Protein 7EDB (pdb70)

Organism: NCBI:txid10679

Solvent-accessible surface area: 31003 Å² total; per-residue (Å²): 167,108,7,151,17,73,67,133,98,0,50,80,32,0,31,86,0,0,73,51,3,132,156,47,124,74,51,120,82,11,135,32,51,72,20,0,48,70,1,0,69,14,64,23,47,7,5,4,0,2,0,0,0,3,0,0,0,21,8,14,15,75,138,3,41,14,31,1,4,72,20,116,8,109,42,107,1,1,3,62,1,106,43,1,0,34,54,2,0,37,55,92,0,5,47,106,62,0,121,21,40,0,8,36,11,98,96,0,6,51,53,68,34,3,82,38,95,48,3,26,55,129,16,95,44,178,213,49,120,31,91,85,17,3,70,41,0,16,59,0,1,128,26,1,90,64,70,104,60,0,62,51,3,0,10,2,0,0,42,2,0,33,93,26,115,93,26,71,2,80,57,99,32,172,115,46,82,12,56,99,2,0,133,34,0,8,47,90,62,20,78,28,2,0,0,7,0,0,0,0,0,0,0,35,2,0,1,68,80,77,48,30,89,16,92,9,19,32,49,118,46,57,28,113,33,115,149,25,24,1,44,0,1,0,48,80,118,117,117,18,45,0,0,0,13,17,35,20,126,80,9,65,85,27,27,2,31,52,2,1,40,53,0,18,96,63,64,11,32,6,0,0,0,0,41,5,56,72,12,78,153,51,91,30,81,54,46,92,2,13,96,40,0,11,81,61,15,0,21,4,7,10,3,73,1,47,27,0,1,16,2,0,41,5,1,1,60,98,47,71,59,111,83,13,16,58,2,0,27,80,3,0,96,73,2,90,1,64,33,48,0,17,103,42,0,49,68,18,3,104,171,113,24,130,14,76,66,144,104,0,68,89,31,0,35,84,0,1,82,43,3,120,150,51,134,75,59,112,83,10,139,32,53,70,21,0,51,63,0,0,78,13,132,24,53,7,3,10,0,2,0,0,0,3,0,0,0,21,8,14,16,77,135,5,40,16,30,0,5,73,24,134,2,101,38,120,6,0,2,65,1,112,38,0,0,38,51,5,0,10,16,129,0,6,40,98,69,0,116,8,35,0,32,45,21,23,87,0,6,51,46,62,31,3,82,39,91,53,4,31,56,133,16,76,48,190,233,48,129,27,87,86,15,3,69,36,0,18,58,0,1,127,29,1,86,67,69,109,61,0,61,49,3,0,10,3,0,0,41,4,0,38,98,50,100,53,219,106,162,117,50,127,70,33,155,37,27,2,25,118,23,0,128,53,0,6,48,100,56,26,79,14,12,0,0,1,0,0,0,0,0,0,0,35,0,1,2,66,60,29,53,27,97,16,91,7,25,16,12,73,97,100,55,127,94,32,18,11,9,1,0,0,27,71,101,139,114,21,39,0,0,0,24,4,27,12,105,82,15,64,120,113,59,3,69,134,7,1,39,64,0,40,94,57,64,9,51,6,1,0,0,0,39,7,71,70,9,72,148,67,100,24,84,55,76,92,12,34,110,74,2,64,117,87,50,3,52,8,9,15,4,75,1,47,26,1,0,8,2,0,6,4,2,3,44,99,127,3,19,116,101,10,71,70,2,2,75,79,3,10,69,72,1,159,14,93,121,77,0,55,110,39,4,103,89,58,98

Radius of gyration: 29.72 Å; Cα contacts (8 Å, |Δi|>4): 1250; chains: 2; bounding box: 76×66×74 Å

Sequence (697 aa):
MKVLVNHEQAYNVIINAINDAKKLTDYKTNNQWVSIQNVILGTHLTYRYILITGLLAKATDPRVNPLALQANAPVDGAYDARSLCHSVIVGKVEGPFLEGKLGASNEPFLNKPARYMLHSSDNPVRRGNDKVLQQLSIDILHAATTQTLAYEMLVIALYFTLQRTNRVITPNSINFDFHKIIYNIISHPCDGETCAIAAAISLHLLGEQRGWIIKAHPVNQAGSSSKEILDIDVYHDDIVFLSIEVKDKPFNYQDVNHAVSKASASGISKVIFLKGPRATNLDIDESLAIENAATKGVSLSFSDVMTFTTTCYALSPLLSNDRIIDFINNTLKDIRRAKDSTIEYIQSIFKMKVLVNHEQAYNVIINAINDAKKLTDYKTNNQWVSIQNVILGTHLTYRYILITGLLAKATDPRVVNPLALQANAPVDGAYDARSLCHSVIVGKVEGPFLEGKLGASNEPFLNKPARYMLHSSDNPVRRGNNDKVLQQLSIDILHAATTQTLAYEMLVIALYFTLQRTNRVITPNNSINFDFHKIIYNIISHPCDGETCAIAAAISLHLLGEQRGWIIKAHPVNQAGSKEILDIDVYHDDIVFLSIEVKDKPFNYQDVNHAVSKASASGISKVIFLKGPRATNLDIDESLAIENAATKGVSLSFSDVMTFTTTCYALSPLLSNDRIIDFINNTLKDIRAKDSTIEYIQSIF

InterPro domains:
  IPR019066 Restriction endonuclease, type II, SacI [PF09566] (12-277)

Nearest PDB structures (foldseek):
  7edb-assembly1_A  TM=1.003E+00  e=4.871E-61  Peduovirus P2
  7edb-assembly1_B  TM=4.861E-01  e=1.191E-52  Peduovirus P2
  7e8r-assembly1_A-2  TM=5.598E-01  e=2.008E-48  Peduovirus P2
  8fvi-assembly1_A  TM=3.641E-01  e=9.420E-01  Homo sapiens
  8e40-assembly1_A  TM=3.755E-01  e=4.036E+00  Macaca mulatta

Foldseek 3Di:
DFDEFDLVQLLVLLVVLLVCLVVDDDLPPDVLLVLLLCLLQDQDLLLLLLLLLLLSRCLRDVQAQSFFCPRPQPDGRHYPSQCSSQVRVLVPDCVPRLVCLSLNDNRSCVPQCNPDGGLDLVRDFDDDVGSVNSVSSVVQSVVSNHSVSSSSSSSSNSSSSSVGDDLAADQPDPDDDDLVLLVLQQVDCQVVQSLLLLLQLLVCLVCVVQVKDKFAAQPPDDCPDPPDQERIFIDDPRDTQEEEHEDAAADALVVLVVSLVSCLVVVHAEYEYEYGPRNPPDPYDVVVSQVVSVVSNHRYDYDYSSVSSVVSVVPGPDDDPVVSSVSSSVSCVSNSRTPVSSVSSSVVSD/DFDEQDLVLLLVLLVVLLVCLVVPDDLPPDVLLVLLLCLQPDPDLLLLLLLLLLLSRCLRPVQAQSFFCPRPQPDGRHYPSQCSCQCRVLVPDCVPRLVCLSPSDNRSCVPQCNPDGGLDLPGDFDPDSGSVNSVSSVVQSVVSNHSVSSSSSSSSNSSSSSVGDDDDDDDDDDPDDLLVVLCLQPVPCLVVQSLLLLLQLLCCQQCVPVQKDKQAAQQPDPDAPDQERIFIDDPNDGAEEERRDAAEDALVVVVVSLVSCLVVVHAEYEYEYEPHHDDYPDPVVVSQVVSVVSNHRYDYYYSSVNSVVSVVNGDPVSVVCSVVSSVVSCVSNVRDPVSVVSSVVVD

B-factor: mean 47.82, std 18.03, range [22.14, 157.66]

Secondary structure (DSSP, 8-state):
------HHHHHHHHHHHHHHHHH-----SSTTHHHHHHHHTSS-HHHHHHHHHHHHHHHH-TT--TTB-STT-SSTT---HHHHIIIIIIIIIHHHHHTTTT---S-GGGSGGG-SSB--TTS---TTHHHHHHHHHHHHHHH--SHHHHHHHHHHHHHHHHT---S-----SS---HHHHHHHHTTS-GGGHHHHHHHHHHHHHHHHHHT-EEEE--TTS-TTSTT-SSSEEEEETTEEEEEEEEESS---HHHHHHHHHHHHHTT--EEEEEE-TT--S----HHHHHHHHHHTT-EEEEEEHHHHHHHHHHHSPP--HHHHHHHHHHHHHHTT--HHHHHHHHHHT-/-B-PPPHHHHHHHHHHHHHHHHT-S-S-SSTTHHHHHHHHTSS-HHHHHHHHHHHHHHHH-TT--TTB-STT-SSTTB--HHHHIIIIIIIIIHHHHHTTTT---SSGGGSGGG-SSB--TTS---TTHHHHHHHHHHHHHHH--SHHHHHHHHHHHHHHHHHS------PPPPS--HHHHHHHHHTS-GGGHHHHHHHHHHHHHHHTTTT-EEEE--TT-------SSEEEEETTEEEEEEEEE-S---HHHHHHHHHHHHHTT--EEEEEE-TT--S----HHHHHHHHHHTT-EEEEEEHHHHHHHHHHHS-GGGGGGHHHHHHHHHHHTT--HHHHHHHHTT-

Structure (mmCIF, N/CA/C/O backbone):
data_7EDB
#
_entry.id   7EDB
#
_cell.length_a   156.291
_cell.length_b   156.291
_cell.length_c   173.049
_cell.angle_alpha   90.000
_cell.angle_beta   90.000
_cell.angle_gamma   120.000
#
_symmetry.space_group_name_H-M   'P 64 2 2'
#
loop_
_entity.id
_entity.type
_entity.pdbx_description
1 polymer 'EcoT38I restriction endonuclease'
2 polymer "DNA (5'-D(*GP*GP*CP*AP*GP*AP*GP*CP*TP*CP*AP*CP*G)-3')"
3 polymer "DNA (5'-D(P*CP*GP*TP*GP*AP*GP*CP*TP*CP*TP*GP*C)-3')"
4 non-polymer 'CALCIUM ION'
5 non-polymer 2-AMINO-2-HYDROXYMETHYL-PROPANE-1,3-DIOL
6 non-polymer GLYCEROL
7 non-polymer 'CHLORIDE ION'
8 non-polymer 'SODIUM ION'
9 non-polymer 'TRIETHYLENE GLYCOL'
10 water water
#
loop_
_atom_site.group_PDB
_atom_site.id
_atom_site.type_symbol
_atom_site.label_atom_id
_atom_site.label_alt_id
_atom_site.label_comp_id
_atom_site.label_asym_id
_atom_site.label_entity_id
_atom_site.label_seq_id
_atom_site.pdbx_PDB_ins_code
_atom_site.Cartn_x
_atom_site.Cartn_y
_atom_site.Cartn_z
_atom_site.occupancy
_atom_site.B_iso_or_equiv
_atom_site.auth_seq_id
_atom_site.auth_comp_id
_atom_site.auth_asym_id
_atom_site.auth_atom_id
_atom_site.pdbx_PDB_model_num
ATOM 1 N N . MET A 1 1 ? -31.47004 8.20699 -18.56283 1.000 82.09005 1 MET A N 1
ATOM 2 C CA . MET A 1 1 ? -32.29658 9.39532 -18.35967 1.000 86.36196 1 MET A CA 1
ATOM 3 C C . MET A 1 1 ? -33.61798 9.28890 -19.11574 1.000 84.51630 1 MET A C 1
ATOM 4 O O . MET A 1 1 ? -33.61883 9.20215 -20.34772 1.000 78.11985 1 MET A O 1
ATOM 9 N N . LYS A 1 2 ? -34.73552 9.30038 -18.38357 1.000 75.63488 2 LYS A N 1
ATOM 10 C CA . LYS A 1 2 ? -36.03663 9.22607 -19.03269 1.000 65.04079 2 LYS A CA 1
ATOM 11 C C . LYS A 1 2 ? -36.33555 10.53092 -19.77544 1.000 62.13914 2 LYS A C 1
ATOM 12 O O . LYS A 1 2 ? -35.76830 11.59351 -19.49983 1.000 64.42904 2 LYS A O 1
ATOM 18 N N . VAL A 1 3 ? -37.25258 10.42951 -20.72463 1.000 56.04728 3 VAL A N 1
ATOM 19 C CA . VAL A 1 3 ? -37.52018 11.46489 -21.70839 1.000 56.33943 3 VAL A CA 1
ATOM 20 C C . VAL A 1 3 ? -39.02791 11.68828 -21.75837 1.000 55.60546 3 VAL A C 1
ATOM 21 O O . VAL A 1 3 ? -39.80839 10.74926 -21.56386 1.000 51.09623 3 VAL A O 1
ATOM 25 N N . LEU A 1 4 ? -39.43841 12.93625 -21.99219 1.000 53.56920 4 LEU A N 1
ATOM 26 C CA . LEU A 1 4 ? -40.83723 13.29348 -22.22359 1.000 50.44769 4 LEU A CA 1
ATOM 27 C C . LEU A 1 4 ? -41.00725 13.67471 -23.69031 1.000 50.52840 4 LEU A C 1
ATOM 28 O O . LEU A 1 4 ? -40.46566 14.69056 -24.13934 1.000 49.52257 4 LEU A O 1
ATOM 33 N N . VAL A 1 5 ? -41.75073 12.86533 -24.43839 1.000 50.24116 5 VAL A N 1
ATOM 34 C CA . VAL A 1 5 ? -42.00359 13.17197 -25.84249 1.000 48.37993 5 VAL A CA 1
ATOM 35 C C . VAL A 1 5 ? -43.18243 14.13235 -25.93701 1.000 49.58930 5 VAL A C 1
ATOM 36 O O . VAL A 1 5 ? -44.23438 13.90483 -25.32838 1.000 53.07831 5 VAL A O 1
ATOM 40 N N . ASN A 1 6 ? -42.99998 15.22030 -26.68601 1.000 49.43492 6 ASN A N 1
ATOM 41 C CA . ASN A 1 6 ? -44.00880 16.26981 -26.81950 1.000 49.45647 6 ASN A CA 1
ATOM 42 C C . ASN A 1 6 ? -45.10134 15.78220 -27.76704 1.000 50.48063 6 ASN A C 1
ATOM 43 O O . ASN A 1 6 ? -44.85142 15.58255 -28.96103 1.000 47.92831 6 ASN A O 1
ATOM 48 N N . HIS A 1 7 ? -46.31817 15.59713 -27.23819 1.000 47.78339 7 HIS A N 1
ATOM 49 C CA . HIS A 1 7 ? -47.37353 14.95412 -28.01545 1.000 45.83738 7 HIS A CA 1
ATOM 50 C C . HIS A 1 7 ? -47.89571 15.84911 -29.13196 1.000 48.99859 7 HIS A C 1
ATOM 51 O O . HIS A 1 7 ? -4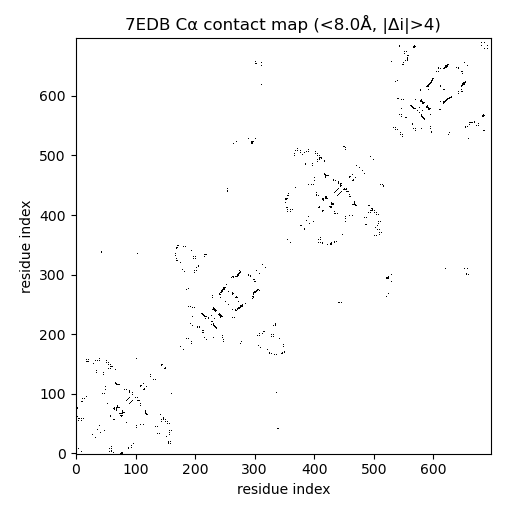8.37410 15.33932 -30.15163 1.000 48.18535 7 HIS A O 1
ATOM 58 N N . GLU A 1 8 ? -47.81977 17.17328 -28.96397 1.000 49.35794 8 GLU A N 1
ATOM 59 C CA . GLU A 1 8 ? -48.25001 18.07148 -30.03151 1.000 52.86321 8 GLU A CA 1
ATOM 60 C C . GLU A 1 8 ? -47.29585 17.99979 -31.22285 1.000 52.08651 8 GLU A C 1
ATOM 61 O O . GLU A 1 8 ? -47.73892 17.98326 -32.37977 1.000 50.54511 8 GLU A O 1
ATOM 67 N N . GLN A 1 9 ? -45.98386 17.91967 -30.95702 1.000 50.08740 9 GLN A N 1
ATOM 68 C CA . GLN A 1 9 ? -45.00379 17.78032 -32.03265 1.000 49.05653 9 GLN A CA 1
ATOM 69 C C . GLN A 1 9 ? -45.13929 16.43942 -32.74386 1.000 47.03609 9 GLN A C 1
ATOM 70 O O . GLN A 1 9 ? -45.10416 16.38498 -33.97994 1.000 49.19349 9 GLN A O 1
ATOM 76 N N . ALA A 1 10 ? -45.28824 15.34685 -31.98416 1.000 45.12498 10 ALA A N 1
ATOM 77 C CA . ALA A 1 10 ? -45.43333 14.02971 -32.60080 1.000 44.42939 10 ALA A CA 1
ATOM 78 C C . ALA A 1 10 ? -46.66868 13.95934 -33.48109 1.000 44.48999 10 ALA A C 1
ATOM 79 O O . ALA A 1 10 ? -46.66837 13.26059 -34.50215 1.000 44.08234 10 ALA A O 1
ATOM 81 N N . TYR A 1 11 ? -47.72798 14.67022 -33.10269 1.000 43.46466 11 TYR A N 1
ATOM 82 C CA . TYR A 1 11 ? -48.90708 14.74713 -33.95327 1.000 47.04799 11 TYR A CA 1
ATOM 83 C C . TYR A 1 11 ? -48.58072 15.42243 -35.28423 1.000 46.23436 11 TYR A C 1
ATOM 84 O O . TYR A 1 11 ? -48.94473 14.91663 -36.35003 1.000 42.93730 11 TYR A O 1
ATOM 93 N N . ASN A 1 12 ? -47.87708 16.56195 -35.24181 1.000 45.80710 12 ASN A N 1
ATOM 94 C CA . ASN A 1 12 ? -47.48981 17.24133 -36.47900 1.000 46.20506 12 ASN A CA 1
ATOM 95 C C . ASN A 1 12 ? -46.55721 16.38092 -37.32022 1.000 47.92667 12 ASN A C 1
ATOM 96 O O . ASN A 1 12 ? -46.65052 16.37015 -38.55389 1.000 48.90977 12 ASN A O 1
ATOM 101 N N . VAL A 1 13 ? -45.63826 15.66704 -36.67215 1.000 48.21438 13 VAL A N 1
ATOM 102 C CA . VAL A 1 13 ? -44.70159 14.82766 -37.40988 1.000 45.92734 13 VAL A CA 1
ATOM 103 C C . VAL A 1 13 ? -45.43942 13.70830 -38.13562 1.000 46.55553 13 VAL A C 1
ATOM 104 O O . VAL A 1 13 ? -45.15918 13.42051 -39.30603 1.000 50.12026 13 VAL A O 1
ATOM 108 N N . ILE A 1 14 ? -46.40654 13.07151 -37.47525 1.000 42.83838 14 ILE A N 1
ATOM 109 C CA . ILE A 1 14 ? -47.05231 11.95301 -38.14888 1.000 44.19881 14 ILE A CA 1
ATOM 110 C C . ILE A 1 14 ? -48.04634 12.43876 -39.20731 1.000 45.64693 14 ILE A C 1
ATOM 111 O O . ILE A 1 14 ? -48.29020 11.73543 -40.19303 1.000 45.69045 14 ILE A O 1
ATOM 116 N N . ILE A 1 15 ? -48.60159 13.64348 -39.05871 1.000 44.98662 15 ILE A N 1
ATOM 117 C CA . ILE A 1 15 ? -49.41113 14.21401 -40.13668 1.000 48.43988 15 ILE A CA 1
ATOM 118 C C . ILE A 1 15 ? -48.56442 14.43785 -41.38506 1.000 49.37628 15 ILE A C 1
ATOM 119 O O . ILE A 1 15 ? -48.98123 14.10866 -42.50226 1.000 51.00506 15 ILE A O 1
ATOM 124 N N . ASN A 1 16 ? -47.37033 15.00878 -41.22023 1.000 47.72334 16 ASN A N 1
ATOM 125 C CA . ASN A 1 16 ? -46.48704 15.19978 -42.36545 1.000 48.32444 16 ASN A CA 1
ATOM 126 C C . ASN A 1 16 ? -46.07350 13.86760 -42.96620 1.000 50.14548 16 ASN A C 1
ATOM 127 O O . ASN A 1 16 ? -45.96359 13.73760 -44.19158 1.000 57.92164 16 ASN A O 1
ATOM 132 N N . ALA A 1 17 ? -45.83389 12.86678 -42.12181 1.000 47.12178 17 ALA A N 1
ATOM 133 C CA . ALA A 1 17 ? -45.43892 11.56219 -42.63318 1.000 48.45115 17 ALA A CA 1
ATOM 134 C C . ALA A 1 17 ? -46.56522 10.91905 -43.42581 1.000 49.58816 17 ALA A C 1
ATOM 135 O O . ALA A 1 17 ? -46.31053 10.22746 -44.41767 1.000 52.00282 17 ALA A O 1
ATOM 137 N N . ILE A 1 18 ? -47.81334 11.15504 -43.02239 1.000 48.80266 18 ILE A N 1
ATOM 138 C CA . ILE A 1 18 ? -48.93607 10.56970 -43.74012 1.000 50.47814 18 ILE A CA 1
ATOM 139 C C . ILE A 1 18 ? -49.11709 11.24161 -45.09286 1.000 51.73824 18 ILE A C 1
ATOM 140 O O . ILE A 1 18 ? -49.37662 10.57467 -46.09961 1.000 54.49129 18 ILE A O 1
ATOM 145 N N . ASN A 1 19 ? -48.99877 12.57109 -45.13853 1.000 52.53562 19 ASN A N 1
ATOM 146 C CA . ASN A 1 19 ? -49.10993 13.27322 -46.41180 1.000 55.96845 19 ASN A CA 1
ATOM 147 C C . ASN A 1 19 ? -47.99326 12.85731 -47.35833 1.000 54.35523 19 ASN A C 1
ATOM 148 O O . ASN A 1 19 ? -48.21167 12.72831 -48.56962 1.000 56.09131 19 ASN A O 1
ATOM 153 N N . ASP A 1 20 ? -46.79361 12.62200 -46.82099 1.000 53.28828 20 ASP A N 1
ATOM 154 C CA . ASP A 1 20 ? -45.70837 12.10784 -47.65028 1.000 53.73863 20 ASP A CA 1
ATOM 155 C C . ASP A 1 20 ? -46.00217 10.68862 -48.12087 1.000 56.27449 20 ASP A C 1
ATOM 156 O O . ASP A 1 20 ? -45.75054 10.35063 -49.28238 1.000 55.43962 20 ASP A O 1
ATOM 161 N N . ALA A 1 21 ? -46.54139 9.84425 -47.23535 1.000 53.66394 21 ALA A N 1
ATOM 162 C CA . ALA A 1 21 ? -46.86669 8.47778 -47.63023 1.000 53.83447 21 ALA A CA 1
ATOM 163 C C . ALA A 1 21 ? -47.94329 8.44027 -48.70936 1.000 53.82083 21 ALA A C 1
ATOM 164 O O . ALA A 1 21 ? -47.94988 7.52546 -49.54319 1.000 52.32387 21 ALA A O 1
ATOM 166 N N . LYS A 1 22 ? -48.86671 9.40887 -48.70050 1.000 53.30331 22 LYS A N 1
ATOM 167 C CA . LYS A 1 22 ? -49.93199 9.45412 -49.69686 1.000 51.64641 22 LYS A CA 1
ATOM 168 C C . LYS A 1 22 ? -49.41658 9.82063 -51.08401 1.000 58.16214 22 LYS A C 1
ATOM 169 O O . LYS A 1 22 ? -50.08546 9.52268 -52.08069 1.000 60.08482 22 LYS A O 1
ATOM 175 N N . LYS A 1 23 ? -48.25618 10.47020 -51.16744 1.000 56.59664 23 LYS A N 1
ATOM 176 C CA . LYS A 1 23 ? -47.61466 10.79642 -52.43262 1.000 58.89762 23 LYS A CA 1
ATOM 177 C C . LYS A 1 23 ? -46.35585 9.97810 -52.67779 1.000 58.28998 23 LYS A C 1
ATOM 178 O O . LYS A 1 23 ? -45.67075 10.21224 -53.68098 1.000 62.84319 23 LYS A O 1
ATOM 184 N N . LEU A 1 24 ? -46.02460 9.03802 -51.79331 1.000 56.11659 24 LEU A N 1
ATOM 185 C CA . LEU A 1 24 ? -44.76565 8.31892 -51.91819 1.000 58.20007 24 LEU A CA 1
ATOM 186 C C . LEU A 1 24 ? -44.76503 7.48264 -53.18796 1.000 66.06626 24 LEU A C 1
ATOM 187 O O . LEU A 1 24 ? -45.71370 6.74098 -53.46086 1.000 67.37582 24 LEU A O 1
ATOM 192 N N . THR A 1 25 ? -43.70390 7.61616 -53.97428 1.000 65.33599 25 THR A N 1
ATOM 193 C CA . THR A 1 25 ? -43.52981 6.79938 -55.16325 1.000 72.58428 25 THR A CA 1
ATOM 194 C C . THR A 1 25 ? -42.47217 5.72070 -54.97810 1.000 72.65083 25 THR A C 1
ATOM 195 O O . THR A 1 25 ? -42.71563 4.54948 -55.28942 1.000 71.55304 25 THR A O 1
ATOM 199 N N . ASP A 1 26 ? -41.30909 6.07908 -54.44563 1.000 70.53188 26 ASP A N 1
ATOM 200 C CA . ASP A 1 26 ? -40.22358 5.13222 -54.21043 1.000 69.78919 26 ASP A CA 1
ATOM 201 C C . ASP A 1 26 ? -40.21710 4.78288 -52.72089 1.000 65.36388 26 ASP A C 1
ATOM 202 O O . ASP A 1 26 ? -39.68307 5.52798 -51.89739 1.000 64.23009 26 ASP A O 1
ATOM 207 N N . TYR A 1 27 ? -40.81716 3.64724 -52.37677 1.000 63.45009 27 TYR A N 1
ATOM 208 C CA . TYR A 1 27 ? -40.77893 3.13997 -51.01321 1.000 61.85790 27 TYR A CA 1
ATOM 209 C C . TYR A 1 27 ? -39.58282 2.23568 -50.75041 1.000 62.47893 27 TYR A C 1
ATOM 210 O O . TYR A 1 27 ? -39.46491 1.69937 -49.64475 1.000 60.16376 27 TYR A O 1
ATOM 219 N N . LYS A 1 28 ? -38.70505 2.03774 -51.73358 1.000 61.89662 28 LYS A N 1
ATOM 220 C CA . LYS A 1 28 ? -37.54725 1.17009 -51.57439 1.000 61.53900 28 LYS A CA 1
ATOM 221 C C . LYS A 1 28 ? -36.28674 1.94556 -51.22809 1.000 64.11011 28 LYS A C 1
ATOM 222 O O . LYS A 1 28 ? -35.17911 1.42173 -51.38605 1.000 66.69283 28 LYS A O 1
ATOM 228 N N . THR A 1 29 ? -36.43379 3.18116 -50.75243 1.000 64.48255 29 THR A N 1
ATOM 229 C CA . THR A 1 29 ? -35.26644 4.00414 -50.46261 1.000 64.86536 29 THR A CA 1
ATOM 230 C C . THR A 1 29 ? -34.47497 3.45302 -49.27666 1.000 67.54924 29 THR A C 1
ATOM 231 O O . THR A 1 29 ? -33.24371 3.3818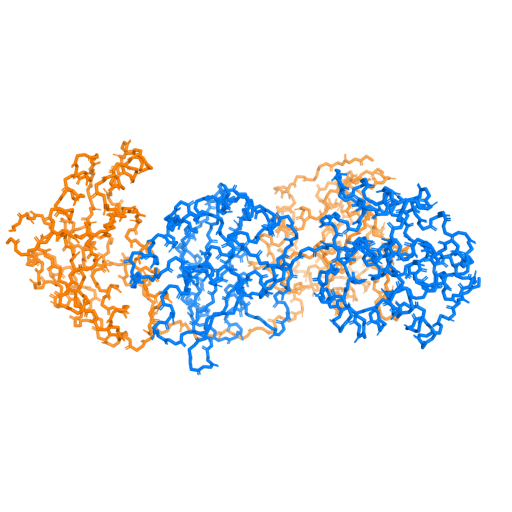0 -49.32913 1.000 75.90686 29 THR A O 1
ATOM 235 N N . ASN A 1 30 ? -35.15537 3.02483 -48.21865 1.000 63.42765 30 ASN A N 1
ATOM 236 C CA . ASN A 1 30 ? -34.50415 2.49347 -47.02726 1.000 62.14374 30 ASN A CA 1
ATOM 237 C C . ASN A 1 30 ? -34.50008 0.96588 -47.06413 1.000 60.62568 30 ASN A C 1
ATOM 238 O O . ASN A 1 30 ? -35.47128 0.34053 -47.49958 1.000 59.69538 30 ASN A O 1
ATOM 243 N N . ASN A 1 31 ? -33.41332 0.36058 -46.58696 1.000 58.85266 31 ASN A N 1
ATOM 244 C CA . ASN A 1 31 ? -33.26346 -1.08506 -46.72997 1.000 58.22223 31 ASN A CA 1
ATOM 245 C C . ASN A 1 31 ? -33.97174 -1.89175 -45.64472 1.000 57.87342 31 ASN A C 1
ATOM 246 O O . ASN A 1 31 ? -33.82834 -3.11827 -45.62108 1.000 58.30842 31 ASN A O 1
ATOM 251 N N . GLN A 1 32 ? -34.71346 -1.24804 -44.74889 1.000 54.03754 32 GLN A N 1
ATOM 252 C CA . GLN A 1 32 ? -35.64649 -1.93861 -43.87182 1.000 46.97098 32 GLN A CA 1
ATOM 253 C C . GLN A 1 32 ? -37.01314 -2.13139 -44.51087 1.000 49.91867 32 GLN A C 1
ATOM 254 O O . GLN A 1 32 ? -37.91884 -2.63933 -43.84173 1.000 49.18048 32 GLN A O 1
ATOM 260 N N . TRP A 1 33 ? -37.18652 -1.75087 -45.78433 1.000 48.44503 33 TRP A N 1
ATOM 261 C CA . TRP A 1 33 ? -38.53528 -1.65196 -46.33328 1.000 48.74720 33 TRP A CA 1
ATOM 262 C C . TRP A 1 33 ? -39.21682 -3.00930 -46.43991 1.000 47.00550 33 TRP A C 1
ATOM 263 O O . TRP A 1 33 ? -40.43680 -3.08678 -46.28052 1.000 43.60370 33 TRP A O 1
ATOM 274 N N . VAL A 1 34 ? -38.46743 -4.08466 -46.70402 1.000 49.63513 34 VAL A N 1
ATOM 275 C CA . VAL A 1 34 ? -39.09140 -5.40431 -46.75411 1.000 44.94698 34 VAL A CA 1
ATOM 276 C C . VAL A 1 34 ? -39.56466 -5.81681 -45.36751 1.000 45.81270 34 VAL A C 1
ATOM 277 O O . VAL A 1 34 ? -40.68435 -6.31175 -45.20286 1.000 43.78424 34 VAL A O 1
ATOM 281 N N . SER A 1 35 ? -38.72106 -5.61412 -44.35125 1.000 43.62261 35 SER A N 1
ATOM 282 C CA . SER A 1 35 ? -39.13587 -5.87376 -42.97744 1.000 43.59604 35 SER A CA 1
ATOM 283 C C . SER A 1 35 ? -40.34527 -5.02601 -42.60850 1.000 40.59891 35 SER A C 1
ATOM 284 O O . SER A 1 35 ? -41.31953 -5.52626 -42.03255 1.000 38.32469 35 SER A O 1
ATOM 287 N N . ILE A 1 36 ? -40.30690 -3.73943 -42.95777 1.000 39.67586 36 ILE A N 1
ATOM 288 C CA . ILE A 1 36 ? -41.43109 -2.85546 -42.67096 1.000 38.60539 36 ILE A CA 1
ATOM 289 C C . ILE A 1 36 ? -42.68545 -3.34374 -43.38363 1.000 40.36593 36 ILE A C 1
ATOM 290 O O . ILE A 1 36 ? -43.77250 -3.38417 -42.79829 1.000 40.84596 36 ILE A O 1
ATOM 295 N N . GLN A 1 37 ? -42.55315 -3.74731 -44.64913 1.000 42.41678 37 GLN A N 1
ATOM 296 C CA . GLN A 1 37 ? -43.70127 -4.28370 -45.37443 1.000 42.22123 37 GLN A CA 1
ATOM 297 C C . GLN A 1 37 ? -44.28885 -5.50592 -44.67218 1.000 41.81810 37 GLN A C 1
ATOM 298 O O . GLN A 1 37 ? -45.51647 -5.62866 -44.54080 1.000 38.06064 37 GLN A O 1
ATOM 304 N N . ASN A 1 38 ? -43.42465 -6.42314 -44.22046 1.000 38.39646 38 ASN A N 1
ATOM 305 C CA . ASN A 1 38 ? -43.90057 -7.66203 -43.61834 1.000 40.09872 38 ASN A CA 1
ATOM 306 C C . ASN A 1 38 ? -44.55564 -7.42702 -42.25896 1.000 38.41236 38 ASN A C 1
ATOM 307 O O . ASN A 1 38 ? -45.52773 -8.10891 -41.92328 1.000 43.42843 38 ASN A O 1
ATOM 312 N N . VAL A 1 39 ? -44.07003 -6.46624 -41.47253 1.000 38.02416 39 VAL A N 1
ATOM 313 C CA . VAL A 1 39 ? -44.72338 -6.17332 -40.19614 1.000 37.42715 39 VAL A CA 1
ATOM 314 C C . VAL A 1 39 ? -46.05820 -5.47956 -40.43291 1.000 37.99589 39 VAL A C 1
ATOM 315 O O . VAL A 1 39 ? -47.09191 -5.87560 -39.87911 1.000 34.04945 39 VAL A O 1
ATOM 319 N N . ILE A 1 40 ? -46.05617 -4.43899 -41.27234 1.000 37.97543 40 ILE A N 1
ATOM 320 C CA . ILE A 1 40 ? -47.25337 -3.62527 -41.46239 1.000 36.15980 40 ILE A CA 1
ATOM 321 C C . ILE A 1 40 ? -48.35367 -4.42051 -42.16001 1.000 37.65860 40 ILE A C 1
ATOM 322 O O . ILE A 1 40 ? -49.52802 -4.34392 -41.77389 1.000 38.04070 40 ILE A O 1
ATOM 327 N N . LEU A 1 41 ? -48.00316 -5.20493 -43.18156 1.000 35.19731 41 LEU A N 1
ATOM 328 C CA . LEU A 1 41 ? -49.01000 -6.00359 -43.87318 1.000 37.92336 41 LEU A CA 1
ATOM 329 C C . LEU A 1 41 ? -49.29111 -7.33615 -43.17832 1.000 38.09489 41 LEU A C 1
ATOM 330 O O . LEU A 1 41 ? -50.11833 -8.11013 -43.66813 1.000 38.45939 41 LEU A O 1
ATOM 335 N N . GLY A 1 42 ? -48.62576 -7.62515 -42.06313 1.000 39.17228 42 GLY A N 1
ATOM 336 C CA . GLY A 1 42 ? -48.84874 -8.85937 -41.34042 1.000 36.54415 42 GLY A CA 1
ATOM 337 C C . GLY A 1 42 ? -50.15638 -8.83801 -40.56783 1.000 37.90712 42 GLY A C 1
ATOM 338 O O . GLY A 1 42 ? -50.88924 -7.84904 -40.52273 1.000 42.08085 42 GLY A O 1
ATOM 339 N N . THR A 1 43 ? -50.43159 -9.96308 -39.91569 1.000 37.09053 43 THR A N 1
ATOM 340 C CA . THR A 1 43 ? -51.66443 -10.16815 -39.17531 1.000 33.84150 43 THR A CA 1
ATOM 341 C C . THR A 1 43 ? -51.50204 -9.93064 -37.67029 1.000 38.79097 43 THR A C 1
ATOM 342 O O . THR A 1 43 ? -52.44799 -10.15873 -36.91064 1.000 39.14145 43 THR A O 1
ATOM 346 N N . HIS A 1 44 ? -50.33454 -9.47175 -37.22692 1.000 35.00828 44 HIS A N 1
ATOM 347 C CA . HIS A 1 44 ? -50.07129 -9.21528 -35.81538 1.000 34.51997 44 HIS A CA 1
ATOM 348 C C . HIS A 1 44 ? -50.39250 -7.75344 -35.50957 1.000 31.80041 44 HIS A C 1
ATOM 349 O O . HIS A 1 44 ? -49.67567 -6.84522 -35.94034 1.000 30.12583 44 HIS A O 1
ATOM 356 N N . LEU A 1 45 ? -51.45815 -7.52657 -34.73934 1.000 31.98013 45 LEU A N 1
ATOM 357 C CA . LEU A 1 45 ? -51.92552 -6.16349 -34.51497 1.000 30.79960 45 LEU A CA 1
ATOM 358 C C . LEU A 1 45 ? -50.93621 -5.35676 -33.68243 1.000 29.59635 45 LEU A C 1
ATOM 359 O O . LEU A 1 45 ? -50.60825 -4.21794 -34.02706 1.000 31.41924 45 LEU A O 1
ATOM 364 N N . THR A 1 46 ? -50.43655 -5.92583 -32.58593 1.000 30.99688 46 THR A N 1
ATOM 365 C CA . THR A 1 46 ? -49.70695 -5.09564 -31.62753 1.000 31.89945 46 THR A CA 1
ATOM 366 C C . THR A 1 46 ? -48.35731 -4.64309 -32.16341 1.000 29.99434 46 THR A C 1
ATOM 367 O O . THR A 1 46 ? -47.92322 -3.52070 -31.85817 1.000 31.34648 46 THR A O 1
ATOM 371 N N . TYR A 1 47 ? -47.68069 -5.47952 -32.96548 1.000 29.45862 47 TYR A N 1
ATOM 372 C CA . TYR A 1 47 ? -46.39791 -5.05294 -33.52441 1.000 27.88277 47 TYR A CA 1
ATOM 373 C C . TYR A 1 47 ? -46.56695 -3.90412 -34.51855 1.000 31.05675 47 TYR A C 1
ATOM 374 O O . TYR A 1 47 ? -45.63898 -3.10640 -34.68987 1.000 33.10138 47 TYR A O 1
ATOM 383 N N . ARG A 1 48 ? -47.72938 -3.78584 -35.17902 1.000 30.67885 48 ARG A N 1
ATOM 384 C CA . ARG A 1 48 ? -47.96308 -2.60708 -36.01512 1.000 30.88839 48 ARG A CA 1
ATOM 385 C C . ARG A 1 48 ? -47.96436 -1.33513 -35.16812 1.000 36.16939 48 ARG A C 1
ATOM 386 O O . ARG A 1 48 ? -47.30844 -0.34502 -35.51037 1.000 35.41965 48 ARG A O 1
ATOM 394 N N . TYR A 1 49 ? -48.69229 -1.34264 -34.04935 1.000 28.58098 49 TYR A N 1
ATOM 395 C CA . TYR A 1 49 ? -48.72828 -0.15209 -33.21279 1.000 30.49513 49 TYR A CA 1
ATOM 396 C C . TYR A 1 49 ? -47.37165 0.10959 -32.57928 1.000 31.22462 49 TYR A C 1
ATOM 397 O O . TYR A 1 49 ? -46.94560 1.26332 -32.47391 1.000 33.83582 49 TYR A O 1
ATOM 406 N N . ILE A 1 50 ? -46.66994 -0.94636 -32.16152 1.000 31.75970 50 ILE A N 1
ATOM 407 C CA . ILE A 1 50 ? -45.35913 -0.75341 -31.54409 1.000 33.49807 50 ILE A CA 1
ATOM 408 C C . ILE A 1 50 ? -44.38005 -0.16670 -32.55247 1.000 34.72935 50 ILE A C 1
ATOM 409 O O . ILE A 1 50 ? -43.60969 0.75331 -32.23578 1.000 33.57537 50 ILE A O 1
ATOM 414 N N . LEU A 1 51 ? -44.40987 -0.67280 -33.78882 1.000 33.15567 51 LEU A N 1
ATOM 415 C CA . LEU A 1 51 ? -43.50716 -0.16855 -34.82071 1.000 36.22954 51 LEU A CA 1
ATOM 416 C C . LEU A 1 51 ? -43.79421 1.29712 -35.14566 1.000 35.22259 51 LEU A C 1
ATOM 417 O O . LEU A 1 51 ? -42.87751 2.12603 -35.20053 1.000 35.97852 51 LEU A O 1
ATOM 422 N N . ILE A 1 52 ? -45.06629 1.64365 -35.34656 1.000 35.71918 52 ILE A N 1
ATOM 423 C CA . ILE A 1 52 ? -45.40240 3.02896 -35.68075 1.000 37.79893 52 ILE A CA 1
ATOM 424 C C . ILE A 1 52 ? -45.04516 3.96022 -34.52905 1.000 37.70650 52 ILE A C 1
ATOM 425 O O . ILE A 1 52 ? -44.50140 5.04934 -34.74289 1.000 36.47142 52 ILE A O 1
ATOM 430 N N . THR A 1 53 ? -45.35147 3.54832 -33.28844 1.000 34.62370 53 THR A N 1
ATOM 431 C CA . THR A 1 53 ? -45.10278 4.40822 -32.13422 1.000 34.76507 53 THR A CA 1
ATOM 432 C C . THR A 1 53 ? -43.60946 4.64795 -31.93784 1.000 35.95196 53 THR A C 1
ATOM 433 O O . THR A 1 53 ? -43.18505 5.78906 -31.71543 1.000 33.51483 53 THR A O 1
ATOM 437 N N . GLY A 1 54 ? -42.79753 3.58940 -32.04349 1.000 37.62000 54 GLY A N 1
ATOM 438 C CA . GLY A 1 54 ? -41.35739 3.74747 -31.88504 1.000 35.80559 54 GLY A CA 1
ATOM 439 C C . GLY A 1 54 ? -40.74849 4.67428 -32.92278 1.000 39.21843 54 GLY A C 1
ATOM 440 O O . GLY A 1 54 ? -39.94917 5.56209 -32.59430 1.000 42.12783 54 GLY A O 1
ATOM 441 N N . LEU A 1 55 ? -41.12751 4.48886 -34.19134 1.000 34.70038 55 LEU A N 1
ATOM 442 C CA . LEU A 1 55 ? -40.61647 5.35549 -35.25147 1.000 38.84017 55 LEU A CA 1
ATOM 443 C C . LEU A 1 55 ? -41.09851 6.78733 -35.07116 1.000 40.84697 55 LEU A C 1
ATOM 444 O O . LEU A 1 55 ? -40.32317 7.73571 -35.25241 1.000 40.18254 55 LEU A O 1
ATOM 449 N N . LEU A 1 56 ? -42.37388 6.96474 -34.70972 1.000 36.77344 56 LEU A N 1
ATOM 450 C CA . LEU A 1 56 ? -42.88844 8.30840 -34.48180 1.000 35.29442 56 LEU A CA 1
ATOM 451 C C . LEU A 1 56 ? -42.10400 9.00578 -33.38512 1.000 39.63159 56 LEU A C 1
ATOM 452 O O . LEU A 1 56 ? -41.69356 10.15942 -33.53965 1.000 43.14805 56 LEU A O 1
ATOM 457 N N . ALA A 1 57 ? -41.86450 8.30180 -32.27609 1.000 39.23769 57 ALA A N 1
ATOM 458 C CA . ALA A 1 57 ? -41.15807 8.88682 -31.14284 1.000 41.28900 57 ALA A CA 1
ATOM 459 C C . ALA A 1 57 ? -39.75935 9.32855 -31.53779 1.000 40.59227 57 ALA A C 1
ATOM 460 O O . ALA A 1 57 ? -39.34248 10.44805 -31.22534 1.000 43.50462 57 ALA A O 1
ATOM 462 N N . LYS A 1 58 ? -39.01515 8.45483 -32.22481 1.000 40.90751 58 LYS A N 1
ATOM 463 C CA . LYS A 1 58 ? -37.65385 8.79913 -32.62846 1.000 43.57777 58 LYS A CA 1
ATOM 464 C C . LYS A 1 58 ? -37.64044 9.87779 -33.71021 1.000 44.98281 58 LYS A C 1
ATOM 465 O O . LYS A 1 58 ? -36.72964 10.71228 -33.74121 1.000 46.91104 58 LYS A O 1
ATOM 471 N N . ALA A 1 59 ? -38.63201 9.88605 -34.60850 1.000 40.86228 59 ALA A N 1
ATOM 472 C CA . ALA A 1 59 ? -38.69390 10.97837 -35.57772 1.000 46.30215 59 ALA A CA 1
ATOM 473 C C . ALA A 1 59 ? -38.99363 12.30910 -34.89321 1.000 47.35022 59 ALA A C 1
ATOM 474 O O . ALA A 1 59 ? -38.50871 13.35749 -35.33276 1.000 51.03384 59 ALA A O 1
ATOM 476 N N . THR A 1 60 ? -39.76620 12.28355 -33.80645 1.000 43.77667 60 THR A N 1
ATOM 477 C CA . THR A 1 60 ? -40.11679 13.50490 -33.09164 1.000 44.27327 60 THR A CA 1
ATOM 478 C C . THR A 1 60 ? -38.99317 13.97522 -32.17116 1.000 47.53721 60 THR A C 1
ATOM 479 O O . THR A 1 60 ? -38.67989 15.16798 -32.13439 1.000 45.81254 60 THR A O 1
ATOM 483 N N . ASP A 1 61 ? -38.38571 13.06441 -31.41821 1.000 45.39686 61 ASP A N 1
ATOM 484 C CA . ASP A 1 61 ? -37.43422 13.42061 -30.36548 1.000 48.98189 61 ASP A CA 1
ATOM 485 C C . ASP A 1 61 ? -36.19030 12.55656 -30.49135 1.000 47.54895 61 ASP A C 1
ATOM 486 O O . ASP A 1 61 ? -36.25497 11.34486 -30.19915 1.000 50.93025 61 ASP A O 1
ATOM 491 N N . PRO A 1 62 ? -35.04537 13.12055 -30.88421 1.000 50.39164 62 PRO A N 1
ATOM 492 C CA . PRO A 1 62 ? -33.84480 12.28807 -31.08651 1.000 52.51798 62 PRO A CA 1
ATOM 493 C C . PRO A 1 62 ? -33.27016 11.69844 -29.79890 1.000 50.36704 62 PRO A C 1
ATOM 494 O O . PRO A 1 62 ? -32.40117 10.81937 -29.87837 1.000 48.91100 62 PRO A O 1
ATOM 498 N N . ARG A 1 63 ? -33.73547 12.13504 -28.62543 1.000 51.56350 63 ARG A N 1
ATOM 499 C CA . ARG A 1 63 ? -33.26161 11.56145 -27.37140 1.000 52.95222 63 ARG A CA 1
ATOM 500 C C . ARG A 1 63 ? -33.83657 10.17224 -27.09980 1.000 49.52637 63 ARG A C 1
ATOM 501 O O . ARG A 1 63 ? -33.25345 9.42998 -26.30493 1.000 52.37936 63 ARG A O 1
ATOM 509 N N . VAL A 1 64 ? -34.94681 9.78515 -27.73513 1.000 48.78036 64 VAL A N 1
ATOM 510 C CA . VAL A 1 64 ? -35.59955 8.54193 -27.32596 1.000 48.90127 64 VAL A CA 1
ATOM 511 C C . VAL A 1 64 ? -34.82152 7.32201 -27.81383 1.000 47.38886 64 VAL A C 1
ATOM 512 O O . VAL A 1 64 ? -34.07586 7.36061 -28.80538 1.000 45.98636 64 VAL A O 1
ATOM 516 N N . ASN A 1 65 ? -34.98394 6.23034 -27.07097 1.000 47.40163 65 ASN A N 1
ATOM 517 C CA . ASN A 1 65 ? -34.59954 4.90485 -27.51828 1.000 46.52471 65 ASN A CA 1
ATOM 518 C C . ASN A 1 65 ? -35.83978 4.25515 -28.11578 1.000 46.14895 65 ASN A C 1
ATOM 519 O O . ASN A 1 65 ? -36.77190 3.93224 -27.36731 1.000 41.81338 65 ASN A O 1
ATOM 524 N N . PRO A 1 66 ? -35.89864 4.04022 -29.43342 1.000 42.83210 66 PRO A N 1
ATOM 525 C CA . PRO A 1 66 ? -37.12725 3.50091 -30.04464 1.000 40.97111 66 PRO A CA 1
ATOM 526 C C . PRO A 1 66 ? -37.49688 2.11200 -29.55961 1.000 41.88519 66 PRO A C 1
ATOM 527 O O . PRO A 1 66 ? -38.63192 1.67812 -29.79803 1.000 38.91288 66 PRO A O 1
ATOM 531 N N . LEU A 1 67 ? -36.57525 1.38154 -28.93066 1.000 38.50937 67 LEU A N 1
ATOM 532 C CA . LEU A 1 67 ? -36.89540 0.07072 -28.38988 1.000 36.62032 67 LEU A CA 1
ATOM 533 C C . LEU A 1 67 ? -37.46234 0.14235 -26.97332 1.000 39.67312 67 LEU A C 1
ATOM 534 O O . LEU A 1 67 ? -37.86331 -0.89083 -26.42790 1.000 38.82416 67 LEU A O 1
ATOM 539 N N . ALA A 1 68 ? -37.51355 1.32037 -26.36049 1.000 36.36921 68 ALA A N 1
ATOM 540 C CA . ALA A 1 68 ? -38.13958 1.43490 -25.05182 1.000 39.63607 68 ALA A CA 1
ATOM 541 C C . ALA A 1 68 ? -39.65380 1.47790 -25.20046 1.000 38.79964 68 ALA A C 1
ATOM 542 O O . ALA A 1 68 ? -40.18618 2.15121 -26.08607 1.000 41.94284 68 ALA A O 1
ATOM 544 N N . LEU A 1 69 ? -40.34820 0.73433 -24.34157 1.000 33.95035 69 LEU A N 1
ATOM 545 C CA . LEU A 1 69 ? -41.79980 0.78628 -24.28778 1.000 33.87064 69 LEU A CA 1
ATOM 546 C C . LEU A 1 69 ? -42.33273 1.52879 -23.06964 1.000 38.41602 69 LEU A C 1
ATOM 547 O O . LEU A 1 69 ? -43.46640 2.02255 -23.11659 1.000 34.81394 69 LEU A O 1
ATOM 552 N N . GLN A 1 70 ? -41.55327 1.62304 -21.98955 1.000 35.92915 70 GLN A N 1
ATOM 553 C CA . GLN A 1 70 ? -42.02124 2.21114 -20.73996 1.000 37.57587 70 GLN A CA 1
ATOM 554 C C . GLN A 1 70 ? -40.99654 3.20955 -20.21788 1.000 39.82263 70 GLN A C 1
ATOM 555 O O . GLN A 1 70 ? -39.79049 3.06719 -20.44292 1.000 43.48733 70 GLN A O 1
ATOM 561 N N . ALA A 1 71 ? -41.49507 4.22821 -19.51732 1.000 37.26677 71 ALA A N 1
ATOM 562 C CA . ALA A 1 71 ? -40.64221 5.33530 -19.09536 1.000 40.08723 71 ALA A CA 1
ATOM 563 C C . ALA A 1 71 ? -39.54398 4.88561 -18.13852 1.000 43.14432 71 ALA A C 1
ATOM 564 O O . ALA A 1 71 ? -38.45997 5.48478 -18.11547 1.000 45.34679 71 ALA A O 1
ATOM 566 N N . ASN A 1 72 ? -39.79222 3.84917 -17.33690 1.000 38.23745 72 ASN A N 1
ATOM 567 C CA . ASN A 1 72 ? -38.81040 3.41034 -16.35024 1.000 43.05564 72 ASN A CA 1
ATOM 568 C C . ASN A 1 72 ? -37.96190 2.24555 -16.84398 1.000 43.41598 72 ASN A C 1
ATOM 569 O O . ASN A 1 72 ? -37.31754 1.57100 -16.03304 1.000 40.62781 72 ASN A O 1
ATOM 574 N N . ALA A 1 73 ? -37.94633 2.00698 -18.15273 1.000 39.09330 73 ALA A N 1
ATOM 575 C CA . ALA A 1 73 ? -37.03874 1.02560 -18.71817 1.000 42.75970 73 ALA A CA 1
ATOM 576 C C . ALA A 1 73 ? -35.60307 1.40468 -18.37513 1.000 44.62326 73 ALA A C 1
ATOM 577 O O . ALA A 1 73 ? -35.26222 2.59401 -18.36604 1.000 44.34832 73 ALA A O 1
ATOM 579 N N . PRO A 1 74 ? -34.72321 0.43194 -18.09155 1.000 46.61298 74 PRO A N 1
ATOM 580 C CA . PRO A 1 74 ? -33.35508 0.71806 -17.66697 1.000 44.81517 74 PRO A CA 1
ATOM 581 C C . PRO A 1 74 ? -32.41253 1.00349 -18.83969 1.000 49.65198 74 PRO A C 1
ATOM 582 O O . PRO A 1 74 ? -31.34712 0.39998 -18.96409 1.000 50.33922 74 PRO A O 1
ATOM 586 N N . VAL A 1 75 ? -32.83198 1.90122 -19.72740 1.000 48.59307 75 VAL A N 1
ATOM 587 C CA . VAL A 1 75 ? -31.99938 2.34308 -20.83502 1.000 50.90974 75 VAL A CA 1
ATOM 588 C C . VAL A 1 75 ? -32.07290 3.85885 -20.91458 1.000 53.92032 75 VAL A C 1
ATOM 589 O O . VAL A 1 75 ? -32.99848 4.49654 -20.40343 1.000 50.85545 75 VAL A O 1
ATOM 593 N N . ASP A 1 76 ? -31.07110 4.43125 -21.56453 1.000 50.26314 76 ASP A N 1
ATOM 594 C CA . ASP A 1 76 ? -31.08442 5.85869 -21.82141 1.000 51.25005 76 ASP A CA 1
ATOM 595 C C . ASP A 1 76 ? -32.11906 6.17685 -22.89388 1.000 54.00094 76 ASP A C 1
ATOM 596 O O . ASP A 1 76 ? -32.24262 5.46375 -23.89599 1.000 53.10039 76 ASP A O 1
ATOM 601 N N . GLY A 1 77 ? -32.88599 7.23793 -22.66467 1.000 55.98914 77 GLY A N 1
ATOM 602 C CA . GLY A 1 77 ? -33.92627 7.61749 -23.59448 1.000 50.22406 77 GLY A CA 1
ATOM 603 C C . GLY A 1 77 ? -35.20864 6.82479 -23.49178 1.000 50.80183 77 GLY A C 1
ATOM 604 O O . GLY A 1 77 ? -36.00305 6.83869 -24.43836 1.000 43.94437 77 GLY A O 1
ATOM 605 N N . ALA A 1 78 ? -35.43829 6.12266 -22.38291 1.000 45.72588 78 ALA A N 1
ATOM 606 C CA . ALA A 1 78 ? -36.73897 5.50560 -22.17177 1.000 45.47766 78 ALA A CA 1
ATOM 607 C C . ALA A 1 78 ? -37.83438 6.57272 -22.14070 1.000 44.45975 78 ALA A C 1
ATOM 608 O O . ALA A 1 78 ? -37.58556 7.74366 -21.85123 1.000 46.57167 78 ALA A O 1
ATOM 610 N N . TYR A 1 79 ? -39.05266 6.16256 -22.47597 1.000 40.05198 79 TYR A N 1
ATOM 611 C CA . TYR A 1 79 ? -40.18463 7.07377 -22.54090 1.000 41.35260 79 TYR A CA 1
ATOM 612 C C . TYR A 1 79 ? -41.44894 6.23143 -22.46118 1.000 38.93658 79 TYR A C 1
ATOM 613 O O . TYR A 1 79 ? -41.40830 5.01217 -22.63648 1.000 38.86622 79 TYR A O 1
ATOM 622 N N . ASP A 1 80 ? -42.57550 6.89170 -22.19651 1.000 36.62508 80 ASP A N 1
ATOM 623 C CA . ASP A 1 80 ? -43.86541 6.21124 -22.04169 1.000 36.94671 80 ASP A CA 1
ATOM 624 C C . ASP A 1 80 ? -44.48382 6.01850 -23.42645 1.000 36.99807 80 ASP A C 1
ATOM 625 O O . ASP A 1 80 ? -45.27557 6.83342 -23.89956 1.000 35.75921 80 ASP A O 1
ATOM 630 N N . ALA A 1 81 ? -44.13035 4.90706 -24.08350 1.000 38.89040 81 ALA A N 1
ATOM 631 C CA . ALA A 1 81 ? -44.62874 4.66534 -25.43477 1.000 33.63801 81 ALA A CA 1
ATOM 632 C C . ALA A 1 81 ? -46.13835 4.46435 -25.45098 1.000 35.76438 81 ALA A C 1
ATOM 633 O O . ALA A 1 81 ? -46.80672 4.87869 -26.40638 1.000 35.40693 81 ALA A O 1
ATOM 635 N N . ARG A 1 82 ? -46.68637 3.84711 -24.40271 1.000 33.36461 82 ARG A N 1
ATOM 636 C CA . ARG A 1 82 ? -48.12450 3.63581 -24.31451 1.000 31.76390 82 ARG A CA 1
ATOM 637 C C . ARG A 1 82 ? -48.88945 4.94767 -24.42045 1.000 34.23594 82 ARG A C 1
ATOM 638 O O . ARG A 1 82 ? -49.88563 5.04329 -25.14936 1.000 35.10961 82 ARG A O 1
ATOM 646 N N . SER A 1 83 ? -48.44626 5.97325 -23.70684 1.000 34.05666 83 SER A N 1
ATOM 647 C CA . SER A 1 83 ? -49.20484 7.21302 -23.74392 1.000 37.12414 83 SER A CA 1
ATOM 648 C C . SER A 1 83 ? -49.08305 7.90471 -25.09443 1.000 37.70815 83 SER A C 1
ATOM 649 O O . SER A 1 83 ? -50.04723 8.52926 -25.55239 1.000 40.02446 83 SER A O 1
ATOM 652 N N . LEU A 1 84 ? -47.92310 7.81076 -25.74704 1.000 31.64712 84 LEU A N 1
ATOM 653 C CA . LEU A 1 84 ? -47.81017 8.39526 -27.07881 1.000 36.85462 84 LEU A CA 1
ATOM 654 C C . LEU A 1 84 ? -48.74608 7.68564 -28.05302 1.000 37.99389 84 LEU A C 1
ATOM 655 O O . LEU A 1 84 ? -49.45189 8.33399 -28.83087 1.000 39.30579 84 LEU A O 1
ATOM 660 N N . CYS A 1 85 ? -48.78520 6.35049 -28.00179 1.000 35.26668 85 CYS A N 1
ATOM 661 C CA . CYS A 1 85 ? -49.62424 5.60300 -28.92653 1.000 35.17803 85 CYS A CA 1
ATOM 662 C C . CYS A 1 85 ? -51.09857 5.90928 -28.70153 1.000 36.68166 85 CYS A C 1
ATOM 663 O O . CYS A 1 85 ? -51.83062 6.21569 -29.65044 1.000 37.95847 85 CYS A O 1
ATOM 666 N N . HIS A 1 86 ? -51.54622 5.86438 -27.44514 1.000 34.63499 86 HIS A N 1
ATOM 667 C CA . HIS A 1 86 ? -52.97038 6.02176 -27.17374 1.000 35.78871 86 HIS A CA 1
ATOM 668 C C . HIS A 1 86 ? -53.43429 7.45928 -27.37874 1.000 38.91372 86 HIS A C 1
ATOM 669 O O . HIS A 1 86 ? -54.52872 7.68587 -27.90307 1.000 43.33860 86 HIS A O 1
ATOM 676 N N . SER A 1 87 ? -52.62019 8.44549 -27.00012 1.000 38.18019 87 SER A N 1
ATOM 677 C CA . SER A 1 87 ? -53.05688 9.83278 -27.14120 1.000 39.42787 87 SER A CA 1
ATOM 678 C C . SER A 1 87 ? -52.97142 10.31679 -28.58243 1.000 39.03676 87 SER A C 1
ATOM 679 O O . SER A 1 87 ? -53.88290 10.99261 -29.06600 1.000 42.02554 87 SER A O 1
ATOM 682 N N . VAL A 1 88 ? -51.88561 10.01255 -29.28296 1.000 39.94069 88 VAL A N 1
ATOM 683 C CA . VAL A 1 88 ? -51.70568 10.59495 -30.60669 1.000 40.28417 88 VAL A CA 1
ATOM 684 C C . VAL A 1 88 ? -52.24133 9.64445 -31.66625 1.000 42.03979 88 VAL A C 1
ATOM 685 O O . VAL A 1 88 ? -53.17186 9.98918 -32.39996 1.000 43.72415 88 VAL A O 1
ATOM 689 N N . ILE A 1 89 ? -51.69017 8.43272 -31.73798 1.000 39.76124 89 ILE A N 1
ATOM 690 C CA . ILE A 1 89 ? -52.02854 7.55035 -32.85054 1.000 37.29987 89 ILE A CA 1
ATOM 691 C C . ILE A 1 89 ? -53.47408 7.07064 -32.73836 1.000 41.10826 89 ILE A C 1
ATOM 692 O O . ILE A 1 89 ? -54.26387 7.20936 -33.67994 1.000 40.93764 89 ILE A O 1
ATOM 697 N N . VAL A 1 90 ? -53.85292 6.53294 -31.57781 1.000 39.54153 90 VAL A N 1
ATOM 698 C CA . VAL A 1 90 ? -55.22283 6.05927 -31.38307 1.000 36.19579 90 VAL A CA 1
ATOM 699 C C . VAL A 1 90 ? -56.18542 7.23185 -31.24144 1.000 39.40984 90 VAL A C 1
ATOM 700 O O . VAL A 1 90 ? -57.23069 7.28302 -31.89967 1.000 39.85449 90 VAL A O 1
ATOM 704 N N . GLY A 1 91 ? -55.85447 8.18858 -30.37017 1.000 39.56497 91 GLY A N 1
ATOM 705 C CA . GLY A 1 91 ? -56.80346 9.23915 -30.04448 1.000 36.88861 91 GLY A CA 1
ATOM 706 C C . GLY A 1 91 ? -57.07290 10.22700 -31.16819 1.000 44.73164 91 GLY A C 1
ATOM 707 O O . GLY A 1 91 ? -58.18382 10.75618 -31.27403 1.000 42.20557 91 GLY A O 1
ATOM 708 N N . LYS A 1 92 ? -56.07860 10.49777 -32.01863 1.000 40.75952 92 LYS A N 1
ATOM 709 C CA . LYS A 1 92 ? -56.19961 11.59364 -32.97735 1.000 45.78446 92 LYS A CA 1
ATOM 710 C C . LYS A 1 92 ? -55.92572 11.23872 -34.43827 1.000 42.67139 92 LYS A C 1
ATOM 711 O O . LYS A 1 92 ? -56.40418 11.96475 -35.31497 1.000 42.52862 92 LYS A O 1
ATOM 717 N N . VAL A 1 93 ? -55.20559 10.16436 -34.74039 1.000 43.57399 93 VAL A N 1
ATOM 718 C CA . VAL A 1 93 ? -54.63734 9.95319 -36.06578 1.000 41.12430 93 VAL A CA 1
ATOM 719 C C . VAL A 1 93 ? -55.32981 8.81750 -36.82027 1.000 42.90597 93 VAL A C 1
ATOM 720 O O . VAL A 1 93 ? -55.79824 9.01266 -37.94139 1.000 40.68261 93 VAL A O 1
ATOM 724 N N . GLU A 1 94 ? -55.41880 7.62645 -36.21311 1.000 43.87026 94 GLU A N 1
ATOM 725 C CA . GLU A 1 94 ? -55.80273 6.43629 -36.97148 1.000 41.06914 94 GLU A CA 1
ATOM 726 C C . GLU A 1 94 ? -57.20834 6.55307 -37.54584 1.000 44.11917 94 GLU A C 1
ATOM 727 O O . GLU A 1 94 ? -57.44980 6.15604 -38.69374 1.000 42.18243 94 GLU A O 1
ATOM 733 N N . GLY A 1 95 ? -58.15323 7.06931 -36.76428 1.000 41.48197 95 GLY A N 1
ATOM 734 C CA . GLY A 1 95 ? -59.49351 7.28045 -37.25604 1.000 38.49828 95 GLY A CA 1
ATOM 735 C C . GLY A 1 95 ? -59.55103 8.24429 -38.43587 1.000 47.75821 95 GLY A C 1
ATOM 736 O O . GLY A 1 95 ? -59.89286 7.87022 -39.56299 1.000 44.03376 95 GLY A O 1
ATOM 737 N N . PRO A 1 96 ? -59.21980 9.51354 -38.19375 1.000 45.26659 96 PRO A N 1
ATOM 738 C CA . PRO A 1 96 ? -59.41331 10.52635 -39.24825 1.000 44.45824 96 PRO A CA 1
ATOM 739 C C . PRO A 1 96 ? -58.46791 10.39101 -40.43094 1.000 44.20596 96 PRO A C 1
ATOM 740 O O . PRO A 1 96 ? -58.86078 10.72901 -41.55374 1.000 46.51373 96 PRO A O 1
ATOM 744 N N . PHE A 1 97 ? -57.24137 9.91695 -40.22527 1.000 44.81307 97 PHE A N 1
ATOM 745 C CA . PHE A 1 97 ? -56.23047 9.90920 -41.27632 1.000 42.83413 97 PHE A CA 1
ATOM 746 C C . PHE A 1 97 ? -55.94146 8.53600 -41.86858 1.000 44.93933 97 PHE A C 1
ATOM 747 O O . PHE A 1 97 ? -55.48398 8.45675 -43.01082 1.000 47.77686 97 PHE A O 1
ATOM 755 N N . LEU A 1 98 ? -56.17262 7.45192 -41.13796 1.000 44.30862 98 LEU A N 1
ATOM 756 C CA . LEU A 1 98 ? -55.78991 6.13978 -41.63334 1.000 47.03062 98 LEU A CA 1
ATOM 757 C C . LEU A 1 98 ? -56.96404 5.18559 -41.78309 1.000 47.15150 98 LEU A C 1
ATOM 758 O O . LEU A 1 98 ? -56.74763 4.02431 -42.14228 1.000 48.46019 98 LEU A O 1
ATOM 763 N N . GLU A 1 99 ? -58.19255 5.63809 -41.50553 1.000 49.59349 99 GLU A N 1
ATOM 764 C CA . GLU A 1 99 ? -59.41246 4.83403 -41.66050 1.000 50.11421 99 GLU A CA 1
ATOM 765 C C . GLU A 1 99 ? -59.35278 3.52815 -40.86702 1.000 47.15783 99 GLU A C 1
ATOM 766 O O . GLU A 1 99 ? -59.81762 2.48267 -41.32899 1.000 46.65076 99 GLU A O 1
ATOM 772 N N . GLY A 1 100 ? -58.77689 3.58083 -39.66763 1.000 42.36830 100 GLY A N 1
ATOM 773 C CA . GLY A 1 100 ? -58.66308 2.38346 -38.84768 1.000 43.23734 100 GLY A CA 1
ATOM 774 C C . GLY A 1 100 ? -57.83595 1.26983 -39.45502 1.000 41.47618 100 GLY A C 1
ATOM 775 O O . GLY A 1 100 ? -58.02045 0.10252 -39.09469 1.000 41.96154 100 GLY A O 1
ATOM 776 N N . LYS A 1 101 ? -56.90897 1.59817 -40.35365 1.000 42.52262 101 LYS A N 1
ATOM 777 C CA . LYS A 1 101 ? -56.16962 0.57925 -41.08279 1.000 40.49347 101 LYS A CA 1
ATOM 778 C C . LYS A 1 101 ? -55.03913 -0.04805 -40.27910 1.000 43.55549 101 LYS A C 1
ATOM 779 O O . LYS A 1 101 ? -54.40899 -0.98401 -40.77470 1.000 46.93145 101 LYS A O 1
ATOM 785 N N . LEU A 1 102 ? -54.75812 0.42523 -39.06653 1.000 40.35990 102 LEU A N 1
ATOM 786 C CA . LEU A 1 102 ? -53.87389 -0.32978 -38.18826 1.000 38.38903 102 LEU A CA 1
ATOM 787 C C . LEU A 1 102 ? -54.61198 -1.41766 -37.41196 1.000 39.29726 102 LEU A C 1
ATOM 788 O O . LEU A 1 102 ? -53.96081 -2.26180 -36.78491 1.000 37.13349 102 LEU A O 1
ATOM 793 N N . GLY A 1 103 ? -55.94253 -1.44501 -37.47045 1.000 34.29997 103 GLY A N 1
ATOM 794 C CA . GLY A 1 103 ? -56.70653 -2.43498 -36.73716 1.000 34.26272 103 GLY A CA 1
ATOM 795 C C . GLY A 1 103 ? -57.78161 -1.80258 -35.87875 1.000 36.24878 103 GLY A C 1
ATOM 796 O O . GLY A 1 103 ? -58.69556 -2.48930 -35.41735 1.000 39.58505 103 GLY A O 1
ATOM 797 N N . ALA A 1 104 ? -57.67485 -0.48957 -35.65828 1.000 31.12371 104 ALA A N 1
ATOM 798 C CA . ALA A 1 104 ? -58.63273 0.25476 -34.85558 1.000 38.60335 104 ALA A CA 1
ATOM 799 C C . ALA A 1 104 ? -58.69999 -0.30312 -33.42835 1.000 34.63253 104 ALA A C 1
ATOM 800 O O . ALA A 1 104 ? -59.77538 -0.45222 -32.84676 1.000 33.61773 104 ALA A O 1
ATOM 802 N N . SER A 1 105 ? -57.53893 -0.64328 -32.87118 1.000 30.79203 105 SER A N 1
ATOM 803 C CA . SER A 1 105 ? -57.47738 -1.02921 -31.46966 1.000 36.75505 105 SER A CA 1
ATOM 804 C C . SER A 1 105 ? -57.62222 0.20474 -30.57749 1.000 33.45383 105 SER A C 1
ATOM 805 O O . SER A 1 105 ? -57.06964 1.26899 -30.86962 1.000 37.31799 105 SER A O 1
ATOM 808 N N . ASN A 1 106 ? -58.40838 0.07119 -29.50901 1.000 34.33841 106 ASN A N 1
ATOM 809 C CA . ASN A 1 106 ? -58.62176 1.18138 -28.57683 1.000 35.12262 106 ASN A CA 1
ATOM 810 C C . ASN A 1 106 ? -57.44027 1.38005 -27.63683 1.000 34.65199 106 ASN A C 1
ATOM 811 O O . ASN A 1 106 ? -57.09381 2.52190 -27.31907 1.000 35.38271 106 ASN A O 1
ATOM 816 N N . GLU A 1 107 ? -56.82425 0.28894 -27.16823 1.000 33.32583 107 GLU A N 1
ATOM 817 C CA . GLU A 1 107 ? -55.70684 0.34945 -26.22132 1.000 33.65893 107 GLU A CA 1
ATOM 818 C C . GLU A 1 107 ? -54.68146 -0.71137 -26.59439 1.000 31.26256 107 GLU A C 1
ATOM 819 O O . GLU A 1 107 ? -54.44646 -1.66367 -25.84098 1.000 32.82774 107 GLU A O 1
ATOM 825 N N . PRO A 1 108 ? -54.04278 -0.57875 -27.75949 1.000 29.84948 108 PRO A N 1
ATOM 826 C CA . PRO A 1 108 ? -53.11857 -1.64251 -28.19235 1.000 29.56979 108 PRO A CA 1
ATOM 827 C C . PRO A 1 108 ? -51.98438 -1.89114 -27.20787 1.000 31.86708 108 PRO A C 1
ATOM 828 O O . PRO A 1 108 ? -51.47515 -3.01856 -27.14275 1.000 30.65106 108 PRO A O 1
ATOM 832 N N . PHE A 1 109 ? -51.58987 -0.89067 -26.41564 1.000 30.40550 109 PHE A N 1
ATOM 833 C CA . PHE A 1 109 ? -50.47588 -1.09160 -25.50097 1.000 29.84552 109 PHE A CA 1
ATOM 834 C C . PHE A 1 109 ? -50.87462 -1.80447 -24.21665 1.000 30.74551 109 PHE A C 1
ATOM 835 O O . PHE A 1 109 ? -50.02667 -1.96090 -23.33464 1.000 33.58240 109 PHE A O 1
ATOM 843 N N . LEU A 1 110 ? -52.11903 -2.26596 -24.09574 1.000 30.39853 110 LEU A N 1
ATOM 844 C CA . LEU A 1 110 ? -52.46765 -3.22628 -23.05700 1.000 30.71983 110 LEU A CA 1
ATOM 845 C C . LEU A 1 110 ? -52.41016 -4.65968 -23.55697 1.000 33.06156 110 LEU A C 1
ATOM 846 O O . LEU A 1 110 ? -52.52684 -5.58937 -22.74844 1.000 32.37864 110 LEU A O 1
ATOM 851 N N . ASN A 1 111 ? -52.25976 -4.85882 -24.86339 1.000 31.31488 111 ASN A N 1
ATOM 852 C CA . ASN A 1 111 ? -52.04910 -6.19969 -25.38713 1.000 31.14787 111 ASN A CA 1
ATOM 853 C C . ASN A 1 111 ? -50.71745 -6.73405 -24.87907 1.000 32.37080 111 ASN A C 1
ATOM 854 O O . ASN A 1 111 ? -49.73436 -5.99500 -24.77224 1.000 34.40352 111 ASN A O 1
ATOM 859 N N . LYS A 1 112 ? -50.69708 -8.01680 -24.54632 1.000 32.30400 112 LYS A N 1
ATOM 860 C CA . LYS A 1 112 ? -49.55875 -8.67183 -23.91739 1.000 32.91109 112 LYS A CA 1
ATOM 861 C C . LYS A 1 112 ? -48.20676 -8.28757 -24.52967 1.000 34.71833 112 LYS A C 1
ATOM 862 O O . LYS A 1 112 ? -47.26269 -8.01278 -23.77317 1.000 34.97678 112 LYS A O 1
ATOM 868 N N . PRO A 1 113 ? -48.04898 -8.23815 -25.86191 1.000 33.89755 113 PRO A N 1
ATOM 869 C CA . PRO A 1 113 ? -46.70795 -7.93978 -26.41112 1.000 32.84476 113 PRO A CA 1
ATOM 870 C C . PRO A 1 113 ? -46.17820 -6.55730 -26.06438 1.000 33.10471 113 PRO A C 1
ATOM 871 O O . PRO A 1 113 ? -44.96018 -6.34301 -26.15814 1.000 31.67076 113 PRO A O 1
ATOM 875 N N . ALA A 1 114 ? -47.03502 -5.61784 -25.66676 1.000 28.33649 114 ALA A N 1
ATOM 876 C CA . ALA A 1 114 ? -46.59280 -4.26963 -25.33817 1.000 30.57623 114 ALA A CA 1
ATOM 877 C C . ALA A 1 114 ? -46.30605 -4.06399 -23.84506 1.000 32.30097 114 ALA A C 1
ATOM 878 O O . ALA A 1 114 ? -45.80006 -3.00276 -23.46630 1.000 29.97374 114 ALA A O 1
ATOM 880 N N . ARG A 1 115 ? -46.59855 -5.04263 -22.99364 1.000 30.07944 115 ARG A N 1
ATOM 881 C CA . ARG A 1 115 ? -46.49597 -4.86182 -21.54647 1.000 31.32508 115 ARG A CA 1
ATOM 882 C C . ARG A 1 115 ? -45.13106 -5.35224 -21.05482 1.000 32.40389 115 ARG A C 1
ATOM 883 O O . ARG A 1 115 ? -44.99364 -6.35722 -20.35573 1.000 32.00204 115 ARG A O 1
ATOM 891 N N . TYR A 1 116 ? -44.10878 -4.59900 -21.46097 1.000 31.48016 116 TYR A N 1
ATOM 892 C CA . TYR A 1 116 ? -42.70325 -4.85916 -21.17497 1.000 31.73403 116 TYR A CA 1
ATOM 893 C C . TYR A 1 116 ? -41.99951 -3.51280 -21.12534 1.000 31.71490 116 TYR A C 1
ATOM 894 O O . TYR A 1 116 ? -42.48420 -2.52931 -21.68767 1.000 32.07448 116 TYR A O 1
ATOM 903 N N . MET A 1 117 ? -40.84441 -3.47324 -20.44905 1.000 32.14498 117 MET A N 1
ATOM 904 C CA . MET A 1 117 ? -40.05493 -2.24420 -20.43021 1.000 33.19325 117 MET A CA 1
ATOM 905 C C . MET A 1 117 ? -39.40688 -1.98523 -21.78253 1.000 34.91702 117 MET A C 1
ATOM 906 O O . MET A 1 117 ? -39.33188 -0.83675 -22.23281 1.000 36.27303 117 MET A O 1
ATOM 911 N N . LEU A 1 118 ? -38.94260 -3.03958 -22.44348 1.000 34.13228 118 LEU A N 1
ATOM 912 C CA . LEU A 1 118 ? -38.24075 -2.94106 -23.70932 1.000 33.41463 118 LEU A CA 1
ATOM 913 C C . LEU A 1 118 ? -38.88204 -3.87457 -24.72263 1.000 35.07397 118 LEU A C 1
ATOM 914 O O . LEU A 1 118 ? -39.34433 -4.96562 -24.38284 1.000 35.29937 118 LEU A O 1
ATOM 919 N N . HIS A 1 119 ? -38.89294 -3.44423 -25.97708 1.000 36.56230 119 HIS A N 1
ATOM 920 C CA . HIS A 1 119 ? -39.22849 -4.33579 -27.07980 1.000 33.53076 119 HIS A CA 1
ATOM 921 C C . HIS A 1 119 ? -37.98973 -5.17120 -27.36998 1.000 33.83799 119 HIS A C 1
ATOM 922 O O . HIS A 1 119 ? -37.00651 -4.67198 -27.92472 1.000 35.17079 119 HIS A O 1
ATOM 929 N N . SER A 1 120 ? -38.02323 -6.43757 -26.97623 1.000 33.35168 120 SER A N 1
ATOM 930 C CA . SER A 1 120 ? -36.79998 -7.21300 -26.88120 1.000 35.07997 120 SER A CA 1
ATOM 931 C C . SER A 1 120 ? -37.10054 -8.66936 -27.19223 1.000 39.70584 120 SER A C 1
ATOM 932 O O . SER A 1 120 ? -38.20773 -9.15754 -26.94157 1.000 37.86063 120 SER A O 1
ATOM 935 N N . SER A 1 121 ? -36.09755 -9.36321 -27.72975 1.000 33.55889 121 SER A N 1
ATOM 936 C CA . SER A 1 121 ? -36.26443 -10.78267 -28.00567 1.000 40.74988 121 SER A CA 1
ATOM 937 C C . SER A 1 121 ? -36.27270 -11.62796 -26.73985 1.000 36.71798 121 SER A C 1
ATOM 938 O O . SER A 1 121 ? -36.66892 -12.79250 -26.80721 1.000 39.07347 121 SER A O 1
ATOM 941 N N . ASP A 1 122 ? -35.84886 -11.08089 -25.59636 1.000 38.50118 122 ASP A N 1
ATOM 942 C CA . ASP A 1 122 ? -36.09106 -11.74765 -24.32073 1.000 38.08401 122 ASP A CA 1
ATOM 943 C C . ASP A 1 122 ? -37.57695 -11.80675 -23.95819 1.000 37.26277 122 ASP A C 1
ATOM 944 O O . ASP A 1 122 ? -37.95553 -12.61726 -23.10773 1.000 40.09497 122 ASP A O 1
ATOM 949 N N . ASN A 1 123 ? -38.41922 -10.94174 -24.53078 1.000 33.20472 123 ASN A N 1
ATOM 950 C CA . ASN A 1 123 ? -39.84245 -10.96768 -24.19362 1.000 32.90189 123 ASN A CA 1
ATOM 951 C C . ASN A 1 123 ? -40.46281 -12.25533 -24.72724 1.000 40.61361 123 ASN A C 1
ATOM 952 O O . ASN A 1 123 ? -40.35206 -12.54598 -25.93370 1.000 33.23903 123 ASN A O 1
ATOM 957 N N . PRO A 1 124 ? -41.11421 -13.05011 -23.88626 1.000 38.38250 124 PRO A N 1
ATOM 958 C CA . PRO A 1 124 ? -41.72430 -14.28611 -24.38744 1.000 32.25130 124 PRO A CA 1
ATOM 959 C C . PRO A 1 124 ? -42.71204 -13.97543 -25.50487 1.000 37.14266 124 PRO A C 1
ATOM 960 O O . PRO A 1 124 ? -43.31220 -12.89820 -25.56024 1.000 34.62116 124 PRO A O 1
ATOM 964 N N . VAL A 1 125 ? -42.84724 -14.92019 -26.43283 1.000 34.75706 125 VAL A N 1
ATOM 965 C CA . VAL A 1 125 ? -43.61479 -14.68098 -27.64482 1.000 34.69609 125 VAL A CA 1
ATOM 966 C C . VAL A 1 125 ? -44.13473 -16.02228 -28.11963 1.000 35.12645 125 VAL A C 1
ATOM 967 O O . VAL A 1 125 ? -43.49550 -17.05749 -27.92521 1.000 32.82091 125 VAL A O 1
ATOM 971 N N . ARG A 1 126 ? -45.33035 -16.00398 -28.69799 1.000 37.19087 126 ARG A N 1
ATOM 972 C CA . ARG A 1 126 ? -45.85972 -17.19365 -29.34384 1.000 36.70605 126 ARG A CA 1
ATOM 973 C C . ARG A 1 126 ? -44.93928 -17.65078 -30.48224 1.000 36.54816 126 ARG A C 1
ATOM 974 O O . ARG A 1 126 ? -44.44813 -16.84170 -31.27559 1.000 37.98735 126 ARG A O 1
ATOM 982 N N . ARG A 1 127 ? -44.70703 -18.95454 -30.56553 1.000 36.33304 127 ARG A N 1
ATOM 983 C CA . ARG A 1 127 ? -43.83403 -19.48691 -31.60759 1.000 41.96237 127 ARG A CA 1
ATOM 984 C C . ARG A 1 127 ? -44.44777 -19.30002 -32.99906 1.000 43.86127 127 ARG A C 1
ATOM 985 O O . ARG A 1 127 ? -45.63825 -19.00868 -33.14859 1.000 42.04164 127 ARG A O 1
ATOM 993 N N . GLY A 1 128 ? -43.60278 -19.44209 -34.03030 1.000 40.84202 128 GLY A N 1
ATOM 994 C CA . GLY A 1 128 ? -44.05066 -19.27962 -35.40571 1.000 37.92628 128 GLY A CA 1
ATOM 995 C C . GLY A 1 128 ? -43.90713 -17.87538 -35.97298 1.000 38.09182 128 GLY A C 1
ATOM 996 O O . GLY A 1 128 ? -42.89422 -17.20276 -35.74231 1.000 35.36555 128 GLY A O 1
ATOM 997 N N . ASN A 1 129 ? -44.91665 -17.41273 -36.71774 1.000 34.26932 129 ASN A N 1
ATOM 998 C CA . ASN A 1 129 ? -44.78789 -16.11284 -37.37055 1.000 36.91933 129 ASN A CA 1
ATOM 999 C C . ASN A 1 129 ? -44.71187 -14.97028 -36.36830 1.000 38.39039 129 ASN A C 1
ATOM 1000 O O . ASN A 1 129 ? -44.07342 -13.95176 -36.65449 1.000 41.02393 129 ASN A O 1
ATOM 1005 N N . ASP A 1 130 ? -45.33186 -15.10827 -35.19336 1.000 37.58073 130 ASP A N 1
ATOM 1006 C CA . ASP A 1 130 ? -45.26894 -14.01842 -34.21845 1.000 37.26150 130 ASP A CA 1
ATOM 1007 C C . ASP A 1 130 ? -43.83586 -13.77461 -33.75823 1.000 34.94992 130 ASP A C 1
ATOM 1008 O O . ASP A 1 130 ? -43.41012 -12.62139 -33.62204 1.000 35.67995 130 ASP A O 1
ATOM 1013 N N . LYS A 1 131 ? -43.06545 -14.84792 -33.55644 1.000 34.90707 131 LYS A N 1
ATOM 1014 C CA . LYS A 1 131 ? -41.65211 -14.70681 -33.20184 1.000 36.60567 131 LYS A CA 1
ATOM 1015 C C . LYS A 1 131 ? -40.84386 -14.08458 -34.34302 1.000 40.14831 131 LYS A C 1
ATOM 1016 O O . LYS A 1 131 ? -39.92607 -13.29029 -34.10367 1.000 37.68797 131 LYS A O 1
ATOM 1022 N N . VAL A 1 132 ? -41.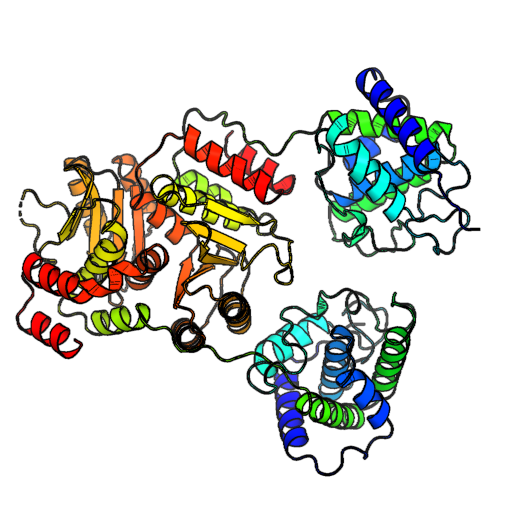17606 -14.41512 -35.59426 1.000 37.54862 132 VAL A N 1
ATOM 1023 C CA . VAL A 1 132 ? -40.47378 -13.79339 -36.71328 1.000 36.08205 132 VAL A CA 1
ATOM 1024 C C . VAL A 1 132 ? -40.77619 -12.29752 -36.76180 1.000 37.41640 132 VAL A C 1
ATOM 1025 O O . VAL A 1 132 ? -39.86750 -11.46627 -36.87514 1.000 39.08676 132 VAL A O 1
ATOM 1029 N N . LEU A 1 133 ? -42.05472 -11.92849 -36.65014 1.000 36.52919 133 LEU A N 1
ATOM 1030 C CA . LEU A 1 133 ? -42.41310 -10.51140 -36.66580 1.000 36.64111 133 LEU A CA 1
ATOM 1031 C C . LEU A 1 133 ? -41.83110 -9.76172 -35.47335 1.000 38.76399 133 LEU A C 1
ATOM 1032 O O . LEU A 1 133 ? -41.53466 -8.56466 -35.58506 1.000 38.68564 133 LEU A O 1
ATOM 1037 N N . GLN A 1 134 ? -41.66661 -10.43368 -34.32537 1.000 35.60941 134 GLN A N 1
ATOM 1038 C CA . GLN A 1 134 ? -41.02217 -9.77524 -33.19823 1.000 36.54989 134 GLN A CA 1
ATOM 1039 C C . GLN A 1 134 ? -39.60409 -9.35766 -33.55953 1.000 38.26271 134 GLN A C 1
ATOM 1040 O O . GLN A 1 134 ? -39.18515 -8.23327 -33.25929 1.000 39.12452 134 GLN A O 1
ATOM 1046 N N . GLN A 1 135 ? -38.85416 -10.23983 -34.22675 1.000 39.65775 135 GLN A N 1
ATOM 1047 C CA . GLN A 1 135 ? -37.47587 -9.89856 -34.55760 1.000 38.54539 135 GLN A CA 1
ATOM 1048 C C . GLN A 1 135 ? -37.41431 -8.85032 -35.66464 1.000 39.09367 135 GLN A C 1
ATOM 1049 O O . GLN A 1 135 ? -36.58123 -7.93858 -35.61708 1.000 43.52484 135 GLN A O 1
ATOM 1055 N N . LEU A 1 136 ? -38.27967 -8.95742 -36.67141 1.000 39.15130 136 LEU A N 1
ATOM 1056 C CA . LEU A 1 136 ? -38.30403 -7.93368 -37.71126 1.000 39.88771 136 LEU A CA 1
ATOM 1057 C C . LEU A 1 136 ? -38.57998 -6.55629 -37.11006 1.000 39.95496 136 LEU A C 1
ATOM 1058 O O . LEU A 1 136 ? -37.88256 -5.58513 -37.41930 1.000 38.82069 136 LEU A O 1
ATOM 1063 N N . SER A 1 137 ? -39.57059 -6.45503 -36.21443 1.000 35.60992 137 SER A N 1
ATOM 1064 C CA . SER A 1 137 ? -39.90854 -5.13187 -35.69853 1.000 36.95520 137 SER A CA 1
ATOM 1065 C C . SER A 1 137 ? -38.81813 -4.60493 -34.77165 1.000 38.33439 137 SER A C 1
ATOM 1066 O O . SER A 1 137 ? -38.54938 -3.39706 -34.76504 1.000 37.81711 137 SER A O 1
ATOM 1069 N N . ILE A 1 138 ? -38.14649 -5.48912 -34.02702 1.000 37.39160 138 ILE A N 1
ATOM 1070 C CA . ILE A 1 138 ? -36.96190 -5.07394 -33.27308 1.000 36.53150 138 ILE A CA 1
ATOM 1071 C C . ILE A 1 138 ? -35.89740 -4.53080 -34.21511 1.000 42.49093 138 ILE A C 1
ATOM 1072 O O . ILE A 1 138 ? -35.30831 -3.46661 -33.97012 1.000 39.23442 138 ILE A O 1
ATOM 1077 N N . ASP A 1 139 ? -35.63878 -5.25185 -35.31390 1.000 35.75703 139 ASP A N 1
ATOM 1078 C CA . ASP A 1 139 ? -34.57271 -4.84671 -36.22200 1.000 41.30866 139 ASP A CA 1
ATOM 1079 C C . ASP A 1 139 ? -34.85341 -3.47763 -36.83511 1.000 40.45232 139 ASP A C 1
ATOM 1080 O O . ASP A 1 139 ? -33.94163 -2.65529 -36.97000 1.000 44.25032 139 ASP A O 1
ATOM 1085 N N . ILE A 1 140 ? -36.10998 -3.20857 -37.20122 1.000 40.08921 140 ILE A N 1
ATOM 1086 C CA . ILE A 1 140 ? -36.45028 -1.91488 -37.79119 1.000 42.33149 140 ILE A CA 1
ATOM 1087 C C . ILE A 1 140 ? -36.18761 -0.79195 -36.79836 1.000 41.33002 140 ILE A C 1
ATOM 1088 O O . ILE A 1 140 ? -35.48784 0.17920 -37.10451 1.000 45.59057 140 ILE A O 1
ATOM 1093 N N . LEU A 1 141 ? -36.73868 -0.91690 -35.58719 1.000 41.19254 141 LEU A N 1
ATOM 1094 C CA . LEU A 1 141 ? -36.52699 0.09533 -34.55952 1.000 40.79191 141 LEU A CA 1
ATOM 1095 C C . LEU A 1 141 ? -35.04774 0.24377 -34.21777 1.000 40.29009 141 LEU A C 1
ATOM 1096 O O . LEU A 1 141 ? -34.56134 1.36106 -34.02518 1.000 41.49743 141 LEU A O 1
ATOM 1101 N N . HIS A 1 142 ? -34.31045 -0.86643 -34.15203 1.000 43.54879 142 HIS A N 1
ATOM 1102 C CA . HIS A 1 142 ? -32.87363 -0.77919 -33.89363 1.000 45.04205 142 HIS A CA 1
ATOM 1103 C C . HIS A 1 142 ? -32.15273 -0.04527 -35.01661 1.000 43.09517 142 HIS A C 1
ATOM 1104 O O . HIS A 1 142 ? -31.15356 0.63751 -34.77105 1.000 50.23851 142 HIS A O 1
ATOM 1111 N N . ALA A 1 143 ? -32.65575 -0.14511 -36.24155 1.000 43.26093 143 ALA A N 1
ATOM 1112 C CA . ALA A 1 143 ? -32.06815 0.56652 -37.37159 1.000 46.91741 143 ALA A CA 1
ATOM 1113 C C . ALA A 1 143 ? -32.38649 2.05386 -37.37329 1.000 46.16868 143 ALA A C 1
ATOM 1114 O O . ALA A 1 143 ? -31.77249 2.79645 -38.13979 1.000 45.73180 143 ALA A O 1
ATOM 1116 N N . ALA A 1 144 ? -33.32859 2.50301 -36.54915 1.000 45.16814 144 ALA A N 1
ATOM 1117 C CA . ALA A 1 144 ? -33.76965 3.89551 -36.56322 1.000 44.77144 144 ALA A CA 1
ATOM 1118 C C . ALA A 1 144 ? -32.90241 4.70363 -35.60013 1.000 49.05605 144 ALA A C 1
ATOM 1119 O O . ALA A 1 144 ? -33.31972 5.09749 -34.50947 1.000 48.48137 144 ALA A O 1
ATOM 1121 N N . THR A 1 145 ? -31.66719 4.95807 -36.03909 1.000 49.42301 145 THR A N 1
ATOM 1122 C CA . THR A 1 145 ? -30.66114 5.55057 -35.16975 1.000 46.79390 145 THR A CA 1
ATOM 1123 C C . THR A 1 145 ? -30.63342 7.07161 -35.21452 1.000 50.25497 145 THR A C 1
ATOM 1124 O O . THR A 1 145 ? -30.02667 7.68490 -34.32909 1.000 53.20355 145 THR A O 1
ATOM 1128 N N . THR A 1 146 ? -31.24846 7.69509 -36.22078 1.000 50.70922 146 THR A N 1
ATOM 1129 C CA . THR A 1 146 ? -31.36215 9.14622 -36.28573 1.000 48.29990 146 THR A CA 1
ATOM 1130 C C . THR A 1 146 ? -32.82436 9.52306 -36.47189 1.000 47.72520 146 THR A C 1
ATOM 1131 O O . THR A 1 146 ? -33.65680 8.69076 -36.84297 1.000 45.72125 146 THR A O 1
ATOM 1135 N N . GLN A 1 147 ? -33.12898 10.79868 -36.20650 1.000 45.05349 147 GLN A N 1
ATOM 1136 C CA . GLN A 1 147 ? -34.44599 11.32675 -36.55124 1.000 47.86934 147 GLN A CA 1
ATOM 1137 C C . GLN A 1 147 ? -34.76322 11.10944 -38.02351 1.000 46.89525 147 GLN A C 1
ATOM 1138 O O . GLN A 1 147 ? -35.88693 10.74333 -38.37582 1.000 47.78027 147 GLN A O 1
ATOM 1144 N N . THR A 1 148 ? -33.78115 11.33808 -38.89640 1.000 49.95399 148 THR A N 1
ATOM 1145 C CA . THR A 1 148 ? -34.01627 11.27426 -40.33242 1.000 46.01842 148 THR A CA 1
ATOM 1146 C C . THR A 1 148 ? -34.35206 9.85847 -40.77229 1.000 47.95576 148 THR A C 1
ATOM 1147 O O . THR A 1 148 ? -35.28918 9.64576 -41.54979 1.000 50.23111 148 THR A O 1
ATOM 1151 N N . LEU A 1 149 ? -33.59126 8.87374 -40.29353 1.000 48.43982 149 LEU A N 1
ATOM 1152 C CA . LEU A 1 149 ? -33.89214 7.49131 -40.64660 1.000 48.38162 149 LEU A CA 1
ATOM 1153 C C . LEU A 1 149 ? -35.24737 7.07570 -40.09575 1.000 47.65044 149 LEU A C 1
ATOM 1154 O O . LEU A 1 149 ? -36.04496 6.43080 -40.79279 1.000 49.19339 149 LEU A O 1
ATOM 1159 N N . ALA A 1 150 ? -35.53306 7.45426 -38.85136 1.000 44.50260 150 ALA A N 1
ATOM 1160 C CA . ALA A 1 150 ? -36.81581 7.10995 -38.25233 1.000 45.57317 150 ALA A CA 1
ATOM 1161 C C . ALA A 1 150 ? -37.95987 7.69157 -39.06753 1.000 44.17453 150 ALA A C 1
ATOM 1162 O O . ALA A 1 150 ? -38.94975 7.00408 -39.35005 1.000 43.75404 150 ALA A O 1
ATOM 1164 N N . TYR A 1 151 ? -37.83635 8.95935 -39.46875 1.000 43.71316 151 TYR A N 1
ATOM 1165 C CA . TYR A 1 151 ? -38.87886 9.56007 -40.29366 1.000 45.20639 151 TYR A CA 1
ATOM 1166 C C . TYR A 1 151 ? -38.99869 8.84927 -41.64347 1.000 45.78657 151 TYR A C 1
ATOM 1167 O O . TYR A 1 151 ? -40.11176 8.54413 -42.08827 1.000 47.54648 151 TYR A O 1
ATOM 1176 N N . GLU A 1 152 ? -37.86710 8.55330 -42.29434 1.000 44.65408 152 GLU A N 1
ATOM 1177 C CA . GLU A 1 152 ? -37.89324 7.81136 -43.55707 1.000 45.78260 152 GLU A CA 1
ATOM 1178 C C . GLU A 1 152 ? -38.64335 6.48997 -43.41022 1.000 48.44827 152 GLU A C 1
ATOM 1179 O O . GLU A 1 152 ? -39.49388 6.14414 -44.24026 1.000 47.37045 152 GLU A O 1
ATOM 1185 N N . MET A 1 153 ? -38.34788 5.73937 -42.34573 1.000 48.06540 153 MET A N 1
ATOM 1186 C CA . MET A 1 153 ? -39.02398 4.46354 -42.13684 1.000 44.56397 153 MET A CA 1
ATOM 1187 C C . MET A 1 153 ? -40.48705 4.65200 -41.75150 1.000 42.90255 153 MET A C 1
ATOM 1188 O O . MET A 1 153 ? -41.32732 3.81102 -42.08983 1.000 43.82291 153 MET A O 1
ATOM 1193 N N . LEU A 1 154 ? -40.80839 5.73151 -41.03602 1.000 42.45261 154 LEU A N 1
ATOM 1194 C CA . LEU A 1 154 ? -42.20230 6.00865 -40.69453 1.000 40.22502 154 LEU A CA 1
ATOM 1195 C C . LEU A 1 154 ? -43.04519 6.21056 -41.95016 1.000 45.36723 154 LEU A C 1
ATOM 1196 O O . LEU A 1 154 ? -44.14949 5.66412 -42.05808 1.000 44.73804 154 LEU A O 1
ATOM 1201 N N . VAL A 1 155 ? -42.53561 6.98492 -42.91683 1.000 45.95146 155 VAL A N 1
ATOM 1202 C CA . VAL A 1 155 ? -43.26322 7.20174 -44.16700 1.000 43.31866 155 VAL A CA 1
ATOM 1203 C C . VAL A 1 155 ? -43.49230 5.87559 -44.88014 1.000 43.17370 155 VAL A C 1
ATOM 1204 O O . VAL A 1 155 ? -44.60381 5.57524 -45.32948 1.000 44.35188 155 VAL A O 1
ATOM 1208 N N . ILE A 1 156 ? -42.45222 5.04781 -44.97283 1.000 43.63020 156 ILE A N 1
ATOM 1209 C CA . ILE A 1 156 ? -42.60844 3.75425 -45.63560 1.000 45.75238 156 ILE A CA 1
ATOM 1210 C C . ILE A 1 156 ? -43.62949 2.90186 -44.89019 1.000 44.26183 156 ILE A C 1
ATOM 1211 O O . ILE A 1 156 ? -44.46400 2.22064 -45.50324 1.000 45.70078 156 ILE A O 1
ATOM 1216 N N . ALA A 1 157 ? -43.61407 2.96708 -43.55548 1.000 44.41248 157 ALA A N 1
ATOM 1217 C CA . ALA A 1 157 ? -44.56388 2.18881 -42.76681 1.000 42.46031 157 ALA A CA 1
ATOM 1218 C C . ALA A 1 157 ? -45.99552 2.64607 -43.01217 1.000 41.25157 157 ALA A C 1
ATOM 1219 O O . ALA A 1 157 ? -46.89913 1.81784 -43.17226 1.000 40.74426 157 ALA A O 1
ATOM 1221 N N . LEU A 1 158 ? -46.21981 3.95901 -43.05552 1.000 40.54887 158 LEU A N 1
ATOM 1222 C CA . LEU A 1 158 ? -47.56586 4.46007 -43.27915 1.000 39.55020 158 LEU A CA 1
ATOM 1223 C C . LEU A 1 158 ? -48.00728 4.24936 -44.72315 1.000 44.13661 158 LEU A C 1
ATOM 1224 O O . LEU A 1 158 ? -49.20548 4.05808 -44.98495 1.000 40.92352 158 LEU A O 1
ATOM 1229 N N . TYR A 1 159 ? -47.05751 4.25476 -45.66448 1.000 43.14336 159 TYR A N 1
ATOM 1230 C CA . TYR A 1 159 ? -47.38403 3.91930 -47.04634 1.000 42.80124 159 TYR A CA 1
ATOM 1231 C C . TYR A 1 159 ? -47.95539 2.51335 -47.14586 1.000 44.15465 159 TYR A C 1
ATOM 1232 O O . TYR A 1 159 ? -48.95456 2.28621 -47.83878 1.000 44.38275 159 TYR A O 1
ATOM 1241 N N . PHE A 1 160 ? -47.32615 1.55062 -46.47009 1.000 44.65720 160 PHE A N 1
ATOM 1242 C CA . PHE A 1 160 ? -47.87650 0.19991 -46.45023 1.000 43.10267 160 PHE A CA 1
ATOM 1243 C C . PHE A 1 160 ? -49.15366 0.12574 -45.62719 1.000 41.08134 160 PHE A C 1
ATOM 1244 O O . PHE A 1 160 ? -50.05054 -0.65400 -45.96145 1.000 42.50268 160 PHE A O 1
ATOM 1252 N N . THR A 1 161 ? -49.26556 0.93270 -44.56691 1.000 39.30112 161 THR A N 1
ATOM 1253 C CA . THR A 1 161 ? -50.50648 0.97496 -43.79529 1.000 41.20399 161 THR A CA 1
ATOM 1254 C C . THR A 1 161 ? -51.68144 1.33752 -44.68535 1.000 45.34181 161 THR A C 1
ATOM 1255 O O . THR A 1 161 ? -52.75039 0.71453 -44.60677 1.000 41.46866 161 THR A O 1
ATOM 1259 N N . LEU A 1 162 ? -51.49832 2.35548 -45.53805 1.000 43.29386 162 LEU A N 1
ATOM 1260 C CA . LEU A 1 162 ? -52.58171 2.83233 -46.38850 1.000 44.71370 162 LEU A CA 1
ATOM 1261 C C . LEU A 1 162 ? -53.00822 1.79937 -47.42357 1.000 42.88459 162 LEU A C 1
ATOM 1262 O O . LEU A 1 162 ? -54.11087 1.91660 -47.97319 1.000 42.10510 162 LEU A O 1
ATOM 1267 N N . GLN A 1 163 ? -52.16868 0.79604 -47.69624 1.000 41.47505 163 GLN A N 1
ATOM 1268 C CA . GLN A 1 163 ? -52.52716 -0.29804 -48.58967 1.000 41.71344 163 GLN A CA 1
ATOM 1269 C C . GLN A 1 163 ? -53.40996 -1.34506 -47.92595 1.000 45.09383 163 GLN A C 1
ATOM 1270 O O . GLN A 1 163 ? -53.95004 -2.19928 -48.63033 1.000 48.39742 163 GLN A O 1
ATOM 1276 N N . ARG A 1 164 ? -53.55443 -1.33023 -46.60370 1.000 43.28497 164 ARG A N 1
ATOM 1277 C CA . ARG A 1 164 ? -54.26703 -2.41675 -45.94682 1.000 49.19614 164 ARG A CA 1
ATOM 1278 C C . ARG A 1 164 ? -55.75825 -2.34900 -46.26244 1.000 52.83250 164 ARG A C 1
ATOM 1279 O O . ARG A 1 164 ? -56.30387 -1.28983 -46.58245 1.000 51.96662 164 ARG A O 1
ATOM 1287 N N . THR A 1 165 ? -56.41193 -3.50314 -46.18787 1.000 53.03301 165 THR A N 1
ATOM 1288 C CA . THR A 1 165 ? -57.83303 -3.59580 -46.47686 1.000 60.82895 165 THR A CA 1
ATOM 1289 C C . THR A 1 165 ? -58.63865 -3.46761 -45.18505 1.000 65.88849 165 THR A C 1
ATOM 1290 O O . THR A 1 165 ? -58.10003 -3.48180 -44.07496 1.000 60.72223 165 THR A O 1
ATOM 1294 N N . ASN A 1 166 ? -59.94701 -3.33421 -45.33964 1.000 71.40120 166 ASN A N 1
ATOM 1295 C CA . ASN A 1 166 ? -60.83697 -3.18652 -44.20384 1.000 72.91302 166 ASN A CA 1
ATOM 1296 C C . ASN A 1 166 ? -61.47006 -4.53878 -43.86406 1.000 71.53397 166 ASN A C 1
ATOM 1297 O O . ASN A 1 166 ? -61.14908 -5.57557 -44.46279 1.000 69.60394 166 ASN A O 1
ATOM 1302 N N . ARG A 1 167 ? -62.37295 -4.53376 -42.88660 1.000 61.56833 167 ARG A N 1
ATOM 1303 C CA . ARG A 1 167 ? -63.05349 -5.74983 -42.44304 1.000 61.69707 167 ARG A CA 1
ATOM 1304 C C . ARG A 1 167 ? -64.29224 -6.03972 -43.28626 1.000 61.33093 167 ARG A C 1
ATOM 1305 O O . ARG A 1 167 ? -65.38845 -6.22247 -42.75583 1.000 62.65941 167 ARG A O 1
ATOM 1313 N N . VAL A 1 168 ? -64.13427 -6.08522 -44.60963 1.000 64.90076 168 VAL A N 1
ATOM 1314 C CA . VAL A 1 168 ? -65.25775 -6.23086 -45.53245 1.000 62.47790 168 VAL A CA 1
ATOM 1315 C C . VAL A 1 168 ? -65.01286 -7.42552 -46.44735 1.000 65.13438 168 VAL A C 1
ATOM 1316 O O . VAL A 1 168 ? -63.94012 -7.54458 -47.05289 1.000 64.72215 168 VAL A O 1
ATOM 1320 N N . ILE A 1 169 ? -66.01274 -8.30262 -46.54245 1.000 64.67641 169 ILE A N 1
ATOM 1321 C CA . ILE A 1 169 ? -65.98868 -9.44800 -47.44303 1.000 61.65522 169 ILE A CA 1
ATOM 1322 C C . ILE A 1 169 ? -66.69539 -9.05321 -48.72636 1.000 61.65308 169 ILE A C 1
ATOM 1323 O O . ILE A 1 169 ? -67.87176 -8.68028 -48.70270 1.000 61.43494 169 ILE A O 1
ATOM 1328 N N . THR A 1 170 ? -65.98527 -9.14058 -49.84817 1.000 67.18082 170 THR A N 1
ATOM 1329 C CA . THR A 1 170 ? -66.60501 -8.92997 -51.14622 1.000 71.27981 170 THR A CA 1
ATOM 1330 C C . THR A 1 170 ? -66.90021 -10.28217 -51.76639 1.000 74.33681 170 THR A C 1
ATOM 1331 O O . THR A 1 170 ? -65.95848 -11.01754 -52.09731 1.000 77.68324 170 THR A O 1
ATOM 1335 N N . PRO A 1 171 ? -68.15671 -10.66450 -51.92430 1.000 76.30369 171 PRO A N 1
ATOM 1336 C CA . PRO A 1 171 ? -68.45072 -11.95440 -52.55927 1.000 85.80482 171 PRO A CA 1
ATOM 1337 C C . PRO A 1 171 ? -68.15859 -11.92520 -54.05209 1.000 93.32802 171 PRO A C 1
ATOM 1338 O O . PRO A 1 171 ? -68.89033 -11.29339 -54.81979 1.000 95.00476 171 PRO A O 1
ATOM 1342 N N . ASN A 1 172 ? -67.07123 -12.57530 -54.47402 1.000 99.11433 172 ASN A N 1
ATOM 1343 C CA . ASN A 1 172 ? -66.83987 -12.76054 -55.90346 1.000 108.32365 172 ASN A CA 1
ATOM 1344 C C . ASN A 1 172 ? -67.73393 -13.85555 -56.46403 1.000 112.03996 172 ASN A C 1
ATOM 1345 O O . ASN A 1 172 ? -68.04137 -13.85252 -57.66168 1.000 113.36655 172 ASN A O 1
ATOM 1350 N N . SER A 1 173 ? -68.14866 -14.79057 -55.61113 1.000 113.38867 173 SER A N 1
ATOM 1351 C CA . SER A 1 173 ? -69.02815 -15.86951 -56.03103 1.000 118.56601 173 SER A CA 1
ATOM 1352 C C . SER A 1 173 ? -70.34784 -15.30811 -56.54239 1.000 118.15888 173 SER A C 1
ATOM 1353 O O . SER A 1 173 ? -70.87814 -14.33032 -56.00662 1.000 114.16214 173 SER A O 1
ATOM 1356 N N . ILE A 1 174 ? -70.87309 -15.92982 -57.59826 1.000 123.38851 174 ILE A N 1
ATOM 1357 C CA . ILE A 1 174 ? -72.18780 -15.54351 -58.10023 1.000 129.24686 174 ILE A CA 1
ATOM 1358 C C . ILE A 1 174 ? -73.25481 -15.80723 -57.04204 1.000 131.06827 174 ILE A C 1
ATOM 1359 O O . ILE A 1 174 ? -74.11483 -14.95645 -56.77901 1.000 130.68116 174 ILE A O 1
ATOM 1364 N N . ASN A 1 175 ? -73.20015 -16.97562 -56.40136 1.000 129.86114 175 ASN A N 1
ATOM 1365 C CA . ASN A 1 175 ? -74.15151 -17.34763 -55.36284 1.000 122.10179 175 ASN A CA 1
ATOM 1366 C C . ASN A 1 175 ? -73.60577 -18.53958 -54.59173 1.000 113.41215 175 ASN A C 1
ATOM 1367 O O . ASN A 1 175 ? -73.07247 -19.47967 -55.18648 1.000 115.23175 175 ASN A O 1
ATOM 1372 N N . PHE A 1 176 ? -73.74224 -18.48852 -53.27233 1.000 106.20227 176 PHE A N 1
ATOM 1373 C CA . PHE A 1 176 ? -73.39575 -19.59119 -52.39041 1.000 96.19767 176 PHE A CA 1
ATOM 1374 C C . PHE A 1 176 ? -74.63086 -19.99024 -51.59559 1.000 87.02805 176 PHE A C 1
ATOM 1375 O O . PHE A 1 176 ? -75.55686 -19.19371 -51.40990 1.000 88.84443 176 PHE A O 1
ATOM 1383 N N . ASP A 1 177 ? -74.65173 -21.23320 -51.12965 1.000 67.61741 177 ASP A N 1
ATOM 1384 C CA . ASP A 1 177 ? -75.72742 -21.64997 -50.24763 1.000 66.81381 177 ASP A CA 1
ATOM 1385 C C . ASP A 1 177 ? -75.26338 -21.60258 -48.79593 1.000 62.67935 177 ASP A C 1
ATOM 1386 O O . ASP A 1 177 ? -74.09510 -21.85212 -48.47816 1.000 57.64190 177 ASP A O 1
ATOM 1391 N N . PHE A 1 178 ? -76.21498 -21.26539 -47.92271 1.000 61.55516 178 PHE A N 1
ATOM 1392 C CA . PHE A 1 178 ? -75.91262 -20.89780 -46.54348 1.000 51.72367 178 PHE A CA 1
ATOM 1393 C C . PHE A 1 178 ? -75.17471 -22.01351 -45.81289 1.000 50.76294 178 PHE A C 1
ATOM 1394 O O . PHE A 1 178 ? -74.14827 -21.77282 -45.16393 1.000 50.68578 178 PHE A O 1
ATOM 1402 N N . HIS A 1 179 ? -75.67765 -23.24540 -45.92146 1.000 49.17335 179 HIS A N 1
ATOM 1403 C CA . HIS A 1 179 ? -75.08152 -24.36118 -45.19717 1.000 47.49811 179 HIS A CA 1
ATOM 1404 C C . HIS A 1 179 ? -73.62157 -24.57381 -45.57993 1.000 48.34906 179 HIS A C 1
ATOM 1405 O O . HIS A 1 179 ? -72.79481 -24.90928 -44.72651 1.000 45.62575 179 HIS A O 1
ATOM 1412 N N . LYS A 1 180 ? -73.28656 -24.41534 -46.86008 1.000 50.80596 180 LYS A N 1
ATOM 1413 C CA . LYS A 1 180 ? -71.89730 -24.60470 -47.25963 1.000 50.46072 180 LYS A CA 1
ATOM 1414 C C . LYS A 1 180 ? -71.02160 -23.47359 -46.74735 1.000 43.72932 180 LYS A C 1
ATOM 1415 O O . LYS A 1 180 ? -69.86121 -23.69951 -46.39082 1.000 45.40656 180 LYS A O 1
ATOM 1421 N N . ILE A 1 181 ? -71.56845 -22.26022 -46.68686 1.000 47.48969 181 ILE A N 1
ATOM 1422 C CA . ILE A 1 181 ? -70.84837 -21.13093 -46.11002 1.000 45.06739 181 ILE A CA 1
ATOM 1423 C C . ILE A 1 181 ? -70.54119 -21.38819 -44.63540 1.000 44.32403 181 ILE A C 1
ATOM 1424 O O . ILE A 1 181 ? -69.39344 -21.24179 -44.19445 1.000 39.82605 181 ILE A O 1
ATOM 1429 N N . ILE A 1 182 ? -71.56249 -21.76835 -43.85068 1.000 43.48563 182 ILE A N 1
ATOM 1430 C CA . ILE A 1 182 ? -71.35212 -22.05380 -42.42983 1.000 39.28086 182 ILE A CA 1
ATOM 1431 C C . ILE A 1 182 ? -70.31051 -23.14758 -42.25934 1.000 41.24567 182 ILE A C 1
ATOM 1432 O O . ILE A 1 182 ? -69.42323 -23.05911 -41.39930 1.000 41.81144 182 ILE A O 1
ATOM 1437 N N . TYR A 1 183 ? -70.40913 -24.20386 -43.06734 1.000 40.92659 183 TYR A N 1
ATOM 1438 C CA . TYR A 1 183 ? -69.51381 -25.33817 -42.89738 1.000 38.27282 183 TYR A CA 1
ATOM 1439 C C . TYR A 1 183 ? -68.06296 -24.92354 -43.10052 1.000 42.81525 183 TYR A C 1
ATOM 1440 O O . TYR A 1 183 ? -67.17044 -25.36135 -42.36256 1.000 42.95963 183 TYR A O 1
ATOM 1449 N N . ASN A 1 184 ? -67.80730 -24.07242 -44.09234 1.000 38.73581 184 ASN A N 1
ATOM 1450 C CA . ASN A 1 184 ? -66.44295 -23.63581 -44.34468 1.000 38.80237 184 ASN A CA 1
ATOM 1451 C C . ASN A 1 184 ? -65.97672 -22.59577 -43.33931 1.000 37.89156 184 ASN A C 1
ATOM 1452 O O . ASN A 1 184 ? -64.78176 -22.54085 -43.02831 1.000 39.85620 184 ASN A O 1
ATOM 1457 N N . ILE A 1 185 ? -66.89444 -21.78425 -42.81345 1.000 33.20266 185 ILE A N 1
ATOM 1458 C CA . ILE A 1 185 ? -66.51059 -20.76783 -41.83923 1.000 37.86671 185 ILE A CA 1
ATOM 1459 C C . ILE A 1 185 ? -66.02154 -21.42213 -40.55202 1.000 38.72465 185 ILE A C 1
ATOM 1460 O O . ILE A 1 185 ? -64.95868 -21.07376 -40.03148 1.000 36.14496 185 ILE A O 1
ATOM 1465 N N . ILE A 1 186 ? -66.75250 -22.42500 -40.05099 1.000 38.27791 186 ILE A N 1
ATOM 1466 C CA . ILE A 1 186 ? -66.42089 -22.99010 -38.74890 1.000 39.69955 186 ILE A CA 1
ATOM 1467 C C . ILE A 1 186 ? -65.41832 -24.13698 -38.82298 1.000 40.40162 186 ILE A C 1
ATOM 1468 O O . ILE A 1 186 ? -65.07171 -24.69801 -37.77459 1.000 43.58333 186 ILE A O 1
ATOM 1473 N N . SER A 1 187 ? -64.92238 -24.49537 -40.01493 1.000 35.35679 187 SER A N 1
ATOM 1474 C CA . SER A 1 187 ? -63.92329 -25.55969 -40.07884 1.000 40.40875 187 SER A CA 1
ATOM 1475 C C . SER A 1 187 ? -62.58309 -25.11437 -39.49735 1.000 42.11469 187 SER A C 1
ATOM 1476 O O . SER A 1 187 ? -61.81119 -25.94758 -39.01010 1.000 42.61597 187 SER A O 1
ATOM 1479 N N . HIS A 1 188 ? -62.28597 -23.82408 -39.53839 1.000 37.90550 188 HIS A N 1
ATOM 1480 C CA . HIS A 1 188 ? -61.07515 -23.30674 -38.94267 1.000 39.05434 188 HIS A CA 1
ATOM 1481 C C . HIS A 1 188 ? -61.43429 -22.50428 -37.70396 1.000 39.72762 188 HIS A C 1
ATOM 1482 O O . HIS A 1 188 ? -62.34729 -21.66971 -37.76547 1.000 35.57134 188 HIS A O 1
ATOM 1489 N N . PRO A 1 189 ? -60.74575 -22.71753 -36.57424 1.000 40.72406 189 PRO A N 1
ATOM 1490 C CA . PRO A 1 189 ? -61.16549 -22.05318 -35.31934 1.000 35.57437 189 PRO A CA 1
ATOM 1491 C C . PRO A 1 189 ? -61.06438 -20.53571 -35.36264 1.000 36.04666 189 PRO A C 1
ATOM 1492 O O . PRO A 1 189 ? -61.92680 -19.84419 -34.79272 1.000 33.79883 189 PRO A O 1
ATOM 1496 N N . CYS A 1 190 ? -60.01880 -20.00256 -36.00053 1.000 31.67892 190 CYS A N 1
ATOM 1497 C CA . CYS A 1 190 ? -59.81468 -18.55539 -36.15141 1.000 32.50242 190 CYS A CA 1
ATOM 1498 C C . CYS A 1 190 ? -59.99842 -17.80379 -34.82684 1.000 34.69945 190 CYS A C 1
ATOM 1499 O O . CYS A 1 190 ? -60.76076 -16.83577 -34.73119 1.000 34.75617 190 CYS A O 1
ATOM 1502 N N . ASP A 1 191 ? -59.28058 -18.25981 -33.79397 1.000 33.36513 191 ASP A N 1
ATOM 1503 C CA . ASP A 1 191 ? -59.19868 -17.55920 -32.50596 1.000 34.71950 191 ASP A CA 1
ATOM 1504 C C . ASP A 1 191 ? -60.55788 -17.46010 -31.81680 1.000 34.22174 191 ASP A C 1
ATOM 1505 O O . ASP A 1 191 ? -60.77978 -16.57537 -30.98449 1.000 33.57141 191 ASP A O 1
ATOM 1510 N N . GLY A 1 192 ? -61.46274 -18.38740 -32.13860 1.000 32.82757 192 GLY A N 1
ATOM 1511 C CA . GLY A 1 192 ? -62.81208 -18.37341 -31.61846 1.000 27.89845 192 GLY A CA 1
ATOM 1512 C C . GLY A 1 192 ? -63.77446 -17.48863 -32.37510 1.000 29.86621 192 GLY A C 1
ATOM 1513 O O . GLY A 1 192 ? -64.96725 -17.47434 -32.03914 1.000 30.58248 192 GLY A O 1
ATOM 1514 N N . GLU A 1 193 ? -63.30772 -16.77135 -33.40328 1.000 29.02460 193 GLU A N 1
ATOM 1515 C CA . GLU A 1 193 ? -64.15561 -15.79084 -34.07473 1.000 31.12745 193 GLU A CA 1
ATOM 1516 C C . GLU A 1 193 ? -65.12385 -16.41739 -35.07671 1.000 33.18984 193 GLU A C 1
ATOM 1517 O O . GLU A 1 193 ? -66.23009 -15.89598 -35.25840 1.000 32.48556 193 GLU A O 1
ATOM 1523 N N . THR A 1 194 ? -64.75699 -17.52439 -35.73392 1.000 30.85044 194 THR A N 1
ATOM 1524 C CA . THR A 1 194 ? -65.64388 -18.04288 -36.77360 1.000 29.35984 194 THR A CA 1
ATOM 1525 C C . THR A 1 194 ? -66.91692 -18.63773 -36.17776 1.000 31.08399 194 THR A C 1
ATOM 1526 O O . THR A 1 194 ? -68.01364 -18.41457 -36.70249 1.000 30.28445 194 THR A O 1
ATOM 1530 N N . CYS A 1 195 ? -66.80794 -19.37229 -35.06833 1.000 30.66740 195 CYS A N 1
ATOM 1531 C CA . CYS A 1 195 ? -68.01962 -19.90790 -34.44836 1.000 32.10600 195 CYS A CA 1
ATOM 1532 C C . CYS A 1 195 ? -68.92725 -18.79551 -33.93972 1.000 33.50808 195 CYS A C 1
ATOM 1533 O O . CYS A 1 195 ? -70.15673 -18.91288 -34.01625 1.000 35.52210 195 CYS A O 1
ATOM 1536 N N . ALA A 1 196 ? -68.34477 -17.70754 -33.42095 1.000 31.43807 196 ALA A N 1
ATOM 1537 C CA . ALA A 1 196 ? -69.15967 -16.56792 -33.00381 1.000 32.30044 196 ALA A CA 1
ATOM 1538 C C . ALA A 1 196 ? -69.84250 -15.91019 -34.20155 1.000 31.03367 196 ALA A C 1
ATOM 1539 O O . ALA A 1 196 ? -70.98975 -15.46391 -34.10046 1.000 34.34179 196 ALA A O 1
ATOM 1541 N N . ILE A 1 197 ? -69.15788 -15.83949 -35.34282 1.000 31.12324 197 ILE A N 1
ATOM 1542 C CA . ILE A 1 197 ? -69.76963 -15.26892 -36.53980 1.000 31.35801 197 ILE A CA 1
ATOM 1543 C C . ILE A 1 197 ? -70.91143 -16.15279 -37.03703 1.000 34.63050 197 ILE A C 1
ATOM 1544 O O . ILE A 1 197 ? -71.99256 -15.66066 -37.38674 1.000 36.31554 197 ILE A O 1
ATOM 1549 N N . ALA A 1 198 ? -70.69271 -17.47147 -37.07121 1.000 32.31580 198 ALA A N 1
ATOM 1550 C CA . ALA A 1 198 ? -71.74642 -18.38112 -37.50999 1.000 32.24305 198 ALA A CA 1
ATOM 1551 C C . ALA A 1 198 ? -72.97403 -18.26601 -36.62393 1.000 33.98423 198 ALA A C 1
ATOM 1552 O O . ALA A 1 198 ? -74.10762 -18.25927 -37.12149 1.000 36.03865 198 ALA A O 1
ATOM 1554 N N . ALA A 1 199 ? -72.76776 -18.18366 -35.30593 1.000 30.71712 199 ALA A N 1
ATOM 1555 C CA . ALA A 1 199 ? -73.89376 -18.04803 -34.39137 1.000 30.21100 199 ALA A CA 1
ATOM 1556 C C . ALA A 1 199 ? -74.59844 -16.72132 -34.59490 1.000 30.98204 199 ALA A C 1
ATOM 1557 O O . ALA A 1 199 ? -75.83023 -16.66175 -34.55960 1.000 34.25692 199 ALA A O 1
ATOM 1559 N N . ALA A 1 200 ? -73.83707 -15.65596 -34.85579 1.000 29.98954 200 ALA A N 1
ATOM 1560 C CA . ALA A 1 200 ? -74.42994 -14.32828 -34.98545 1.000 33.13331 200 ALA A CA 1
ATOM 1561 C C . ALA A 1 200 ? -75.27420 -14.21533 -36.25499 1.000 35.32649 200 ALA A C 1
ATOM 1562 O O . ALA A 1 200 ? -76.42272 -13.75153 -36.21496 1.000 32.44637 200 ALA A O 1
ATOM 1564 N N . ILE A 1 201 ? -74.73638 -14.64598 -37.39772 1.000 35.72731 201 ILE A N 1
ATOM 1565 C CA . ILE A 1 201 ? -75.50948 -14.44796 -38.61326 1.000 37.43145 201 ILE A CA 1
ATOM 1566 C C . ILE A 1 201 ? -76.72520 -15.36402 -38.63728 1.000 35.09243 201 ILE A C 1
ATOM 1567 O O . ILE A 1 201 ? -77.72055 -15.04993 -39.29819 1.000 39.71967 201 ILE A O 1
ATOM 1572 N N . SER A 1 202 ? -76.70150 -16.45739 -37.87848 1.000 33.83308 202 SER A N 1
ATOM 1573 C CA . SER A 1 202 ? -77.87859 -17.31461 -37.78905 1.000 33.22773 202 SER A CA 1
ATOM 1574 C C . SER A 1 202 ? -78.99489 -16.63519 -37.00196 1.000 39.79615 202 SER A C 1
ATOM 1575 O O . SER A 1 202 ? -80.16808 -16.71829 -37.38554 1.000 42.30848 202 SER A O 1
ATOM 1578 N N . LEU A 1 203 ? -78.64951 -15.94794 -35.90525 1.000 31.71999 203 LEU A N 1
ATOM 1579 C CA . LEU A 1 203 ? -79.63946 -15.15769 -35.17907 1.000 36.62922 203 LEU A CA 1
ATOM 1580 C C . LEU A 1 203 ? -80.22695 -14.05670 -36.05403 1.000 41.26178 203 LEU A C 1
ATOM 1581 O O . LEU A 1 203 ? -81.41863 -13.73524 -35.94867 1.000 40.06236 203 LEU A O 1
ATOM 1586 N N . HIS A 1 204 ? -79.40049 -13.45150 -36.91216 1.000 38.55166 204 HIS A N 1
ATOM 1587 C CA . HIS A 1 204 ? -79.90180 -12.40886 -37.80443 1.000 43.45977 204 HIS A CA 1
ATOM 1588 C C . HIS A 1 204 ? -81.01699 -12.91885 -38.70262 1.000 42.95670 204 HIS A C 1
ATOM 1589 O O . HIS A 1 204 ? -81.92541 -12.15583 -39.03421 1.000 47.15796 204 HIS A O 1
ATOM 1596 N N . LEU A 1 205 ? -80.97186 -14.19692 -39.10368 1.000 42.63790 205 LEU A N 1
ATOM 1597 C CA . LEU A 1 205 ? -82.01993 -14.72955 -39.97389 1.000 46.64084 205 LEU A CA 1
ATOM 1598 C C . LEU A 1 205 ? -83.36973 -14.70936 -39.27824 1.000 50.51659 205 LEU A C 1
ATOM 1599 O O . LEU A 1 205 ? -84.40295 -14.46571 -39.91195 1.000 52.43588 205 LEU A O 1
ATOM 1604 N N . LEU A 1 206 ? -83.38112 -14.99000 -37.97831 1.000 46.82940 206 LEU A N 1
ATOM 1605 C CA . LEU A 1 206 ? -84.61988 -15.02554 -37.22197 1.000 49.52262 206 LEU A CA 1
ATOM 1606 C C . LEU A 1 206 ? -84.98191 -13.67828 -36.62354 1.000 52.31286 206 LEU A C 1
ATOM 1607 O O . LEU A 1 206 ? -86.16620 -13.42476 -36.38018 1.000 54.50369 206 LEU A O 1
ATOM 1612 N N . GLY A 1 207 ? -83.99382 -12.80740 -36.38504 1.000 52.06619 207 GLY A N 1
ATOM 1613 C CA . GLY A 1 207 ? -84.27070 -11.52212 -35.76651 1.000 50.66450 207 GLY A CA 1
ATOM 1614 C C . GLY A 1 207 ? -84.66588 -10.43895 -36.73791 1.000 55.68510 207 GLY A C 1
ATOM 1615 O O . GLY A 1 207 ? -85.20960 -9.41639 -36.31336 1.000 54.81191 207 GLY A O 1
ATOM 1616 N N . GLU A 1 208 ? -84.41587 -10.66028 -38.03112 1.000 57.46256 208 GLU A N 1
ATOM 1617 C CA . GLU A 1 208 ? -84.68330 -9.66644 -39.06359 1.000 64.43016 208 GLU A CA 1
ATOM 1618 C C . GLU A 1 208 ? -86.10561 -9.12248 -38.96916 1.000 68.59829 208 GLU A C 1
ATOM 1619 O O . GLU A 1 208 ? -86.32067 -7.90603 -38.99104 1.000 70.85114 208 GLU A O 1
ATOM 1625 N N . GLN A 1 209 ? -87.08936 -10.01127 -38.84797 1.000 74.09973 209 GLN A N 1
ATOM 1626 C CA . GLN A 1 209 ? -88.49345 -9.61992 -38.88955 1.000 75.03081 209 GLN A CA 1
ATOM 1627 C C . GLN A 1 209 ? -89.05437 -9.24906 -37.52612 1.000 74.32499 209 GLN A C 1
ATOM 1628 O O . GLN A 1 209 ? -89.98272 -8.43792 -37.45079 1.000 75.18450 209 GLN A O 1
ATOM 1634 N N . ARG A 1 210 ? -88.52030 -9.81496 -36.44813 1.000 67.57777 210 ARG A N 1
ATOM 1635 C CA . ARG A 1 210 ? -89.00085 -9.51089 -35.10861 1.000 60.95507 210 ARG A CA 1
ATOM 1636 C C . ARG A 1 210 ? -88.32710 -8.28236 -34.49594 1.000 55.93286 210 ARG A C 1
ATOM 1637 O O . ARG A 1 210 ? -88.54696 -7.99444 -33.31637 1.000 57.95871 210 ARG A O 1
ATOM 1645 N N . GLY A 1 211 ? -87.53526 -7.54062 -35.26457 1.000 55.03334 211 GLY A N 1
ATOM 1646 C CA . GLY A 1 211 ? -86.88696 -6.36304 -34.71256 1.000 52.03248 211 GLY A CA 1
ATOM 1647 C C . GLY A 1 211 ? -85.87794 -6.65674 -33.61785 1.000 52.78708 211 GLY A C 1
ATOM 1648 O O . GLY A 1 211 ? -85.73536 -5.86008 -32.68266 1.000 51.42677 211 GLY A O 1
ATOM 1649 N N . TRP A 1 212 ? -85.18274 -7.78971 -33.69486 1.000 47.60812 212 TRP A N 1
ATOM 1650 C CA . TRP A 1 212 ? -84.10051 -8.04648 -32.75947 1.000 45.64034 212 TRP A CA 1
ATOM 1651 C C . TRP A 1 212 ? -82.89361 -7.18434 -33.09828 1.000 44.67987 212 TRP A C 1
ATOM 1652 O O . TRP A 1 212 ? -82.62045 -6.88168 -34.26011 1.000 47.33142 212 TRP A O 1
ATOM 1663 N N . ILE A 1 213 ? -82.16280 -6.78952 -32.06849 1.000 40.08941 213 ILE A N 1
ATOM 1664 C CA . ILE A 1 213 ? -80.86003 -6.16475 -32.23208 1.000 37.96168 213 ILE A CA 1
ATOM 1665 C C . ILE A 1 213 ? -79.84999 -7.13983 -31.65708 1.000 40.04767 213 ILE A C 1
ATOM 1666 O O . ILE A 1 213 ? -79.90872 -7.47359 -30.46781 1.000 39.49575 213 ILE A O 1
ATOM 1671 N N . ILE A 1 214 ? -78.95203 -7.62853 -32.50183 1.000 37.63365 214 ILE A N 1
ATOM 1672 C CA . ILE A 1 214 ? -77.99059 -8.64754 -32.11673 1.000 33.48042 214 ILE A CA 1
ATOM 1673 C C . ILE A 1 214 ? -76.67137 -7.94696 -31.86236 1.000 36.70493 214 ILE A C 1
ATOM 1674 O O . ILE A 1 214 ? -76.15313 -7.25714 -32.74342 1.000 40.37198 214 ILE A O 1
ATOM 1679 N N . LYS A 1 215 ? -76.13162 -8.09372 -30.65591 1.000 37.72992 215 LYS A N 1
ATOM 1680 C CA . LYS A 1 215 ? -74.86735 -7.45439 -30.30236 1.000 35.10665 215 LYS A CA 1
ATOM 1681 C C . LYS A 1 215 ? -73.83191 -8.54487 -30.05967 1.000 31.73413 215 LYS A C 1
ATOM 1682 O O . LYS A 1 215 ? -73.80497 -9.16644 -28.99415 1.000 35.48871 215 LYS A O 1
ATOM 1688 N N . ALA A 1 216 ? -72.99728 -8.79475 -31.06411 1.000 32.19710 216 ALA A N 1
ATOM 1689 C CA . ALA A 1 216 ? -71.84177 -9.65940 -30.89592 1.000 32.52296 216 ALA A CA 1
ATOM 1690 C C . ALA A 1 216 ? -70.66004 -8.80526 -30.46956 1.000 34.50830 216 ALA A C 1
ATOM 1691 O O . ALA A 1 216 ? -70.45646 -7.69889 -30.97748 1.000 37.40280 216 ALA A O 1
ATOM 1693 N N . HIS A 1 217 ? -69.90270 -9.30366 -29.51963 1.000 30.35323 217 HIS A N 1
ATOM 1694 C CA . HIS A 1 217 ? -68.83552 -8.50023 -28.95427 1.000 37.78886 217 HIS A CA 1
ATOM 1695 C C . HIS A 1 217 ? -67.48182 -8.99885 -29.44005 1.000 35.47086 217 HIS A C 1
ATOM 1696 O O . HIS A 1 217 ? -67.34228 -10.16922 -29.80455 1.000 32.40452 217 HIS A O 1
ATOM 1703 N N . PRO A 1 218 ? -66.46763 -8.13139 -29.48295 1.000 37.45400 218 PRO A N 1
ATOM 1704 C CA . PRO A 1 218 ? -65.09338 -8.60847 -29.70949 1.000 35.09098 218 PRO A CA 1
ATOM 1705 C C . PRO A 1 218 ? -64.77375 -9.80246 -28.81262 1.000 38.16062 218 PRO A C 1
ATOM 1706 O O . PRO A 1 218 ? -64.99788 -9.75884 -27.59863 1.000 35.81354 218 PRO A O 1
ATOM 1710 N N . VAL A 1 219 ? -64.25174 -10.88362 -29.41303 1.000 31.61150 219 VAL A N 1
ATOM 1711 C CA . VAL A 1 219 ? -64.13182 -12.12030 -28.64938 1.000 32.53884 219 VAL A CA 1
ATOM 1712 C C . VAL A 1 219 ? -63.14956 -11.99765 -27.48716 1.000 30.25274 219 VAL A C 1
ATOM 1713 O O . VAL A 1 219 ? -63.23164 -12.79313 -26.54854 1.000 31.66926 219 VAL A O 1
ATOM 1717 N N . ASN A 1 220 ? -62.22693 -11.03367 -27.50548 1.000 30.15345 220 ASN A N 1
ATOM 1718 C CA . ASN A 1 220 ? -61.28681 -10.88356 -26.39465 1.000 32.92971 220 ASN A CA 1
ATOM 1719 C C . ASN A 1 220 ? -61.76406 -9.87738 -25.35127 1.000 34.15297 220 ASN A C 1
ATOM 1720 O O . ASN A 1 220 ? -61.03134 -9.59899 -24.38972 1.000 30.59311 220 ASN A O 1
ATOM 1725 N N . GLN A 1 221 ? -62.96832 -9.33069 -25.51967 1.000 30.55403 221 GLN A N 1
ATOM 1726 C CA . GLN A 1 221 ? -63.57364 -8.52105 -24.47690 1.000 35.79680 221 GLN A CA 1
ATOM 1727 C C . GLN A 1 221 ? -63.99508 -9.41938 -23.31217 1.000 36.24599 221 GLN A C 1
ATOM 1728 O O . GLN A 1 221 ? -64.59285 -10.48140 -23.51421 1.000 34.44627 221 GLN A O 1
ATOM 1734 N N . ALA A 1 222 ? -63.66270 -8.99904 -22.09969 1.000 31.53161 222 ALA A N 1
ATOM 1735 C CA . ALA A 1 222 ? -63.78340 -9.84311 -20.92158 1.000 35.89929 222 ALA A CA 1
ATOM 1736 C C . ALA A 1 222 ? -65.19196 -9.79561 -20.33852 1.000 33.12182 222 ALA A C 1
ATOM 1737 O O . ALA A 1 222 ? -65.90792 -8.80003 -20.45719 1.000 32.37853 222 ALA A O 1
ATOM 1739 N N . GLY A 1 223 ? -65.58219 -10.89784 -19.70115 1.000 34.90239 223 GLY A N 1
ATOM 1740 C CA . GLY A 1 223 ? -66.87229 -10.95650 -19.03285 1.000 38.35638 223 GLY A CA 1
ATOM 1741 C C . GLY A 1 223 ? -67.02706 -9.96300 -17.89338 1.000 36.72539 223 GLY A C 1
ATOM 1742 O O . GLY A 1 223 ? -68.15151 -9.70217 -17.46429 1.000 40.72337 223 GLY A O 1
ATOM 1743 N N . SER A 1 224 ? -65.92142 -9.40632 -17.39131 1.000 35.18484 224 SER A N 1
ATOM 1744 C CA . SER A 1 224 ? -65.97537 -8.34310 -16.39087 1.000 37.63297 224 SER A CA 1
ATOM 1745 C C . SER A 1 224 ? -66.40993 -7.00051 -16.96788 1.000 40.27431 224 SER A C 1
ATOM 1746 O O . SER A 1 224 ? -66.70660 -6.08082 -16.19946 1.000 45.94818 224 SER A O 1
ATOM 1749 N N . SER A 1 225 ? -66.43100 -6.85733 -18.28745 1.000 40.52464 225 SER A N 1
ATOM 1750 C CA . SER A 1 225 ? -66.79510 -5.59418 -18.91083 1.000 40.70958 225 SER A CA 1
ATOM 1751 C C . SER A 1 225 ? -68.28796 -5.32513 -18.74516 1.000 41.66362 225 SER A C 1
ATOM 1752 O O . SER A 1 225 ? -69.11490 -6.24604 -18.73047 1.000 43.49896 225 SER A O 1
ATOM 1755 N N . SER A 1 226 ? -68.63126 -4.04569 -18.61651 1.000 40.58451 226 SER A N 1
ATOM 1756 C CA . SER A 1 226 ? -70.03259 -3.63758 -18.57077 1.000 44.70978 226 SER A CA 1
ATOM 1757 C C . SER A 1 226 ? -70.68716 -3.65506 -19.94695 1.000 42.64021 226 SER A C 1
ATOM 1758 O O . SER A 1 226 ? -71.89837 -3.43472 -20.05028 1.000 38.03628 226 SER A O 1
ATOM 1761 N N . LYS A 1 227 ? -69.91659 -3.93132 -20.99213 1.000 40.81948 227 LYS A N 1
ATOM 1762 C CA . LYS A 1 227 ? -70.37434 -3.85558 -22.36859 1.000 43.56101 227 LYS A CA 1
ATOM 1763 C C . LYS A 1 227 ? -70.97239 -5.16211 -22.87275 1.000 42.86044 227 LYS A C 1
ATOM 1764 O O . LYS A 1 227 ? -71.27421 -5.26273 -24.06420 1.000 44.87660 227 LYS A O 1
ATOM 1770 N N . GLU A 1 228 ? -71.14546 -6.16092 -22.01023 1.000 36.91326 228 GLU A N 1
ATOM 1771 C CA . GLU A 1 228 ? -71.63924 -7.44415 -22.47946 1.000 36.34906 228 GLU A CA 1
ATOM 1772 C C . GLU A 1 228 ? -72.22943 -8.22626 -21.31673 1.000 36.80432 228 GLU A C 1
ATOM 1773 O O . GLU A 1 228 ? -71.90699 -7.98196 -20.15117 1.000 37.47370 228 GLU A O 1
ATOM 1779 N N . ILE A 1 229 ? -73.06412 -9.20668 -21.65645 1.000 34.04461 229 ILE A N 1
ATOM 1780 C CA . ILE A 1 229 ? -73.37432 -10.26760 -20.70951 1.000 37.18896 229 ILE A CA 1
ATOM 1781 C C . ILE A 1 229 ? -72.60337 -11.51944 -21.13343 1.000 37.25163 229 ILE A C 1
ATOM 1782 O O . ILE A 1 229 ? -71.69655 -11.96338 -20.42058 1.000 35.34057 229 ILE A O 1
ATOM 1787 N N . LEU A 1 230 ? -72.90733 -12.08064 -22.30292 1.000 34.72151 230 LEU A N 1
ATOM 1788 C CA . LEU A 1 230 ? -72.09439 -13.19850 -22.78377 1.000 34.56885 230 LEU A CA 1
ATOM 1789 C C . LEU A 1 230 ? -71.48323 -12.87674 -24.15155 1.000 34.53046 230 LEU A C 1
ATOM 1790 O O . LEU A 1 230 ? -71.21888 -11.70889 -24.44121 1.000 35.74058 230 LEU A O 1
ATOM 1795 N N . ASP A 1 231 ? -71.23946 -13.89261 -24.99406 1.000 34.15817 231 ASP A N 1
ATOM 1796 C CA . ASP A 1 231 ? -70.58050 -13.65765 -26.28016 1.000 33.35433 231 ASP A CA 1
ATOM 1797 C C . ASP A 1 231 ? -71.45163 -12.83468 -27.20751 1.000 32.30546 231 ASP A C 1
ATOM 1798 O O . ASP A 1 231 ? -70.95842 -11.92997 -27.88686 1.000 31.28746 231 ASP A O 1
ATOM 1803 N N . ILE A 1 232 ? -72.74298 -13.15382 -27.24797 1.000 30.42847 232 ILE A N 1
ATOM 1804 C CA . ILE A 1 232 ? -73.73723 -12.50798 -28.09089 1.000 31.73997 232 ILE A CA 1
ATOM 1805 C C . ILE A 1 232 ? -74.95772 -12.23296 -27.22478 1.000 31.63458 232 ILE A C 1
ATOM 1806 O O . ILE A 1 232 ? -75.46798 -13.14181 -26.56085 1.000 31.88451 232 ILE A O 1
ATOM 1811 N N . ASP A 1 233 ? -75.41867 -10.98911 -27.22260 1.000 31.39906 233 ASP A N 1
ATOM 1812 C CA . ASP A 1 233 ? -76.60446 -10.58771 -26.47708 1.000 31.34000 233 ASP A CA 1
ATOM 1813 C C . ASP A 1 233 ? -77.66353 -10.11436 -27.46150 1.000 32.76525 233 ASP A C 1
ATOM 1814 O O . ASP A 1 233 ? -77.36176 -9.34137 -28.37854 1.000 34.71268 233 ASP A O 1
ATOM 1819 N N . VAL A 1 234 ? -78.89610 -10.58022 -27.28372 1.000 35.39945 234 VAL A N 1
ATOM 1820 C CA . VAL A 1 234 ? -79.98495 -10.28325 -28.20901 1.000 35.33310 234 VAL A CA 1
ATOM 1821 C C . VAL A 1 234 ? -80.99695 -9.39220 -27.50450 1.000 35.78662 234 VAL A C 1
ATOM 1822 O O . VAL A 1 234 ? -81.53793 -9.76082 -26.45501 1.000 37.55323 234 VAL A O 1
ATOM 1826 N N . TYR A 1 235 ? -81.25519 -8.22696 -28.09561 1.000 39.31479 235 TYR A N 1
ATOM 1827 C CA . TYR A 1 235 ? -82.18786 -7.23469 -27.58441 1.000 43.35282 235 TYR A CA 1
ATOM 1828 C C . TYR A 1 235 ? -83.49091 -7.27805 -28.36779 1.000 47.62980 235 TYR A C 1
ATOM 1829 O O . TYR A 1 235 ? -83.48955 -7.35693 -29.60223 1.000 45.45969 235 TYR A O 1
ATOM 1838 N N . HIS A 1 236 ? -84.60307 -7.22587 -27.64223 1.000 49.49659 236 HIS A N 1
ATOM 1839 C CA . HIS A 1 236 ? -85.87472 -6.80637 -28.20577 1.000 52.06679 236 HIS A CA 1
ATOM 1840 C C . HIS A 1 236 ? -86.45071 -5.76506 -27.26536 1.000 58.79032 236 HIS A C 1
ATOM 1841 O O . HIS A 1 236 ? -86.44493 -5.96770 -26.04806 1.000 59.80659 236 HIS A O 1
ATOM 1848 N N . ASP A 1 237 ? -86.91486 -4.64557 -27.82551 1.000 72.66142 237 ASP A N 1
ATOM 1849 C CA . ASP A 1 237 ? -87.50488 -3.55861 -27.04206 1.000 73.86341 237 ASP A CA 1
ATOM 1850 C C . ASP A 1 237 ? -86.51802 -3.05058 -25.98796 1.000 74.11139 237 ASP A C 1
ATOM 1851 O O . ASP A 1 237 ? -86.88577 -2.76688 -24.84536 1.000 73.73691 237 ASP A O 1
ATOM 1856 N N . ASP A 1 238 ? -85.24228 -2.96975 -26.37798 1.000 61.87265 238 ASP A N 1
ATOM 1857 C CA . ASP A 1 238 ? -84.14914 -2.40997 -25.58180 1.000 59.91405 238 ASP A CA 1
ATOM 1858 C C . ASP A 1 238 ? -83.75429 -3.27596 -24.39168 1.000 54.51903 238 ASP A C 1
ATOM 1859 O O . ASP A 1 238 ? -83.05610 -2.80033 -23.49370 1.000 48.25744 238 ASP A O 1
ATOM 1864 N N . ILE A 1 239 ? -84.15094 -4.54706 -24.37976 1.000 52.57435 239 ILE A N 1
ATOM 1865 C CA . ILE A 1 239 ? -83.92153 -5.44501 -23.25440 1.000 51.17846 239 ILE A CA 1
ATOM 1866 C C . ILE A 1 239 ? -83.29471 -6.73912 -23.76954 1.000 47.09003 239 ILE A C 1
ATOM 1867 O O . ILE A 1 239 ? -83.73806 -7.28662 -24.78422 1.000 48.90547 239 ILE A O 1
ATOM 1872 N N . VAL A 1 240 ? -82.24562 -7.20766 -23.09373 1.000 41.01570 240 VAL A N 1
ATOM 1873 C CA . VAL A 1 240 ? -81.64259 -8.48934 -23.43993 1.000 40.25523 240 VAL A CA 1
ATOM 1874 C C . VAL A 1 240 ? -82.55352 -9.60705 -22.95780 1.000 43.91710 240 VAL A C 1
ATOM 1875 O O . VAL A 1 240 ? -82.77862 -9.76616 -21.75188 1.000 49.01943 240 VAL A O 1
ATOM 1879 N N . PHE A 1 241 ? -83.07940 -10.39119 -23.89140 1.000 42.00637 241 PHE A N 1
ATOM 1880 C CA . PHE A 1 241 ? -83.91262 -11.52478 -23.52803 1.000 37.39493 241 PHE A CA 1
ATOM 1881 C C . PHE A 1 241 ? -83.19862 -12.85739 -23.70399 1.000 38.90586 241 PHE A C 1
ATOM 1882 O O . PHE A 1 241 ? -83.66376 -13.86856 -23.16473 1.000 37.63688 241 PHE A O 1
ATOM 1890 N N . LEU A 1 242 ? -82.07173 -12.87664 -24.41499 1.000 34.79552 242 LEU A N 1
ATOM 1891 C CA . LEU A 1 242 ? -81.32663 -14.09620 -24.69064 1.000 35.40743 242 LEU A CA 1
ATOM 1892 C C . LEU A 1 242 ? -79.84934 -13.74552 -24.80846 1.000 34.64915 242 LEU A C 1
ATOM 1893 O O . LEU A 1 242 ? -79.49965 -12.78211 -25.49513 1.000 35.47828 242 LEU A O 1
ATOM 1898 N N . SER A 1 243 ? -78.98754 -14.53276 -24.16857 1.000 29.64757 243 SER A N 1
ATOM 1899 C CA . SER A 1 243 ? -77.54961 -14.43436 -24.36793 1.000 31.26327 243 SER A CA 1
ATOM 1900 C C . SER A 1 243 ? -76.99025 -15.77606 -24.80355 1.000 31.65649 243 SER A C 1
ATOM 1901 O O . SER A 1 243 ? -77.50890 -16.82883 -24.42220 1.000 33.89053 243 SER A O 1
ATOM 1904 N N . ILE A 1 244 ? -75.91403 -15.72599 -25.58960 1.000 28.49715 244 ILE A N 1
ATOM 1905 C CA . ILE A 1 244 ? -75.28789 -16.91388 -26.15417 1.000 31.77343 244 ILE A CA 1
ATOM 1906 C C . ILE A 1 244 ? -73.83627 -16.95908 -25.69625 1.000 30.77183 244 ILE A C 1
ATOM 1907 O O . ILE A 1 244 ? -73.11571 -15.95952 -25.79613 1.000 32.25862 244 ILE A O 1
ATOM 1912 N N . GLU A 1 245 ? -73.41150 -18.11398 -25.20307 1.000 28.14149 245 GLU A N 1
ATOM 1913 C CA . GLU A 1 245 ? -72.00477 -18.42046 -24.98404 1.000 30.48544 245 GLU A CA 1
ATOM 1914 C C . GLU A 1 245 ? -71.56307 -19.42306 -26.04309 1.000 31.35736 245 GLU A C 1
ATOM 1915 O O . GLU A 1 245 ? -72.16046 -20.49472 -26.16540 1.000 32.92302 245 GLU A O 1
ATOM 1921 N N . VAL A 1 246 ? -70.51669 -19.09117 -26.79215 1.000 31.80037 246 VAL A N 1
ATOM 1922 C CA . VAL A 1 246 ? -69.94199 -20.00190 -27.78072 1.000 30.46791 246 VAL A CA 1
ATOM 1923 C C . VAL A 1 246 ? -68.64507 -20.56139 -27.21720 1.000 31.24179 246 VAL A C 1
ATOM 1924 O O . VAL A 1 246 ? -67.83610 -19.82038 -26.66616 1.000 34.50757 246 VAL A O 1
ATOM 1928 N N . LYS A 1 247 ? -68.43729 -21.86319 -27.35182 1.000 31.66893 247 LYS A N 1
ATOM 1929 C CA . LYS A 1 247 ? -67.16553 -22.48752 -27.00502 1.000 33.51052 247 LYS A CA 1
ATOM 1930 C C . LYS A 1 247 ? -66.63891 -23.24344 -28.21905 1.000 33.46938 247 LYS A C 1
ATOM 1931 O O . LYS A 1 247 ? -67.30265 -24.15862 -28.72031 1.000 35.07220 247 LYS A O 1
ATOM 1937 N N . ASP A 1 248 ? -65.45641 -22.86810 -28.69225 1.000 33.69841 248 ASP A N 1
ATOM 1938 C CA . ASP A 1 248 ? -64.77765 -23.61148 -29.74744 1.000 32.30663 248 ASP A CA 1
ATOM 1939 C C . ASP A 1 248 ? -63.48733 -24.18770 -29.19288 1.000 33.67919 248 ASP A C 1
ATOM 1940 O O . ASP A 1 248 ? -62.42611 -24.15113 -29.82099 1.000 31.96212 248 ASP A O 1
ATOM 1945 N N . LYS A 1 249 ? -63.59039 -24.67772 -27.96525 1.000 30.56887 249 LYS A N 1
ATOM 1946 C CA . LYS A 1 249 ? -62.55008 -25.43955 -27.29600 1.000 32.12087 249 LYS A CA 1
ATOM 1947 C C . LYS A 1 249 ? -63.24218 -26.28116 -26.23865 1.000 34.15213 249 LYS A C 1
ATOM 1948 O O . LYS A 1 249 ? -64.42099 -26.06005 -25.94472 1.000 33.30158 249 LYS A O 1
ATOM 1954 N N . PRO A 1 250 ? -62.56282 -27.27873 -25.67551 1.000 32.30475 250 PRO A N 1
ATOM 1955 C CA . PRO A 1 250 ? -63.23286 -28.09610 -24.65867 1.000 37.12191 250 PRO A CA 1
ATOM 1956 C C . PRO A 1 250 ? -63.58224 -27.24543 -23.44284 1.000 36.23722 250 PRO A C 1
ATOM 1957 O O . PRO A 1 250 ? -62.92075 -26.25672 -23.14601 1.000 35.12027 250 PRO A O 1
ATOM 1961 N N . PHE A 1 251 ? -64.65933 -27.62167 -22.76141 1.000 32.59350 251 PHE A N 1
ATOM 1962 C CA . PHE A 1 251 ? -65.16495 -26.89721 -21.60892 1.000 34.81714 251 PHE A CA 1
ATOM 1963 C C . PHE A 1 251 ? -65.66281 -27.90259 -20.58137 1.000 38.52672 251 PHE A C 1
ATOM 1964 O O . PHE A 1 251 ? -65.95459 -29.05777 -20.90034 1.000 36.24397 251 PHE A O 1
ATOM 1972 N N . ASN A 1 252 ? -65.77677 -27.44875 -19.34189 1.000 34.03324 252 ASN A N 1
ATOM 1973 C CA . ASN A 1 252 ? -66.25056 -28.30062 -18.26739 1.000 35.73852 252 ASN A CA 1
ATOM 1974 C C . ASN A 1 252 ? -67.47014 -27.66212 -17.60284 1.000 41.26363 252 ASN A C 1
ATOM 1975 O O . ASN A 1 252 ? -67.97182 -26.61392 -18.03205 1.000 36.47656 252 ASN A O 1
ATOM 1980 N N . TYR A 1 253 ? -67.93998 -28.31386 -16.53809 1.000 38.55563 253 TYR A N 1
ATOM 1981 C CA . TYR A 1 253 ? -69.15290 -27.86926 -15.86083 1.000 38.89203 253 TYR A CA 1
ATOM 1982 C C . TYR A 1 253 ? -68.95707 -26.48771 -15.25132 1.000 37.92916 253 TYR A C 1
ATOM 1983 O O . TYR A 1 253 ? -69.88306 -25.66862 -15.23710 1.000 40.20409 253 TYR A O 1
ATOM 1992 N N . GLN A 1 254 ? -67.74871 -26.20493 -14.75779 1.000 37.93880 254 GLN A N 1
ATOM 1993 C CA . GLN A 1 254 ? -67.46608 -24.89031 -14.19297 1.000 34.79606 254 GLN A CA 1
ATOM 1994 C C . GLN A 1 254 ? -67.49814 -23.79611 -15.25693 1.000 33.17908 254 GLN A C 1
ATOM 1995 O O . GLN A 1 254 ? -67.92985 -22.67972 -14.96111 1.000 31.88457 254 GLN A O 1
ATOM 2001 N N . ASP A 1 255 ? -67.08669 -24.09218 -16.50376 1.000 35.14647 255 ASP A N 1
ATOM 2002 C CA . ASP A 1 255 ? -67.24552 -23.10566 -17.57712 1.000 33.00010 255 ASP A CA 1
ATOM 2003 C C . ASP A 1 255 ? -68.70927 -22.75585 -17.78342 1.000 32.85958 255 ASP A C 1
ATOM 2004 O O . ASP A 1 255 ? -69.05683 -21.58496 -17.96653 1.000 32.85197 255 ASP A O 1
ATOM 2009 N N . VAL A 1 256 ? -69.57522 -23.77128 -17.78901 1.000 34.31098 256 VAL A N 1
ATOM 2010 C CA . VAL A 1 256 ? -71.00892 -23.55241 -17.96340 1.000 34.23206 256 VAL A CA 1
ATOM 2011 C C . VAL A 1 256 ? -71.54788 -22.71114 -16.82469 1.000 33.11466 256 VAL A C 1
ATOM 2012 O O . VAL A 1 256 ? -72.24533 -21.70893 -17.03368 1.000 33.50310 256 VAL A O 1
ATOM 2016 N N . ASN A 1 257 ? -71.23190 -23.12042 -15.59612 1.000 35.74094 257 ASN A N 1
ATOM 2017 C CA . ASN A 1 257 ? -71.68365 -22.39418 -14.41776 1.000 34.90869 257 ASN A CA 1
ATOM 2018 C C . ASN A 1 257 ? -71.18369 -20.95351 -14.42228 1.000 33.92860 257 ASN A C 1
ATOM 2019 O O . ASN A 1 257 ? -71.90420 -20.04025 -14.00774 1.000 36.55217 257 ASN A O 1
ATOM 2024 N N . HIS A 1 258 ? -69.96884 -20.72035 -14.92658 1.000 33.56151 258 HIS A N 1
ATOM 2025 C CA . HIS A 1 258 ? -69.45441 -19.35238 -15.00301 1.000 35.09570 258 HIS A CA 1
ATOM 2026 C C . HIS A 1 258 ? -70.30433 -18.48420 -15.93310 1.000 33.63793 258 HIS A C 1
ATOM 2027 O O . HIS A 1 258 ? -70.60378 -17.33132 -15.61334 1.000 36.59891 258 HIS A O 1
ATOM 2034 N N . ALA A 1 259 ? -70.71488 -19.02576 -17.08112 1.000 33.96873 259 ALA A N 1
ATOM 2035 C CA . ALA A 1 259 ? -71.56909 -18.27419 -17.99838 1.000 34.49359 259 ALA A CA 1
ATOM 2036 C C . ALA A 1 259 ? -72.97115 -18.07932 -17.43209 1.000 32.78040 259 ALA A C 1
ATOM 2037 O O . ALA A 1 259 ? -73.54212 -16.98758 -17.53393 1.000 31.38561 259 ALA A O 1
ATOM 2039 N N . VAL A 1 260 ? -73.55645 -19.14664 -16.87990 1.000 31.42870 260 VAL A N 1
ATOM 2040 C CA . VAL A 1 260 ? -74.85929 -19.06214 -16.24007 1.000 29.78292 260 VAL A CA 1
ATOM 2041 C C . VAL A 1 260 ? -74.85480 -17.99336 -15.15034 1.000 37.34954 260 VAL A C 1
ATOM 2042 O O . VAL A 1 260 ? -75.81860 -17.22788 -14.99586 1.000 32.05813 260 VAL A O 1
ATOM 2046 N N . SER A 1 261 ? -73.77822 -17.93601 -14.36412 1.000 35.62036 261 SER A N 1
ATOM 2047 C CA . SER A 1 261 ? -73.73860 -16.98756 -13.25777 1.000 36.61726 261 SER A CA 1
ATOM 2048 C C . SER A 1 261 ? -73.71597 -15.55581 -13.76798 1.000 37.96682 261 SER A C 1
ATOM 2049 O O . SER A 1 261 ? -74.36698 -14.67775 -13.18991 1.000 37.92294 261 SER A O 1
ATOM 2052 N N . LYS A 1 262 ? -72.99641 -15.30511 -14.86605 1.000 38.60119 262 LYS A N 1
ATOM 2053 C CA . LYS A 1 262 ? -72.98327 -13.96365 -15.43337 1.000 38.94764 262 LYS A CA 1
ATOM 2054 C C . LYS A 1 262 ? -74.37052 -13.57590 -15.93830 1.000 39.27923 262 LYS A C 1
ATOM 2055 O O . LYS A 1 262 ? -74.82520 -12.44765 -15.72041 1.000 42.48025 262 LYS A O 1
ATOM 2061 N N . ALA A 1 263 ? -75.07635 -14.50627 -16.58157 1.000 36.85501 263 ALA A N 1
ATOM 2062 C CA . ALA A 1 263 ? -76.44315 -14.21647 -17.00971 1.000 37.32254 263 ALA A CA 1
ATOM 2063 C C . ALA A 1 263 ? -77.36667 -14.01668 -15.81638 1.000 40.25238 263 ALA A C 1
ATOM 2064 O O . ALA A 1 263 ? -78.24241 -13.14087 -15.83474 1.000 43.39038 263 ALA A O 1
ATOM 2066 N N . SER A 1 264 ? -77.20338 -14.84038 -14.78230 1.000 38.88933 264 SER A N 1
ATOM 2067 C CA . SER A 1 264 ? -78.04300 -14.72064 -13.59835 1.000 40.79373 264 SER A CA 1
ATOM 2068 C C . SER A 1 264 ? -77.84949 -13.37043 -12.90581 1.000 41.23262 264 SER A C 1
ATOM 2069 O O . SER A 1 264 ? -78.82306 -12.73118 -12.49414 1.000 42.46541 264 SER A O 1
ATOM 2072 N N . ALA A 1 265 ? -76.60062 -12.91314 -12.78583 1.000 38.17010 265 ALA A N 1
ATOM 2073 C CA . ALA A 1 265 ? -76.32970 -11.64438 -12.11979 1.000 41.54493 265 ALA A CA 1
ATOM 2074 C C . ALA A 1 265 ? -76.86726 -10.44839 -12.89752 1.000 43.02052 265 ALA A C 1
ATOM 2075 O O . ALA A 1 265 ? -77.08566 -9.39102 -12.30130 1.000 45.77273 265 ALA A O 1
ATOM 2077 N N . SER A 1 266 ? -77.09299 -10.58119 -14.20285 1.000 41.34586 266 SER A N 1
ATOM 2078 C CA . SER A 1 266 ? -77.66736 -9.49431 -14.99286 1.000 42.44727 266 SER A CA 1
ATOM 2079 C C . SER A 1 266 ? -79.16626 -9.65833 -15.24166 1.000 45.08765 266 SER A C 1
ATOM 2080 O O . SER A 1 266 ? -79.75022 -8.84175 -15.96208 1.000 48.87606 266 SER A O 1
ATOM 2083 N N . GLY A 1 267 ? -79.79798 -10.69473 -14.68391 1.000 40.94438 267 GLY A N 1
ATOM 2084 C CA . GLY A 1 267 ? -81.21795 -10.91372 -14.88509 1.000 38.32341 267 GLY A CA 1
ATOM 2085 C C . GLY A 1 267 ? -81.63192 -11.42053 -16.25803 1.000 44.62274 267 GLY A C 1
ATOM 2086 O O . GLY A 1 267 ? -82.78986 -11.23893 -16.64492 1.000 43.74305 267 GLY A O 1
ATOM 2087 N N . ILE A 1 268 ? -80.73058 -12.05774 -17.00059 1.000 38.18430 268 ILE A N 1
ATOM 2088 C CA . ILE A 1 268 ? -81.04608 -12.65192 -18.29650 1.000 36.84180 268 ILE A CA 1
ATOM 2089 C C . ILE A 1 268 ? -81.55104 -14.06512 -18.05295 1.000 39.07072 268 ILE A C 1
ATOM 2090 O O . ILE A 1 268 ? -80.83306 -14.89881 -17.49199 1.000 40.52408 268 ILE A O 1
ATOM 2095 N N . SER A 1 269 ? -82.75739 -14.36020 -18.51723 1.000 36.82169 269 SER A N 1
ATOM 2096 C CA . SER A 1 269 ? -83.39202 -15.61479 -18.15970 1.000 39.91829 269 SER A CA 1
ATOM 2097 C C . SER A 1 269 ? -83.20483 -16.72741 -19.19428 1.000 38.74449 269 SER A C 1
ATOM 2098 O O . SER A 1 269 ? -83.51847 -17.88438 -18.89225 1.000 36.68843 269 SER A O 1
ATOM 2101 N N . LYS A 1 270 ? -82.69016 -16.43390 -20.38876 1.000 36.61120 270 LYS A N 1
ATOM 2102 C CA . LYS A 1 270 ? -82.44435 -17.48774 -21.37055 1.000 37.04509 270 LYS A CA 1
ATOM 2103 C C . LYS A 1 270 ? -81.00242 -17.44439 -21.86346 1.000 36.86984 270 LYS A C 1
ATOM 2104 O O . LYS A 1 270 ? -80.49674 -16.38838 -22.25926 1.000 37.52212 270 LYS A O 1
ATOM 2110 N N . VAL A 1 271 ? -80.34013 -18.59460 -21.81682 1.000 32.57403 271 VAL A N 1
ATOM 2111 C CA . VAL A 1 271 ? -78.97704 -18.73934 -22.29666 1.000 32.44035 271 VAL A CA 1
ATOM 2112 C C . VAL A 1 271 ? -78.90471 -19.94993 -23.21988 1.000 35.62000 271 VAL A C 1
ATOM 2113 O O . VAL A 1 271 ? -79.41558 -21.02581 -22.87950 1.000 37.46273 271 VAL A O 1
ATOM 2117 N N . ILE A 1 272 ? -78.28270 -19.77066 -24.38574 1.000 29.72585 272 ILE A N 1
ATOM 2118 C CA . ILE A 1 272 ? -77.88143 -20.87492 -25.24870 1.000 34.51086 272 ILE A CA 1
ATOM 2119 C C . ILE A 1 272 ? -76.37305 -21.02342 -25.16704 1.000 31.75161 272 ILE A C 1
ATOM 2120 O O . ILE A 1 272 ? -75.63147 -20.05222 -25.36285 1.000 29.97734 272 ILE A O 1
ATOM 2125 N N . PHE A 1 273 ? -75.93075 -22.24267 -24.93068 1.000 31.36549 273 PHE A N 1
ATOM 2126 C CA . PHE A 1 273 ? -74.52771 -22.60230 -24.86229 1.000 32.69879 273 PHE A CA 1
ATOM 2127 C C . PHE A 1 273 ? -74.21388 -23.43205 -26.11417 1.000 36.33777 273 PHE A C 1
ATOM 2128 O O . PHE A 1 273 ? -74.69907 -24.56203 -26.25539 1.000 32.44342 273 PHE A O 1
ATOM 2136 N N . LEU A 1 274 ? -73.42777 -22.86125 -27.02844 1.000 33.00247 274 LEU A N 1
ATOM 2137 C CA . LEU A 1 274 ? -73.12166 -23.47974 -28.31531 1.000 33.26266 274 LEU A CA 1
ATOM 2138 C C . LEU A 1 274 ? -71.73915 -24.12093 -28.29105 1.000 35.02853 274 LEU A C 1
ATOM 2139 O O . LEU A 1 274 ? -70.75965 -23.49302 -27.87389 1.000 36.66031 274 LEU A O 1
ATOM 2144 N N . LYS A 1 275 ? -71.66146 -25.35572 -28.76599 1.000 35.22052 275 LYS A N 1
ATOM 2145 C CA . LYS A 1 275 ? -70.42004 -26.11561 -28.82149 1.000 34.93520 275 LYS A CA 1
ATOM 2146 C C . LYS A 1 275 ? -69.93141 -26.14354 -30.26381 1.000 38.18671 275 LYS A C 1
ATOM 2147 O O . LYS A 1 275 ? -70.57028 -26.75339 -31.12518 1.000 38.76498 275 LYS A O 1
ATOM 2153 N N . GLY A 1 276 ? -68.80414 -25.47577 -30.53056 1.000 37.35651 276 GLY A N 1
ATOM 2154 C CA . GLY A 1 276 ? -68.18103 -25.53383 -31.83173 1.000 32.96583 276 GLY A CA 1
ATOM 2155 C C . GLY A 1 276 ? -67.47696 -26.85441 -32.06169 1.000 37.35461 276 GLY A C 1
ATOM 2156 O O . GLY A 1 276 ? -67.42023 -27.72883 -31.18815 1.000 35.53854 276 GLY A O 1
ATOM 2157 N N . PRO A 1 277 ? -66.91317 -27.01579 -33.26813 1.000 39.85061 277 PRO A N 1
ATOM 2158 C CA . PRO A 1 277 ? -66.28854 -28.31183 -33.60720 1.000 36.04402 277 PRO A CA 1
ATOM 2159 C C . PRO A 1 277 ? -65.14702 -28.70615 -32.68902 1.000 38.98822 277 PRO A C 1
ATOM 2160 O O . PRO A 1 277 ? -64.85965 -29.89710 -32.57328 1.000 42.17992 277 PRO A O 1
ATOM 2164 N N . ARG A 1 278 ? -64.47140 -27.76631 -32.04043 1.000 39.23536 278 ARG A N 1
ATOM 2165 C CA . ARG A 1 278 ? -63.39032 -28.14381 -31.13489 1.000 40.50146 278 ARG A CA 1
ATOM 2166 C C . ARG A 1 278 ? -63.87252 -28.40860 -29.70695 1.000 41.57760 278 ARG A C 1
ATOM 2167 O O . ARG A 1 278 ? -63.07726 -28.85386 -28.86900 1.000 41.21913 278 ARG A O 1
ATOM 2175 N N . ALA A 1 279 ? -65.15335 -28.16952 -29.41204 1.000 39.26440 279 ALA A N 1
ATOM 2176 C CA . ALA A 1 279 ? -65.72445 -28.50108 -28.10496 1.000 48.06701 279 ALA A CA 1
ATOM 2177 C C . ALA A 1 279 ? -66.09594 -29.98432 -28.09957 1.000 60.21871 279 ALA A C 1
ATOM 2178 O O . ALA A 1 279 ? -67.26362 -30.37777 -28.06405 1.000 61.71697 279 ALA A O 1
ATOM 2180 N N . THR A 1 280 ? -65.05567 -30.81352 -28.14894 1.000 73.17018 280 THR A N 1
ATOM 2181 C CA . THR A 1 280 ? -65.15691 -32.26362 -28.25853 1.000 82.44238 280 THR A CA 1
ATOM 2182 C C . THR A 1 280 ? -64.66338 -32.93039 -26.98186 1.000 89.13890 280 THR A C 1
ATOM 2183 O O . THR A 1 280 ? -64.05313 -32.29329 -26.11832 1.000 92.48797 280 THR A O 1
ATOM 2187 N N . ASN A 1 281 ? -64.92399 -34.24280 -26.89127 1.000 90.21244 281 ASN A N 1
ATOM 2188 C CA . ASN A 1 281 ? -64.45401 -35.07562 -25.78004 1.000 94.38910 281 ASN A CA 1
ATOM 2189 C C . ASN A 1 281 ? -65.09286 -34.65568 -24.45675 1.000 91.34982 281 ASN A C 1
ATOM 2190 O O . ASN A 1 281 ? -64.44781 -34.66102 -23.40561 1.000 90.28803 281 ASN A O 1
ATOM 2195 N N . LEU A 1 282 ? -66.36789 -34.28396 -24.49682 1.000 85.89426 282 LEU A N 1
ATOM 2196 C CA . LEU A 1 282 ? -66.99413 -33.63280 -23.35323 1.000 89.09893 282 LEU A CA 1
ATOM 2197 C C . LEU A 1 282 ? -68.05683 -34.54926 -22.75936 1.000 91.35484 282 LEU A C 1
ATOM 2198 O O . LEU A 1 282 ? -69.25000 -34.44935 -23.05599 1.000 94.24802 282 LEU A O 1
ATOM 2203 N N . ASP A 1 283 ? -67.59565 -35.46657 -21.91338 1.000 89.46821 283 ASP A N 1
ATOM 2204 C CA . ASP A 1 283 ? -68.47041 -36.09384 -20.93707 1.000 92.66951 283 ASP A CA 1
ATOM 2205 C C . ASP A 1 283 ? -68.83186 -35.02522 -19.91108 1.000 88.83263 283 ASP A C 1
ATOM 2206 O O . ASP A 1 283 ? -68.07940 -34.77300 -18.95972 1.000 81.79749 283 ASP A O 1
ATOM 2207 N N . ILE A 1 284 ? -69.96065 -34.35927 -20.12983 1.000 78.64322 284 ILE A N 1
ATOM 2208 C CA . ILE A 1 284 ? -70.47208 -33.35242 -19.21097 1.000 72.50723 284 ILE A CA 1
ATOM 2209 C C . ILE A 1 284 ? -71.97216 -33.57570 -19.09645 1.000 68.66926 284 ILE A C 1
ATOM 2210 O O . ILE A 1 284 ? -72.64687 -33.80188 -20.10496 1.000 64.90588 284 ILE A O 1
ATOM 2215 N N . ASP A 1 285 ? -72.48576 -33.56937 -17.86696 1.000 70.24495 285 ASP A N 1
ATOM 2216 C CA . ASP A 1 285 ? -73.88805 -33.90130 -17.61128 1.000 69.20726 285 ASP A CA 1
ATOM 2217 C C . ASP A 1 285 ? -74.74011 -32.66632 -17.87021 1.000 65.65311 285 ASP A C 1
ATOM 2218 O O . ASP A 1 285 ? -74.93506 -31.82277 -16.99417 1.000 64.67845 285 ASP A O 1
ATOM 2223 N N . GLU A 1 286 ? -75.27596 -32.57201 -19.08815 1.000 60.76539 286 GLU A N 1
ATOM 2224 C CA . GLU A 1 286 ? -75.97678 -31.35845 -19.48751 1.000 56.01078 286 GLU A CA 1
ATOM 2225 C C . GLU A 1 286 ? -77.23467 -31.14966 -18.66320 1.000 52.92931 286 GLU A C 1
ATOM 2226 O O . GLU A 1 286 ? -77.56750 -30.01409 -18.30521 1.000 50.64131 286 GLU A O 1
ATOM 2232 N N . SER A 1 287 ? -77.94805 -32.22868 -18.34902 1.000 56.02573 287 SER A N 1
ATOM 2233 C CA . SER A 1 287 ? -79.18365 -32.07546 -17.59029 1.000 58.19112 287 SER A CA 1
ATOM 2234 C C . SER A 1 287 ? -78.90229 -31.53124 -16.19615 1.000 57.64439 287 SER A C 1
ATOM 2235 O O . SER A 1 287 ? -79.66475 -30.70625 -15.68237 1.000 58.46674 287 SER A O 1
ATOM 2238 N N . LEU A 1 288 ? -77.79405 -31.95066 -15.58149 1.000 57.04343 288 LEU A N 1
ATOM 2239 C CA . LEU A 1 288 ? -77.43367 -31.40762 -14.27492 1.000 56.45398 288 LEU A CA 1
ATOM 2240 C C . LEU A 1 288 ? -77.05894 -29.93314 -14.37622 1.000 53.49310 288 LEU A C 1
ATOM 2241 O O . LEU A 1 288 ? -77.46164 -29.12389 -13.52566 1.000 49.83655 288 LEU A O 1
ATOM 2246 N N . ALA A 1 289 ? -76.28857 -29.56601 -15.40957 1.000 51.45719 289 ALA A N 1
ATOM 2247 C CA . ALA A 1 289 ? -75.99479 -28.15555 -15.65556 1.000 50.11422 289 ALA A CA 1
ATOM 2248 C C . ALA A 1 289 ? -77.27351 -27.35372 -15.83616 1.000 47.27303 289 ALA A C 1
ATOM 2249 O O . ALA A 1 289 ? -77.40697 -26.25176 -15.28790 1.000 46.22533 289 ALA A O 1
ATOM 2251 N N . ILE A 1 290 ? -78.23082 -27.90240 -16.59021 1.000 48.62948 290 ILE A N 1
ATOM 2252 C CA . ILE A 1 290 ? -79.48064 -27.19967 -16.87037 1.000 48.15471 290 ILE A CA 1
ATOM 2253 C C . ILE A 1 290 ? -80.31889 -27.07800 -15.60203 1.000 46.93478 290 ILE A C 1
ATOM 2254 O O . ILE A 1 290 ? -80.90252 -26.02049 -15.32349 1.000 44.24334 290 ILE A O 1
ATOM 2259 N N . GLU A 1 291 ? -80.37854 -28.15137 -14.80940 1.000 46.22625 291 GLU A N 1
ATOM 2260 C CA . GLU A 1 291 ? -81.02862 -28.09209 -13.50290 1.000 48.32493 291 GLU A CA 1
ATOM 2261 C C . GLU A 1 291 ? -80.38211 -27.03196 -12.61237 1.000 46.76197 291 GLU A C 1
ATOM 2262 O O . GLU A 1 291 ? -81.08061 -26.21397 -11.99912 1.000 46.43935 291 GLU A O 1
ATOM 2268 N N . ASN A 1 292 ? -79.04393 -27.02633 -12.53131 1.000 48.33233 292 ASN A N 1
ATOM 2269 C CA . ASN A 1 292 ? -78.35139 -26.02360 -11.71950 1.000 46.91799 292 ASN A CA 1
ATOM 2270 C C . ASN A 1 292 ? -78.70794 -24.61448 -12.17858 1.000 47.53005 292 ASN A C 1
ATOM 2271 O O . ASN A 1 292 ? -79.04435 -23.75088 -11.35655 1.000 47.56461 292 ASN A O 1
ATOM 2276 N N . ALA A 1 293 ? -78.67752 -24.37488 -13.49862 1.000 42.51811 293 ALA A N 1
ATOM 2277 C CA . ALA A 1 293 ? -79.03414 -23.05901 -14.02660 1.000 42.58619 293 ALA A CA 1
ATOM 2278 C C . ALA A 1 293 ? -80.45913 -22.67927 -13.64935 1.000 42.69729 293 ALA A C 1
ATOM 2279 O O . ALA A 1 293 ? -80.72901 -21.52143 -13.30495 1.000 38.41896 293 ALA A O 1
ATOM 2281 N N . ALA A 1 294 ? -81.38678 -23.64004 -13.72462 1.000 42.13800 294 ALA A N 1
ATOM 2282 C CA . ALA A 1 294 ? -82.78651 -23.35690 -13.41954 1.000 45.04304 294 ALA A CA 1
ATOM 2283 C C . ALA A 1 294 ? -82.95083 -22.78953 -12.01225 1.000 47.17662 294 ALA A C 1
ATOM 2284 O O . ALA A 1 294 ? -83.71894 -21.83838 -11.80770 1.000 47.37561 294 ALA A O 1
ATOM 2286 N N . THR A 1 295 ? -82.23174 -23.34981 -11.02783 1.000 44.28727 295 THR A N 1
ATOM 2287 C CA . THR A 1 295 ? -82.32837 -22.80654 -9.67410 1.000 47.48265 295 THR A CA 1
ATOM 2288 C C . THR A 1 295 ? -81.74579 -21.39736 -9.59996 1.000 49.51792 295 THR A C 1
ATOM 2289 O O . THR A 1 295 ? -82.18006 -20.58860 -8.77656 1.000 51.05509 295 THR A O 1
ATOM 2293 N N . LYS A 1 296 ? -80.78607 -21.07437 -10.45713 1.000 46.45424 296 LYS A N 1
ATOM 2294 C CA . LYS A 1 296 ? -80.24505 -19.72417 -10.49523 1.000 47.78343 296 LYS A CA 1
ATOM 2295 C C . LYS A 1 296 ? -81.07530 -18.77782 -11.35400 1.000 46.81400 296 LYS A C 1
ATOM 2296 O O . LYS A 1 296 ? -80.61029 -17.67089 -11.64581 1.000 46.77491 296 LYS A O 1
ATOM 2302 N N . GLY A 1 297 ? -82.28250 -19.18118 -11.75701 1.000 46.75108 297 GLY A N 1
ATOM 2303 C CA . GLY A 1 297 ? -83.14329 -18.32787 -12.55374 1.000 43.16191 297 GLY A CA 1
ATOM 2304 C C . GLY A 1 297 ? -82.78878 -18.24232 -14.01655 1.000 42.15990 297 GLY A C 1
ATOM 2305 O O . GLY A 1 297 ? -83.23586 -17.31387 -14.69806 1.000 40.87733 297 GLY A O 1
ATOM 2306 N N . VAL A 1 298 ? -81.99928 -19.18015 -14.53037 1.000 39.15910 298 VAL A N 1
ATOM 2307 C CA . VAL A 1 298 ? -81.60769 -19.17950 -15.93270 1.000 40.45357 298 VAL A CA 1
ATOM 2308 C C . VAL A 1 298 ? -82.13523 -20.43441 -16.61200 1.000 39.93163 298 VAL A C 1
ATOM 2309 O O . VAL A 1 298 ? -81.85324 -21.55900 -16.17660 1.000 37.11662 298 VAL A O 1
ATOM 2313 N N . SER A 1 299 ? -82.87241 -20.23823 -17.69619 1.000 36.99806 299 SER A N 1
ATOM 2314 C CA . SER A 1 299 ? -83.21233 -21.32954 -18.59476 1.000 37.54412 299 SER A CA 1
ATOM 2315 C C . SER A 1 299 ? -82.04233 -21.54954 -19.55840 1.000 38.07236 299 SER A C 1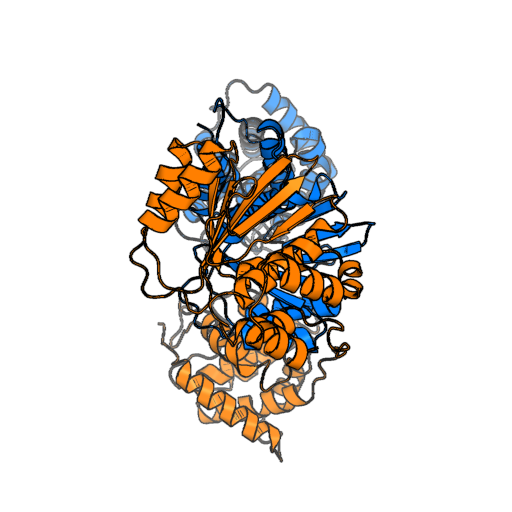
ATOM 2316 O O . SER A 1 299 ? -81.76684 -20.71112 -20.42557 1.000 35.54810 299 SER A O 1
ATOM 2319 N N . LEU A 1 300 ? -81.36042 -22.67968 -19.41177 1.000 36.22172 300 LEU A N 1
ATOM 2320 C CA . LEU A 1 300 ? -80.16176 -23.00337 -20.17071 1.000 38.20686 300 LEU A CA 1
ATOM 2321 C C . LEU A 1 300 ? -80.43551 -24.10946 -21.18699 1.000 36.03974 300 LEU A C 1
ATOM 2322 O O . LEU A 1 300 ? -81.10087 -25.09908 -20.87507 1.000 39.92033 300 LEU A O 1
ATOM 2327 N N . SER A 1 301 ? -79.90057 -23.96331 -22.39585 1.000 35.92529 301 SER A N 1
ATOM 2328 C CA . SER A 1 301 ? -79.97303 -25.03872 -23.37791 1.000 37.32242 301 SER A CA 1
ATOM 2329 C C . SER A 1 301 ? -78.64003 -25.17251 -24.09824 1.000 34.54162 301 SER A C 1
ATOM 2330 O O . SER A 1 301 ? -77.82051 -24.25176 -24.10570 1.000 36.28115 301 SER A O 1
ATOM 2333 N N . PHE A 1 302 ? -78.43764 -26.34014 -24.70994 1.000 36.38908 302 PHE A N 1
ATOM 2334 C CA . PHE A 1 302 ? -77.21059 -26.68389 -25.42034 1.000 38.44264 302 PHE A CA 1
ATOM 2335 C C . PHE A 1 302 ? -77.48395 -26.98599 -26.88791 1.000 37.65976 302 PHE A C 1
ATOM 2336 O O . PHE A 1 302 ? -78.54320 -27.50645 -27.25106 1.000 38.29306 302 PHE A O 1
ATOM 2344 N N . SER A 1 303 ? -76.49622 -26.69588 -27.72802 1.000 36.92368 303 SER A N 1
ATOM 2345 C CA . SER A 1 303 ? -76.54464 -27.12615 -29.11692 1.000 36.90096 303 SER A CA 1
ATOM 2346 C C . SER A 1 303 ? -75.14617 -27.03800 -29.70135 1.000 36.33329 303 SER A C 1
ATOM 2347 O O . SER A 1 303 ? -74.36605 -26.15748 -29.32839 1.000 37.14190 303 SER A O 1
ATOM 2350 N N . ASP A 1 304 ? -74.83833 -27.96703 -30.60736 1.000 34.31336 304 ASP A N 1
ATOM 2351 C CA . ASP A 1 304 ? -73.72851 -27.78306 -31.53685 1.000 37.74256 304 ASP A CA 1
ATOM 2352 C C . ASP A 1 304 ? -73.94417 -26.51473 -32.35175 1.000 36.48183 304 ASP A C 1
ATOM 2353 O O . ASP A 1 304 ? -75.07887 -26.13563 -32.65236 1.000 36.86126 304 ASP A O 1
ATOM 2358 N N . VAL A 1 305 ? -72.84177 -25.85810 -32.72591 1.000 34.85773 305 VAL A N 1
ATOM 2359 C CA . VAL A 1 305 ? -72.95456 -24.67159 -33.57098 1.000 35.60648 305 VAL A CA 1
ATOM 2360 C C . VAL A 1 305 ? -73.60398 -25.02124 -34.91345 1.000 36.13438 305 VAL A C 1
ATOM 2361 O O . VAL A 1 305 ? -74.51422 -24.32173 -35.36982 1.000 35.79180 305 VAL A O 1
ATOM 2365 N N . MET A 1 306 ? -73.18416 -26.12310 -35.54786 1.000 33.25275 306 MET A N 1
ATOM 2366 C CA . MET A 1 306 ? -73.73062 -26.45504 -36.86632 1.000 33.38085 306 MET A CA 1
ATOM 2367 C C . MET A 1 306 ? -75.23883 -26.69693 -36.80089 1.000 37.85835 306 MET A C 1
ATOM 2368 O O . MET A 1 306 ? -76.00419 -26.14343 -37.60203 1.000 36.28086 306 MET A O 1
ATOM 2373 N N . THR A 1 307 ? -75.68567 -27.51934 -35.84143 1.000 41.69660 307 THR A N 1
ATOM 2374 C CA . THR A 1 307 ? -77.11447 -27.78887 -35.68579 1.000 34.09785 307 THR A CA 1
ATOM 2375 C C . THR A 1 307 ? -77.89772 -26.49880 -35.44385 1.000 37.43113 307 THR A C 1
ATOM 2376 O O . THR A 1 307 ? -78.98868 -26.31058 -35.99989 1.000 37.44064 307 THR A O 1
ATOM 2380 N N . PHE A 1 308 ? -77.34639 -25.58825 -34.63712 1.000 31.83082 308 PHE A N 1
ATOM 2381 C CA . PHE A 1 308 ? -78.01818 -24.31546 -34.39601 1.000 32.38140 308 PHE A CA 1
ATOM 2382 C C . PHE A 1 308 ? -78.17966 -23.52423 -35.69215 1.000 34.19398 308 PHE A C 1
ATOM 2383 O O . PHE A 1 308 ? -79.25062 -22.96269 -35.94742 1.000 33.50056 308 PHE A O 1
ATOM 2391 N N . THR A 1 309 ? -77.14127 -23.49207 -36.54006 1.000 32.34800 309 THR A N 1
ATOM 2392 C CA . THR A 1 309 ? -77.24359 -22.72181 -37.78054 1.000 38.52865 309 THR A CA 1
ATOM 2393 C C . THR A 1 309 ? -78.25255 -23.34574 -38.74376 1.000 37.61936 309 THR A C 1
ATOM 2394 O O . THR A 1 309 ? -79.02790 -22.62580 -39.38052 1.000 39.07449 309 THR A O 1
ATOM 2398 N N . THR A 1 310 ? -78.26359 -24.67505 -38.86772 1.000 32.84787 310 THR A N 1
ATOM 2399 C CA . THR A 1 310 ? -79.20862 -25.30265 -39.78916 1.000 39.30758 310 THR A CA 1
ATOM 2400 C C . THR A 1 310 ? -80.64064 -25.21735 -39.27520 1.000 39.35858 310 THR A C 1
ATOM 2401 O O . THR A 1 310 ? -81.58395 -25.16585 -40.07014 1.000 38.02407 310 THR A O 1
ATOM 2405 N N . THR A 1 311 ? -80.83180 -25.20672 -37.96089 1.000 38.70907 311 THR A N 1
ATOM 2406 C CA . THR A 1 311 ? -82.18325 -25.03590 -37.44617 1.000 36.76863 311 THR A CA 1
ATOM 2407 C C . THR A 1 311 ? -82.64364 -23.58837 -37.59602 1.000 35.92230 311 THR A C 1
ATOM 2408 O O . THR A 1 311 ? -83.78672 -23.34673 -37.99422 1.000 37.56368 311 THR A O 1
ATOM 2412 N N . CYS A 1 312 ? -81.77143 -22.60909 -37.32997 1.000 34.26516 312 CYS A N 1
ATOM 2413 C CA . CYS A 1 312 ? -82.16362 -21.22384 -37.58271 1.000 38.57184 312 CYS A CA 1
ATOM 2414 C C . CYS A 1 312 ? -82.49011 -21.00979 -39.05931 1.000 38.87597 312 CYS A C 1
ATOM 2415 O O . CYS A 1 312 ? -83.48497 -20.35843 -39.39802 1.000 36.22993 312 CYS A O 1
ATOM 2418 N N . TYR A 1 313 ? -81.66439 -21.55723 -39.95139 1.000 40.53855 313 TYR A N 1
ATOM 2419 C CA . TYR A 1 313 ? -81.91056 -21.40528 -41.37746 1.000 39.12871 313 TYR A CA 1
ATOM 2420 C C . TYR A 1 313 ? -83.25066 -22.00318 -41.77005 1.000 40.41681 313 TYR A C 1
ATOM 2421 O O . TYR A 1 313 ? -83.99312 -21.40694 -42.55351 1.000 42.24140 313 TYR A O 1
ATOM 2430 N N . ALA A 1 314 ? -83.58860 -23.17314 -41.22367 1.000 37.06110 314 ALA A N 1
ATOM 2431 C CA . ALA A 1 314 ? -84.82388 -23.82913 -41.63758 1.000 40.35843 314 ALA A CA 1
ATOM 2432 C C . ALA A 1 314 ? -86.04493 -23.06712 -41.14807 1.000 44.59167 314 ALA A C 1
ATOM 2433 O O . ALA A 1 314 ? -87.07803 -23.05224 -41.83010 1.000 44.18460 314 ALA A O 1
ATOM 2435 N N . LEU A 1 315 ? -85.93397 -22.41242 -39.98964 1.000 37.66679 315 LEU A N 1
ATOM 2436 C CA . LEU A 1 315 ? -87.04940 -21.70857 -39.37917 1.000 41.52937 315 LEU A CA 1
ATOM 2437 C C . LEU A 1 315 ? -87.24252 -20.30841 -39.93352 1.000 42.58384 315 LEU A C 1
ATOM 2438 O O . LEU A 1 315 ? -88.27787 -19.69537 -39.66640 1.000 46.35832 315 LEU A O 1
ATOM 2443 N N . SER A 1 316 ? -86.31145 -19.80188 -40.69129 1.000 41.88473 316 SER A N 1
ATOM 2444 C CA . SER A 1 316 ? -86.38540 -18.39175 -41.02825 1.000 48.30549 316 SER A CA 1
ATOM 2445 C C . SER A 1 316 ? -87.01962 -18.18294 -42.39597 1.000 52.41914 316 SER A C 1
ATOM 2446 O O . SER A 1 316 ? -87.16894 -19.12697 -43.18063 1.000 51.51205 316 SER A O 1
ATOM 2449 N N . PRO A 1 317 ? -87.44112 -16.95765 -42.70963 1.000 60.11275 317 PRO A N 1
ATOM 2450 C CA . PRO A 1 317 ? -87.76257 -16.64428 -44.10872 1.000 62.87706 317 PRO A CA 1
ATOM 2451 C C . PRO A 1 317 ? -86.47058 -16.48699 -44.88818 1.000 64.24101 317 PRO A C 1
ATOM 2452 O O . PRO A 1 317 ? -85.47561 -15.97082 -44.37295 1.000 68.27819 317 PRO A O 1
ATOM 2456 N N . LEU A 1 318 ? -86.46593 -16.97611 -46.11954 1.000 74.06136 318 LEU A N 1
ATOM 2457 C CA . LEU A 1 318 ? -85.23901 -16.93649 -46.90090 1.000 79.31276 318 LEU A CA 1
ATOM 2458 C C . LEU A 1 318 ? -85.04134 -15.54786 -47.49440 1.000 79.83123 318 LEU A C 1
ATOM 2459 O O . LEU A 1 318 ? -85.94392 -15.00139 -48.13306 1.000 81.89086 318 LEU A O 1
ATOM 2464 N N . LEU A 1 319 ? -83.86563 -14.97359 -47.24576 1.000 75.20897 319 LEU A N 1
ATOM 2465 C CA . LEU A 1 319 ? -83.47982 -13.65026 -47.70437 1.000 73.75634 319 LEU A CA 1
ATOM 2466 C C . LEU A 1 319 ? -82.36872 -13.75943 -48.73855 1.000 73.31265 319 LEU A C 1
ATOM 2467 O O . LEU A 1 319 ? -81.66976 -14.77545 -48.83062 1.000 68.79352 319 LEU A O 1
ATOM 2472 N N . SER A 1 320 ? -82.19691 -12.67642 -49.49670 1.000 75.50656 320 SER A N 1
ATOM 2473 C CA . SER A 1 320 ? -81.19913 -12.64844 -50.55723 1.000 74.56343 320 SER A CA 1
ATOM 2474 C C . SER A 1 320 ? -79.80364 -12.90764 -49.99812 1.000 74.94276 320 SER A C 1
ATOM 2475 O O . SER A 1 320 ? -79.49843 -12.57956 -48.84786 1.000 72.76706 320 SER A O 1
ATOM 2478 N N . ASN A 1 321 ? -78.96001 -13.53171 -50.82599 1.000 74.89115 321 ASN A N 1
ATOM 2479 C CA . ASN A 1 321 ? -77.55948 -13.71756 -50.46332 1.000 79.35697 321 ASN A CA 1
ATOM 2480 C C . ASN A 1 321 ? -76.91560 -12.39091 -50.08265 1.000 74.27068 321 ASN A C 1
ATOM 2481 O O . ASN A 1 321 ? -76.06598 -12.34094 -49.18557 1.000 67.28160 321 ASN A O 1
ATOM 2486 N N . ASP A 1 322 ? -77.31465 -11.30264 -50.75382 1.000 77.38576 322 ASP A N 1
ATOM 2487 C CA . ASP A 1 322 ? -76.79656 -9.98069 -50.41038 1.000 75.04288 322 ASP A CA 1
ATOM 2488 C C . ASP A 1 322 ? -77.04376 -9.66165 -48.94175 1.000 72.75036 322 ASP A C 1
ATOM 2489 O O . ASP A 1 322 ? -76.21069 -9.02367 -48.28660 1.000 69.63283 322 ASP A O 1
ATOM 2494 N N . ARG A 1 323 ? -78.17962 -10.11462 -48.40554 1.000 69.74269 323 ARG A N 1
ATOM 2495 C CA . ARG A 1 323 ? -78.51254 -9.84771 -47.01128 1.000 64.58947 323 ARG A CA 1
ATOM 2496 C C . ARG A 1 323 ? -77.64632 -10.67671 -46.06421 1.000 59.98025 323 ARG A C 1
ATOM 2497 O O . ARG A 1 323 ? -77.26635 -10.20383 -44.98668 1.000 55.53052 323 ARG A O 1
ATOM 2505 N N . ILE A 1 324 ? -77.31660 -11.91114 -46.45402 1.000 61.08875 324 ILE A N 1
ATOM 2506 C CA . ILE A 1 324 ? -76.43460 -12.74733 -45.64335 1.000 57.00285 324 ILE A CA 1
ATOM 2507 C C . ILE A 1 324 ? -75.04468 -12.13362 -45.56316 1.000 56.22637 324 ILE A C 1
ATOM 2508 O O . ILE A 1 324 ? -74.42245 -12.09370 -44.49158 1.000 52.22655 324 ILE A O 1
ATOM 2513 N N . ILE A 1 325 ? -74.52745 -11.67292 -46.70113 1.000 52.02470 325 ILE A N 1
ATOM 2514 C CA . ILE A 1 325 ? -73.21686 -11.03817 -46.73405 1.000 50.91412 325 ILE A CA 1
ATOM 2515 C C . ILE A 1 325 ? -73.19593 -9.80631 -45.83270 1.000 51.91623 325 ILE A C 1
ATOM 2516 O O . ILE A 1 325 ? -72.19296 -9.52844 -45.16150 1.000 46.94550 325 ILE A O 1
ATOM 2521 N N . ASP A 1 326 ? -74.30312 -9.05445 -45.79488 1.000 48.51098 326 ASP A N 1
ATOM 2522 C CA . ASP A 1 326 ? -74.40381 -7.91827 -44.88033 1.000 50.46313 326 ASP A CA 1
ATOM 2523 C C . ASP A 1 326 ? -74.28320 -8.36517 -43.42621 1.000 47.60868 326 ASP A C 1
ATOM 2524 O O . ASP A 1 326 ? -73.56109 -7.74773 -42.63363 1.000 49.37425 326 ASP A O 1
ATOM 2529 N N . PHE A 1 327 ? -75.00011 -9.42763 -43.05142 1.000 44.13700 327 PHE A N 1
ATOM 2530 C CA . PHE A 1 327 ? -74.88822 -9.94614 -41.69345 1.000 45.64403 327 PHE A CA 1
ATOM 2531 C C . PHE A 1 327 ? -73.44150 -10.25497 -41.35696 1.000 44.49951 327 PHE A C 1
ATOM 2532 O O . PHE A 1 327 ? -72.94052 -9.87300 -40.29100 1.000 43.47430 327 PHE A O 1
ATOM 2540 N N . ILE A 1 328 ? -72.74610 -10.93186 -42.27293 1.000 45.11224 328 ILE A N 1
ATOM 2541 C CA . ILE A 1 328 ? -71.35043 -11.28002 -42.03646 1.000 42.74369 328 ILE A CA 1
ATOM 2542 C C . ILE A 1 328 ? -70.51583 -10.02244 -41.85675 1.000 45.90411 328 ILE A C 1
ATOM 2543 O O . ILE A 1 328 ? -69.72481 -9.90886 -40.91122 1.000 42.25869 328 ILE A O 1
ATOM 2548 N N . ASN A 1 329 ? -70.69392 -9.05501 -42.76035 1.000 42.28267 329 ASN A N 1
ATOM 2549 C CA . ASN A 1 329 ? -69.87551 -7.85006 -42.74293 1.000 44.58382 329 ASN A CA 1
ATOM 2550 C C . ASN A 1 329 ? -70.11173 -7.02527 -41.48371 1.000 44.88257 329 ASN A C 1
ATOM 2551 O O . ASN A 1 329 ? -69.15842 -6.51925 -40.87808 1.000 39.62159 329 ASN A O 1
ATOM 2556 N N . ASN A 1 330 ? -71.37672 -6.86406 -41.08527 1.000 41.12687 330 ASN A N 1
ATOM 2557 C CA . ASN A 1 330 ? -71.67274 -6.13390 -39.85887 1.000 41.24968 330 ASN A CA 1
ATOM 2558 C C . ASN A 1 330 ? -71.09319 -6.83949 -38.63953 1.000 42.12765 330 ASN A C 1
ATOM 2559 O O . ASN A 1 330 ? -70.56767 -6.18440 -37.73142 1.000 46.13390 330 ASN A O 1
ATOM 2564 N N . THR A 1 331 ? -71.17617 -8.17347 -38.59708 1.000 37.73201 331 THR A N 1
ATOM 2565 C CA . THR A 1 331 ? -70.61818 -8.90455 -37.46214 1.000 40.13074 331 THR A CA 1
ATOM 2566 C C . THR A 1 331 ? -69.09919 -8.75979 -37.40599 1.000 41.17473 331 THR A C 1
ATOM 2567 O O . THR A 1 331 ? -68.52916 -8.56979 -36.31882 1.000 37.92703 331 THR A O 1
ATOM 2571 N N . LEU A 1 332 ? -68.43215 -8.80217 -38.56874 1.000 36.37946 332 LEU A N 1
ATOM 2572 C CA . LEU A 1 332 ? -66.97697 -8.65107 -38.60154 1.000 38.08088 332 LEU A CA 1
ATOM 2573 C C . LEU A 1 332 ? -66.54043 -7.30351 -38.04343 1.000 41.45289 332 LEU A C 1
ATOM 2574 O O . LEU A 1 332 ? -65.53070 -7.21388 -37.33355 1.000 37.66971 332 LEU A O 1
ATOM 2579 N N . LYS A 1 333 ? -67.28336 -6.24176 -38.35591 1.000 40.16042 333 LYS A N 1
ATOM 2580 C CA . LYS A 1 333 ? -66.97835 -4.94298 -37.76483 1.000 41.46566 333 LYS A CA 1
ATOM 2581 C C . LYS A 1 333 ? -67.27277 -4.91964 -36.26462 1.000 40.92225 333 LYS A C 1
ATOM 2582 O O . LYS A 1 333 ? -66.49397 -4.36026 -35.48531 1.000 38.75855 333 LYS A O 1
ATOM 2588 N N . ASP A 1 334 ? -68.39387 -5.51392 -35.84155 1.000 39.82092 334 ASP A N 1
ATOM 2589 C CA . ASP A 1 334 ? -68.77572 -5.45549 -34.43226 1.000 39.46724 334 ASP A CA 1
ATOM 2590 C C . ASP A 1 334 ? -67.76242 -6.16874 -33.54294 1.000 38.60487 334 ASP A C 1
ATOM 2591 O O . ASP A 1 334 ? -67.46856 -5.70746 -32.43615 1.000 37.97783 334 ASP A O 1
ATOM 2596 N N . ILE A 1 335 ? -67.21074 -7.28678 -34.00450 1.000 33.65894 335 ILE A N 1
ATOM 2597 C CA . ILE A 1 335 ? -66.29614 -8.04465 -33.16403 1.000 35.18366 335 ILE A CA 1
ATOM 2598 C C . ILE A 1 335 ? -64.84693 -7.65545 -33.42987 1.000 35.42633 335 ILE A C 1
ATOM 2599 O O . ILE A 1 335 ? -63.93434 -8.28513 -32.88350 1.000 35.18686 335 ILE A O 1
ATOM 2604 N N A ARG A 1 336 ? -64.63363 -6.60699 -34.23376 0.870 36.31502 336 ARG A N 1
ATOM 2605 N N B ARG A 1 336 ? -64.63191 -6.63114 -34.25697 0.130 36.31473 336 ARG A N 1
ATOM 2606 C CA A ARG A 1 336 ? -63.30744 -6.16924 -34.69936 0.870 37.75028 336 ARG A CA 1
ATOM 2607 C CA B ARG A 1 336 ? -63.29100 -6.19035 -34.64975 0.130 39.46976 336 ARG A CA 1
ATOM 2608 C C A ARG A 1 336 ? -62.41656 -7.37045 -35.01055 0.870 36.63183 336 ARG A C 1
ATOM 2609 C C B ARG A 1 336 ? -62.40898 -7.38558 -35.00086 0.130 38.14998 336 ARG A C 1
ATOM 2610 O O A ARG A 1 336 ? -61.34107 -7.55290 -34.44062 0.870 36.38496 336 ARG A O 1
ATOM 2611 O O B ARG A 1 336 ? -61.32087 -7.57836 -34.45331 0.130 37.18661 336 ARG A O 1
ATOM 2626 N N . ALA A 1 337 ? -62.91304 -8.20631 -35.92018 1.000 37.64513 337 ALA A N 1
ATOM 2627 C CA . ALA A 1 337 ? -62.25885 -9.46178 -36.27661 1.000 36.60774 337 ALA A CA 1
ATOM 2628 C C . ALA A 1 337 ? -60.80455 -9.25545 -36.70195 1.000 36.72275 337 ALA A C 1
ATOM 2629 O O . ALA A 1 337 ? -60.42643 -8.20689 -37.23211 1.000 35.65481 337 ALA A O 1
ATOM 2631 N N . LYS A 1 338 ? -59.99264 -10.28165 -36.45856 1.000 38.01678 338 LYS A N 1
ATOM 2632 C CA . LYS A 1 338 ? -58.57281 -10.26867 -36.78124 1.000 37.92174 338 LYS A CA 1
ATOM 2633 C C . LYS A 1 338 ? -58.34840 -10.42742 -38.28932 1.000 41.13437 338 LYS A C 1
ATOM 2634 O O . LYS A 1 338 ? -59.20079 -10.93483 -39.02702 1.000 37.41373 338 LYS A O 1
ATOM 2640 N N . ASP A 1 339 ? -57.16356 -10.00290 -38.73863 1.000 39.30304 339 ASP A N 1
ATOM 2641 C CA . ASP A 1 339 ? -56.82138 -10.10535 -40.15772 1.000 43.67951 339 ASP A CA 1
ATOM 2642 C C . ASP A 1 339 ? -56.96054 -11.52880 -40.66627 1.000 39.35254 339 ASP A C 1
ATOM 2643 O O . ASP A 1 339 ? -57.52682 -11.76267 -41.73907 1.000 45.06408 339 ASP A O 1
ATOM 2648 N N . SER A 1 340 ? -56.42754 -12.49202 -39.91583 1.000 36.64337 340 SER A N 1
ATOM 2649 C CA . SER A 1 340 ? -56.45207 -13.87720 -40.36673 1.000 40.18728 340 SER A CA 1
ATOM 2650 C C . SER A 1 340 ? -57.88002 -14.38796 -40.48924 1.000 39.37962 340 SER A C 1
ATOM 2651 O O . SER A 1 340 ? -58.16037 -15.23905 -41.33718 1.000 46.60254 340 SER A O 1
ATOM 2654 N N . THR A 1 341 ? -58.79857 -13.85345 -39.68130 1.000 40.06808 341 THR A N 1
ATOM 2655 C CA . THR A 1 341 ? -60.20753 -14.20517 -39.81427 1.000 40.34608 341 THR A CA 1
ATOM 2656 C C . THR A 1 341 ? -60.79620 -13.61300 -41.08860 1.000 38.13395 341 THR A C 1
ATOM 2657 O O . THR A 1 341 ? -61.49560 -14.30605 -41.83545 1.000 38.00751 341 THR A O 1
ATOM 2661 N N . ILE A 1 342 ? -60.52798 -12.32620 -41.34547 1.000 38.45500 342 ILE A N 1
ATOM 2662 C CA . ILE A 1 342 ? -60.98146 -11.69381 -42.58201 1.000 42.26518 342 ILE A CA 1
ATOM 2663 C C . ILE A 1 342 ? -60.43509 -12.44043 -43.79854 1.000 42.65614 342 ILE A C 1
ATOM 2664 O O . ILE A 1 342 ? -61.17498 -12.75409 -44.73615 1.000 40.16202 342 ILE A O 1
ATOM 2669 N N . GLU A 1 343 ? -59.12782 -12.71533 -43.81488 1.000 41.96753 343 GLU A N 1
ATOM 2670 C CA . GLU A 1 343 ? -58.55575 -13.39879 -44.97572 1.000 46.71994 343 GLU A CA 1
ATOM 2671 C C . GLU A 1 343 ? -59.15872 -14.78206 -45.13738 1.000 46.31214 343 GLU A C 1
ATOM 2672 O O . GLU A 1 343 ? -59.47609 -15.19589 -46.25632 1.000 46.03220 343 GLU A O 1
ATOM 2678 N N . TYR A 1 344 ? -59.34349 -15.51062 -44.03057 1.000 40.98027 344 TYR A N 1
ATOM 2679 C CA . TYR A 1 344 ? -59.87750 -16.85730 -44.16183 1.000 42.56402 344 TYR A CA 1
ATOM 2680 C C . TYR A 1 344 ? -61.27732 -16.82525 -44.75070 1.000 43.97876 344 TYR A C 1
ATOM 2681 O O . TYR A 1 344 ? -61.60185 -17.60300 -45.65213 1.000 47.45905 344 TYR A O 1
ATOM 2690 N N . ILE A 1 345 ? -62.12039 -15.92048 -44.26066 1.000 44.55451 345 ILE A N 1
ATOM 2691 C CA . ILE A 1 345 ? -63.49754 -15.88516 -44.73336 1.000 46.11152 345 ILE A CA 1
ATOM 2692 C C . ILE A 1 345 ? -63.55771 -15.36493 -46.16252 1.000 50.16814 345 ILE A C 1
ATOM 2693 O O . ILE A 1 345 ? -64.35071 -15.84881 -46.97711 1.000 51.05547 345 ILE A O 1
ATOM 2698 N N . GLN A 1 346 ? -62.71172 -14.38988 -46.49863 1.000 47.72008 346 GLN A N 1
ATOM 2699 C CA . GLN A 1 346 ? -62.69022 -13.89144 -47.86764 1.000 48.22166 346 GLN A CA 1
ATOM 2700 C C . GLN A 1 346 ? -62.30015 -14.99762 -48.83901 1.000 55.53410 346 GLN A C 1
ATOM 2701 O O . GLN A 1 346 ? -62.86787 -15.09735 -49.93037 1.000 59.46710 346 GLN A O 1
ATOM 2707 N N . SER A 1 347 ? -61.35922 -15.86448 -48.44382 1.000 52.01124 347 SER A N 1
ATOM 2708 C CA . SER A 1 347 ? -60.97352 -16.98135 -49.29975 1.000 53.27636 347 SER A CA 1
ATOM 2709 C C . SER A 1 347 ? -62.13188 -17.94287 -49.55811 1.000 56.05708 347 SER A C 1
ATOM 2710 O O . SER A 1 347 ? -62.13310 -18.63025 -50.58260 1.000 62.26211 347 SER A O 1
ATOM 2713 N N . ILE A 1 348 ? -63.12043 -18.00046 -48.66335 1.000 56.71970 348 ILE A N 1
ATOM 2714 C CA . ILE A 1 348 ? -64.28247 -18.85338 -48.89548 1.000 58.33190 348 ILE A CA 1
ATOM 2715 C C . ILE A 1 348 ? -65.09373 -18.34203 -50.08011 1.000 62.81741 348 ILE A C 1
ATOM 2716 O O . ILE A 1 348 ? -65.66255 -19.12749 -50.84772 1.000 64.86242 348 ILE A O 1
ATOM 2721 N N . PHE A 1 349 ? -65.14969 -17.02374 -50.25666 1.000 66.06935 349 PHE A N 1
ATOM 2722 C CA . PHE A 1 349 ? -65.85514 -16.42066 -51.38650 1.000 69.99174 349 PHE A CA 1
ATOM 2723 C C . PHE A 1 349 ? -64.87836 -16.13165 -52.52960 1.000 76.85892 349 PHE A C 1
ATOM 2724 O O . PHE A 1 349 ? -64.66352 -14.98972 -52.94380 1.000 83.20674 349 PHE A O 1
ATOM 2732 N N . LYS A 1 350 ? -64.26697 -17.20348 -53.03081 1.000 78.90879 350 LYS A N 1
ATOM 2733 C CA . LYS A 1 350 ? -63.35007 -17.11120 -54.17158 1.000 80.13186 350 LYS A CA 1
ATOM 2734 C C . LYS A 1 350 ? -63.31860 -18.43687 -54.92254 1.000 86.41148 350 LYS A C 1
ATOM 2735 O O . LYS A 1 350 ? -63.65661 -19.48196 -54.35920 1.000 88.75677 350 LYS A O 1
ATOM 2737 N N . MET B 1 1 ? -35.47136 -27.24766 -14.73699 1.000 40.53029 1 MET B N 1
ATOM 2738 C CA . MET B 1 1 ? -36.05098 -28.54166 -15.08686 1.000 42.36460 1 MET B CA 1
ATOM 2739 C C . MET B 1 1 ? -37.46820 -28.63685 -14.56538 1.000 42.71468 1 MET B C 1
ATOM 2740 O O . MET B 1 1 ? -37.76190 -28.19912 -13.44389 1.000 40.77729 1 MET B O 1
ATOM 2745 N N . LYS B 1 2 ? -38.32821 -29.24462 -15.37657 1.000 37.72815 2 LYS B N 1
ATOM 2746 C CA . LYS B 1 2 ? -39.75499 -29.33282 -15.11235 1.000 39.46136 2 LYS B CA 1
ATOM 2747 C C . LYS B 1 2 ? -40.06787 -30.65460 -14.42512 1.000 39.85416 2 LYS B C 1
ATOM 2748 O O . LYS B 1 2 ? -39.45754 -31.67932 -14.72743 1.000 38.25724 2 LYS B O 1
ATOM 2754 N N . VAL B 1 3 ? -41.00387 -30.62023 -13.48157 1.000 37.16521 3 VAL B N 1
ATOM 2755 C CA . VAL B 1 3 ? -41.58178 -31.83577 -12.92929 1.000 38.95369 3 VAL B CA 1
ATOM 2756 C C . VAL B 1 3 ? -43.08148 -31.80467 -13.19724 1.000 40.27794 3 VAL B C 1
ATOM 2757 O O . VAL B 1 3 ? -43.67799 -30.75221 -13.44568 1.000 35.53191 3 VAL B O 1
ATOM 2761 N N . LEU B 1 4 ? -43.68747 -32.98120 -13.15400 1.000 38.50036 4 LEU B N 1
ATOM 2762 C CA . LEU B 1 4 ? -45.13053 -33.12569 -13.28920 1.000 39.12785 4 LEU B CA 1
ATOM 2763 C C . LEU B 1 4 ? -45.75376 -33.29908 -11.90526 1.000 40.26379 4 LEU B C 1
ATOM 2764 O O . LEU B 1 4 ? -45.36538 -34.19943 -11.15191 1.000 41.00419 4 LEU B O 1
ATOM 2769 N N . VAL B 1 5 ? -46.71742 -32.44546 -11.57981 1.000 38.55762 5 VAL B N 1
ATOM 2770 C CA . VAL B 1 5 ? -47.53981 -32.61087 -10.38999 1.000 37.32559 5 VAL B CA 1
ATOM 2771 C C . VAL B 1 5 ? -48.75254 -33.44218 -10.77954 1.000 39.15453 5 VAL B C 1
ATOM 2772 O O . VAL B 1 5 ? -49.51200 -33.06353 -11.67606 1.000 40.21799 5 VAL B O 1
ATOM 2776 N N . ASN B 1 6 ? -48.93606 -34.57548 -10.11643 1.000 40.85587 6 ASN B N 1
ATOM 2777 C CA . ASN B 1 6 ? -50.10545 -35.40426 -10.37465 1.000 38.50210 6 ASN B CA 1
ATOM 2778 C C . ASN B 1 6 ? -51.37363 -34.68166 -9.90543 1.000 41.55403 6 ASN B C 1
ATOM 2779 O O . ASN B 1 6 ? -51.53792 -34.40223 -8.71275 1.000 40.53676 6 ASN B O 1
ATOM 2784 N N . HIS B 1 7 ? -52.27190 -34.38599 -10.84635 1.000 43.22932 7 HIS B N 1
ATOM 2785 C CA . HIS B 1 7 ? -53.46155 -33.59543 -10.54290 1.000 41.47511 7 HIS B CA 1
ATOM 2786 C C . HIS B 1 7 ? -54.47269 -34.37847 -9.71002 1.000 40.75747 7 HIS B C 1
ATOM 2787 O O . HIS B 1 7 ? -55.21606 -33.78395 -8.92010 1.000 40.40291 7 HIS B O 1
ATOM 2794 N N . GLU B 1 8 ? -54.54048 -35.69596 -9.88949 1.000 38.40632 8 GLU B N 1
ATOM 2795 C CA . GLU B 1 8 ? -55.47160 -36.48692 -9.09901 1.000 42.32082 8 GLU B CA 1
ATOM 2796 C C . GLU B 1 8 ? -55.03572 -36.55004 -7.64248 1.000 45.72623 8 GLU B C 1
ATOM 2797 O O . GLU B 1 8 ? -55.88138 -36.50389 -6.73899 1.000 43.79405 8 GLU B O 1
ATOM 2803 N N . GLN B 1 9 ? -53.72036 -36.65084 -7.39724 1.000 42.39842 9 GLN B N 1
ATOM 2804 C CA . GLN B 1 9 ? -53.20619 -36.56787 -6.03296 1.000 41.88204 9 GLN B CA 1
ATOM 2805 C C . GLN B 1 9 ? -53.44193 -35.18135 -5.44409 1.000 41.61083 9 GLN B C 1
ATOM 2806 O O . GLN B 1 9 ? -53.84883 -35.05768 -4.28174 1.000 40.04663 9 GLN B O 1
ATOM 2812 N N . ALA B 1 10 ? -53.21543 -34.12783 -6.24217 1.000 36.23226 10 ALA B N 1
ATOM 2813 C CA . ALA B 1 10 ? -53.40717 -32.77199 -5.74542 1.000 36.65403 10 ALA B CA 1
ATOM 2814 C C . ALA B 1 10 ? -54.85141 -32.53886 -5.32211 1.000 37.42323 10 ALA B C 1
ATOM 2815 O O . ALA B 1 10 ? -55.11353 -31.85817 -4.31919 1.000 33.54409 10 ALA B O 1
ATOM 2817 N N . TYR B 1 11 ? -55.80064 -33.09142 -6.07634 1.000 37.33616 11 TYR B N 1
ATOM 2818 C CA . TYR B 1 11 ? -57.20061 -33.01272 -5.67915 1.000 37.58363 11 TYR B CA 1
ATOM 2819 C C . TYR B 1 11 ? -57.41502 -33.64805 -4.30586 1.000 38.69462 11 TYR B C 1
ATOM 2820 O O . TYR B 1 11 ? -58.05058 -33.05479 -3.42766 1.000 36.53407 11 TYR B O 1
ATOM 2829 N N . ASN B 1 12 ? -56.88565 -34.85742 -4.09683 1.000 37.02738 12 ASN B N 1
ATOM 2830 C CA . ASN B 1 12 ? -57.05072 -35.49642 -2.79614 1.000 40.19675 12 ASN B CA 1
ATOM 2831 C C . ASN B 1 12 ? -56.40286 -34.66319 -1.68924 1.000 41.13287 12 ASN B C 1
ATOM 2832 O O . ASN B 1 12 ? -56.94693 -34.55552 -0.58327 1.000 44.62642 12 ASN B O 1
ATOM 2837 N N . VAL B 1 13 ? -55.25876 -34.03589 -1.97293 1.000 37.77844 13 VAL B N 1
ATOM 2838 C CA . VAL B 1 13 ? -54.59934 -33.23345 -0.94721 1.000 36.89242 13 VAL B CA 1
ATOM 2839 C C . VAL B 1 13 ? -55.45948 -32.02912 -0.56675 1.000 39.73093 13 VAL B C 1
ATOM 2840 O O . VAL B 1 13 ? -55.66424 -31.74664 0.61971 1.000 39.84694 13 VAL B O 1
ATOM 2844 N N . ILE B 1 14 ? -55.98459 -31.29858 -1.55477 1.000 34.65725 14 ILE B N 1
ATOM 2845 C CA . ILE B 1 14 ? -56.70531 -30.09061 -1.17474 1.000 33.64586 14 ILE B CA 1
ATOM 2846 C C . ILE B 1 14 ? -58.06745 -30.42750 -0.55333 1.000 36.12317 14 ILE B C 1
ATOM 2847 O O . ILE B 1 14 ? -58.55610 -29.68934 0.30826 1.000 33.51249 14 ILE B O 1
ATOM 2852 N N . ILE B 1 15 ? -58.69118 -31.54264 -0.93651 1.000 36.61254 15 ILE B N 1
ATOM 2853 C CA . ILE B 1 15 ? -59.92717 -31.93226 -0.26342 1.000 36.11504 15 ILE B CA 1
ATOM 2854 C C . ILE B 1 15 ? -59.65145 -32.23515 1.20251 1.000 39.94411 15 ILE B C 1
ATOM 2855 O O . ILE B 1 15 ? -60.39947 -31.80302 2.08833 1.000 39.83184 15 ILE B O 1
ATOM 2860 N N . ASN B 1 16 ? -58.56590 -32.97078 1.48464 1.000 39.79557 16 ASN B N 1
ATOM 2861 C CA . ASN B 1 16 ? -58.16345 -33.17978 2.87086 1.000 38.72574 16 ASN B CA 1
ATOM 2862 C C . ASN B 1 16 ? -57.88490 -31.85631 3.56831 1.000 41.34283 16 ASN B C 1
ATOM 2863 O O . ASN B 1 16 ? -58.29762 -31.65545 4.72080 1.000 42.57163 16 ASN B O 1
ATOM 2868 N N . ALA B 1 17 ? -57.19892 -30.93510 2.88127 1.000 35.59464 17 ALA B N 1
ATOM 2869 C CA . ALA B 1 17 ? -56.84820 -29.66743 3.51153 1.000 36.85119 17 ALA B CA 1
ATOM 2870 C C . ALA B 1 17 ? -58.09236 -28.86129 3.84290 1.000 36.44253 17 ALA B C 1
ATOM 2871 O O . ALA B 1 17 ? -58.14890 -28.18851 4.87971 1.000 38.40071 17 ALA B O 1
ATOM 2873 N N . ILE B 1 18 ? -59.10285 -28.92128 2.97892 1.000 35.69188 18 ILE B N 1
ATOM 2874 C CA . ILE B 1 18 ? -60.31900 -28.16428 3.23170 1.000 37.27090 18 ILE B CA 1
ATOM 2875 C C . ILE B 1 18 ? -61.05406 -28.73253 4.43660 1.000 38.74113 18 ILE B C 1
ATOM 2876 O O . ILE B 1 18 ? -61.52456 -27.98383 5.30276 1.000 40.98322 18 ILE B O 1
ATOM 2881 N N . ASN B 1 19 ? -61.14386 -30.06256 4.52655 1.000 40.19519 19 ASN B N 1
ATOM 2882 C CA . ASN B 1 19 ? -61.77422 -30.68382 5.68869 1.000 39.36295 19 ASN B CA 1
ATOM 2883 C C . ASN B 1 19 ? -61.02319 -30.35799 6.97948 1.000 37.78253 19 ASN B C 1
ATOM 2884 O O . ASN B 1 19 ? -61.64606 -30.12535 8.01845 1.000 39.64997 19 ASN B O 1
ATOM 2889 N N . ASP B 1 20 ? -59.68679 -30.33753 6.93433 1.000 38.36168 20 ASP B N 1
ATOM 2890 C CA . ASP B 1 20 ? -58.91935 -29.89709 8.09571 1.000 38.15477 20 ASP B CA 1
ATOM 2891 C C . ASP B 1 20 ? -59.18369 -28.43152 8.40855 1.000 40.78522 20 ASP B C 1
ATOM 2892 O O . ASP B 1 20 ? -59.30341 -28.05328 9.58138 1.000 41.59958 20 ASP B O 1
ATOM 2897 N N . ALA B 1 21 ? -59.26164 -27.58514 7.37208 1.000 37.88758 21 ALA B N 1
ATOM 2898 C CA . ALA B 1 21 ? -59.52922 -26.16628 7.59523 1.000 38.97972 21 ALA B CA 1
ATOM 2899 C C . ALA B 1 21 ? -60.88542 -25.95592 8.25862 1.000 41.11286 21 ALA B C 1
ATOM 2900 O O . ALA B 1 21 ? -61.02467 -25.11013 9.15090 1.000 43.65865 21 ALA B O 1
ATOM 2902 N N . LYS B 1 22 ? -61.89193 -26.72915 7.84403 1.000 40.13398 22 LYS B N 1
ATOM 2903 C CA . LYS B 1 22 ? -63.24926 -26.55928 8.34602 1.000 40.38111 22 LYS B CA 1
ATOM 2904 C C . LYS B 1 22 ? -63.38582 -26.95130 9.80882 1.000 42.96010 22 LYS B C 1
ATOM 2905 O O . LYS B 1 22 ? -64.36070 -26.54774 10.44819 1.000 47.19718 22 LYS B O 1
ATOM 2911 N N . LYS B 1 23 ? -62.44594 -27.72433 10.35495 1.000 42.04144 23 LYS B N 1
ATOM 2912 C CA . LYS B 1 23 ? -62.46696 -28.06993 11.77256 1.000 44.78853 23 LYS B CA 1
ATOM 2913 C C . LYS B 1 23 ? -61.24881 -27.53001 12.51552 1.000 41.40835 23 LYS B C 1
ATOM 2914 O O . LYS B 1 23 ? -61.00301 -27.93195 13.65600 1.000 46.17413 23 LYS B O 1
ATOM 2920 N N . LEU B 1 24 ? -60.49567 -26.61700 11.90523 1.000 44.15275 24 LEU B N 1
ATOM 2921 C CA . LEU B 1 24 ? -59.24821 -26.14172 12.49354 1.000 46.47217 24 LEU B CA 1
ATOM 2922 C C . LEU B 1 24 ? -59.49289 -25.42347 13.80753 1.000 46.30892 24 LEU B C 1
ATOM 2923 O O . LEU B 1 24 ? -60.29055 -24.48523 13.87183 1.000 47.93136 24 LEU B O 1
ATOM 2928 N N . THR B 1 25 ? -58.77227 -25.84374 14.84767 1.000 49.07369 25 THR B N 1
ATOM 2929 C CA . THR B 1 25 ? -58.90209 -25.22082 16.15919 1.000 53.80908 25 THR B CA 1
ATOM 2930 C C . THR B 1 25 ? -57.86941 -24.12265 16.38351 1.000 53.62990 25 THR B C 1
ATOM 2931 O O . THR B 1 25 ? -58.16616 -23.11063 17.02885 1.000 63.55095 25 THR B O 1
ATOM 2935 N N . ASP B 1 26 ? -56.66522 -24.30147 15.85225 1.000 49.80595 26 ASP B N 1
ATOM 2936 C CA . ASP B 1 26 ? -55.55058 -23.39068 16.07543 1.000 48.89477 26 ASP B CA 1
ATOM 2937 C C . ASP B 1 26 ? -54.94095 -23.05748 14.72092 1.000 45.46502 26 ASP B C 1
ATOM 2938 O O . ASP B 1 26 ? -54.26710 -23.89631 14.12157 1.000 45.25644 26 ASP B O 1
ATOM 2943 N N . TYR B 1 27 ? -55.16021 -21.83880 14.24652 1.000 42.06714 27 TYR B N 1
ATOM 2944 C CA . TYR B 1 27 ? -54.59136 -21.40129 12.98452 1.000 43.59695 27 TYR B CA 1
ATOM 2945 C C . TYR B 1 27 ? -53.26981 -20.66347 13.16010 1.000 44.16906 27 TYR B C 1
ATOM 2946 O O . TYR B 1 27 ? -52.74245 -20.12299 12.18016 1.000 42.45452 27 TYR B O 1
ATOM 2955 N N . LYS B 1 28 ? -52.71586 -20.63778 14.37330 1.000 42.17756 28 LYS B N 1
ATOM 2956 C CA . LYS B 1 28 ? -51.47944 -19.91582 14.64091 1.000 44.65061 28 LYS B CA 1
ATOM 2957 C C . LYS B 1 28 ? -50.28596 -20.84713 14.79958 1.000 44.52128 28 LYS B C 1
ATOM 2958 O O . LYS B 1 28 ? -49.25329 -20.43828 15.33743 1.000 43.53560 28 LYS B O 1
ATOM 2964 N N . THR B 1 29 ? -50.39539 -22.08379 14.32184 1.000 42.61829 29 THR B N 1
ATOM 2965 C CA . THR B 1 29 ? -49.33378 -23.05921 14.53111 1.000 47.94028 29 THR B CA 1
ATOM 2966 C C . THR B 1 29 ? -48.12203 -22.83824 13.63395 1.000 46.06703 29 THR B C 1
ATOM 2967 O O . THR B 1 29 ? -47.07466 -23.43434 13.88688 1.000 46.95134 29 THR B O 1
ATOM 2971 N N . ASN B 1 30 ? -48.22293 -22.00019 12.61177 1.000 40.30924 30 ASN B N 1
ATOM 2972 C CA . ASN B 1 30 ? -47.10888 -21.72768 11.71549 1.000 42.71165 30 ASN B CA 1
ATOM 2973 C C . ASN B 1 30 ? -46.80532 -20.23677 11.72066 1.000 37.88570 30 ASN B C 1
ATOM 2974 O O . ASN B 1 30 ? -47.72170 -19.41318 11.66077 1.000 40.37801 30 ASN B O 1
ATOM 2979 N N . ASN B 1 31 ? -45.52091 -19.88365 11.76252 1.000 36.16643 31 ASN B N 1
ATOM 2980 C CA . ASN B 1 31 ? -45.19119 -18.46994 11.93694 1.000 39.10887 31 ASN B CA 1
ATOM 2981 C C . ASN B 1 31 ? -45.44864 -17.63026 10.68811 1.000 39.06988 31 ASN B C 1
ATOM 2982 O O . ASN B 1 31 ? -45.20776 -16.41948 10.71235 1.000 41.30426 31 ASN B O 1
ATOM 2987 N N . GLN B 1 32 ? -45.94234 -18.22111 9.60957 1.000 38.02111 32 GLN B N 1
ATOM 2988 C CA . GLN B 1 32 ? -46.37886 -17.44978 8.45800 1.000 38.03851 32 GLN B CA 1
ATOM 2989 C C . GLN B 1 32 ? -47.83598 -17.02631 8.54486 1.000 36.35230 32 GLN B C 1
ATOM 2990 O O . GLN B 1 32 ? -48.31885 -16.36939 7.61685 1.000 37.43864 32 GLN B O 1
ATOM 2996 N N . TRP B 1 33 ? -48.54185 -17.37173 9.63228 1.000 33.29412 33 TRP B N 1
ATOM 2997 C CA . TRP B 1 33 ? -50.00138 -17.26841 9.62427 1.000 33.73706 33 TRP B CA 1
ATOM 2998 C C . TRP B 1 33 ? -50.48391 -15.84198 9.41459 1.000 34.24043 33 TRP B C 1
ATOM 2999 O O . TRP B 1 33 ? -51.52739 -15.63755 8.77780 1.000 34.09289 33 TRP B O 1
ATOM 3010 N N . VAL B 1 34 ? -49.75139 -14.84546 9.92842 1.000 33.89492 34 VAL B N 1
ATOM 3011 C CA . VAL B 1 34 ? -50.16709 -13.45850 9.73087 1.000 33.90324 34 VAL B CA 1
ATOM 3012 C C . VAL B 1 34 ? -50.01422 -13.05741 8.26565 1.000 36.22599 34 VAL B C 1
ATOM 3013 O O . VAL B 1 34 ? -50.88749 -12.39046 7.69564 1.000 34.16108 34 VAL B O 1
ATOM 3017 N N . SER B 1 35 ? -48.89848 -13.43582 7.63840 1.000 32.76666 35 SER B N 1
ATOM 3018 C CA . SER B 1 35 ? -48.73734 -13.16477 6.21652 1.000 32.32631 35 SER B CA 1
ATOM 3019 C C . SER B 1 35 ? -49.80458 -13.87955 5.40543 1.000 32.14482 35 SER B C 1
ATOM 3020 O O . SER B 1 35 ? -50.35863 -13.31377 4.45366 1.000 29.76457 35 SER B O 1
ATOM 3023 N N . ILE B 1 36 ? -50.12153 -15.11912 5.77790 1.000 30.74702 36 ILE B N 1
ATOM 3024 C CA . ILE B 1 36 ? -51.15370 -15.85883 5.05419 1.000 34.31692 36 ILE B CA 1
ATOM 3025 C C . ILE B 1 36 ? -52.49195 -15.14644 5.19211 1.000 33.50181 36 ILE B C 1
ATOM 3026 O O . ILE B 1 36 ? -53.22187 -14.95333 4.20953 1.000 32.86588 36 ILE B O 1
ATOM 3031 N N . GLN B 1 37 ? -52.80608 -14.70631 6.41270 1.000 31.73087 37 GLN B N 1
ATOM 3032 C CA . GLN B 1 37 ? -54.02851 -13.94766 6.66057 1.000 33.86914 37 GLN B CA 1
ATOM 3033 C C . GLN B 1 37 ? -54.11073 -12.71953 5.76692 1.000 31.70621 37 GLN B C 1
ATOM 3034 O O . GLN B 1 37 ? -55.15638 -12.43677 5.17081 1.000 34.63509 37 GLN B O 1
ATOM 3040 N N . ASN B 1 38 ? -53.02093 -11.95871 5.68302 1.000 30.49709 38 ASN B N 1
ATOM 3041 C CA . ASN B 1 38 ? -53.07043 -10.70055 4.95419 1.000 30.26408 38 ASN B CA 1
ATOM 3042 C C . ASN B 1 38 ? -53.19380 -10.92922 3.44810 1.000 31.64756 38 ASN B C 1
ATOM 3043 O O . ASN B 1 38 ? -53.83142 -10.13289 2.76200 1.000 31.01428 38 ASN B O 1
ATOM 3048 N N . VAL B 1 39 ? -52.59480 -11.99633 2.91615 1.000 27.52170 39 VAL B N 1
ATOM 3049 C CA . VAL B 1 39 ? -52.74857 -12.28263 1.49256 1.000 34.24936 39 VAL B CA 1
ATOM 3050 C C . VAL B 1 39 ? -54.16571 -12.75154 1.19643 1.000 32.19503 39 VAL B C 1
ATOM 3051 O O . VAL B 1 39 ? -54.82696 -12.23213 0.28704 1.000 31.93831 39 VAL B O 1
ATOM 3055 N N . ILE B 1 40 ? -54.66245 -13.72045 1.97451 1.000 28.63648 40 ILE B N 1
ATOM 3056 C CA . ILE B 1 40 ? -55.94567 -14.34329 1.64993 1.000 31.15484 40 ILE B CA 1
ATOM 3057 C C . ILE B 1 40 ? -57.10198 -13.37453 1.88628 1.000 34.00600 40 ILE B C 1
ATOM 3058 O O . ILE B 1 40 ? -58.07437 -13.35293 1.11489 1.000 34.43603 40 ILE B O 1
ATOM 3063 N N . LEU B 1 41 ? -57.02575 -12.56094 2.94612 1.000 27.36385 41 LEU B N 1
ATOM 3064 C CA . LEU B 1 41 ? -58.03378 -11.52838 3.17665 1.000 32.81677 41 LEU B CA 1
ATOM 3065 C C . LEU B 1 41 ? -57.76526 -10.24077 2.39936 1.000 31.45856 41 LEU B C 1
ATOM 3066 O O . LEU B 1 41 ? -58.56219 -9.30383 2.49333 1.000 33.83848 41 LEU B O 1
ATOM 3071 N N . GLY B 1 42 ? -56.67493 -10.16462 1.63943 1.000 34.22272 42 GLY B N 1
ATOM 3072 C CA . GLY B 1 42 ? -56.36446 -8.97538 0.87092 1.000 31.64155 42 GLY B CA 1
ATOM 3073 C C . GLY B 1 42 ? -57.27834 -8.82771 -0.34488 1.000 35.41597 42 GLY B C 1
ATOM 3074 O O . GLY B 1 42 ? -58.13526 -9.66178 -0.63339 1.000 33.99927 42 GLY B O 1
ATOM 3075 N N . THR B 1 43 ? -57.08684 -7.72247 -1.06599 1.000 34.39859 43 THR B N 1
ATOM 3076 C CA . THR B 1 43 ? -57.90360 -7.37823 -2.22710 1.000 35.28358 43 THR B CA 1
ATOM 3077 C C . THR B 1 43 ? -57.23066 -7.71871 -3.55248 1.000 34.25459 43 THR B C 1
ATOM 3078 O O . THR B 1 43 ? -57.68160 -7.24594 -4.59707 1.000 35.94858 43 THR B O 1
ATOM 3082 N N . HIS B 1 44 ? -56.15005 -8.49562 -3.53394 1.000 32.44909 44 HIS B N 1
ATOM 3083 C CA . HIS B 1 44 ? -55.43354 -8.85736 -4.75323 1.000 32.67289 44 HIS B CA 1
ATOM 3084 C C . HIS B 1 44 ? -55.76396 -10.30967 -5.07229 1.000 28.47534 44 HIS B C 1
ATOM 3085 O O . HIS B 1 44 ? -55.23647 -11.23980 -4.45858 1.000 27.07194 44 HIS B O 1
ATOM 3092 N N . LEU B 1 45 ? -56.63374 -10.49267 -6.05702 1.000 31.26972 45 LEU B N 1
ATOM 3093 C CA . LEU B 1 45 ? -57.17374 -11.81218 -6.33836 1.000 29.50965 45 LEU B CA 1
ATOM 3094 C C . LEU B 1 45 ? -56.09006 -12.77035 -6.82229 1.000 28.44579 45 LEU B C 1
ATOM 3095 O O . LEU B 1 45 ? -56.05207 -13.93311 -6.39552 1.000 30.04284 45 LEU B O 1
ATOM 3100 N N . THR B 1 46 ? -55.18229 -12.31097 -7.68700 1.000 23.38518 46 THR B N 1
ATOM 3101 C CA . THR B 1 46 ? -54.28216 -13.27852 -8.31739 1.000 26.93797 46 THR B CA 1
ATOM 3102 C C . THR B 1 46 ? -53.26920 -13.84680 -7.32912 1.000 27.99272 46 THR B C 1
ATOM 3103 O O . THR B 1 46 ? -52.89102 -15.02640 -7.44554 1.000 28.39398 46 THR B O 1
ATOM 3107 N N . TYR B 1 47 ? -52.83318 -13.04473 -6.34368 1.000 28.95749 47 TYR B N 1
ATOM 3108 C CA . TYR B 1 47 ? -51.94395 -13.57391 -5.30697 1.000 28.79765 47 TYR B CA 1
ATOM 3109 C C . TYR B 1 47 ? -52.63091 -14.63443 -4.46236 1.000 25.92225 47 TYR B C 1
ATOM 3110 O O . TYR B 1 47 ? -51.95895 -15.53700 -3.96629 1.000 32.22738 47 TYR B O 1
ATOM 3119 N N . ARG B 1 48 ? -53.95387 -14.55854 -4.29017 1.000 26.84337 48 ARG B N 1
ATOM 3120 C CA . ARG B 1 48 ? -54.66132 -15.61562 -3.55821 1.000 27.06317 48 ARG B CA 1
ATOM 3121 C C . ARG B 1 48 ? -54.53954 -16.94908 -4.27845 1.000 28.38953 48 ARG B C 1
ATOM 3122 O O . ARG B 1 48 ? -54.17562 -17.96306 -3.67570 1.000 31.43253 48 ARG B O 1
ATOM 3130 N N . TYR B 1 49 ? -54.81558 -16.96181 -5.58257 1.000 26.34025 49 TYR B N 1
ATOM 3131 C CA . TYR B 1 49 ? -54.71949 -18.19927 -6.34386 1.000 27.73772 49 TYR B CA 1
ATOM 3132 C C . TYR B 1 49 ? -53.27617 -18.65605 -6.48691 1.000 26.00180 49 TYR B C 1
ATOM 3133 O O . TYR B 1 49 ? -53.00187 -19.86020 -6.49142 1.000 29.03711 49 TYR B O 1
ATOM 3142 N N . ILE B 1 50 ? -52.33689 -17.71940 -6.62559 1.000 29.30731 50 ILE B N 1
ATOM 3143 C CA . ILE B 1 50 ? -50.92839 -18.11011 -6.68131 1.000 28.69885 50 ILE B CA 1
ATOM 3144 C C . ILE B 1 50 ? -50.50749 -18.76853 -5.37204 1.000 30.11080 50 ILE B C 1
ATOM 3145 O O . ILE B 1 50 ? -49.81787 -19.79921 -5.36444 1.000 29.85288 50 ILE B O 1
ATOM 3150 N N . LEU B 1 51 ? -50.93164 -18.19506 -4.24691 1.000 26.39043 51 LEU B N 1
ATOM 3151 C CA . LEU B 1 51 ? -50.54982 -18.74231 -2.95107 1.000 29.23990 51 LEU B CA 1
ATOM 3152 C C . LEU B 1 51 ? -51.10956 -20.14627 -2.77145 1.000 27.45542 51 LEU B C 1
ATOM 3153 O O . LEU B 1 51 ? -50.37273 -21.08550 -2.44979 1.000 29.15170 51 LEU B O 1
ATOM 3158 N N . ILE B 1 52 ? -52.41482 -20.30932 -3.00652 1.000 29.20472 52 ILE B N 1
ATOM 3159 C CA . ILE B 1 52 ? -53.06548 -21.59789 -2.79692 1.000 27.22464 52 ILE B CA 1
ATOM 3160 C C . ILE B 1 52 ? -52.43996 -22.65450 -3.69589 1.000 30.11128 52 ILE B C 1
ATOM 3161 O O . ILE B 1 52 ? -52.10331 -23.76037 -3.24946 1.000 28.99111 52 ILE B O 1
ATOM 3166 N N . THR B 1 53 ? -52.25128 -22.31165 -4.97515 1.000 29.75852 53 THR B N 1
ATOM 3167 C CA . THR B 1 53 ? -51.74428 -23.27201 -5.95034 1.000 31.30158 53 THR B CA 1
ATOM 3168 C C . THR B 1 53 ? -50.32628 -23.70614 -5.60083 1.000 30.43860 53 THR B C 1
ATOM 3169 O O . THR B 1 53 ? -50.01726 -24.90328 -5.61730 1.000 29.73689 53 THR B O 1
ATOM 3173 N N . GLY B 1 54 ? -49.46114 -22.75011 -5.24367 1.000 28.02762 54 GLY B N 1
ATOM 3174 C CA . GLY B 1 54 ? -48.08700 -23.09758 -4.91982 1.000 27.39043 54 GLY B CA 1
ATOM 3175 C C . GLY B 1 54 ? -47.97751 -23.94173 -3.66226 1.000 31.75356 54 GLY B C 1
ATOM 3176 O O . GLY B 1 54 ? -47.16081 -24.86470 -3.59135 1.000 30.54268 54 GLY B O 1
ATOM 3177 N N . LEU B 1 55 ? -48.79861 -23.64119 -2.65258 1.000 31.49827 55 LEU B N 1
ATOM 3178 C CA . LEU B 1 55 ? -48.81015 -24.47753 -1.45594 1.000 32.04101 55 LEU B CA 1
ATOM 3179 C C . LEU B 1 55 ? -49.38492 -25.84711 -1.77294 1.000 33.53795 55 LEU B C 1
ATOM 3180 O O . LEU B 1 55 ? -48.92277 -26.86615 -1.23615 1.000 34.71204 55 LEU B O 1
ATOM 3185 N N . LEU B 1 56 ? -50.39138 -25.88939 -2.65411 1.000 32.66205 56 LEU B N 1
ATOM 3186 C CA . LEU B 1 56 ? -50.96735 -27.16944 -3.04668 1.000 33.14379 56 LEU B CA 1
ATOM 3187 C C . LEU B 1 56 ? -49.92643 -28.03067 -3.74899 1.000 33.34588 56 LEU B C 1
ATOM 3188 O O . LEU B 1 56 ? -49.77391 -29.21748 -3.43400 1.000 35.95863 56 LEU B O 1
ATOM 3193 N N . ALA B 1 57 ? -49.17564 -27.43592 -4.68344 1.000 28.56025 57 ALA B N 1
ATOM 3194 C CA . ALA B 1 57 ? -48.21210 -28.21483 -5.45262 1.000 34.49172 57 ALA B CA 1
ATOM 3195 C C . ALA B 1 57 ? -47.11478 -28.77046 -4.55490 1.000 34.20515 57 ALA B C 1
ATOM 3196 O O . ALA B 1 57 ? -46.73198 -29.93868 -4.68468 1.000 34.09961 57 ALA B O 1
ATOM 3198 N N . LYS B 1 58 ? -46.60105 -27.95350 -3.62922 1.000 34.34667 58 LYS B N 1
ATOM 3199 C CA . LYS B 1 58 ? -45.53534 -28.43600 -2.75616 1.000 34.10382 58 LYS B CA 1
ATOM 3200 C C . LYS B 1 58 ? -46.05692 -29.46499 -1.76235 1.000 32.73825 58 LYS B C 1
ATOM 3201 O O . LYS B 1 58 ? -45.35955 -30.43417 -1.43769 1.000 33.62710 58 LYS B O 1
ATOM 3207 N N . ALA B 1 59 ? -47.28206 -29.27797 -1.26862 1.000 36.09885 59 ALA B N 1
ATOM 3208 C CA . ALA B 1 59 ? -47.85513 -30.28562 -0.38365 1.000 37.74032 59 ALA B CA 1
ATOM 3209 C C . ALA B 1 59 ? -48.07817 -31.59077 -1.13065 1.000 37.91280 59 ALA B C 1
ATOM 3210 O O . ALA B 1 59 ? -47.94256 -32.67273 -0.55049 1.000 39.99715 59 ALA B O 1
ATOM 3212 N N . THR B 1 60 ? -48.36798 -31.50844 -2.43051 1.000 36.40490 60 THR B N 1
ATOM 3213 C CA . THR B 1 60 ? -48.60476 -32.71001 -3.21933 1.000 35.25047 60 THR B CA 1
ATOM 3214 C C . THR B 1 60 ? -47.30500 -33.40516 -3.60728 1.000 38.46500 60 THR B C 1
ATOM 3215 O O . THR B 1 60 ? -47.23258 -34.63731 -3.59297 1.000 36.62317 60 THR B O 1
ATOM 3219 N N . ASP B 1 61 ? -46.27017 -32.64173 -3.94730 1.000 38.12267 61 ASP B N 1
ATOM 3220 C CA . ASP B 1 61 ? -45.08378 -33.21348 -4.57785 1.000 38.32591 61 ASP B CA 1
ATOM 3221 C C . ASP B 1 61 ? -43.85869 -32.49829 -4.02261 1.000 39.27107 61 ASP B C 1
ATOM 3222 O O . ASP B 1 61 ? -43.69933 -31.28713 -4.22638 1.000 39.45611 61 ASP B O 1
ATOM 3227 N N . PRO B 1 62 ? -42.96847 -33.21199 -3.32878 1.000 37.96188 62 PRO B N 1
ATOM 3228 C CA . PRO B 1 62 ? -41.84014 -32.53587 -2.67363 1.000 43.06772 62 PRO B CA 1
ATOM 3229 C C . PRO B 1 62 ? -40.78773 -32.02038 -3.64319 1.000 42.42837 62 PRO B C 1
ATOM 3230 O O . PRO B 1 62 ? -39.95693 -31.19165 -3.24568 1.000 40.22704 62 PRO B O 1
ATOM 3234 N N . ARG B 1 63 ? -40.78652 -32.49352 -4.89237 1.000 40.34586 63 ARG B N 1
ATOM 3235 C CA . ARG B 1 63 ? -39.84853 -31.99760 -5.89315 1.000 38.64818 63 ARG B CA 1
ATOM 3236 C C . ARG B 1 63 ? -40.15865 -30.57347 -6.36541 1.000 39.89172 63 ARG B C 1
ATOM 3237 O O . ARG B 1 63 ? -39.28986 -29.93032 -6.95685 1.000 44.06896 63 ARG B O 1
ATOM 3245 N N . VAL B 1 64 ? -41.35867 -30.05406 -6.12815 1.000 37.62390 64 VAL B N 1
ATOM 3246 C CA A VAL B 1 64 ? -41.69690 -28.79039 -6.77155 0.301 37.80402 64 VAL B CA 1
ATOM 3247 C CA B VAL B 1 64 ? -41.78494 -28.77807 -6.69446 0.699 37.77076 64 VAL B CA 1
ATOM 3248 C C . VAL B 1 64 ? -41.01484 -27.62064 -6.06808 1.000 38.78401 64 VAL B C 1
ATOM 3249 O O . VAL B 1 64 ? -40.64884 -27.66220 -4.88559 1.000 43.71785 64 VAL B O 1
ATOM 3256 N N . ASN B 1 65 ? -40.77663 -26.57939 -6.85851 1.000 37.75955 65 ASN B N 1
ATOM 3257 C CA . ASN B 1 65 ? -40.34623 -25.28468 -6.36841 1.000 39.92318 65 ASN B CA 1
ATOM 3258 C C . ASN B 1 65 ? -41.59192 -24.41518 -6.28276 1.000 38.92506 65 ASN B C 1
ATOM 3259 O O . ASN B 1 65 ? -42.12409 -24.01805 -7.32679 1.000 35.21360 65 ASN B O 1
ATOM 3264 N N . PRO B 1 66 ? -42.08558 -24.09067 -5.08448 1.000 36.54985 66 PRO B N 1
ATOM 3265 C CA . PRO B 1 66 ? -43.37527 -23.38375 -4.97743 1.000 33.21411 66 PRO B CA 1
ATOM 3266 C C . PRO B 1 66 ? -43.38124 -22.00081 -5.60968 1.000 32.93875 66 PRO B C 1
ATOM 3267 O O . PRO B 1 66 ? -44.46605 -21.43945 -5.78263 1.000 30.94825 66 PRO B O 1
ATOM 3271 N N . LEU B 1 67 ? -42.21988 -21.41969 -5.92698 1.000 35.26583 67 LEU B N 1
ATOM 3272 C CA . LEU B 1 67 ? -42.17859 -20.09516 -6.53262 1.000 31.58209 67 LEU B CA 1
ATOM 3273 C C . LEU B 1 67 ? -42.29770 -20.14298 -8.04973 1.000 35.16640 67 LEU B C 1
ATOM 3274 O O . LEU B 1 67 ? -42.44045 -19.08259 -8.67331 1.000 35.23801 67 LEU B O 1
ATOM 3279 N N . ALA B 1 68 ? -42.25771 -21.33865 -8.65000 1.000 31.75621 68 ALA B N 1
ATOM 3280 C CA . ALA B 1 68 ? -42.36025 -21.47366 -10.10052 1.000 35.47994 68 ALA B CA 1
ATOM 3281 C C . ALA B 1 68 ? -43.80882 -21.35184 -10.54075 1.000 32.79961 68 ALA B C 1
ATOM 3282 O O . ALA B 1 68 ? -44.69799 -21.98009 -9.95914 1.000 35.18378 68 ALA B O 1
ATOM 3284 N N . LEU B 1 69 ?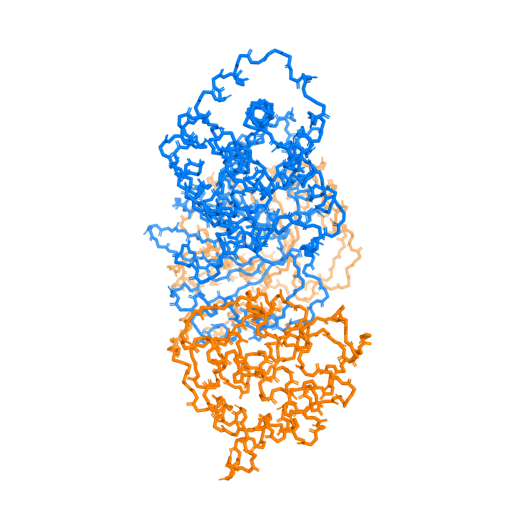 -44.04869 -20.51780 -11.54658 1.000 33.56176 69 LEU B N 1
ATOM 3285 C CA . LEU B 1 69 ? -45.37242 -20.40235 -12.14468 1.000 30.57148 69 LEU B CA 1
ATOM 3286 C C . LEU B 1 69 ? -45.46761 -21.12272 -13.47827 1.000 32.45199 69 LEU B C 1
ATOM 3287 O O . LEU B 1 69 ? -46.56976 -21.47671 -13.89843 1.000 33.77194 69 LEU B O 1
ATOM 3292 N N . GLN B 1 70 ? -44.34500 -21.36801 -14.14324 1.000 31.53074 70 GLN B N 1
ATOM 3293 C CA . GLN B 1 70 ? -44.36449 -21.95621 -15.47035 1.000 31.87307 70 GLN B CA 1
ATOM 3294 C C . GLN B 1 70 ? -43.37649 -23.11008 -15.52705 1.000 33.28199 70 GLN B C 1
ATOM 3295 O O . GLN B 1 70 ? -42.35193 -23.11559 -14.83267 1.000 33.85266 70 GLN B O 1
ATOM 3301 N N . ALA B 1 71 ? -43.72638 -24.11553 -16.32943 1.000 30.46097 71 ALA B N 1
ATOM 3302 C CA . ALA B 1 71 ? -42.91256 -25.32348 -16.40142 1.000 34.38157 71 ALA B CA 1
ATOM 3303 C C . ALA B 1 71 ? -41.50751 -25.03785 -16.91409 1.000 35.29546 71 ALA B C 1
ATOM 3304 O O . ALA B 1 71 ? -40.56096 -25.75283 -16.55767 1.000 36.35586 71 ALA B O 1
ATOM 3306 N N . ASN B 1 72 ? -41.34544 -24.01718 -17.75419 1.000 31.30087 72 ASN B N 1
ATOM 3307 C CA . ASN B 1 72 ? -40.04747 -23.72876 -18.34918 1.000 34.05190 72 ASN B CA 1
ATOM 3308 C C . ASN B 1 72 ? -39.21437 -22.73772 -17.54653 1.000 36.60234 72 ASN B C 1
ATOM 3309 O O . ASN B 1 72 ? -38.21085 -22.23549 -18.06465 1.000 37.22295 72 ASN B O 1
ATOM 3314 N N . ALA B 1 73 ? -39.59839 -22.45352 -16.30594 1.000 37.22212 73 ALA B N 1
ATOM 3315 C CA . ALA B 1 73 ? -38.80018 -21.57591 -15.46647 1.000 35.55361 73 ALA B CA 1
ATOM 3316 C C . ALA B 1 73 ? -37.41519 -22.18553 -15.25600 1.000 39.77108 73 ALA B C 1
ATOM 3317 O O . ALA B 1 73 ? -37.28612 -23.40966 -15.12406 1.000 35.05208 73 ALA B O 1
ATOM 3319 N N . PRO B 1 74 ? -36.35283 -21.37694 -15.25789 1.000 43.62285 74 PRO B N 1
ATOM 3320 C CA . PRO B 1 74 ? -34.98896 -21.93523 -15.16359 1.000 41.14558 74 PRO B CA 1
ATOM 3321 C C . PRO B 1 74 ? -34.56595 -22.21864 -13.72288 1.000 42.61682 74 PRO B C 1
ATOM 3322 O O . PRO B 1 74 ? -33.58092 -21.67880 -13.21271 1.000 46.31538 74 PRO B O 1
ATOM 3326 N N . VAL B 1 75 ? -35.32893 -23.08009 -13.04929 1.000 39.96712 75 VAL B N 1
ATOM 3327 C CA . VAL B 1 75 ? -35.04463 -23.51180 -11.68610 1.000 46.10187 75 VAL B CA 1
ATOM 3328 C C . VAL B 1 75 ? -35.36474 -24.99711 -11.59639 1.000 46.38236 75 VAL B C 1
ATOM 3329 O O . VAL B 1 75 ? -36.14447 -25.53558 -12.38897 1.000 42.39676 75 VAL B O 1
ATOM 3333 N N . ASP B 1 76 ? -34.76525 -25.65586 -10.60364 1.000 40.97430 76 ASP B N 1
ATOM 3334 C CA . ASP B 1 76 ? -35.17497 -27.01204 -10.26381 1.000 41.57870 76 ASP B CA 1
ATOM 3335 C C . ASP B 1 76 ? -36.60799 -27.02255 -9.74212 1.000 43.16045 76 ASP B C 1
ATOM 3336 O O . ASP B 1 76 ? -37.02416 -26.12597 -9.00179 1.000 44.24331 76 ASP B O 1
ATOM 3341 N N . GLY B 1 77 ? -37.36419 -28.04291 -10.14148 1.000 36.63882 77 GLY B N 1
ATOM 3342 C CA . GLY B 1 77 ? -38.72454 -28.20148 -9.67884 1.000 35.34268 77 GLY B CA 1
ATOM 3343 C C . GLY B 1 77 ? -39.72290 -27.24083 -10.27357 1.000 37.78330 77 GLY B C 1
ATOM 3344 O O . GLY B 1 77 ? -40.77059 -27.00081 -9.66530 1.000 34.08939 77 GLY B O 1
ATOM 3345 N N . ALA B 1 78 ? -39.42763 -26.66291 -11.43510 1.000 36.73928 78 ALA B N 1
ATOM 3346 C CA . ALA B 1 78 ? -40.44800 -25.90724 -12.14548 1.000 34.56852 78 ALA B CA 1
ATOM 3347 C C . ALA B 1 78 ? -41.60398 -26.82994 -12.52268 1.000 31.16820 78 ALA B C 1
ATOM 3348 O O . ALA B 1 78 ? -41.45082 -28.04481 -12.64024 1.000 36.57612 78 ALA B O 1
ATOM 3350 N N . TYR B 1 79 ? -42.77670 -26.24168 -12.70038 1.000 31.67718 79 TYR B N 1
ATOM 3351 C CA . TYR B 1 79 ? -43.96590 -27.00741 -13.04581 1.000 34.70354 79 TYR B CA 1
ATOM 3352 C C . TYR B 1 79 ? -45.01026 -26.03604 -13.57951 1.000 31.03290 79 TYR B C 1
ATOM 3353 O O . TYR B 1 79 ? -44.91144 -24.82237 -13.38081 1.000 33.67636 79 TYR B O 1
ATOM 3362 N N . ASP B 1 80 ? -46.03251 -26.58824 -14.23772 1.000 31.68440 80 ASP B N 1
ATOM 3363 C CA . ASP B 1 80 ? -47.10481 -25.79104 -14.84129 1.000 30.65880 80 ASP B CA 1
ATOM 3364 C C . ASP B 1 80 ? -48.17808 -25.50862 -13.79196 1.000 32.10938 80 ASP B C 1
ATOM 3365 O O . ASP B 1 80 ? -49.14649 -26.25183 -13.64441 1.000 32.67878 80 ASP B O 1
ATOM 3370 N N . ALA B 1 81 ? -48.01503 -24.40537 -13.06325 1.000 32.20464 81 ALA B N 1
ATOM 3371 C CA . ALA B 1 81 ? -48.97274 -24.08059 -12.01226 1.000 30.34560 81 ALA B CA 1
ATOM 3372 C C . ALA B 1 81 ? -50.31261 -23.66537 -12.59448 1.000 32.23421 81 ALA B C 1
ATOM 3373 O O . ALA B 1 81 ? -51.35539 -23.93646 -11.98792 1.000 31.57886 81 ALA B O 1
ATOM 3375 N N . ARG B 1 82 ? -50.30724 -23.01691 -13.76733 1.000 32.89015 82 ARG B N 1
ATOM 3376 C CA . ARG B 1 82 ? -51.55819 -22.65723 -14.43303 1.000 27.34167 82 ARG B CA 1
ATOM 3377 C C . ARG B 1 82 ? -52.45785 -23.87330 -14.59159 1.000 29.48938 82 ARG B C 1
ATOM 3378 O O . ARG B 1 82 ? -53.65994 -23.83108 -14.29592 1.000 29.96105 82 ARG B O 1
ATOM 3386 N N . SER B 1 83 ? -51.88845 -24.97890 -15.05158 1.000 29.32530 83 SER B N 1
ATOM 3387 C CA . SER B 1 83 ? -52.73089 -26.12669 -15.33518 1.000 31.45030 83 SER B CA 1
ATOM 3388 C C . SER B 1 83 ? -53.17112 -26.81580 -14.04718 1.000 31.65874 83 SER B C 1
ATOM 3389 O O . SER B 1 83 ? -54.29169 -27.33560 -13.98514 1.000 33.03414 83 SER B O 1
ATOM 3392 N N . LEU B 1 84 ? -52.33909 -26.77723 -12.99670 1.000 30.08381 84 LEU B N 1
ATOM 3393 C CA . LEU B 1 84 ? -52.76659 -27.26859 -11.68231 1.000 33.82353 84 LEU B CA 1
ATOM 3394 C C . LEU B 1 84 ? -53.95423 -26.46838 -11.15905 1.000 31.86526 84 LEU B C 1
ATOM 3395 O O . LEU B 1 84 ? -54.95702 -27.03474 -10.71378 1.000 33.36433 84 LEU B O 1
ATOM 3400 N N . CYS B 1 85 ? -53.86734 -25.14421 -11.22690 1.000 32.65947 85 CYS B N 1
ATOM 3401 C CA . CYS B 1 85 ? -54.92823 -24.31205 -10.67197 1.000 33.81205 85 CYS B CA 1
ATOM 3402 C C . CYS B 1 85 ? -56.22442 -24.45620 -11.47558 1.000 33.48026 85 CYS B C 1
ATOM 3403 O O . CYS B 1 85 ? -57.30280 -24.67315 -10.90552 1.000 31.59222 85 CYS B O 1
ATOM 3406 N N . HIS B 1 86 ? -56.13082 -24.38660 -12.80591 1.000 29.49655 86 HIS B N 1
ATOM 3407 C CA . HIS B 1 86 ? -57.33737 -24.42481 -13.63237 1.000 33.34664 86 HIS B CA 1
ATOM 3408 C C . HIS B 1 86 ? -58.00529 -25.78785 -13.61278 1.000 31.42111 86 HIS B C 1
ATOM 3409 O O . HIS B 1 86 ? -59.23349 -25.86771 -13.55831 1.000 34.66839 86 HIS B O 1
ATOM 3416 N N . SER B 1 87 ? -57.24069 -26.87437 -13.65164 1.000 31.66421 87 SER B N 1
ATOM 3417 C CA . SER B 1 87 ? -57.94249 -28.15298 -13.72513 1.000 35.10355 87 SER B CA 1
ATOM 3418 C C . SER B 1 87 ? -58.38273 -28.66573 -12.34789 1.000 35.20915 87 SER B C 1
ATOM 3419 O O . SER B 1 87 ? -59.39202 -29.37034 -12.25985 1.000 37.72448 87 SER B O 1
ATOM 3422 N N . VAL B 1 88 ? -57.69731 -28.29782 -11.26337 1.000 32.63627 88 VAL B N 1
ATOM 3423 C CA . VAL B 1 88 ? -58.07679 -28.79966 -9.93611 1.000 33.88485 88 VAL B CA 1
ATOM 3424 C C . VAL B 1 88 ? -58.85184 -27.75466 -9.12592 1.000 33.29693 88 VAL B C 1
ATOM 3425 O O . VAL B 1 88 ? -60.01164 -27.97853 -8.76722 1.000 34.21005 88 VAL B O 1
ATOM 3429 N N . ILE B 1 89 ? -58.23256 -26.60720 -8.83738 1.000 29.08092 89 ILE B N 1
ATOM 3430 C CA . ILE B 1 89 ? -58.86720 -25.61971 -7.96784 1.000 29.36653 89 ILE B CA 1
ATOM 3431 C C . ILE B 1 89 ? -60.08687 -25.00861 -8.64904 1.000 34.84020 89 ILE B C 1
ATOM 3432 O O . ILE B 1 89 ? -61.20546 -25.04637 -8.11534 1.000 33.37012 89 ILE B O 1
ATOM 3437 N N . VAL B 1 90 ? -59.88697 -24.43331 -9.83613 1.000 32.73505 90 VAL B N 1
ATOM 3438 C CA . VAL B 1 90 ? -60.98890 -23.82080 -10.57594 1.000 31.60790 90 VAL B CA 1
ATOM 3439 C C . VAL B 1 90 ? -61.95814 -24.88899 -11.06568 1.000 34.83550 90 VAL B C 1
ATOM 3440 O O . VAL B 1 90 ? -63.17625 -24.77692 -10.89416 1.000 33.05345 90 VAL B O 1
ATOM 3444 N N . GLY B 1 91 ? -61.43039 -25.94342 -11.68408 1.000 31.62623 91 GLY B N 1
ATOM 3445 C CA . GLY B 1 91 ? -62.29640 -26.91518 -12.31464 1.000 33.28864 91 GLY B CA 1
ATOM 3446 C C . GLY B 1 91 ? -63.18065 -27.67380 -11.34231 1.000 37.04855 91 GLY B C 1
ATOM 3447 O O . GLY B 1 91 ? -64.32378 -28.00430 -11.66633 1.000 39.37656 91 GLY B O 1
ATOM 3448 N N . LYS B 1 92 ? -62.66777 -27.99535 -10.15355 1.000 32.20876 92 LYS B N 1
ATOM 3449 C CA . LYS B 1 92 ? -63.32758 -29.01541 -9.34909 1.000 35.14008 92 LYS B CA 1
ATOM 3450 C C . LYS B 1 92 ? -63.52395 -28.67909 -7.87924 1.000 37.55399 92 LYS B C 1
ATOM 3451 O O . LYS B 1 92 ? -64.20895 -29.44046 -7.19475 1.000 39.18045 92 LYS B O 1
ATOM 3457 N N . VAL B 1 93 ? -62.97994 -27.57212 -7.37593 1.000 37.00526 93 VAL B N 1
ATOM 3458 C CA . VAL B 1 93 ? -62.84641 -27.42045 -5.93247 1.000 36.92779 93 VAL B CA 1
ATOM 3459 C C . VAL B 1 93 ? -63.48218 -26.12945 -5.43946 1.000 33.04454 93 VAL B C 1
ATOM 3460 O O . VAL B 1 93 ? -64.30127 -26.15528 -4.51846 1.000 39.61544 93 VAL B O 1
ATOM 3464 N N . GLU B 1 94 ? -63.12445 -24.99876 -6.04840 1.000 36.31663 94 GLU B N 1
ATOM 3465 C CA . GLU B 1 94 ? -63.48837 -23.71046 -5.47440 1.000 33.55419 94 GLU B CA 1
ATOM 3466 C C . GLU B 1 94 ? -64.99835 -23.55331 -5.36969 1.000 36.70713 94 GLU B C 1
ATOM 3467 O O . GLU B 1 94 ? -65.52768 -23.12117 -4.33062 1.000 37.56827 94 GLU B O 1
ATOM 3473 N N . GLY B 1 95 ? -65.70378 -23.88772 -6.43434 1.000 33.78906 95 GLY B N 1
ATOM 3474 C CA . GLY B 1 95 ? -67.13857 -23.78889 -6.46735 1.000 30.68490 95 GLY B CA 1
ATOM 3475 C C . GLY B 1 95 ? -67.81160 -24.74321 -5.50028 1.000 37.62992 95 GLY B C 1
ATOM 3476 O O . GLY B 1 95 ? -68.58368 -24.33254 -4.62970 1.000 36.39072 95 GLY B O 1
ATOM 3477 N N . PRO B 1 96 ? -67.55380 -26.04489 -5.64773 1.000 38.14721 96 PRO B N 1
ATOM 3478 C CA . PRO B 1 96 ? -68.28524 -27.01863 -4.81961 1.000 35.46187 96 PRO B CA 1
ATOM 3479 C C . PRO B 1 96 ? -67.93831 -26.96577 -3.34067 1.000 38.54855 96 PRO B C 1
ATOM 3480 O O . PRO B 1 96 ? -68.79605 -27.29136 -2.50892 1.000 38.80229 96 PRO B O 1
ATOM 3484 N N . PHE B 1 97 ? -66.71403 -26.57558 -2.97802 1.000 35.28706 97 PHE B N 1
ATOM 3485 C CA . PHE B 1 97 ? -66.25060 -26.73292 -1.60805 1.000 35.37206 97 PHE B CA 1
ATOM 3486 C C . PHE B 1 97 ? -65.87593 -25.43231 -0.91079 1.000 35.40043 97 PHE B C 1
ATOM 3487 O O . PHE B 1 97 ? -65.86144 -25.40960 0.31633 1.000 35.65869 97 PHE B O 1
ATOM 3495 N N . LEU B 1 98 ? -65.55029 -24.36709 -1.64477 1.000 36.71094 98 LEU B N 1
ATOM 3496 C CA . LEU B 1 98 ? -65.15184 -23.09922 -1.05031 1.000 33.54471 98 LEU B CA 1
ATOM 3497 C C . LEU B 1 98 ? -66.14385 -21.97686 -1.31474 1.000 34.16761 98 LEU B C 1
ATOM 3498 O O . LEU B 1 98 ? -65.84700 -20.83145 -0.98370 1.000 36.56225 98 LEU B O 1
ATOM 3503 N N . GLU B 1 99 ? -67.28506 -22.26697 -1.94145 1.000 37.36630 99 GLU B N 1
ATOM 3504 C CA . GLU B 1 99 ? -68.33541 -21.27892 -2.20977 1.000 39.63374 99 GLU B CA 1
ATOM 3505 C C . GLU B 1 99 ? -67.83279 -20.07319 -3.00609 1.000 36.12210 99 GLU B C 1
ATOM 3506 O O . GLU B 1 99 ? -68.30736 -18.95108 -2.81067 1.000 39.43677 99 GLU B O 1
ATOM 3512 N N . GLY B 1 100 ? -66.88058 -20.28012 -3.91036 1.000 32.73201 100 GLY B N 1
ATOM 3513 C CA . GLY B 1 100 ? -66.34330 -19.16298 -4.66526 1.000 37.41561 100 GLY B CA 1
ATOM 3514 C C . GLY B 1 100 ? -65.59543 -18.13806 -3.84272 1.000 37.10759 100 GLY B C 1
ATOM 3515 O O . GLY B 1 100 ? -65.44877 -16.99499 -4.27808 1.000 38.39194 100 GLY B O 1
ATOM 3516 N N . LYS B 1 101 ? -65.08774 -18.51687 -2.67399 1.000 31.66423 101 LYS B N 1
ATOM 3517 C CA . LYS B 1 101 ? -64.59996 -17.49572 -1.76077 1.000 36.54659 101 LYS B CA 1
ATOM 3518 C C . LYS B 1 101 ? -63.18462 -17.04693 -2.06874 1.000 35.82660 101 LYS B C 1
ATOM 3519 O O . LYS B 1 101 ? -62.73862 -16.05833 -1.47817 1.000 34.72932 101 LYS B O 1
ATOM 3525 N N . LEU B 1 102 ? -62.47298 -17.72979 -2.97463 1.000 33.62781 102 LEU B N 1
ATOM 3526 C CA . LEU B 1 102 ? -61.22489 -17.16928 -3.47941 1.000 32.03653 102 LEU B CA 1
ATOM 3527 C C . LEU B 1 102 ? -61.45603 -16.02236 -4.44577 1.000 32.87274 102 LEU B C 1
ATOM 3528 O O . LEU B 1 102 ? -60.50576 -15.28361 -4.74436 1.000 30.73609 102 LEU B O 1
ATOM 3533 N N . GLY B 1 103 ? -62.68845 -15.84826 -4.92811 1.000 32.37404 103 GLY B N 1
ATOM 3534 C CA . GLY B 1 103 ? -62.95289 -14.88737 -5.98399 1.000 32.50984 103 GLY B CA 1
ATOM 3535 C C . GLY B 1 103 ? -63.75692 -15.44979 -7.14128 1.000 31.43639 103 GLY B C 1
ATOM 3536 O O . GLY B 1 103 ? -64.32675 -14.68824 -7.93172 1.000 29.69343 103 GLY B O 1
ATOM 3537 N N . ALA B 1 104 ? -63.81641 -16.78007 -7.24891 1.000 28.29713 104 ALA B N 1
ATOM 3538 C CA . ALA B 1 104 ? -64.57627 -17.44984 -8.30488 1.000 31.71457 104 ALA B CA 1
ATOM 3539 C C . ALA B 1 104 ? -64.07078 -17.05539 -9.69492 1.000 28.53889 104 ALA B C 1
ATOM 3540 O O . ALA B 1 104 ? -64.84753 -16.92056 -10.63735 1.000 26.04602 104 ALA B O 1
ATOM 3542 N N . SER B 1 105 ? -62.76323 -16.85380 -9.81969 1.000 26.40716 105 SER B N 1
ATOM 3543 C CA . SER B 1 105 ? -62.16604 -16.62746 -11.12765 1.000 30.25792 105 SER B CA 1
ATOM 3544 C C . SER B 1 105 ? -62.21023 -17.91201 -11.96337 1.000 31.61573 105 SER B C 1
ATOM 3545 O O . SER B 1 105 ? -62.02199 -19.02038 -11.44572 1.000 32.92496 105 SER B O 1
ATOM 3548 N N . ASN B 1 106 ? -62.49172 -17.76578 -13.25639 1.000 27.79213 106 ASN B N 1
ATOM 3549 C CA . ASN B 1 106 ? -62.51264 -18.92147 -14.14567 1.000 31.98495 106 ASN B CA 1
ATOM 3550 C C . ASN B 1 106 ? -61.15576 -19.20011 -14.78765 1.000 33.71797 106 ASN B C 1
ATOM 3551 O O . ASN B 1 106 ? -60.87558 -20.34882 -15.13672 1.000 34.87783 106 ASN B O 1
ATOM 3556 N N . GLU B 1 107 ? -60.29604 -18.18514 -14.92965 1.000 30.35591 107 GLU B N 1
ATOM 3557 C CA . GLU B 1 107 ? -58.98513 -18.33765 -15.56669 1.000 28.85072 107 GLU B CA 1
ATOM 3558 C C . GLU B 1 107 ? -57.93853 -17.49391 -14.83500 1.000 30.00769 107 GLU B C 1
ATOM 3559 O O . GLU B 1 107 ? -57.26420 -16.65712 -15.44776 1.000 29.93243 107 GLU B O 1
ATOM 3565 N N . PRO B 1 108 ? -57.74875 -17.71471 -13.52002 1.000 27.54535 108 PRO B N 1
ATOM 3566 C CA . PRO B 1 108 ? -56.88216 -16.79861 -12.74731 1.000 27.16571 108 PRO B CA 1
ATOM 3567 C C . PRO B 1 108 ? -55.43815 -16.75700 -13.22303 1.000 28.20745 108 PRO B C 1
ATOM 3568 O O . PRO B 1 108 ? -54.78507 -15.71845 -13.07918 1.000 29.24237 108 PRO B O 1
ATOM 3572 N N . PHE B 1 109 ? -54.92037 -17.82883 -13.81679 1.000 27.99751 109 PHE B N 1
ATOM 3573 C CA . PHE B 1 109 ? -53.52830 -17.83859 -14.24181 1.000 27.71624 109 PHE B CA 1
ATOM 3574 C C . PHE B 1 109 ? -53.30934 -17.25546 -15.63465 1.000 31.43336 109 PHE B C 1
ATOM 3575 O O . PHE B 1 109 ? -52.17881 -17.31649 -16.13867 1.000 30.95984 109 PHE B O 1
ATOM 3583 N N . LEU B 1 110 ? -54.35131 -16.69346 -16.25904 1.000 25.16210 110 LEU B N 1
ATOM 3584 C CA . LEU B 1 110 ? -54.17576 -15.71363 -17.32350 1.000 27.57946 110 LEU B CA 1
ATOM 3585 C C . LEU B 1 110 ? -54.08049 -14.28312 -16.79602 1.000 28.01588 110 LEU B C 1
ATOM 3586 O O . LEU B 1 110 ? -53.68141 -13.38438 -17.54814 1.000 26.71549 110 LEU B O 1
ATOM 3591 N N . ASN B 1 111 ? -54.43744 -14.04554 -15.53421 1.000 28.80623 111 ASN B N 1
ATOM 3592 C CA . ASN B 1 111 ? -54.29803 -12.71061 -14.96981 1.000 26.17143 111 ASN B CA 1
ATOM 3593 C C . ASN B 1 111 ? -52.83533 -12.30430 -14.98472 1.000 23.14922 111 ASN B C 1
ATOM 3594 O O . ASN B 1 111 ? -51.95554 -13.10102 -14.65237 1.000 28.42185 111 ASN B O 1
ATOM 3599 N N . LYS B 1 112 ? -52.57426 -11.05265 -15.35008 1.000 23.53966 112 LYS B N 1
ATOM 3600 C CA . LYS B 1 112 ? -51.19529 -10.58587 -15.50436 1.000 26.96881 112 LYS B CA 1
ATOM 3601 C C . LYS B 1 112 ? -50.23914 -10.98094 -14.37814 1.000 29.26128 112 LYS B C 1
ATOM 3602 O O . LYS B 1 112 ? -49.12992 -11.42829 -14.69424 1.000 31.72692 112 LYS B O 1
ATOM 3608 N N . PRO B 1 113 ? -50.57428 -10.87091 -13.08483 1.000 28.27636 113 PRO B N 1
ATOM 3609 C CA . PRO B 1 113 ? -49.56952 -11.24274 -12.06014 1.000 29.03488 113 PRO B CA 1
ATOM 3610 C C . PRO B 1 113 ? -49.07082 -12.67602 -12.18226 1.000 31.01851 113 PRO B C 1
ATOM 3611 O O . PRO B 1 113 ? -47.96996 -12.97634 -11.70417 1.000 30.41202 113 PRO B O 1
ATOM 3615 N N . ALA B 1 114 ? -49.81794 -13.56074 -12.84470 1.000 29.67556 114 ALA B N 1
ATOM 3616 C CA . ALA B 1 114 ? -49.41766 -14.95458 -12.97838 1.000 28.99303 114 ALA B CA 1
ATOM 3617 C C . ALA B 1 114 ? -48.60427 -15.23749 -14.24074 1.000 29.37814 114 ALA B C 1
ATOM 3618 O O . ALA B 1 114 ? -48.07926 -16.34455 -14.37356 1.000 27.56888 114 ALA B O 1
ATOM 3620 N N . ARG B 1 115 ? -48.45596 -14.27821 -15.15460 1.000 28.69455 115 ARG B N 1
ATOM 3621 C CA . ARG B 1 115 ? -47.86914 -14.58214 -16.46495 1.000 31.43707 115 ARG B CA 1
ATOM 3622 C C . ARG B 1 115 ? -46.36166 -14.31716 -16.46769 1.000 32.59043 115 ARG B C 1
ATOM 3623 O O . ARG B 1 115 ? -45.84237 -13.54156 -17.26812 1.000 32.56807 115 ARG B O 1
ATOM 3631 N N . TYR B 1 116 ? -45.67143 -14.97893 -15.53175 1.000 28.17197 116 TYR B N 1
ATOM 3632 C CA . TYR B 1 116 ? -44.22159 -14.93606 -15.41326 1.000 27.95747 116 TYR B CA 1
ATOM 3633 C C . TYR B 1 116 ? -43.72774 -16.34846 -15.16144 1.000 30.54257 116 TYR B C 1
ATOM 3634 O O . TYR B 1 116 ? -44.50582 -17.24716 -14.83408 1.000 30.40518 116 TYR B O 1
ATOM 3643 N N . MET B 1 117 ? -42.42421 -16.54927 -15.35233 1.000 30.53480 117 MET B N 1
ATOM 3644 C CA . MET B 1 117 ? -41.86223 -17.86667 -15.08076 1.000 32.38823 117 MET B CA 1
ATOM 3645 C C . MET B 1 117 ? -41.79154 -18.13251 -13.58529 1.000 35.39135 117 MET B C 1
ATOM 3646 O O . MET B 1 117 ? -42.11887 -19.23624 -13.12995 1.000 37.18660 117 MET B O 1
ATOM 3651 N N . LEU B 1 118 ? -41.37779 -17.13331 -12.80913 1.000 33.73759 118 LEU B N 1
ATOM 3652 C CA . LEU B 1 118 ? -41.24392 -17.24500 -11.36538 1.000 35.17163 118 LEU B CA 1
ATOM 3653 C C . LEU B 1 118 ? -42.08564 -16.18241 -10.67455 1.000 34.11604 118 LEU B C 1
ATOM 3654 O O . LEU B 1 118 ? -42.27615 -15.07993 -11.19877 1.000 34.27010 118 LEU B O 1
ATOM 3659 N N . HIS B 1 119 ? -42.58673 -16.51159 -9.48709 1.000 32.88490 119 HIS B N 1
ATOM 3660 C CA . HIS B 1 119 ? -43.23624 -15.50787 -8.65425 1.000 28.00283 119 HIS B CA 1
ATOM 3661 C C . HIS B 1 119 ? -42.12093 -14.77011 -7.92398 1.000 32.62305 119 HIS B C 1
ATOM 3662 O O . HIS B 1 119 ? -41.43780 -15.35312 -7.08237 1.000 34.11111 119 HIS B O 1
ATOM 3669 N N . SER B 1 120 ? -41.86610 -13.51815 -8.29373 1.000 32.45101 120 SER B N 1
ATOM 3670 C CA . SER B 1 120 ? -40.70061 -12.84688 -7.74156 1.000 37.23632 120 SER B CA 1
ATOM 3671 C C . SER B 1 120 ? -40.94766 -11.34813 -7.70055 1.000 37.89033 120 SER B C 1
ATOM 3672 O O . SER B 1 120 ? -41.80850 -10.82072 -8.41152 1.000 38.04588 120 SER B O 1
ATOM 3675 N N . SER B 1 121 ? -40.16949 -10.65834 -6.86284 1.000 35.59630 121 SER B N 1
ATOM 3676 C CA . SER B 1 121 ? -40.35151 -9.21216 -6.73143 1.000 37.29072 121 SER B CA 1
ATOM 3677 C C . SER B 1 121 ? -39.83999 -8.44419 -7.94220 1.000 38.01748 121 SER B C 1
ATOM 3678 O O . SER B 1 121 ? -40.05834 -7.23278 -8.01465 1.000 41.48441 121 SER B O 1
ATOM 3681 N N . ASP B 1 122 ? -39.17702 -9.11475 -8.89016 1.000 36.27745 122 ASP B N 1
ATOM 3682 C CA . ASP B 1 122 ? -38.91694 -8.52007 -10.19493 1.000 39.02916 122 ASP B CA 1
ATOM 3683 C C . ASP B 1 122 ? -40.19944 -8.27534 -10.97981 1.000 40.15051 122 ASP B C 1
ATOM 3684 O O . ASP B 1 122 ? -40.18599 -7.49648 -11.93792 1.000 40.89485 122 ASP B O 1
ATOM 3689 N N . ASN B 1 123 ? -41.28166 -8.94261 -10.63272 1.000 32.32381 123 ASN B N 1
ATOM 3690 C CA . ASN B 1 123 ? -42.43366 -8.82788 -11.51717 1.000 35.82905 123 ASN B CA 1
ATOM 3691 C C . ASN B 1 123 ? -43.16127 -7.50537 -11.28516 1.000 37.08498 123 ASN B C 1
ATOM 3692 O O . ASN B 1 123 ? -43.21417 -7.01406 -10.15298 1.000 35.93647 123 ASN B O 1
ATOM 3697 N N . PRO B 1 124 ? -43.69906 -6.90453 -12.34384 1.000 38.66023 124 PRO B N 1
ATOM 3698 C CA . PRO B 1 124 ? -44.43172 -5.63980 -12.19611 1.000 34.10048 124 PRO B CA 1
ATOM 3699 C C . PRO B 1 124 ? -45.55305 -5.73068 -11.15924 1.000 34.12331 124 PRO B C 1
ATOM 3700 O O . PRO B 1 124 ? -46.19998 -6.76453 -10.99432 1.000 34.10043 124 PRO B O 1
ATOM 3704 N N . VAL B 1 125 ? -45.77499 -4.62187 -10.45195 1.000 36.12221 125 VAL B N 1
ATOM 3705 C CA . VAL B 1 125 ? -46.78343 -4.55418 -9.40313 1.000 32.19041 125 VAL B CA 1
ATOM 3706 C C . VAL B 1 125 ? -47.04534 -3.08394 -9.11963 1.000 30.78540 125 VAL B C 1
ATOM 3707 O O . VAL B 1 125 ? -46.16183 -2.23881 -9.28215 1.000 33.82899 125 VAL B O 1
ATOM 3711 N N . ARG B 1 126 ? -48.27243 -2.77410 -8.71685 1.000 29.54862 126 ARG B N 1
ATOM 3712 C CA . ARG B 1 126 ? -48.58216 -1.42384 -8.27846 1.000 30.29244 126 ARG B CA 1
ATOM 3713 C C . ARG B 1 126 ? -47.84795 -1.08999 -6.98469 1.000 32.64264 126 ARG B C 1
ATOM 3714 O O . ARG B 1 126 ? -47.59754 -1.95561 -6.14764 1.000 35.11155 126 ARG B O 1
ATOM 3722 N N . ARG B 1 127 ? -47.49823 0.18141 -6.82305 1.000 34.85487 127 ARG B N 1
ATOM 3723 C CA . ARG B 1 127 ? -47.01014 0.64878 -5.53245 1.000 35.85514 127 ARG B CA 1
ATOM 3724 C C . ARG B 1 127 ? -48.07704 0.48140 -4.45081 1.000 33.84693 127 ARG B C 1
ATOM 3725 O O . ARG B 1 127 ? -49.28064 0.45498 -4.72609 1.000 31.72954 127 ARG B O 1
ATOM 3733 N N . GLY B 1 128 ? -47.62593 0.36019 -3.21208 1.000 34.20503 128 GLY B N 1
ATOM 3734 C CA . GLY B 1 128 ? -48.51784 0.43274 -2.06405 1.000 34.44674 128 GLY B CA 1
ATOM 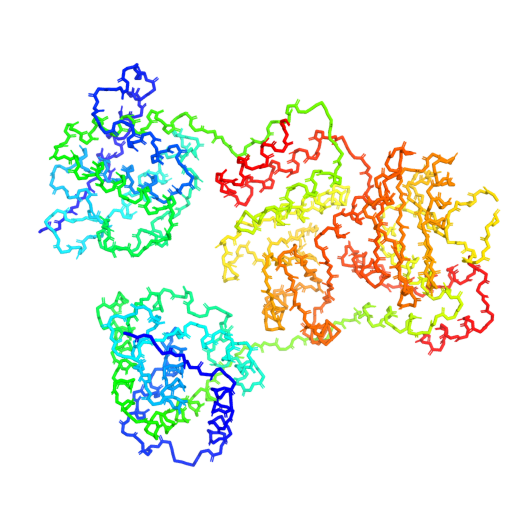3735 C C . GLY B 1 128 ? -48.90121 -0.94047 -1.53017 1.000 34.76068 128 GLY B C 1
ATOM 3736 O O . GLY B 1 128 ? -48.04163 -1.81044 -1.34137 1.000 36.18056 128 GLY B O 1
ATOM 3737 N N A ASN B 1 129 ? -50.20423 -1.14245 -1.27328 0.554 33.44329 129 ASN B N 1
ATOM 3738 N N B ASN B 1 129 ? -50.19885 -1.13377 -1.28572 0.446 33.90901 129 ASN B N 1
ATOM 3739 C CA A ASN B 1 129 ? -50.62936 -2.39584 -0.64097 0.554 34.14497 129 ASN B CA 1
ATOM 3740 C CA B ASN B 1 129 ? -50.68562 -2.38274 -0.71343 0.446 33.84946 129 ASN B CA 1
ATOM 3741 C C A ASN B 1 129 ? -50.37499 -3.61622 -1.54554 0.554 31.76037 129 ASN B C 1
ATOM 3742 C C B ASN B 1 129 ? -50.27744 -3.57872 -1.56274 0.446 32.26052 129 ASN B C 1
ATOM 3743 O O A ASN B 1 129 ? -50.07892 -4.70081 -1.03484 0.554 31.05774 129 ASN B O 1
ATOM 3744 O O B ASN B 1 129 ? -49.79203 -4.58929 -1.04261 0.446 31.03966 129 ASN B O 1
ATOM 3753 N N . ASP B 1 130 ? -50.45678 -3.47969 -2.87942 1.000 34.04592 130 ASP B N 1
ATOM 3754 C CA . ASP B 1 130 ? -50.17259 -4.64257 -3.74152 1.000 32.99538 130 ASP B CA 1
ATOM 3755 C C . ASP B 1 130 ? -48.70928 -5.07858 -3.63888 1.000 31.98298 130 ASP B C 1
ATOM 3756 O O . ASP B 1 130 ? -48.42336 -6.27702 -3.52801 1.000 31.19434 130 ASP B O 1
ATOM 3761 N N . LYS B 1 131 ? -47.77464 -4.11847 -3.67544 1.000 31.16551 131 LYS B N 1
ATOM 3762 C CA . LYS B 1 131 ? -46.35388 -4.39898 -3.44717 1.000 32.54373 131 LYS B CA 1
ATOM 3763 C C . LYS B 1 131 ? -46.12993 -5.24535 -2.19050 1.000 34.10139 131 LYS B C 1
ATOM 3764 O O . LYS B 1 131 ? -45.35805 -6.21533 -2.20902 1.000 35.35203 131 LYS B O 1
ATOM 3770 N N . VAL B 1 132 ? -46.78815 -4.88089 -1.08348 1.000 28.96467 132 VAL B N 1
ATOM 3771 C CA . VAL B 1 132 ? -46.61500 -5.62173 0.16623 1.000 31.39920 132 VAL B CA 1
ATOM 3772 C C . VAL B 1 132 ? -47.15470 -7.04728 0.03409 1.000 34.24125 132 VAL B C 1
ATOM 3773 O O . VAL B 1 132 ? -46.48944 -8.01507 0.42222 1.000 33.60551 132 VAL B O 1
ATOM 3777 N N . LEU B 1 133 ? -48.36519 -7.20412 -0.52361 1.000 32.95279 133 LEU B N 1
ATOM 3778 C CA . LEU B 1 133 ? -48.92967 -8.54484 -0.67525 1.000 30.53284 133 LEU B CA 1
ATOM 3779 C C . LEU B 1 133 ? -48.05086 -9.41255 -1.56420 1.000 33.93505 133 LEU B C 1
ATOM 3780 O O . LEU B 1 133 ? -47.88570 -10.61286 -1.30374 1.000 34.88897 133 LEU B O 1
ATOM 3785 N N . GLN B 1 134 ? -47.48787 -8.82382 -2.62735 1.000 30.09494 134 GLN B N 1
ATOM 3786 C CA . GLN B 1 134 ? -46.52854 -9.54715 -3.45607 1.000 29.88243 134 GLN B CA 1
ATOM 3787 C C . GLN B 1 134 ? -45.39285 -10.11112 -2.61374 1.000 33.34089 134 GLN B C 1
ATOM 3788 O O . GLN B 1 134 ? -45.05373 -11.29276 -2.72648 1.000 33.66392 134 GLN B O 1
ATOM 3794 N N . GLN B 1 135 ? -44.79012 -9.27670 -1.75737 1.000 35.68362 135 GLN B N 1
ATOM 3795 C CA . GLN B 1 135 ? -43.65629 -9.74590 -0.97095 1.000 35.68877 135 GLN B CA 1
ATOM 3796 C C . GLN B 1 135 ? -44.09321 -10.79795 0.03716 1.000 33.51334 135 GLN B C 1
ATOM 3797 O O . GLN B 1 135 ? -43.39812 -11.79905 0.23588 1.000 35.50633 135 GLN B O 1
ATOM 3803 N N . LEU B 1 136 ? -45.25525 -10.60114 0.66317 1.000 35.82903 136 LEU B N 1
ATOM 3804 C CA . LEU B 1 136 ? -45.74969 -11.57345 1.63252 1.000 30.60708 136 LEU B CA 1
ATOM 3805 C C . LEU B 1 136 ? -45.99058 -12.93463 0.97451 1.000 32.40150 136 LEU B C 1
ATOM 3806 O O . LEU B 1 136 ? -45.56787 -13.97226 1.49910 1.000 32.55978 136 LEU B O 1
ATOM 3811 N N . SER B 1 137 ? -46.65093 -12.95956 -0.18386 1.000 27.60084 137 SER B N 1
ATOM 3812 C CA . SER B 1 137 ? -46.92471 -14.26064 -0.79514 1.000 29.07677 137 SER B CA 1
ATOM 3813 C C . SER B 1 137 ? -45.63306 -14.94920 -1.23685 1.000 31.18191 137 SER B C 1
ATOM 3814 O O . SER B 1 137 ? -45.49603 -16.16776 -1.08947 1.000 32.92830 137 SER B O 1
ATOM 3817 N N . ILE B 1 138 ? -44.66075 -14.19097 -1.74930 1.000 29.75290 138 ILE B N 1
ATOM 3818 C CA . ILE B 1 138 ? -43.33744 -14.76277 -2.00529 1.000 31.18265 138 ILE B CA 1
ATOM 3819 C C . ILE B 1 138 ? -42.74347 -15.37105 -0.73264 1.000 35.57965 138 ILE B C 1
ATOM 3820 O O . ILE B 1 138 ? -42.18639 -16.47786 -0.76255 1.000 36.11099 138 ILE B O 1
ATOM 3825 N N . ASP B 1 139 ? -42.83496 -14.65618 0.40001 1.000 31.76624 139 ASP B N 1
ATOM 3826 C CA . ASP B 1 139 ? -42.21015 -15.13821 1.63394 1.000 33.40658 139 ASP B CA 1
ATOM 3827 C C . ASP B 1 139 ? -42.86187 -16.41783 2.13302 1.000 35.69462 139 ASP B C 1
ATOM 3828 O O . ASP B 1 139 ? -42.17366 -17.31656 2.63317 1.000 38.65938 139 ASP B O 1
ATOM 3833 N N . ILE B 1 140 ? -44.18997 -16.51164 2.02959 1.000 34.83233 140 ILE B N 1
ATOM 3834 C CA . ILE B 1 140 ? -44.87392 -17.73208 2.44329 1.000 35.73673 140 ILE B CA 1
ATOM 3835 C C . ILE B 1 140 ? -44.42017 -18.90647 1.58500 1.000 35.54348 140 ILE B C 1
ATOM 3836 O O . ILE B 1 140 ? -44.03846 -19.96308 2.10294 1.000 36.76293 140 ILE B O 1
ATOM 3841 N N . LEU B 1 141 ? -44.44942 -18.73723 0.25907 1.000 31.30298 141 LEU B N 1
ATOM 3842 C CA . LEU B 1 141 ? -44.01784 -19.81645 -0.63120 1.000 34.09373 141 LEU B CA 1
ATOM 3843 C C . LEU B 1 141 ? -42.55736 -20.17607 -0.38503 1.000 34.29013 141 LEU B C 1
ATOM 3844 O O . LEU B 1 141 ? -42.20269 -21.35947 -0.32027 1.000 35.18539 141 LEU B O 1
ATOM 3849 N N . HIS B 1 142 ? -41.70471 -19.17047 -0.19905 1.000 33.67132 142 HIS B N 1
ATOM 3850 C CA . HIS B 1 142 ? -40.31083 -19.44006 0.13282 1.000 36.38385 142 HIS B CA 1
ATOM 3851 C C . HIS B 1 142 ? -40.18990 -20.26842 1.40780 1.000 40.46877 142 HIS B C 1
ATOM 3852 O O . HIS B 1 142 ? -39.30133 -21.11972 1.52028 1.000 44.55885 142 HIS B O 1
ATOM 3859 N N . ALA B 1 143 ? -41.07009 -20.04113 2.38270 1.000 34.45058 143 ALA B N 1
ATOM 3860 C CA . ALA B 1 143 ? -40.98134 -20.81057 3.61818 1.000 35.70043 143 ALA B CA 1
ATOM 3861 C C . ALA B 1 143 ? -41.57466 -22.21137 3.49925 1.000 36.09219 143 ALA B C 1
ATOM 3862 O O . ALA B 1 143 ? -41.34691 -23.03432 4.38397 1.000 37.59958 143 ALA B O 1
ATOM 3864 N N . ALA B 1 144 ? -42.32778 -22.50655 2.43957 1.000 37.91281 144 ALA B N 1
ATOM 3865 C CA . ALA B 1 144 ? -42.88941 -23.84306 2.22555 1.000 36.73686 144 ALA B CA 1
ATOM 3866 C C . ALA B 1 144 ? -41.80250 -24.77433 1.68018 1.000 41.21431 144 ALA B C 1
ATOM 3867 O O . ALA B 1 144 ? -41.79146 -25.16254 0.50782 1.000 41.62416 144 ALA B O 1
ATOM 3869 N N . THR B 1 145 ? -40.86956 -25.13809 2.56926 1.000 39.01289 145 THR B N 1
ATOM 3870 C CA . THR B 1 145 ? -39.69558 -25.89318 2.15942 1.000 39.85302 145 THR B CA 1
ATOM 3871 C C . THR B 1 145 ? -39.89170 -27.39906 2.23015 1.000 42.35433 145 THR B C 1
ATOM 3872 O O . THR B 1 145 ? -39.08931 -28.13004 1.64680 1.000 40.21790 145 THR B O 1
ATOM 3876 N N . THR B 1 146 ? -40.90867 -27.88476 2.94336 1.000 40.63203 146 THR B N 1
ATOM 3877 C CA . THR B 1 146 ? -41.20642 -29.30969 2.97967 1.000 39.49613 146 THR B CA 1
ATOM 3878 C C . THR B 1 146 ? -42.68060 -29.52766 2.66987 1.000 41.60102 146 THR B C 1
ATOM 3879 O O . THR B 1 146 ? -43.49804 -28.60798 2.76487 1.000 40.05159 146 THR B O 1
ATOM 3883 N N . GLN B 1 147 ? -43.01596 -30.76614 2.30088 1.000 40.13428 147 GLN B N 1
ATOM 3884 C CA . GLN B 1 147 ? -44.41974 -31.12822 2.12914 1.000 41.53803 147 GLN B CA 1
ATOM 3885 C C . GLN B 1 147 ? -45.22846 -30.79896 3.37467 1.000 41.26980 147 GLN B C 1
ATOM 3886 O O . GLN B 1 147 ? -46.32822 -30.23960 3.29574 1.000 40.83055 147 GLN B O 1
ATOM 3892 N N . THR B 1 148 ? -44.69330 -31.16655 4.53722 1.000 40.74145 148 THR B N 1
ATOM 3893 C CA . THR B 1 148 ? -45.39518 -30.97291 5.80050 1.000 41.15583 148 THR B CA 1
ATOM 3894 C C . THR B 1 148 ? -45.65694 -29.49100 6.06556 1.000 41.18412 148 THR B C 1
ATOM 3895 O O . THR B 1 148 ? -46.76887 -29.10784 6.44889 1.000 41.36024 148 THR B O 1
ATOM 3899 N N . LEU B 1 149 ? -44.64570 -28.63778 5.84391 1.000 39.52062 149 LEU B N 1
ATOM 3900 C CA . LEU B 1 149 ? -44.82556 -27.19714 6.02935 1.000 38.02946 149 LEU B CA 1
ATOM 3901 C C . LEU B 1 149 ? -45.79313 -26.62380 4.99616 1.000 39.47056 149 LEU B C 1
ATOM 3902 O O . LEU B 1 149 ? -46.61299 -25.75428 5.31426 1.000 38.17424 149 LEU B O 1
ATOM 3907 N N . ALA B 1 150 ? -45.72485 -27.10412 3.75426 1.000 38.53779 150 ALA B N 1
ATOM 3908 C CA . ALA B 1 150 ? -46.65077 -26.61327 2.74053 1.000 37.33067 150 ALA B CA 1
ATOM 3909 C C . ALA B 1 150 ? -48.09019 -26.97822 3.08668 1.000 36.72686 150 ALA B C 1
ATOM 3910 O O . ALA B 1 150 ? -48.99529 -26.15002 2.94020 1.000 34.49913 150 ALA B O 1
ATOM 3912 N N . TYR B 1 151 ? -48.32462 -28.21528 3.53840 1.000 35.05252 151 TYR B N 1
ATOM 3913 C CA . TYR B 1 151 ? -49.68202 -28.62467 3.88812 1.000 35.37983 151 TYR B CA 1
ATOM 3914 C C . TYR B 1 151 ? -50.22511 -27.77407 5.03548 1.000 39.42245 151 TYR B C 1
ATOM 3915 O O . TYR B 1 151 ? -51.33150 -27.22146 4.94988 1.000 36.18791 151 TYR B O 1
ATOM 3924 N N . GLU B 1 152 ? -49.44391 -27.64654 6.11270 1.000 36.36991 152 GLU B N 1
ATOM 3925 C CA . GLU B 1 152 ? -49.85103 -26.83707 7.25498 1.000 35.91044 152 GLU B CA 1
ATOM 3926 C C . GLU B 1 152 ? -50.24289 -25.42593 6.82974 1.000 38.12570 152 GLU B C 1
ATOM 3927 O O . GLU B 1 152 ? -51.28801 -24.90520 7.24439 1.000 36.58670 152 GLU B O 1
ATOM 3933 N N . MET B 1 153 ? -49.42056 -24.79331 5.98782 1.000 37.03775 153 MET B N 1
ATOM 3934 C CA . MET B 1 153 ? -49.73798 -23.44000 5.54372 1.000 33.88798 153 MET B CA 1
ATOM 3935 C C . MET B 1 153 ? -50.96389 -23.43437 4.63941 1.000 35.29451 153 MET B C 1
ATOM 3936 O O . MET B 1 153 ? -51.76708 -22.48704 4.66866 1.000 32.70747 153 MET B O 1
ATOM 3941 N N . LEU B 1 154 ? -51.12473 -24.49197 3.83783 1.000 31.60704 154 LEU B N 1
ATOM 3942 C CA . LEU B 1 154 ? -52.28889 -24.61302 2.97158 1.000 31.73127 154 LEU B CA 1
ATOM 3943 C C . LEU B 1 154 ? -53.56013 -24.66762 3.80013 1.000 34.33720 154 LEU B C 1
ATOM 3944 O O . LEU B 1 154 ? -54.53743 -23.96768 3.50924 1.000 31.33805 154 LEU B O 1
ATOM 3949 N N . VAL B 1 155 ? -53.55540 -25.49156 4.85309 1.000 32.24646 155 VAL B N 1
ATOM 3950 C CA . VAL B 1 155 ? -54.71088 -25.57161 5.73957 1.000 34.45312 155 VAL B CA 1
ATOM 3951 C C . VAL B 1 155 ? -55.01106 -24.20765 6.35444 1.000 33.79910 155 VAL B C 1
ATOM 3952 O O . VAL B 1 155 ? -56.17467 -23.78774 6.42223 1.000 33.41160 155 VAL B O 1
ATOM 3956 N N . ILE B 1 156 ? -53.97125 -23.47249 6.76348 1.000 32.44836 156 ILE B N 1
ATOM 3957 C CA . ILE B 1 156 ? -54.19459 -22.14026 7.32402 1.000 33.42980 156 ILE B CA 1
ATOM 3958 C C . ILE B 1 156 ? -54.77144 -21.20630 6.26640 1.000 34.16892 156 ILE B C 1
ATOM 3959 O O . ILE B 1 156 ? -55.70031 -20.43597 6.53959 1.000 32.50266 156 ILE B O 1
ATOM 3964 N N . ALA B 1 157 ? -54.24601 -21.27414 5.04052 1.000 30.69256 157 ALA B N 1
ATOM 3965 C CA . ALA B 1 157 ? -54.73519 -20.41747 3.96809 1.000 30.40464 157 ALA B CA 1
ATOM 3966 C C . ALA B 1 157 ? -56.19938 -20.69706 3.66046 1.000 32.23243 157 ALA B C 1
ATOM 3967 O O . ALA B 1 157 ? -56.98422 -19.76209 3.44428 1.000 34.66243 157 ALA B O 1
ATOM 3969 N N . LEU B 1 158 ? -56.58911 -21.97782 3.63407 1.000 31.16674 158 LEU B N 1
ATOM 3970 C CA . LEU B 1 158 ? -57.98403 -22.32125 3.36430 1.000 31.35136 158 LEU B CA 1
ATOM 3971 C C . LEU B 1 158 ? -58.89130 -21.92484 4.52009 1.000 33.85637 158 LEU B C 1
ATOM 3972 O O . LEU B 1 158 ? -60.04301 -21.53343 4.29716 1.000 33.75050 158 LEU B O 1
ATOM 3977 N N . TYR B 1 159 ? -58.38893 -22.01575 5.75526 1.000 34.98938 159 TYR B N 1
ATOM 3978 C CA . TYR B 1 159 ? -59.12876 -21.50696 6.90323 1.000 34.02747 159 TYR B CA 1
ATOM 3979 C C . TYR B 1 159 ? -59.48638 -20.03990 6.71871 1.000 33.27325 159 TYR B C 1
ATOM 3980 O O . TYR B 1 159 ? -60.62375 -19.62804 6.96270 1.000 33.84675 159 TYR B O 1
ATOM 3989 N N . PHE B 1 160 ? -58.52546 -19.22651 6.30187 1.000 31.56598 160 PHE B N 1
ATOM 3990 C CA . PHE B 1 160 ? -58.86293 -17.82684 6.08658 1.000 32.95527 160 PHE B CA 1
ATOM 3991 C C . PHE B 1 160 ? -59.73087 -17.63906 4.84711 1.000 34.26281 160 PHE B C 1
ATOM 3992 O O . PHE B 1 160 ? -60.56970 -16.73486 4.82342 1.000 34.93164 160 PHE B O 1
ATOM 4000 N N . THR B 1 161 ? -59.56244 -18.48118 3.82018 1.000 30.63656 161 THR B N 1
ATOM 4001 C CA . THR B 1 161 ? -60.45381 -18.41101 2.66545 1.000 32.57343 161 THR B CA 1
ATOM 4002 C C . THR B 1 161 ? -61.90278 -18.56453 3.09168 1.000 30.77864 161 THR B C 1
ATOM 4003 O O . THR B 1 161 ? -62.76946 -17.78322 2.68459 1.000 28.23328 161 THR B O 1
ATOM 4007 N N . LEU B 1 162 ? -62.17888 -19.57197 3.92640 1.000 39.44013 162 LEU B N 1
ATOM 4008 C CA . LEU B 1 162 ? -63.52722 -19.80656 4.43674 1.000 38.15632 162 LEU B CA 1
ATOM 4009 C C . LEU B 1 162 ? -64.10099 -18.62058 5.19968 1.000 37.09988 162 LEU B C 1
ATOM 4010 O O . LEU B 1 162 ? -65.32736 -18.53163 5.33898 1.000 37.80686 162 LEU B O 1
ATOM 4015 N N . GLN B 1 163 ? -63.25864 -17.70178 5.68006 1.000 33.03938 163 GLN B N 1
ATOM 4016 C CA . GLN B 1 163 ? -63.75065 -16.52973 6.39331 1.000 39.44029 163 GLN B CA 1
ATOM 4017 C C . GLN B 1 163 ? -64.14849 -15.37603 5.48225 1.000 36.66089 163 GLN B C 1
ATOM 4018 O O . GLN B 1 163 ? -64.80203 -14.44432 5.95836 1.000 44.25742 163 GLN B O 1
ATOM 4024 N N . ARG B 1 164 ? -63.75256 -15.39615 4.21460 1.000 42.45861 164 ARG B N 1
ATOM 4025 C CA . ARG B 1 164 ? -64.18260 -14.39270 3.25835 1.000 42.11265 164 ARG B CA 1
ATOM 4026 C C . ARG B 1 164 ? -65.67482 -14.54407 2.97982 1.000 44.99706 164 ARG B C 1
ATOM 4027 O O . ARG B 1 164 ? -66.28080 -15.58369 3.24022 1.000 48.74973 164 ARG B O 1
ATOM 4035 N N . THR B 1 165 ? -66.27296 -13.49720 2.43201 1.000 53.79992 165 THR B N 1
ATOM 4036 C CA . THR B 1 165 ? -67.65721 -13.55648 1.98431 1.000 61.26847 165 THR B CA 1
ATOM 4037 C C . THR B 1 165 ? -67.69016 -13.46681 0.46634 1.000 67.42918 165 THR B C 1
ATOM 4038 O O . THR B 1 165 ? -66.88152 -12.75030 -0.13067 1.000 71.61017 165 THR B O 1
ATOM 4042 N N . ASN B 1 166 ? -68.59841 -14.21525 -0.16000 1.000 73.01796 166 ASN B N 1
ATOM 4043 C CA . ASN B 1 166 ? -68.81650 -14.14497 -1.61017 1.000 79.91706 166 ASN B CA 1
ATOM 4044 C C . ASN B 1 166 ? -70.26742 -13.73531 -1.82736 1.000 85.29694 166 ASN B C 1
ATOM 4045 O O . ASN B 1 166 ? -71.13106 -14.56185 -2.13047 1.000 84.85463 166 ASN B O 1
ATOM 4050 N N . ARG B 1 167 ? -70.52203 -12.43613 -1.68640 1.000 98.73626 167 ARG B N 1
ATOM 4051 C CA . ARG B 1 167 ? -71.86912 -11.87929 -1.71767 1.000 102.95893 167 ARG B CA 1
ATOM 4052 C C . ARG B 1 167 ? -72.49052 -11.95888 -3.10518 1.000 100.60026 167 ARG B C 1
ATOM 4053 O O . ARG B 1 167 ? -72.44563 -10.98456 -3.86252 1.000 102.22882 167 ARG B O 1
ATOM 4061 N N . VAL B 1 168 ? -73.06924 -13.10804 -3.44764 1.000 88.52033 168 VAL B N 1
ATOM 4062 C CA . VAL B 1 168 ? -73.92071 -13.23794 -4.62485 1.000 90.83742 168 VAL B CA 1
ATOM 4063 C C . VAL B 1 168 ? -75.32929 -13.56430 -4.14387 1.000 87.84814 168 VAL B C 1
ATOM 4064 O O . VAL B 1 168 ? -75.51019 -14.42240 -3.27195 1.000 90.47560 168 VAL B O 1
ATOM 4068 N N . ILE B 1 169 ? -76.32008 -12.85656 -4.67316 1.000 82.18867 169 ILE B N 1
ATOM 4069 C CA . ILE B 1 169 ? -77.69977 -13.04399 -4.23219 1.000 95.13042 169 ILE B CA 1
ATOM 4070 C C . ILE B 1 169 ? -78.33530 -14.14970 -5.06070 1.000 91.65508 169 ILE B C 1
ATOM 4071 O O . ILE B 1 169 ? -78.32172 -14.09583 -6.29531 1.000 80.62089 169 ILE B O 1
ATOM 4076 N N . THR B 1 170 ? -78.88235 -15.15160 -4.37581 1.000 104.96011 170 THR B N 1
ATOM 4077 C CA . THR B 1 170 ? -79.51760 -16.31921 -4.98516 1.000 98.80775 170 THR B CA 1
ATOM 4078 C C . THR B 1 170 ? -80.85529 -15.93547 -5.59349 1.000 88.90983 170 THR B C 1
ATOM 4079 O O . THR B 1 170 ? -81.80561 -15.67581 -4.84483 1.000 88.21827 170 THR B O 1
ATOM 4083 N N . PRO B 1 171 ? -80.98638 -15.88424 -6.91550 1.000 86.81250 171 PRO B N 1
ATOM 4084 C CA . PRO B 1 171 ? -82.27689 -15.51370 -7.50117 1.000 86.80454 171 PRO B CA 1
ATOM 4085 C C . PRO B 1 171 ? -83.32962 -16.56794 -7.20011 1.000 80.70866 171 PRO B C 1
ATOM 4086 O O . PRO B 1 171 ? -83.06585 -17.64756 -6.66011 1.000 79.11854 171 PRO B O 1
ATOM 4090 N N . ASN B 1 172 ? -84.56320 -16.21403 -7.51495 1.000 62.88734 172 ASN B N 1
ATOM 4091 C CA A ASN B 1 172 ? -85.65046 -17.17327 -7.56529 0.361 64.27856 172 ASN B CA 1
ATOM 4092 C CA B ASN B 1 172 ? -85.58272 -17.23809 -7.48923 0.639 64.28853 172 ASN B CA 1
ATOM 4093 C C . ASN B 1 172 ? -85.38885 -18.19047 -8.67190 1.000 58.96096 172 ASN B C 1
ATOM 4094 O O . ASN B 1 172 ? -84.68427 -17.90371 -9.64625 1.000 54.96488 172 ASN B O 1
ATOM 4103 N N . SER B 1 173 ? -85.96263 -19.38035 -8.52274 1.000 55.44284 173 SER B N 1
ATOM 4104 C CA . SER B 1 173 ? -85.93184 -20.37477 -9.57978 1.000 56.05640 173 SER B CA 1
ATOM 4105 C C . SER B 1 173 ? -86.67762 -19.84333 -10.79342 1.000 60.10947 173 SER B C 1
ATOM 4106 O O . SER B 1 173 ? -87.56826 -18.99145 -10.68409 1.000 59.71794 173 SER B O 1
ATOM 4109 N N . ILE B 1 174 ? -86.31923 -20.37297 -11.96318 1.000 58.20645 174 ILE B N 1
ATOM 4110 C CA . ILE B 1 174 ? -87.02549 -19.99895 -13.18292 1.000 64.54359 174 ILE B CA 1
ATOM 4111 C C . ILE B 1 174 ? -88.51108 -20.33342 -13.02398 1.000 67.52912 174 ILE B C 1
ATOM 4112 O O . ILE B 1 174 ? -88.87861 -21.37843 -12.46656 1.000 66.63706 174 ILE B O 1
ATOM 4117 N N . ASN B 1 175 ? -89.37776 -19.39853 -13.43415 1.000 76.05192 175 ASN B N 1
ATOM 4118 C CA . ASN B 1 175 ? -90.82004 -19.64798 -13.37662 1.000 80.19395 175 ASN B CA 1
ATOM 4119 C C . ASN B 1 175 ? -91.20555 -20.83843 -14.24477 1.000 81.08090 175 ASN B C 1
ATOM 4120 O O . ASN B 1 175 ? -91.96943 -21.71683 -13.82272 1.000 82.34989 175 ASN B O 1
ATOM 4125 N N . PHE B 1 176 ? -90.68432 -20.87652 -15.46963 1.000 76.76952 176 PHE B N 1
ATOM 4126 C CA . PHE B 1 176 ? -91.09056 -21.83639 -16.48642 1.000 70.02615 176 PHE B CA 1
ATOM 4127 C C . PHE B 1 176 ? -89.87577 -22.66162 -16.89607 1.000 68.20879 176 PHE B C 1
ATOM 4128 O O . PHE B 1 176 ? -88.96526 -22.14835 -17.55444 1.000 70.54936 176 PHE B O 1
ATOM 4136 N N . ASP B 1 177 ? -89.86387 -23.93724 -16.50595 1.000 68.17982 177 ASP B N 1
ATOM 4137 C CA . ASP B 1 177 ? -88.77247 -24.86757 -16.81339 1.000 65.16288 177 ASP B CA 1
ATOM 4138 C C . ASP B 1 177 ? -89.17887 -25.68269 -18.04375 1.000 59.67592 177 ASP B C 1
ATOM 4139 O O . ASP B 1 177 ? -89.71559 -26.78707 -17.93573 1.000 57.98876 177 ASP B O 1
ATOM 4144 N N . PHE B 1 178 ? -88.90530 -25.13178 -19.22982 1.000 60.72238 178 PHE B N 1
ATOM 4145 C CA . PHE B 1 178 ? -89.26764 -25.82224 -20.46259 1.000 52.34891 178 PHE B CA 1
ATOM 4146 C C . PHE B 1 178 ? -88.53011 -27.14534 -20.59645 1.000 53.27344 178 PHE B C 1
ATOM 4147 O O . PHE B 1 178 ? -89.12929 -28.15387 -20.98294 1.000 56.25794 178 PHE B O 1
ATOM 4155 N N . HIS B 1 179 ? -87.23346 -27.16702 -20.27207 1.000 54.28439 179 HIS B N 1
ATOM 4156 C CA . HIS B 1 179 ? -86.46279 -28.40099 -20.39829 1.000 51.97592 179 HIS B CA 1
ATOM 4157 C C . HIS B 1 179 ? -87.10834 -29.53987 -19.62552 1.000 55.19505 179 HIS B C 1
ATOM 4158 O O . HIS B 1 179 ? -87.12441 -30.68570 -20.09170 1.000 59.24509 179 HIS B O 1
ATOM 4165 N N . LYS B 1 180 ? -87.63897 -29.24288 -18.43817 1.000 56.23461 180 LYS B N 1
ATOM 4166 C CA . LYS B 1 180 ? -88.31587 -30.25948 -17.63750 1.000 58.14481 180 LYS B CA 1
ATOM 4167 C C . LYS B 1 180 ? -89.57355 -30.75986 -18.34112 1.000 55.09340 180 LYS B C 1
ATOM 4168 O O . LYS B 1 180 ? -89.80154 -31.97093 -18.43928 1.000 55.41019 180 LYS B O 1
ATOM 4174 N N . ILE B 1 181 ? -90.39816 -29.83014 -18.83714 1.000 55.66211 181 ILE B N 1
ATOM 4175 C CA . ILE B 1 181 ? -91.60880 -30.18066 -19.58186 1.000 56.40227 181 ILE B CA 1
ATOM 4176 C C . ILE B 1 181 ? -91.28680 -31.14851 -20.71451 1.000 57.44155 181 ILE B C 1
ATOM 4177 O O . ILE B 1 181 ? -91.94147 -32.18564 -20.87014 1.000 55.76842 181 ILE B O 1
ATOM 4182 N N . ILE B 1 182 ? -90.25787 -30.82976 -21.50978 1.000 54.83557 182 ILE B N 1
ATOM 4183 C CA . ILE B 1 182 ? -89.90893 -31.66246 -22.65828 1.000 53.61727 182 ILE B CA 1
ATOM 4184 C C . ILE B 1 182 ? -89.34830 -33.00168 -22.20084 1.000 56.96476 182 ILE B C 1
ATOM 4185 O O . ILE B 1 182 ? -89.72912 -34.05948 -22.71813 1.000 60.95606 182 ILE B O 1
ATOM 4190 N N . TYR B 1 183 ? -88.42753 -32.98212 -21.23579 1.000 53.17447 183 TYR B N 1
ATOM 4191 C CA . TYR B 1 183 ? -87.92881 -34.24279 -20.69282 1.000 61.86537 183 TYR B CA 1
ATOM 4192 C C . TYR B 1 183 ? -89.07611 -35.14821 -20.24531 1.000 62.28397 183 TYR B C 1
ATOM 4193 O O . TYR B 1 183 ? -89.06865 -36.35427 -20.51961 1.000 63.23658 183 TYR B O 1
ATOM 4202 N N . ASN B 1 184 ? -90.07584 -34.58161 -19.56199 1.000 60.08045 184 ASN B N 1
ATOM 4203 C CA . ASN B 1 184 ? -91.18488 -35.39356 -19.06118 1.000 66.63983 184 ASN B CA 1
ATOM 4204 C C . ASN B 1 184 ? -92.04298 -35.92415 -20.20161 1.000 64.21675 1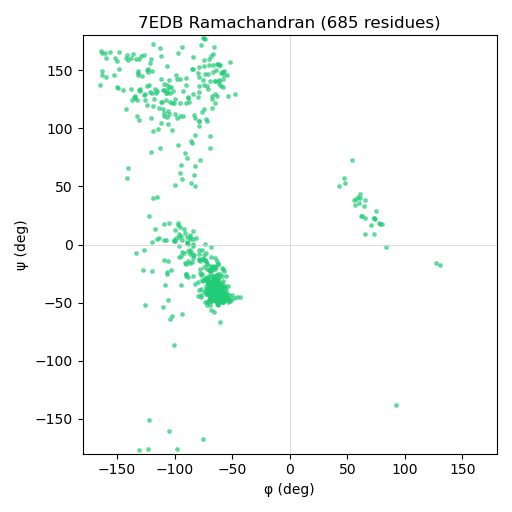84 ASN B C 1
ATOM 4205 O O . ASN B 1 184 ? -92.54857 -37.04898 -20.13613 1.000 70.05986 184 ASN B O 1
ATOM 4210 N N . ILE B 1 185 ? -92.23539 -35.12203 -21.24697 1.000 65.09383 185 ILE B N 1
ATOM 4211 C CA . ILE B 1 185 ? -93.07998 -35.55128 -22.35399 1.000 64.14122 185 ILE B CA 1
ATOM 4212 C C . ILE B 1 185 ? -92.45356 -36.73250 -23.08215 1.000 64.76402 185 ILE B C 1
ATOM 4213 O O . ILE B 1 185 ? -93.14186 -37.69875 -23.41802 1.000 68.50539 185 ILE B O 1
ATOM 4218 N N . ILE B 1 186 ? -91.14198 -36.69632 -23.31563 1.000 66.19451 186 ILE B N 1
ATOM 4219 C CA . ILE B 1 186 ? -90.51337 -37.66417 -24.20742 1.000 68.64415 186 ILE B CA 1
ATOM 4220 C C . ILE B 1 186 ? -89.82283 -38.79456 -23.44864 1.000 72.24653 186 ILE B C 1
ATOM 4221 O O . ILE B 1 186 ? -89.19990 -39.65904 -24.07290 1.000 74.99164 186 ILE B O 1
ATOM 4226 N N . SER B 1 187 ? -89.93264 -38.82810 -22.12070 1.000 73.25837 187 SER B N 1
ATOM 4227 C CA . SER B 1 187 ? -89.35982 -39.95805 -21.39580 1.000 79.22563 187 SER B CA 1
ATOM 4228 C C . SER B 1 187 ? -90.07597 -41.26134 -21.73578 1.000 84.57815 187 SER B C 1
ATOM 4229 O O . SER B 1 187 ? -89.45802 -42.32929 -21.70235 1.000 91.51487 187 SER B O 1
ATOM 4232 N N . HIS B 1 188 ? -91.36104 -41.20056 -22.07634 1.000 79.03406 188 HIS B N 1
ATOM 4233 C CA . HIS B 1 188 ? -92.05962 -42.35735 -22.61607 1.000 83.01181 188 HIS B CA 1
ATOM 4234 C C . HIS B 1 188 ? -92.31890 -42.15483 -24.10410 1.000 82.56326 188 HIS B C 1
ATOM 4235 O O . HIS B 1 188 ? -92.81640 -41.09021 -24.49786 1.000 79.30881 188 HIS B O 1
ATOM 4242 N N . PRO B 1 189 ? -91.99515 -43.13230 -24.95982 1.000 80.88956 189 PRO B N 1
ATOM 4243 C CA . PRO B 1 189 ? -92.10272 -42.89413 -26.40932 1.000 75.94809 189 PRO B CA 1
ATOM 4244 C C . PRO B 1 189 ? -93.52950 -42.85567 -26.92955 1.000 76.33543 189 PRO B C 1
ATOM 4245 O O . PRO B 1 189 ? -93.78182 -42.16690 -27.92542 1.000 76.61126 189 PRO B O 1
ATOM 4249 N N . CYS B 1 190 ? -94.45772 -43.57816 -26.30337 1.000 79.74970 190 CYS B N 1
ATOM 4250 C CA . CYS B 1 190 ? -95.85928 -43.64991 -26.73151 1.000 72.84574 190 CYS B CA 1
ATOM 4251 C C . CYS B 1 190 ? -95.97821 -43.79069 -28.24427 1.000 81.35258 190 CYS B C 1
ATOM 4252 O O . CYS B 1 190 ? -96.70801 -43.05033 -28.90650 1.000 80.84111 190 CYS B O 1
ATOM 4255 N N . ASP B 1 191 ? -95.23355 -44.75039 -28.79566 1.000 85.39182 191 ASP B N 1
ATOM 4256 C CA . ASP B 1 191 ? -95.32143 -45.08328 -30.21816 1.000 84.94784 191 ASP B CA 1
ATOM 4257 C C . ASP B 1 191 ? -94.93494 -43.88533 -31.08644 1.000 81.16677 191 ASP B C 1
ATOM 4258 O O . ASP B 1 191 ? -95.55890 -43.60803 -32.11246 1.000 79.04563 191 ASP B O 1
ATOM 4263 N N . GLY B 1 192 ? -93.90086 -43.15964 -30.65967 1.000 78.02137 192 GLY B N 1
ATOM 4264 C CA . GLY B 1 192 ? -93.41170 -42.01900 -31.40891 1.000 73.08989 192 GLY B CA 1
ATOM 4265 C C . GLY B 1 192 ? -94.28685 -40.78519 -31.37602 1.000 70.99745 192 GLY B C 1
ATOM 4266 O O . GLY B 1 192 ? -94.01359 -39.83175 -32.11384 1.000 67.11006 192 GLY B O 1
ATOM 4267 N N . GLU B 1 193 ? -95.32631 -40.76135 -30.54038 1.000 69.22489 193 GLU B N 1
ATOM 4268 C CA . GLU B 1 193 ? -96.26184 -39.64308 -30.53561 1.000 66.29482 193 GLU B CA 1
ATOM 4269 C C . GLU B 1 193 ? -95.85742 -38.52729 -29.57844 1.000 61.51818 193 GLU B C 1
ATOM 4270 O O . GLU B 1 193 ? -96.21325 -37.36408 -29.80920 1.000 58.35366 193 GLU B O 1
ATOM 4276 N N . THR B 1 194 ? -95.11781 -38.83942 -28.51433 1.000 62.66026 194 THR B N 1
ATOM 4277 C CA . THR B 1 194 ? -94.67704 -37.77988 -27.61696 1.000 60.02614 194 THR B CA 1
ATOM 4278 C C . THR B 1 194 ? -93.56706 -36.94399 -28.23802 1.000 55.93025 194 THR B C 1
ATOM 4279 O O . THR B 1 194 ? -93.43581 -35.75582 -27.92374 1.000 52.32593 194 THR B O 1
ATOM 4283 N N . CYS B 1 195 ? -92.76065 -37.53151 -29.11849 1.000 57.29948 195 CYS B N 1
ATOM 4284 C CA . CYS B 1 195 ? -91.76753 -36.72214 -29.81000 1.000 52.36556 195 CYS B CA 1
ATOM 4285 C C . CYS B 1 195 ? -92.43622 -35.74549 -30.76346 1.000 49.94553 195 CYS B C 1
ATOM 4286 O O . CYS B 1 195 ? -92.06085 -34.56691 -30.80924 1.000 47.51971 195 CYS B O 1
ATOM 4289 N N . ALA B 1 196 ? -93.47365 -36.19271 -31.47799 1.000 46.75263 196 ALA B N 1
ATOM 4290 C CA . ALA B 1 196 ? -94.22969 -35.27287 -32.32592 1.000 50.37740 196 ALA B CA 1
ATOM 4291 C C . ALA B 1 196 ? -94.83877 -34.13651 -31.50459 1.000 51.55559 196 ALA B C 1
ATOM 4292 O O . ALA B 1 196 ? -94.78728 -32.96683 -31.91426 1.000 48.08202 196 ALA B O 1
ATOM 4294 N N . ILE B 1 197 ? -95.40204 -34.45809 -30.33256 1.000 46.47687 197 ILE B N 1
ATOM 4295 C CA . ILE B 1 197 ? -95.98477 -33.42835 -29.47339 1.000 47.67339 197 ILE B CA 1
ATOM 4296 C C . ILE B 1 197 ? -94.92289 -32.42541 -29.03775 1.000 46.42114 197 ILE B C 1
ATOM 4297 O O . ILE B 1 197 ? -95.13513 -31.20815 -29.09651 1.000 46.05150 197 ILE B O 1
ATOM 4302 N N . ALA B 1 198 ? -93.76756 -32.92210 -28.58608 1.000 46.27971 198 ALA B N 1
ATOM 4303 C CA . ALA B 1 198 ? -92.69746 -32.03474 -28.13418 1.000 43.81266 198 ALA B CA 1
ATOM 4304 C C . ALA B 1 198 ? -92.27592 -31.07358 -29.23755 1.000 44.01628 198 ALA B C 1
ATOM 4305 O O . ALA B 1 198 ? -92.18329 -29.85873 -29.01535 1.000 45.26551 198 ALA B O 1
ATOM 4307 N N . ALA B 1 199 ? -92.02094 -31.60423 -30.44140 1.000 46.24785 199 ALA B N 1
ATOM 4308 C CA . ALA B 1 199 ? -91.63145 -30.75986 -31.57043 1.000 43.55256 199 ALA B CA 1
ATOM 4309 C C . ALA B 1 199 ? -92.72197 -29.75313 -31.92370 1.000 41.87582 199 ALA B C 1
ATOM 4310 O O . ALA B 1 199 ? -92.42825 -28.58589 -32.21105 1.000 40.90428 199 ALA B O 1
ATOM 4312 N N . ALA B 1 200 ? -93.99027 -30.17848 -31.89281 1.000 43.76902 200 ALA B N 1
ATOM 4313 C CA . ALA B 1 200 ? -95.06935 -29.29555 -32.33335 1.000 43.30091 200 ALA B CA 1
ATOM 4314 C C . ALA B 1 200 ? -95.27201 -28.12573 -31.37549 1.000 45.51539 200 ALA B C 1
ATOM 4315 O O . ALA B 1 200 ? -95.46282 -26.98437 -31.81809 1.000 45.59940 200 ALA B O 1
ATOM 4317 N N . ILE B 1 201 ? -95.22239 -28.37307 -30.06176 1.000 42.13934 201 ILE B N 1
ATOM 4318 C CA . ILE B 1 201 ? -95.48282 -27.26961 -29.13973 1.000 43.29513 201 ILE B CA 1
ATOM 4319 C C . ILE B 1 201 ? -94.32194 -26.28662 -29.14048 1.000 43.43699 201 ILE B C 1
ATOM 4320 O O . ILE B 1 201 ? -94.51838 -25.08348 -28.92337 1.000 44.85904 201 ILE B O 1
ATOM 4325 N N . SER B 1 202 ? -93.10186 -26.75988 -29.39503 1.000 43.53443 202 SER B N 1
ATOM 4326 C CA . SER B 1 202 ? -91.98768 -25.82803 -29.50520 1.000 40.35862 202 SER B CA 1
ATOM 4327 C C . SER B 1 202 ? -92.16462 -24.92680 -30.70853 1.000 40.77911 202 SER B C 1
ATOM 4328 O O . SER B 1 202 ? -91.86976 -23.72895 -30.64605 1.000 39.50544 202 SER B O 1
ATOM 4331 N N . LEU B 1 203 ? -92.66455 -25.48294 -31.80982 1.000 42.32259 203 LEU B N 1
ATOM 4332 C CA . LEU B 1 203 ? -92.95274 -24.65168 -32.96782 1.000 43.87150 203 LEU B CA 1
ATOM 4333 C C . LEU B 1 203 ? -94.06358 -23.65629 -32.66096 1.000 42.39600 203 LEU B C 1
ATOM 4334 O O . LEU B 1 203 ? -94.01787 -22.51188 -33.12222 1.000 44.97283 203 LEU B O 1
ATOM 4339 N N . HIS B 1 204 ? -95.06425 -24.06934 -31.87969 1.000 39.81306 204 HIS B N 1
ATOM 4340 C CA . HIS B 1 204 ? -96.11823 -23.13890 -31.48995 1.000 44.76299 204 HIS B CA 1
ATOM 4341 C C . HIS B 1 204 ? -95.55686 -21.99182 -30.66131 1.000 47.39079 204 HIS B C 1
ATOM 4342 O O . HIS B 1 204 ? -95.91796 -20.82884 -30.88036 1.000 44.92510 204 HIS B O 1
ATOM 4349 N N . LEU B 1 205 ? -94.66807 -22.30032 -29.70308 1.000 47.08587 205 LEU B N 1
ATOM 4350 C CA . LEU B 1 205 ? -94.07980 -21.25056 -28.86980 1.000 47.86576 205 LEU B CA 1
ATOM 4351 C C . LEU B 1 205 ? -93.35074 -20.22420 -29.71915 1.000 48.59067 205 LEU B C 1
ATOM 4352 O O . LEU B 1 205 ? -93.43189 -19.01908 -29.45856 1.000 50.50321 205 LEU B O 1
ATOM 4357 N N . LEU B 1 206 ? -92.65769 -20.68436 -30.75917 1.000 47.74549 206 LEU B N 1
ATOM 4358 C CA . LEU B 1 206 ? -91.81239 -19.79867 -31.54363 1.000 46.67589 206 LEU B CA 1
ATOM 4359 C C . LEU B 1 206 ? -92.61119 -19.03516 -32.58845 1.000 47.30382 206 LEU B C 1
ATOM 4360 O O . LEU B 1 206 ? -92.29603 -17.87740 -32.88232 1.000 49.14706 206 LEU B O 1
ATOM 4365 N N . GLY B 1 207 ? -93.64716 -19.65581 -33.15281 1.000 47.54213 207 GLY B N 1
ATOM 4366 C CA . GLY B 1 207 ? -94.40798 -19.06716 -34.23484 1.000 46.68095 207 GLY B CA 1
ATOM 4367 C C . GLY B 1 207 ? -95.67222 -18.34279 -33.84372 1.000 48.41242 207 GLY B C 1
ATOM 4368 O O . GLY B 1 207 ? -96.35067 -17.79573 -34.71831 1.000 50.61194 207 GLY B O 1
ATOM 4369 N N . GLU B 1 208 ? -96.00784 -18.31695 -32.55313 1.000 49.61780 208 GLU B N 1
ATOM 4370 C CA . GLU B 1 208 ? -97.24596 -17.69143 -32.09820 1.000 47.11488 208 GLU B CA 1
ATOM 4371 C C . GLU B 1 208 ? -97.31472 -16.21783 -32.48475 1.000 46.53111 208 GLU B C 1
ATOM 4372 O O . GLU B 1 208 ? -98.38958 -15.70415 -32.80445 1.000 49.91023 208 GLU B O 1
ATOM 4378 N N . GLN B 1 209 ? -96.18631 -15.51511 -32.45563 1.000 45.10859 209 GLN B N 1
ATOM 4379 C CA . GLN B 1 209 ? -96.16074 -14.10767 -32.82624 1.000 50.69660 209 GLN B CA 1
ATOM 4380 C C . GLN B 1 209 ? -95.45305 -13.86912 -34.15937 1.000 52.66449 209 GLN B C 1
ATOM 4381 O O . GLN B 1 209 ? -95.06915 -12.73500 -34.46186 1.000 53.68133 209 GLN B O 1
ATOM 4387 N N . ARG B 1 210 ? -95.28596 -14.91593 -34.96879 1.000 51.92432 210 ARG B N 1
ATOM 4388 C CA . ARG B 1 210 ? -94.71091 -14.79616 -36.29967 1.000 45.99100 210 ARG B CA 1
ATOM 4389 C C . ARG B 1 210 ? -95.70189 -15.15118 -37.39387 1.000 45.65330 210 ARG B C 1
ATOM 4390 O O . ARG B 1 210 ? -95.32331 -15.17023 -38.56843 1.000 51.42533 210 ARG B O 1
ATOM 4398 N N . GLY B 1 211 ? -96.95639 -15.43054 -37.04777 1.000 47.07892 211 GLY B N 1
ATOM 4399 C CA . GLY B 1 211 ? -97.94072 -15.77423 -38.05596 1.000 50.87641 211 GLY B CA 1
ATOM 4400 C C . GLY B 1 211 ? -97.79447 -17.15434 -38.65706 1.000 54.02237 211 GLY B C 1
ATOM 4401 O O . GLY B 1 211 ? -98.27686 -17.38892 -39.76468 1.000 57.71291 211 GLY B O 1
ATOM 4402 N N . TRP B 1 212 ? -97.14001 -18.08031 -37.96552 1.000 53.62504 212 TRP B N 1
ATOM 4403 C CA . TRP B 1 212 ? -97.04220 -19.44074 -38.46794 1.000 53.33268 212 TRP B CA 1
ATOM 4404 C C . TRP B 1 212 ? -98.33090 -20.20589 -38.20093 1.000 55.21994 212 TRP B C 1
ATOM 4405 O O . TRP B 1 212 ? -99.07026 -19.91533 -37.26004 1.000 57.55828 212 TRP B O 1
ATOM 4416 N N . ILE B 1 213 ? -98.58965 -21.19578 -39.04646 1.000 56.21816 213 ILE B N 1
ATOM 4417 C CA . ILE B 1 213 ? -99.63097 -22.19537 -38.83384 1.000 55.61403 213 ILE B CA 1
ATOM 4418 C C . ILE B 1 213 ? -98.93193 -23.54755 -38.76452 1.000 54.55986 213 ILE B C 1
ATOM 4419 O O . ILE B 1 213 ? -98.25756 -23.94886 -39.72143 1.000 55.28933 213 ILE B O 1
ATOM 4424 N N . ILE B 1 214 ? -99.06580 -24.23801 -37.63816 1.000 51.40970 214 ILE B N 1
ATOM 4425 C CA . ILE B 1 214 ? -98.41867 -25.53190 -37.44035 1.000 48.96532 214 ILE B CA 1
ATOM 4426 C C . ILE B 1 214 ? -99.47894 -26.60818 -37.63914 1.000 51.61970 214 ILE B C 1
ATOM 4427 O O . ILE B 1 214 ? -100.50938 -26.61620 -36.95240 1.000 52.78681 214 ILE B O 1
ATOM 4432 N N . LYS B 1 215 ? -99.24454 -27.50618 -38.58907 1.000 47.52529 215 LYS B N 1
ATOM 4433 C CA . LYS B 1 215 ? -100.16757 -28.59922 -38.87353 1.000 47.08749 215 LYS B CA 1
ATOM 4434 C C . LYS B 1 215 ? -99.42601 -29.90617 -38.61495 1.000 49.99276 215 LYS B C 1
ATOM 4435 O O . LYS B 1 215 ? -98.66203 -30.37795 -39.46596 1.000 49.60350 215 LYS B O 1
ATOM 4441 N N . ALA B 1 216 ? -99.63467 -30.46773 -37.42566 1.000 49.68555 216 ALA B N 1
ATOM 4442 C CA . ALA B 1 216 ? -99.13402 -31.79091 -37.09970 1.000 50.95568 216 ALA B CA 1
ATOM 4443 C C . ALA B 1 216 ? -100.10474 -32.85350 -37.61178 1.000 53.11143 216 ALA B C 1
ATOM 4444 O O . ALA B 1 216 ? -101.31419 -32.62187 -37.72109 1.000 55.88808 216 ALA B O 1
ATOM 4446 N N . HIS B 1 217 ? -99.56682 -34.01949 -37.93437 1.000 50.84531 217 HIS B N 1
ATOM 4447 C CA . HIS B 1 217 ? -100.32609 -35.08945 -38.56098 1.000 56.50505 217 HIS B CA 1
ATOM 4448 C C . HIS B 1 217 ? -100.08559 -36.39168 -37.81861 1.000 55.96443 217 HIS B C 1
ATOM 4449 O O . HIS B 1 217 ? -99.09122 -36.52800 -37.10289 1.000 54.84238 217 HIS B O 1
ATOM 4456 N N . PRO B 1 218 ? -100.97425 -37.37191 -37.96567 1.000 63.83350 218 PRO B N 1
ATOM 4457 C CA . PRO B 1 218 ? -100.74078 -38.67015 -37.31836 1.000 65.24310 218 PRO B CA 1
ATOM 4458 C C . PRO B 1 218 ? -99.37675 -39.23107 -37.69212 1.000 68.92805 218 PRO B C 1
ATOM 4459 O O . PRO B 1 218 ? -99.01436 -39.31239 -38.86640 1.000 72.27021 218 PRO B O 1
ATOM 4463 N N . VAL B 1 219 ? -98.60694 -39.60093 -36.66842 1.000 69.13854 219 VAL B N 1
ATOM 4464 C CA . VAL B 1 219 ? -97.16132 -39.71950 -36.82976 1.000 73.55823 219 VAL B CA 1
ATOM 4465 C C . VAL B 1 219 ? -96.74853 -40.99796 -37.54611 1.000 79.99045 219 VAL B C 1
ATOM 4466 O O . VAL B 1 219 ? -95.64635 -41.05074 -38.11156 1.000 77.62481 219 VAL B O 1
ATOM 4470 N N . ASN B 1 220 ? -97.59859 -42.02089 -37.56212 1.000 82.71306 220 ASN B N 1
ATOM 4471 C CA . ASN B 1 220 ? -97.27466 -43.28568 -38.20877 1.000 89.48668 220 ASN B CA 1
ATOM 4472 C C . ASN B 1 220 ? -98.24702 -43.59596 -39.33920 1.000 93.99463 220 ASN B C 1
ATOM 4473 O O . ASN B 1 220 ? -98.66167 -44.74081 -39.52784 1.000 95.33767 220 ASN B O 1
ATOM 4478 N N . GLN B 1 221 ? -98.61675 -42.56829 -40.10611 1.000 98.16151 221 GLN B N 1
ATOM 4479 C CA . GLN B 1 221 ? -99.47860 -42.72515 -41.27273 1.000 106.96078 221 GLN B CA 1
ATOM 4480 C C . GLN B 1 221 ? -99.04260 -41.73832 -42.34347 1.000 110.84653 221 GLN B C 1
ATOM 4481 O O . GLN B 1 221 ? -98.83875 -40.55468 -42.05293 1.000 99.72468 221 GLN B O 1
ATOM 4487 N N . ALA B 1 222 ? -98.90797 -42.23058 -43.57064 1.000 120.40660 222 ALA B N 1
ATOM 4488 C CA . ALA B 1 222 ? -98.53835 -41.41525 -44.72962 1.000 121.62520 222 ALA B CA 1
ATOM 4489 C C . ALA B 1 222 ? -99.76374 -41.04977 -45.56057 1.000 126.01417 222 ALA B C 1
ATOM 4490 O O . ALA B 1 222 ? -99.79470 -41.24843 -46.77678 1.000 126.98660 222 ALA B O 1
ATOM 4492 N N . GLY B 1 223 ? -100.79134 -40.51008 -44.90776 1.000 119.37550 223 GLY B N 1
ATOM 4493 C CA . GLY B 1 223 ? -102.02315 -40.14427 -45.58500 1.000 115.26946 223 GLY B CA 1
ATOM 4494 C C . GLY B 1 223 ? -101.90893 -38.88106 -46.41564 1.000 111.41440 223 GLY B C 1
ATOM 4495 O O . GLY B 1 223 ? -102.68026 -38.67056 -47.35182 1.000 113.96927 223 GLY B O 1
ATOM 4496 N N . SER B 1 226 ? -103.85258 -36.13736 -48.35108 1.000 105.16638 226 SER B N 1
ATOM 4497 C CA . SER B 1 226 ? -102.75618 -35.96565 -49.29753 1.000 108.31969 226 SER B CA 1
ATOM 4498 C C . SER B 1 226 ? -102.30805 -34.50906 -49.39850 1.000 106.81040 226 SER B C 1
ATOM 4499 O O . SER B 1 226 ? -101.34690 -34.19819 -50.10659 1.000 106.03536 226 SER B O 1
ATOM 4502 N N . LYS B 1 227 ? -103.01496 -33.61227 -48.70641 1.000 101.80092 227 LYS B N 1
ATOM 4503 C CA . LYS B 1 227 ? -102.52923 -32.24719 -48.55062 1.000 96.07745 227 LYS B CA 1
ATOM 4504 C C . LYS B 1 227 ? -101.45662 -32.13607 -47.47118 1.000 93.74566 227 LYS B C 1
ATOM 4505 O O . LYS B 1 227 ? -100.83944 -31.07257 -47.33650 1.000 88.27611 227 LYS B O 1
ATOM 4507 N N . GLU B 1 228 ? -101.22309 -33.20614 -46.70936 1.000 87.18256 228 GLU B N 1
ATOM 4508 C CA . GLU B 1 228 ? -100.15831 -33.25414 -45.71971 1.000 75.85610 228 GLU B CA 1
ATOM 4509 C C . GLU B 1 228 ? -98.86619 -33.77489 -46.34275 1.000 76.47902 228 GLU B C 1
ATOM 4510 O O . GLU B 1 228 ? -98.88710 -34.66813 -47.19658 1.000 77.04007 228 GLU B O 1
ATOM 4516 N N . ILE B 1 229 ? -97.73620 -33.21608 -45.89898 1.000 71.27610 229 ILE B N 1
ATOM 4517 C CA . ILE B 1 229 ? -96.43096 -33.57883 -46.44594 1.000 64.39132 229 ILE B CA 1
ATOM 4518 C C . ILE B 1 229 ? -95.73033 -34.55605 -45.50275 1.000 66.08666 229 ILE B C 1
ATOM 4519 O O . ILE B 1 229 ? -95.83402 -35.77923 -45.66511 1.000 65.77382 229 ILE B O 1
ATOM 4524 N N . LEU B 1 230 ? -95.01207 -34.03304 -44.51375 1.000 54.91469 230 LEU B N 1
ATOM 4525 C CA . LEU B 1 230 ? -94.32166 -34.87336 -43.55450 1.000 52.32764 230 LEU B CA 1
ATOM 4526 C C . LEU B 1 230 ? -95.09449 -34.85427 -42.22947 1.000 57.13426 230 LEU B C 1
ATOM 4527 O O . LEU B 1 230 ? -96.27941 -34.50538 -42.19897 1.000 60.75381 230 LEU B O 1
ATOM 4532 N N . ASP B 1 231 ? -94.43599 -35.22532 -41.12521 1.000 49.88067 231 ASP B N 1
ATOM 4533 C CA . ASP B 1 231 ? -95.15087 -35.31551 -39.85577 1.000 49.62467 231 ASP B CA 1
ATOM 4534 C C . ASP B 1 231 ? -95.64649 -33.95854 -39.37363 1.000 54.09403 231 ASP B C 1
ATOM 4535 O O . ASP B 1 231 ? -96.72978 -33.87391 -38.77736 1.000 51.56239 231 ASP B O 1
ATOM 4540 N N . ILE B 1 232 ? -94.88320 -32.89108 -39.61615 1.000 51.69388 232 ILE B N 1
ATOM 4541 C CA . ILE B 1 232 ? -95.29093 -31.54416 -39.23158 1.000 47.11886 232 ILE B CA 1
ATOM 4542 C C . ILE B 1 232 ? -94.96665 -30.58831 -40.37260 1.000 46.55438 232 ILE B C 1
ATOM 4543 O O . ILE B 1 232 ? -93.80777 -30.48185 -40.78859 1.000 45.76149 232 ILE B O 1
ATOM 4548 N N . ASP B 1 233 ? -95.97676 -29.86935 -40.85100 1.000 48.32066 233 ASP B N 1
ATOM 4549 C CA . ASP B 1 233 ? -95.82258 -28.85656 -41.88722 1.000 47.22475 233 ASP B CA 1
ATOM 4550 C C . ASP B 1 233 ? -96.03141 -27.47095 -41.28122 1.000 49.03608 233 ASP B C 1
ATOM 4551 O O . ASP B 1 233 ? -96.99838 -27.24874 -40.54420 1.000 49.23108 233 ASP B O 1
ATOM 4556 N N . VAL B 1 234 ? -95.13032 -26.54323 -41.59319 1.000 48.18643 234 VAL B N 1
ATOM 4557 C CA . VAL B 1 234 ? -95.16058 -25.19196 -41.04283 1.000 51.43762 234 VAL B CA 1
ATOM 4558 C C . VAL B 1 234 ? -95.51845 -24.22137 -42.16197 1.000 50.71506 234 VAL B C 1
ATOM 4559 O O . VAL B 1 234 ? -94.83151 -24.15639 -43.18860 1.000 48.78372 234 VAL B O 1
ATOM 4563 N N . TYR B 1 235 ? -96.58640 -23.46332 -41.96223 1.000 52.93021 235 TYR B N 1
ATOM 4564 C CA . TYR B 1 235 ? -97.09912 -22.55998 -42.97628 1.000 56.30219 235 TYR B CA 1
ATOM 4565 C C . TYR B 1 235 ? -96.78375 -21.12417 -42.59773 1.000 60.54968 235 TYR B C 1
ATOM 4566 O O . TYR B 1 235 ? -96.91148 -20.73463 -41.43290 1.000 60.81156 235 TYR B O 1
ATOM 4575 N N . HIS B 1 236 ? -96.35578 -20.35208 -43.58900 1.000 70.36769 236 HIS B N 1
ATOM 4576 C CA . HIS B 1 236 ? -96.30648 -18.90019 -43.50607 1.000 77.57922 236 HIS B CA 1
ATOM 4577 C C . HIS B 1 236 ? -96.93315 -18.37322 -44.78463 1.000 85.24964 236 HIS B C 1
ATOM 4578 O O . HIS B 1 236 ? -96.51117 -18.75793 -45.88131 1.000 90.18388 236 HIS B O 1
ATOM 4585 N N . ASP B 1 237 ? -97.95428 -17.52606 -44.64607 1.000 88.98111 237 ASP B N 1
ATOM 4586 C CA . ASP B 1 237 ? -98.66361 -16.95293 -45.79653 1.000 100.96756 237 ASP B CA 1
ATOM 4587 C C . ASP B 1 237 ? -99.30949 -18.04468 -46.65404 1.000 100.12230 237 ASP B C 1
ATOM 4588 O O . ASP B 1 237 ? -99.22910 -18.01680 -47.88550 1.000 96.31414 237 ASP B O 1
ATOM 4593 N N . ASP B 1 238 ? -99.94231 -19.02114 -45.99765 1.000 93.14082 238 ASP B N 1
ATOM 4594 C CA . ASP B 1 238 ? -100.64844 -20.12899 -46.63809 1.000 88.89069 238 ASP B CA 1
ATOM 4595 C C . ASP B 1 238 ? -99.72418 -21.06003 -47.41792 1.000 86.84993 238 ASP B C 1
ATOM 4596 O O . ASP B 1 238 ? -100.20870 -21.93993 -48.14243 1.000 83.33072 238 ASP B O 1
ATOM 4601 N N . ILE B 1 239 ? -98.40806 -20.89503 -47.29961 1.000 84.05617 239 ILE B N 1
ATOM 4602 C CA . ILE B 1 239 ? -97.43660 -21.72997 -47.99961 1.000 80.98289 239 ILE B CA 1
ATOM 4603 C C . ILE B 1 239 ? -96.63240 -22.49903 -46.96507 1.000 65.18973 239 ILE B C 1
ATOM 4604 O O . ILE B 1 239 ? -96.11283 -21.90536 -46.01492 1.000 66.37650 239 ILE B O 1
ATOM 4609 N N . VAL B 1 240 ? -96.52147 -23.81156 -47.15380 1.000 60.08961 240 VAL B N 1
ATOM 4610 C CA . VAL B 1 240 ? -95.56849 -24.60311 -46.38403 1.000 59.26564 240 VAL B CA 1
ATOM 4611 C C . VAL B 1 240 ? -94.16025 -24.15601 -46.75761 1.000 59.25692 240 VAL B C 1
ATOM 4612 O O . VAL B 1 240 ? -93.76654 -24.20898 -47.92889 1.000 60.78382 240 VAL B O 1
ATOM 4616 N N . PHE B 1 241 ? -93.38847 -23.71484 -45.76891 1.000 46.34716 241 PHE B N 1
ATOM 4617 C CA . PHE B 1 241 ? -91.98832 -23.42922 -46.01597 1.000 44.10144 241 PHE B CA 1
ATOM 4618 C C . PHE B 1 241 ? -91.05923 -24.43128 -45.35431 1.000 48.57409 241 PHE B C 1
ATOM 4619 O O . PHE B 1 241 ? -89.87458 -24.46346 -45.69092 1.000 50.95374 241 PHE B O 1
ATOM 4627 N N . LEU B 1 242 ? -91.56296 -25.26065 -44.44463 1.000 45.90190 242 LEU B N 1
ATOM 4628 C CA . LEU 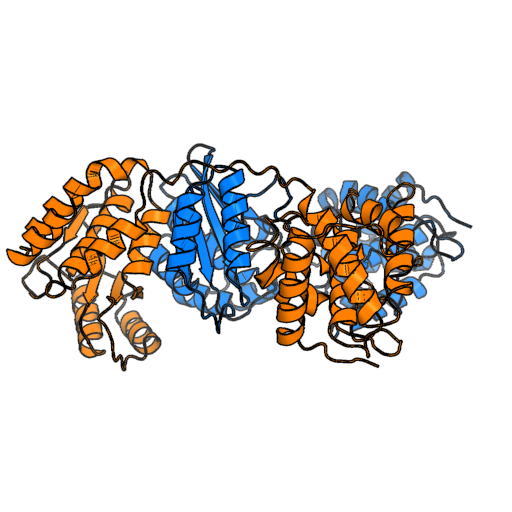B 1 242 ? -90.72477 -26.21177 -43.73356 1.000 44.86694 242 LEU B CA 1
ATOM 4629 C C . LEU B 1 242 ? -91.55442 -27.43705 -43.38032 1.000 45.34651 242 LEU B C 1
ATOM 4630 O O . LEU B 1 242 ? -92.69354 -27.31143 -42.92110 1.000 47.91988 242 LEU B O 1
ATOM 4635 N N . SER B 1 243 ? -90.98302 -28.61856 -43.60332 1.000 41.52758 243 SER B N 1
ATOM 4636 C CA . SER B 1 243 ? -91.61277 -29.87561 -43.22949 1.000 45.22849 243 SER B CA 1
ATOM 4637 C C . SER B 1 243 ? -90.68603 -30.66500 -42.31757 1.000 48.00475 243 SER B C 1
ATOM 4638 O O . SER B 1 243 ? -89.48352 -30.76835 -42.58418 1.000 47.39330 243 SER B O 1
ATOM 4641 N N . ILE B 1 244 ? -91.25225 -31.23522 -41.25295 1.000 41.97457 244 ILE B N 1
ATOM 4642 C CA . ILE B 1 244 ? -90.48591 -31.95561 -40.24682 1.000 44.32305 244 ILE B CA 1
ATOM 4643 C C . ILE B 1 244 ? -90.95943 -33.39811 -40.18537 1.000 45.67877 244 ILE B C 1
ATOM 4644 O O . ILE B 1 244 ? -92.16400 -33.65846 -40.10324 1.000 49.60981 244 ILE B O 1
ATOM 4649 N N . GLU B 1 245 ? -90.01236 -34.33010 -40.23138 1.000 47.59333 245 GLU B N 1
ATOM 4650 C CA . GLU B 1 245 ? -90.26359 -35.73478 -39.93317 1.000 48.62991 245 GLU B CA 1
ATOM 4651 C C . GLU B 1 245 ? -89.72356 -36.04138 -38.53992 1.000 49.23349 245 GLU B C 1
ATOM 4652 O O . GLU B 1 245 ? -88.58243 -35.69361 -38.22169 1.000 51.29648 245 GLU B O 1
ATOM 4658 N N . VAL B 1 246 ? -90.54039 -36.67705 -37.71207 1.000 53.38249 246 VAL B N 1
ATOM 4659 C CA . VAL B 1 246 ? -90.20551 -36.94413 -36.31761 1.000 52.20132 246 VAL B CA 1
ATOM 4660 C C . VAL B 1 246 ? -90.03343 -38.45071 -36.17101 1.000 55.89040 246 VAL B C 1
ATOM 4661 O O . VAL B 1 246 ? -91.01560 -39.20174 -36.14206 1.000 57.87590 246 VAL B O 1
ATOM 4665 N N . LYS B 1 247 ? -88.78419 -38.89866 -36.08032 1.000 58.39923 247 LYS B N 1
ATOM 4666 C CA . LYS B 1 247 ? -88.46026 -40.31278 -35.93878 1.000 60.60059 247 LYS B CA 1
ATOM 4667 C C . LYS B 1 247 ? -88.06288 -40.59431 -34.49764 1.000 62.01924 247 LYS B C 1
ATOM 4668 O O . LYS B 1 247 ? -87.13178 -39.97502 -33.97394 1.000 64.31756 247 LYS B O 1
ATOM 4674 N N . ASP B 1 248 ? -88.76868 -41.52144 -33.85766 1.000 64.74306 248 ASP B N 1
ATOM 4675 C CA . ASP B 1 248 ? -88.39202 -41.98975 -32.53104 1.000 65.95653 248 ASP B CA 1
ATOM 4676 C C . ASP B 1 248 ? -88.17016 -43.49789 -32.52222 1.000 71.56471 248 ASP B C 1
ATOM 4677 O O . ASP B 1 248 ? -88.30365 -44.14040 -31.47968 1.000 73.74148 248 ASP B O 1
ATOM 4682 N N . LYS B 1 249 ? -87.84613 -44.07015 -33.67134 1.000 74.12865 249 LYS B N 1
ATOM 4683 C CA . LYS B 1 249 ? -87.49081 -45.46986 -33.83045 1.000 78.00036 249 LYS B CA 1
ATOM 4684 C C . LYS B 1 249 ? -86.35792 -45.51839 -34.84859 1.000 78.32434 249 LYS B C 1
ATOM 4685 O O . LYS B 1 249 ? -86.13435 -44.54315 -35.56545 1.000 76.28234 249 LYS B O 1
ATOM 4691 N N . PRO B 1 250 ? -85.62218 -46.63402 -34.91479 1.000 79.83174 250 PRO B N 1
ATOM 4692 C CA . PRO B 1 250 ? -84.56071 -46.73666 -35.92760 1.000 81.37255 250 PRO B CA 1
ATOM 4693 C C . PRO B 1 250 ? -85.05135 -46.42138 -37.33289 1.000 79.43210 250 PRO B C 1
ATOM 4694 O O . PRO B 1 250 ? -86.24979 -46.51513 -37.61691 1.000 78.55929 250 PRO B O 1
ATOM 4698 N N . PHE B 1 251 ? -84.13294 -46.02390 -38.20996 1.000 80.24359 251 PHE B N 1
ATOM 4699 C CA . PHE B 1 251 ? -84.46410 -45.68997 -39.58886 1.000 76.74746 251 PHE B CA 1
ATOM 4700 C C . PHE B 1 251 ? -83.17502 -45.67491 -40.39626 1.000 76.94700 251 PHE B C 1
ATOM 4701 O O . PHE B 1 251 ? -82.07417 -45.67526 -39.84185 1.000 80.01356 251 PHE B O 1
ATOM 4709 N N . ASN B 1 252 ? -83.32360 -45.66856 -41.71833 1.000 79.20084 252 ASN B N 1
ATOM 4710 C CA . ASN B 1 252 ? -82.18833 -45.70494 -42.63313 1.000 87.30249 252 ASN B CA 1
ATOM 4711 C C . ASN B 1 252 ? -82.36012 -44.60579 -43.67036 1.000 85.60631 252 ASN B C 1
ATOM 4712 O O . ASN B 1 252 ? -83.32048 -43.83295 -43.62758 1.000 82.57303 252 ASN B O 1
ATOM 4717 N N . TYR B 1 253 ? -81.43032 -44.54386 -44.62512 1.000 84.73657 253 TYR B N 1
ATOM 4718 C CA . TYR B 1 253 ? -81.48541 -43.44378 -45.57627 1.000 87.85412 253 TYR B CA 1
ATOM 4719 C C . TYR B 1 253 ? -82.60125 -43.60091 -46.60212 1.000 87.13418 253 TYR B C 1
ATOM 4720 O O . TYR B 1 253 ? -82.86902 -42.65097 -47.34529 1.000 86.94773 253 TYR B O 1
ATOM 4729 N N . GLN B 1 254 ? -83.26980 -44.75341 -46.65796 1.000 88.54804 254 GLN B N 1
ATOM 4730 C CA . GLN B 1 254 ? -84.46101 -44.84543 -47.49638 1.000 90.64176 254 GLN B CA 1
ATOM 4731 C C . GLN B 1 254 ? -85.60922 -44.05005 -46.88734 1.000 83.90319 254 GLN B C 1
ATOM 4732 O O . GLN B 1 254 ? -86.37093 -43.39265 -47.60644 1.000 83.35783 254 GLN B O 1
ATOM 4738 N N . ASP B 1 255 ? -85.74089 -44.09092 -45.56010 1.000 79.26411 255 ASP B N 1
ATOM 4739 C CA . ASP B 1 255 ? -86.72158 -43.24918 -44.88602 1.000 80.18928 255 ASP B CA 1
ATOM 4740 C C . ASP B 1 255 ? -86.41393 -41.76845 -45.07856 1.000 76.42791 255 ASP B C 1
ATOM 4741 O O . ASP B 1 255 ? -87.33726 -40.95164 -45.16861 1.000 72.43057 255 ASP B O 1
ATOM 4746 N N . VAL B 1 256 ? -85.12926 -41.40501 -45.13630 1.000 76.78998 256 VAL B N 1
ATOM 4747 C CA . VAL B 1 256 ? -84.75347 -40.01009 -45.34682 1.000 72.52488 256 VAL B CA 1
ATOM 4748 C C . VAL B 1 256 ? -85.05290 -39.58755 -46.78093 1.000 73.64352 256 VAL B C 1
ATOM 4749 O O . VAL B 1 256 ? -85.71000 -38.56665 -47.01925 1.000 69.90078 256 VAL B O 1
ATOM 4753 N N . ASN B 1 257 ? -84.57490 -40.36384 -47.75792 1.000 67.10905 257 ASN B N 1
ATOM 4754 C CA . ASN B 1 257 ? -84.80861 -40.01216 -49.15399 1.000 72.55973 257 ASN B CA 1
ATOM 4755 C C . ASN B 1 257 ? -86.29660 -40.00264 -49.48504 1.000 72.90941 257 ASN B C 1
ATOM 4756 O O . ASN B 1 257 ? -86.74521 -39.20362 -50.31611 1.000 70.29723 257 ASN B O 1
ATOM 4761 N N . HIS B 1 258 ? -87.07497 -40.87916 -48.84679 1.000 71.19084 258 HIS B N 1
ATOM 4762 C CA . HIS B 1 258 ? -88.52426 -40.83830 -49.00779 1.000 72.02720 258 HIS B CA 1
ATOM 4763 C C . HIS B 1 258 ? -89.09856 -39.51026 -48.50971 1.000 71.92280 258 HIS B C 1
ATOM 4764 O O . HIS B 1 258 ? -89.93144 -38.89174 -49.18416 1.000 67.03481 258 HIS B O 1
ATOM 4771 N N . ALA B 1 259 ? -88.66104 -39.04854 -47.33229 1.000 68.49197 259 ALA B N 1
ATOM 4772 C CA . ALA B 1 259 ? -89.15501 -37.77186 -46.82478 1.000 63.05543 259 ALA B CA 1
ATOM 4773 C C . ALA B 1 259 ? -88.70344 -36.61433 -47.70656 1.000 63.85080 259 ALA B C 1
ATOM 4774 O O . ALA B 1 259 ? -89.47880 -35.68775 -47.96966 1.000 58.90022 259 ALA B O 1
ATOM 4776 N N . VAL B 1 260 ? -87.45729 -36.65360 -48.18173 1.000 63.35866 260 VAL B N 1
ATOM 4777 C CA . VAL B 1 260 ? -86.96050 -35.58216 -49.03839 1.000 61.75810 260 VAL B CA 1
ATOM 4778 C C . VAL B 1 260 ? -87.72702 -35.54803 -50.35708 1.000 62.87424 260 VAL B C 1
ATOM 4779 O O . VAL B 1 260 ? -88.07425 -34.47286 -50.86322 1.000 61.98923 260 VAL B O 1
ATOM 4783 N N . SER B 1 261 ? -88.02497 -36.71917 -50.92173 1.000 62.17883 261 SER B N 1
ATOM 4784 C CA . SER B 1 261 ? -88.71480 -36.75607 -52.20784 1.000 65.32845 261 SER B CA 1
ATOM 4785 C C . SER B 1 261 ? -90.11981 -36.17785 -52.10290 1.000 63.22889 261 SER B C 1
ATOM 4786 O O . SER B 1 261 ? -90.55247 -35.42891 -52.98892 1.000 58.12770 261 SER B O 1
ATOM 4789 N N . LYS B 1 262 ? -90.84140 -36.49569 -51.01955 1.000 60.90224 262 LYS B N 1
ATOM 4790 C CA . LYS B 1 262 ? -92.20260 -35.98629 -50.87926 1.000 60.20731 262 LYS B CA 1
ATOM 4791 C C . LYS B 1 262 ? -92.20936 -34.47168 -50.73196 1.000 64.93891 262 LYS B C 1
ATOM 4792 O O . LYS B 1 262 ? -93.04735 -33.78868 -51.33729 1.000 65.70119 262 LYS B O 1
ATOM 4798 N N . ALA B 1 263 ? -91.27395 -33.92940 -49.94620 1.000 56.91619 263 ALA B N 1
ATOM 4799 C CA . ALA B 1 263 ? -91.16812 -32.48173 -49.82274 1.000 61.91702 263 ALA B CA 1
ATOM 4800 C C . ALA B 1 263 ? -90.78545 -31.84562 -51.15034 1.000 62.43496 263 ALA B C 1
ATOM 4801 O O . ALA B 1 263 ? -91.33798 -30.80786 -51.53234 1.000 64.75468 263 ALA B O 1
ATOM 4803 N N . SER B 1 264 ? -89.83119 -32.44474 -51.86264 1.000 59.09734 264 SER B N 1
ATOM 4804 C CA . SER B 1 264 ? -89.44833 -31.91525 -53.16768 1.000 64.41937 264 SER B CA 1
ATOM 4805 C C . SER B 1 264 ? -90.64282 -31.89023 -54.11241 1.000 61.75378 264 SER B C 1
ATOM 4806 O O . SER B 1 264 ? -90.93788 -30.86274 -54.73094 1.000 60.47232 264 SER B O 1
ATOM 4809 N N . ALA B 1 265 ? -91.36410 -33.01133 -54.20346 1.000 61.25849 265 ALA B N 1
ATOM 4810 C CA . ALA B 1 265 ? -92.53274 -33.10730 -55.07582 1.000 64.69850 265 ALA B CA 1
ATOM 4811 C C . ALA B 1 265 ? -93.58094 -32.04698 -54.77035 1.000 66.56697 265 ALA B C 1
ATOM 4812 O O . ALA B 1 265 ? -94.38289 -31.71473 -55.64733 1.000 64.28123 265 ALA B O 1
ATOM 4814 N N . SER B 1 266 ? -93.59205 -31.50133 -53.55620 1.000 64.55643 266 SER B N 1
ATOM 4815 C CA . SER B 1 266 ? -94.56493 -30.48777 -53.18124 1.000 61.04873 266 SER B CA 1
ATOM 4816 C C . SER B 1 266 ? -93.99865 -29.08197 -53.23392 1.000 61.60018 266 SER B C 1
ATOM 4817 O O . SER B 1 266 ? -94.70503 -28.13375 -52.87921 1.000 62.79378 266 SER B O 1
ATOM 4820 N N . GLY B 1 267 ? -92.74799 -28.92358 -53.66323 1.000 63.58669 267 GLY B N 1
ATOM 4821 C CA . GLY B 1 267 ? -92.13140 -27.61397 -53.69199 1.000 61.78442 267 GLY B CA 1
ATOM 4822 C C . GLY B 1 267 ? -91.65637 -27.09741 -52.35255 1.000 63.66014 267 GLY B C 1
ATOM 4823 O O . GLY B 1 267 ? -91.45214 -25.88601 -52.21246 1.000 60.52849 267 GLY B O 1
ATOM 4824 N N . ILE B 1 268 ? -91.48493 -27.97789 -51.35707 1.000 62.19312 268 ILE B N 1
ATOM 4825 C CA . ILE B 1 268 ? -90.90702 -27.61409 -50.06149 1.000 59.93321 268 ILE B CA 1
ATOM 4826 C C . ILE B 1 268 ? -89.40039 -27.77294 -50.15934 1.000 58.96715 268 ILE B C 1
ATOM 4827 O O . ILE B 1 268 ? -88.90689 -28.84682 -50.52083 1.000 62.09250 268 ILE B O 1
ATOM 4832 N N . SER B 1 269 ? -88.66367 -26.72510 -49.81014 1.000 56.33053 269 SER B N 1
ATOM 4833 C CA . SER B 1 269 ? -87.22147 -26.73253 -49.97170 1.000 51.64206 269 SER B CA 1
ATOM 4834 C C . SER B 1 269 ? -86.46709 -26.84731 -48.65618 1.000 51.94250 269 SER B C 1
ATOM 4835 O O . SER B 1 269 ? -85.23296 -26.79086 -48.66388 1.000 50.42343 269 SER B O 1
ATOM 4838 N N . LYS B 1 270 ? -87.16032 -27.00259 -47.52913 1.000 49.21952 270 LYS B N 1
ATOM 4839 C CA . LYS B 1 270 ? -86.50186 -27.13204 -46.23350 1.000 49.35405 270 LYS B CA 1
ATOM 4840 C C . LYS B 1 270 ? -87.14154 -28.27416 -45.45376 1.000 48.54619 270 LYS B C 1
ATOM 4841 O O . LYS B 1 270 ? -88.36402 -28.31289 -45.28854 1.000 49.01416 270 LYS B O 1
ATOM 4847 N N . VAL B 1 271 ? -86.31411 -29.21735 -45.00600 1.000 47.44351 271 VAL B N 1
ATOM 4848 C CA . VAL B 1 271 ? -86.76574 -30.39918 -44.28588 1.000 42.35773 271 VAL B CA 1
ATOM 4849 C C . VAL B 1 271 ? -85.86389 -30.62165 -43.08612 1.000 42.21417 271 VAL B C 1
ATOM 4850 O O . VAL B 1 271 ? -84.64122 -30.71323 -43.23357 1.000 46.21452 271 VAL B O 1
ATOM 4854 N N . ILE B 1 272 ? -86.45962 -30.73610 -41.90776 1.000 41.65189 272 ILE B N 1
ATOM 4855 C CA . ILE B 1 272 ? -85.73962 -31.13207 -40.70698 1.000 43.16420 272 ILE B CA 1
ATOM 4856 C C . ILE B 1 272 ? -86.12784 -32.56488 -40.37355 1.000 45.27756 272 ILE B C 1
ATOM 4857 O O . ILE B 1 272 ? -87.31490 -32.91808 -40.39007 1.000 40.37667 272 ILE B O 1
ATOM 4862 N N . PHE B 1 273 ? -85.12145 -33.38741 -40.09365 1.000 43.27213 273 PHE B N 1
ATOM 4863 C CA . PHE B 1 273 ? -85.29272 -34.75157 -39.61836 1.000 43.48899 273 PHE B CA 1
ATOM 4864 C C . PHE B 1 273 ? -84.93585 -34.78755 -38.13836 1.000 46.43810 273 PHE B C 1
ATOM 4865 O O . PHE B 1 273 ? -83.76027 -34.66245 -37.77843 1.000 46.30500 273 PHE B O 1
ATOM 4873 N N . LEU B 1 274 ? -85.93856 -34.96513 -37.28358 1.000 46.51461 274 LEU B N 1
ATOM 4874 C CA . LEU B 1 274 ? -85.72673 -34.99179 -35.83997 1.000 46.89495 274 LEU B CA 1
ATOM 4875 C C . LEU B 1 274 ? -85.51415 -36.42079 -35.34727 1.000 49.82100 274 LEU B C 1
ATOM 4876 O O . LEU B 1 274 ? -86.29869 -37.32135 -35.66993 1.000 47.09664 274 LEU B O 1
ATOM 4881 N N . LYS B 1 275 ? -84.47932 -36.60829 -34.52806 1.000 49.27188 275 LYS B N 1
ATOM 4882 C CA . LYS B 1 275 ? -84.12639 -37.90090 -33.94907 1.000 51.72222 275 LYS B CA 1
ATOM 4883 C C . LYS B 1 275 ? -84.51374 -37.91862 -32.47666 1.000 51.92397 275 LYS B C 1
ATOM 4884 O O . LYS B 1 275 ? -83.95508 -37.16353 -31.67275 1.000 50.67115 275 LYS B O 1
ATOM 4890 N N . GLY B 1 276 ? -85.45686 -38.77830 -32.12456 1.000 57.97076 276 GLY B N 1
ATOM 4891 C CA . GLY B 1 276 ? -85.84903 -38.93642 -30.74193 1.000 61.79865 276 GLY B CA 1
ATOM 4892 C C . GLY B 1 276 ? -84.85266 -39.76012 -29.95257 1.000 64.56135 276 GLY B C 1
ATOM 4893 O O . GLY B 1 276 ? -83.90655 -40.35311 -30.49116 1.000 63.69306 276 GLY B O 1
ATOM 4894 N N . PRO B 1 277 ? -85.05840 -39.80219 -28.63176 1.000 64.32976 277 PRO B N 1
ATOM 4895 C CA . PRO B 1 277 ? -84.16575 -40.59972 -27.77044 1.000 71.34988 277 PRO B CA 1
ATOM 4896 C C . PRO B 1 277 ? -84.05786 -42.05837 -28.17165 1.000 74.18010 277 PRO B C 1
ATOM 4897 O O . PRO B 1 277 ? -83.02673 -42.68486 -27.90340 1.000 78.04753 277 PRO B O 1
ATOM 4901 N N . ARG B 1 278 ? -85.08728 -42.61693 -28.80629 1.000 74.21956 278 ARG B N 1
ATOM 4902 C CA . ARG B 1 278 ? -85.10838 -44.01317 -29.22306 1.000 76.17990 278 ARG B CA 1
ATOM 4903 C C . ARG B 1 278 ? -84.68386 -44.20478 -30.67686 1.000 79.90555 278 ARG B C 1
ATOM 4904 O O . ARG B 1 278 ? -84.83963 -45.30661 -31.21542 1.000 79.56211 278 ARG B O 1
ATOM 4912 N N . ALA B 1 279 ? -84.16928 -43.15721 -31.32776 1.000 78.56695 279 ALA B N 1
ATOM 4913 C CA . ALA B 1 279 ? -83.74007 -43.23163 -32.72692 1.000 78.80959 279 ALA B CA 1
ATOM 4914 C C . ALA B 1 279 ? -82.26780 -43.62624 -32.75120 1.000 89.60909 279 ALA B C 1
ATOM 4915 O O . ALA B 1 279 ? -81.36671 -42.80736 -32.95154 1.000 91.20298 279 ALA B O 1
ATOM 4917 N N . THR B 1 280 ? -82.02897 -44.91772 -32.55128 1.000 95.24998 280 THR B N 1
ATOM 4918 C CA . THR B 1 280 ? -80.70286 -45.43470 -32.25525 1.000 101.75881 280 THR B CA 1
ATOM 4919 C C . THR B 1 280 ? -80.25714 -46.41360 -33.33018 1.000 105.09659 280 THR B C 1
ATOM 4920 O O . THR B 1 280 ? -81.02822 -46.79555 -34.21533 1.000 107.20367 280 THR B O 1
ATOM 4924 N N . ASN B 1 281 ? -78.99331 -46.82573 -33.22097 1.000 108.49615 281 ASN B N 1
ATOM 4925 C CA . ASN B 1 281 ? -78.35598 -47.75044 -34.15778 1.000 113.09401 281 ASN B CA 1
ATOM 4926 C C . ASN B 1 281 ? -78.49348 -47.22817 -35.59106 1.000 114.64544 281 ASN B C 1
ATOM 4927 O O . ASN B 1 281 ? -79.26207 -47.73830 -36.40602 1.000 116.96620 281 ASN B O 1
ATOM 4932 N N . LEU B 1 282 ? -77.71971 -46.18196 -35.87351 1.000 112.12907 282 LEU B N 1
ATOM 4933 C CA . LEU B 1 282 ? -77.86762 -45.40411 -37.09684 1.000 112.15518 282 LEU B CA 1
ATOM 4934 C C . LEU B 1 282 ? -76.68071 -45.64514 -38.01924 1.000 119.78777 282 LEU B C 1
ATOM 4935 O O . LEU B 1 282 ? -75.53987 -45.31874 -37.67193 1.000 117.23133 282 LEU B O 1
ATOM 4940 N N . ASP B 1 283 ? -76.96034 -46.21240 -39.19547 1.000 129.55763 283 ASP B N 1
ATOM 4941 C CA . ASP B 1 283 ? -75.95644 -46.39784 -40.23644 1.000 135.20254 283 ASP B CA 1
ATOM 4942 C C . ASP B 1 283 ? -75.66546 -45.11904 -41.00884 1.000 132.02447 283 ASP B C 1
ATOM 4943 O O . ASP B 1 283 ? -74.66153 -45.05874 -41.72952 1.000 131.94420 283 ASP B O 1
ATOM 4948 N N . ILE B 1 284 ? -76.51584 -44.10304 -40.86603 1.000 116.74768 284 ILE B N 1
ATOM 4949 C CA . ILE B 1 284 ? -76.59016 -43.02721 -41.84392 1.000 103.54896 284 ILE B CA 1
ATOM 4950 C C . ILE B 1 284 ? -75.31769 -42.19545 -41.82659 1.000 94.14293 284 ILE B C 1
ATOM 4951 O O . ILE B 1 284 ? -74.87654 -41.72269 -40.77064 1.000 95.15643 284 ILE B O 1
ATOM 4956 N N . ASP B 1 285 ? -74.71916 -42.01928 -43.00284 1.000 88.29496 285 ASP B N 1
ATOM 4957 C CA . ASP B 1 285 ? -73.79825 -40.91217 -43.23832 1.000 81.43554 285 ASP B CA 1
ATOM 4958 C C . ASP B 1 285 ? -74.67058 -39.69085 -43.47718 1.000 77.13791 285 ASP B C 1
ATOM 4959 O O . ASP B 1 285 ? -75.24889 -39.52748 -44.55515 1.000 74.58856 285 ASP B O 1
ATOM 4964 N N . GLU B 1 286 ? -74.79472 -38.84100 -42.45618 1.000 71.92315 286 GLU B N 1
ATOM 4965 C CA . GLU B 1 286 ? -75.75443 -37.74744 -42.53897 1.000 66.35595 286 GLU B CA 1
ATOM 4966 C C . GLU B 1 286 ? -75.36212 -36.74688 -43.61465 1.000 62.86192 286 GLU B C 1
ATOM 4967 O O . GLU B 1 286 ? -76.22766 -36.22981 -44.33234 1.000 58.82415 286 GLU B O 1
ATOM 4973 N N . SER B 1 287 ? -74.06322 -36.47315 -43.75064 1.000 65.08163 287 SER B N 1
ATOM 4974 C CA . SER B 1 287 ? -73.60718 -35.53872 -44.77454 1.000 65.90206 287 SER B CA 1
ATOM 4975 C C . SER B 1 287 ? -73.92694 -36.03771 -46.18249 1.000 66.19076 287 SER B C 1
ATOM 4976 O O . SER B 1 287 ? -74.17820 -35.22849 -47.08176 1.000 62.77346 287 SER B O 1
ATOM 4979 N N . LEU B 1 288 ? -73.92855 -37.35762 -46.39684 1.000 68.37922 288 LEU B N 1
ATOM 4980 C CA . LEU B 1 288 ? -74.27551 -37.87947 -47.71717 1.000 69.27427 288 LEU B CA 1
ATOM 4981 C C . LEU B 1 288 ? -75.75988 -37.69720 -48.00471 1.000 66.36278 288 LEU B C 1
ATOM 4982 O O . LEU B 1 288 ? -76.13760 -37.30228 -49.11452 1.000 64.91845 288 LEU B O 1
ATOM 4987 N N . ALA B 1 289 ? -76.61633 -37.96555 -47.01314 1.000 66.14435 289 ALA B N 1
ATOM 4988 C CA . ALA B 1 289 ? -78.04238 -37.70964 -47.18605 1.000 61.05562 289 ALA B CA 1
ATOM 4989 C C . ALA B 1 289 ? -78.30138 -36.23801 -47.48474 1.000 60.44652 289 ALA B C 1
ATOM 4990 O O . ALA B 1 289 ? -79.10822 -35.90588 -48.36247 1.000 63.62531 289 ALA B O 1
ATOM 4992 N N . ILE B 1 290 ? -77.59933 -35.34567 -46.78527 1.000 58.14277 290 ILE B N 1
ATOM 4993 C CA . ILE B 1 290 ? -77.76716 -33.91170 -46.99629 1.000 58.37098 290 ILE B CA 1
ATOM 4994 C C . ILE B 1 290 ? -77.30708 -33.50679 -48.39352 1.000 60.54682 290 ILE B C 1
ATOM 4995 O O . ILE B 1 290 ? -77.94035 -32.67388 -49.05425 1.000 58.64036 290 ILE B O 1
ATOM 5000 N N . GLU B 1 291 ? -76.18881 -34.06628 -48.85702 1.000 62.48284 291 GLU B N 1
ATOM 5001 C CA . GLU B 1 291 ? -75.69628 -33.71633 -50.18226 1.000 64.57282 291 GLU B CA 1
ATOM 5002 C C . GLU B 1 291 ? -76.66455 -34.18545 -51.25967 1.000 67.09906 291 GLU B C 1
ATOM 5003 O O . GLU B 1 291 ? -76.89285 -33.47782 -52.24741 1.000 67.75221 291 GLU B O 1
ATOM 5009 N N . ASN B 1 292 ? -77.25714 -35.37200 -51.07396 1.000 66.75599 292 ASN B N 1
ATOM 5010 C CA . ASN B 1 292 ? -78.24163 -35.87382 -52.02816 1.000 63.86394 292 ASN B CA 1
ATOM 5011 C C . ASN B 1 292 ? -79.50142 -35.02022 -52.03009 1.000 64.03283 292 ASN B C 1
ATOM 5012 O O . ASN B 1 292 ? -80.04524 -34.71717 -53.09621 1.000 62.99214 292 ASN B O 1
ATOM 5017 N N . ALA B 1 293 ? -79.98344 -34.62111 -50.85029 1.000 60.48869 293 ALA B N 1
ATOM 5018 C CA . ALA B 1 293 ? -81.18875 -33.80268 -50.80391 1.000 58.80026 293 ALA B CA 1
ATOM 5019 C C . ALA B 1 293 ? -80.97662 -32.46701 -51.50063 1.000 57.70291 293 ALA B C 1
ATOM 5020 O O . ALA B 1 293 ? -81.90937 -31.92751 -52.10778 1.000 55.96479 293 ALA B O 1
ATOM 5022 N N . ALA B 1 294 ? -79.75613 -31.93050 -51.43827 1.000 56.38367 294 ALA B N 1
ATOM 5023 C CA . ALA B 1 294 ? -79.46560 -30.66049 -52.09245 1.000 58.01288 294 ALA B CA 1
ATOM 5024 C C . ALA B 1 294 ? -79.63713 -30.76348 -53.60112 1.000 65.44434 294 ALA B C 1
ATOM 5025 O O . ALA B 1 294 ? -80.12024 -29.82318 -54.24621 1.000 63.50890 294 ALA B O 1
ATOM 5027 N N . THR B 1 295 ? -79.24629 -31.89677 -54.18573 1.000 61.32473 295 THR B N 1
ATOM 5028 C CA . THR B 1 295 ? -79.43561 -32.05667 -55.62180 1.000 69.23336 295 THR B CA 1
ATOM 5029 C C . THR B 1 295 ? -80.91262 -32.16388 -55.98777 1.000 69.73490 295 THR B C 1
ATOM 5030 O O . THR B 1 295 ? -81.27047 -31.91604 -57.14285 1.000 72.46856 295 THR B O 1
ATOM 5034 N N . LYS B 1 296 ? -81.77893 -32.50128 -55.03146 1.000 65.21898 296 LYS B N 1
ATOM 5035 C CA . LYS B 1 296 ? -83.21920 -32.46412 -55.24419 1.000 62.20070 296 LYS B CA 1
ATOM 5036 C C . LYS B 1 296 ? -83.82607 -31.11427 -54.86428 1.000 63.86985 296 LYS B C 1
ATOM 5037 O O . LYS B 1 296 ? -85.05624 -30.98630 -54.81891 1.000 61.51570 296 LYS B O 1
ATOM 5043 N N . GLY B 1 297 ? -82.99351 -30.10956 -54.59590 1.000 56.90176 297 GLY B N 1
ATOM 5044 C CA . GLY B 1 297 ? -83.49883 -28.79830 -54.23508 1.000 58.71139 297 GLY B CA 1
ATOM 5045 C C . GLY B 1 297 ? -84.05141 -28.68833 -52.82635 1.000 61.91435 297 GLY B C 1
ATOM 5046 O O . GLY B 1 297 ? -84.93931 -27.86411 -52.58201 1.000 61.53412 297 GLY B O 1
ATOM 5047 N N . VAL B 1 298 ? -83.54865 -29.48663 -51.88528 1.000 56.69464 298 VAL B N 1
ATOM 5048 C CA . VAL B 1 298 ? -84.07614 -29.50806 -50.52518 1.000 56.73004 298 VAL B CA 1
ATOM 5049 C C . VAL B 1 298 ? -82.93538 -29.26707 -49.54274 1.000 54.33714 298 VAL B C 1
ATOM 5050 O O . VAL B 1 298 ? -81.93052 -29.98999 -49.56018 1.000 53.10850 298 VAL B O 1
ATOM 5054 N N . SER B 1 299 ? -83.08780 -28.25284 -48.69145 1.000 50.08331 299 SER B N 1
ATOM 5055 C CA . SER B 1 299 ? -82.19460 -28.06911 -47.55108 1.000 50.36882 299 SER B CA 1
ATOM 5056 C C . SER B 1 299 ? -82.61570 -29.03459 -46.44884 1.000 50.90780 299 SER B C 1
ATOM 5057 O O . SER B 1 299 ? -83.64508 -28.83121 -45.79102 1.000 46.75899 299 SER B O 1
ATOM 5060 N N . LEU B 1 300 ? -81.82414 -30.08642 -46.25526 1.000 48.70053 300 LEU B N 1
ATOM 5061 C CA . LEU B 1 300 ? -82.05472 -31.09314 -45.23121 1.000 43.99992 300 LEU B CA 1
ATOM 5062 C C . LEU B 1 300 ? -81.08098 -30.89847 -44.07419 1.000 45.75760 300 LEU B C 1
ATOM 5063 O O . LEU B 1 300 ? -79.91157 -30.55463 -44.28634 1.000 43.87253 300 LEU B O 1
ATOM 5068 N N . SER B 1 301 ? -81.56715 -31.11464 -42.85007 1.000 44.25588 301 SER B N 1
ATOM 5069 C CA . SER B 1 301 ? -80.71115 -31.09631 -41.67293 1.000 45.20874 301 SER B CA 1
ATOM 5070 C C . SER B 1 301 ? -81.27106 -32.06886 -40.64307 1.000 46.37616 301 SER B C 1
ATOM 5071 O O . SER B 1 301 ? -82.40994 -32.53255 -40.75475 1.000 42.03244 301 SER B O 1
ATOM 5074 N N . PHE B 1 302 ? -80.44398 -32.38634 -39.64062 1.000 43.04112 302 PHE B N 1
ATOM 5075 C CA . PHE B 1 302 ? -80.79676 -33.32033 -38.57917 1.000 43.48336 302 PHE B CA 1
ATOM 5076 C C . PHE B 1 302 ? -80.65717 -32.64724 -37.22345 1.000 44.56814 302 PHE B C 1
ATOM 5077 O O . PHE B 1 302 ? -79.82502 -31.75519 -37.03843 1.000 43.87194 302 PHE B O 1
ATOM 5085 N N . SER B 1 303 ? -81.45592 -33.10464 -36.26306 1.000 44.92583 303 SER B N 1
ATOM 5086 C CA . SER B 1 303 ? -81.36602 -32.57748 -34.91017 1.000 45.16305 303 SER B CA 1
ATOM 5087 C C . SER B 1 303 ? -81.99556 -33.57355 -33.94764 1.000 48.00396 303 SER B C 1
ATOM 5088 O O . SER B 1 303 ? -82.97268 -34.24328 -34.29839 1.000 45.55902 303 SER B O 1
ATOM 5091 N N . ASP B 1 304 ? -81.40732 -33.68531 -32.75374 1.000 42.06401 304 ASP B N 1
ATOM 5092 C CA . ASP B 1 304 ? -82.09718 -34.30571 -31.62725 1.000 47.41020 304 ASP B CA 1
ATOM 5093 C C . ASP B 1 304 ? -83.40343 -33.57652 -31.36114 1.000 46.49472 304 ASP B C 1
ATOM 5094 O O . ASP B 1 304 ? -83.49223 -32.35104 -31.51209 1.000 42.70723 304 ASP B O 1
ATOM 5099 N N . VAL B 1 305 ? -84.41564 -34.33317 -30.92271 1.000 43.28720 305 VAL B N 1
ATOM 5100 C CA . VAL B 1 305 ? -85.65902 -33.69765 -30.48945 1.000 41.70320 305 VAL B CA 1
ATOM 5101 C C . VAL B 1 305 ? -85.38889 -32.69351 -29.36836 1.000 43.60971 305 VAL B C 1
ATOM 5102 O O . VAL B 1 305 ? -85.89439 -31.56249 -29.38906 1.000 43.70829 305 VAL B O 1
ATOM 5106 N N . MET B 1 306 ? -84.56846 -33.07503 -28.38927 1.000 39.61174 306 MET B N 1
ATOM 5107 C CA . MET B 1 306 ? -84.33071 -32.18964 -27.25626 1.000 39.27699 306 MET B CA 1
ATOM 5108 C C . MET B 1 306 ? -83.59618 -30.92001 -27.68060 1.000 39.72966 306 MET B C 1
ATOM 5109 O O . MET B 1 306 ? -83.93333 -29.81594 -27.22672 1.000 40.70022 306 MET B O 1
ATOM 5114 N N . THR B 1 307 ? -82.58125 -31.05488 -28.53651 1.000 40.32063 307 THR B N 1
ATOM 5115 C CA . THR B 1 307 ? -81.85876 -29.87800 -29.01006 1.000 38.14175 307 THR B CA 1
ATOM 5116 C C . THR B 1 307 ? -82.78665 -28.94287 -29.76830 1.000 37.63641 307 THR B C 1
ATOM 5117 O O . THR B 1 307 ? -82.72975 -27.72013 -29.59027 1.000 39.21042 307 THR B O 1
ATOM 5121 N N . PHE B 1 308 ? -83.65733 -29.50817 -30.60902 1.000 37.55925 308 PHE B N 1
ATOM 5122 C CA . PHE B 1 308 ? -84.55646 -28.70746 -31.43103 1.000 36.16308 308 PHE B CA 1
ATOM 5123 C C . PHE B 1 308 ? -85.59760 -28.00008 -30.58491 1.000 38.53177 308 PHE B C 1
ATOM 5124 O O . PHE B 1 308 ? -85.82457 -26.79712 -30.74666 1.000 40.04601 308 PHE B O 1
ATOM 5132 N N . THR B 1 309 ? -86.25730 -28.73329 -29.68590 1.000 39.08054 309 THR B N 1
ATOM 5133 C CA . THR B 1 309 ? -87.29726 -28.11149 -28.87966 1.000 39.02824 309 THR B CA 1
ATOM 5134 C C . THR B 1 309 ? -86.72947 -26.99603 -28.00803 1.000 39.56300 309 THR B C 1
ATOM 5135 O O . THR B 1 309 ? -87.33386 -25.91870 -27.90279 1.000 38.53998 309 THR B O 1
ATOM 5139 N N . THR B 1 310 ? -85.55796 -27.21675 -27.38951 1.000 39.12137 310 THR B N 1
ATOM 5140 C CA . THR B 1 310 ? -85.02347 -26.18527 -26.49414 1.000 40.42551 310 THR B CA 1
ATOM 5141 C C . THR B 1 310 ? -84.38799 -25.03307 -27.25743 1.000 37.59844 310 THR B C 1
ATOM 5142 O O . THR B 1 310 ? -84.32988 -23.91595 -26.73142 1.000 38.83883 310 THR B O 1
ATOM 5146 N N . THR B 1 311 ? -83.93155 -25.26830 -28.49143 1.000 38.30665 311 THR B N 1
ATOM 5147 C CA . THR B 1 311 ? -83.49808 -24.14616 -29.31728 1.000 36.34923 311 THR B CA 1
ATOM 5148 C C . THR B 1 311 ? -84.68025 -23.26521 -29.69798 1.000 36.89764 311 THR B C 1
ATOM 5149 O O . THR B 1 311 ? -84.58199 -22.03416 -29.63166 1.000 38.53042 311 THR B O 1
ATOM 5153 N N . CYS B 1 312 ? -85.81731 -23.87423 -30.06333 1.000 35.40163 312 CYS B N 1
ATOM 5154 C CA . CYS B 1 312 ? -87.01230 -23.08338 -30.34617 1.000 36.26358 312 CYS B CA 1
ATOM 5155 C C . CYS B 1 312 ? -87.43550 -22.28704 -29.11951 1.000 40.69528 312 CYS B C 1
ATOM 5156 O O . CYS B 1 312 ? -87.77746 -21.10575 -29.22728 1.000 41.28579 312 CYS B O 1
ATOM 5159 N N . TYR B 1 313 ? -87.41777 -22.91178 -27.93875 1.000 40.39688 313 TYR B N 1
ATOM 5160 C CA . TYR B 1 313 ? -87.81666 -22.18020 -26.74546 1.000 41.64527 313 TYR B CA 1
ATOM 5161 C C . TYR B 1 313 ? -86.86102 -21.03001 -26.46303 1.000 42.87082 313 TYR B C 1
ATOM 5162 O O . TYR B 1 313 ? -87.29608 -19.91734 -26.15506 1.000 43.39018 313 TYR B O 1
ATOM 5171 N N . ALA B 1 314 ? -85.55326 -21.27437 -26.57263 1.000 41.08567 314 ALA B N 1
ATOM 5172 C CA . ALA B 1 314 ? -84.58756 -20.20969 -26.31406 1.000 42.79979 314 ALA B CA 1
ATOM 5173 C C . ALA B 1 314 ? -84.81471 -19.00928 -27.22421 1.000 40.36858 314 ALA B C 1
ATOM 5174 O O . ALA B 1 314 ? -84.56197 -17.87066 -26.82460 1.000 41.27648 314 ALA B O 1
ATOM 5176 N N . LEU B 1 315 ? -85.30054 -19.23961 -28.43818 1.000 41.69941 315 LEU B N 1
ATOM 5177 C CA . LEU B 1 315 ? -85.56273 -18.16194 -29.37738 1.000 43.30135 315 LEU B CA 1
ATOM 5178 C C . LEU B 1 315 ? -86.94012 -17.53846 -29.19221 1.000 45.72433 315 LEU B C 1
ATOM 5179 O O . LEU B 1 315 ? -87.23956 -16.53757 -29.84823 1.000 40.58066 315 LEU B O 1
ATOM 5184 N N . SER B 1 316 ? -87.77105 -18.10983 -28.31827 1.000 45.51277 316 SER B N 1
ATOM 5185 C CA . SER B 1 316 ? -89.17609 -17.76250 -28.16798 1.000 49.78842 316 SER B CA 1
ATOM 5186 C C . SER B 1 316 ? -89.38395 -16.55410 -27.26624 1.000 52.28356 316 SER B C 1
ATOM 5187 O O . SER B 1 316 ? -88.49989 -16.17733 -26.48765 1.000 57.37753 316 SER B O 1
ATOM 5190 N N . PRO B 1 317 ? -90.54871 -15.92161 -27.36312 1.000 55.42587 317 PRO B N 1
ATOM 5191 C CA . PRO B 1 317 ? -90.96067 -14.96238 -26.33078 1.000 61.81020 317 PRO B CA 1
ATOM 5192 C C . PRO B 1 317 ? -91.52592 -15.66814 -25.10494 1.000 66.36300 317 PRO B C 1
ATOM 5193 O O . PRO B 1 317 ? -92.14471 -16.73613 -25.19423 1.000 65.92845 317 PRO B O 1
ATOM 5197 N N . LEU B 1 318 ? -91.30149 -15.04698 -23.94123 1.000 66.67261 318 LEU B N 1
ATOM 5198 C CA . LEU B 1 318 ? -91.81977 -15.60539 -22.69442 1.000 70.78571 318 LEU B CA 1
ATOM 5199 C C . LEU B 1 318 ? -93.34998 -15.66148 -22.67230 1.000 75.88075 318 LEU B C 1
ATOM 5200 O O . LEU B 1 318 ? -93.92651 -16.51907 -21.98804 1.000 73.11017 318 LEU B O 1
ATOM 5205 N N . LEU B 1 319 ? -94.02498 -14.77751 -23.42207 1.000 76.05913 319 LEU B N 1
ATOM 5206 C CA . LEU B 1 319 ? -95.48626 -14.69436 -23.34667 1.000 77.45983 319 LEU B CA 1
ATOM 5207 C C . LEU B 1 319 ? -96.16594 -15.97879 -23.81488 1.000 75.60238 319 LEU B C 1
ATOM 5208 O O . LEU B 1 319 ? -97.27999 -16.28418 -23.37117 1.000 76.87330 319 LEU B O 1
ATOM 5213 N N . SER B 1 320 ? -95.51448 -16.74926 -24.69312 1.000 73.34372 320 SER B N 1
ATOM 5214 C CA . SER B 1 320 ? -96.13078 -17.94759 -25.25740 1.000 75.57161 320 SER B CA 1
ATOM 5215 C C . SER B 1 320 ? -96.39569 -19.03172 -24.21899 1.000 72.33797 320 SER B C 1
ATOM 5216 O O . SER B 1 320 ? -97.12360 -19.98757 -24.51533 1.000 70.50114 320 SER B O 1
ATOM 5219 N N . ASN B 1 321 ? -95.84706 -18.89764 -23.01282 1.000 74.94089 321 ASN B N 1
ATOM 5220 C CA . ASN B 1 321 ? -95.93254 -19.96590 -22.02742 1.000 75.11012 321 ASN B CA 1
ATOM 5221 C C . ASN B 1 321 ? -97.33281 -20.13307 -21.44325 1.000 74.72553 321 ASN B C 1
ATOM 5222 O O . ASN B 1 321 ? -97.63955 -21.21264 -20.93173 1.000 74.51037 321 ASN B O 1
ATOM 5227 N N . ASP B 1 322 ? -98.19492 -19.11305 -21.51467 1.000 81.11329 322 ASP B N 1
ATOM 5228 C CA . ASP B 1 322 ? -99.54669 -19.26724 -20.97644 1.000 80.21560 322 ASP B CA 1
ATOM 5229 C C . ASP B 1 322 ? -100.34065 -20.30908 -21.75903 1.000 81.51707 322 ASP B C 1
ATOM 5230 O O . ASP B 1 322 ? -101.13692 -21.06128 -21.18252 1.000 79.18967 322 ASP B O 1
ATOM 5235 N N . ARG B 1 323 ? -100.13028 -20.37487 -23.07118 1.000 81.00260 323 ARG B N 1
ATOM 5236 C CA . ARG B 1 323 ? -100.96790 -21.16451 -23.96253 1.000 82.27195 323 ARG B CA 1
ATOM 5237 C C . ARG B 1 323 ? -100.41055 -22.55512 -24.24443 1.000 77.51187 323 ARG B C 1
ATOM 5238 O O . ARG B 1 323 ? -100.86477 -23.20634 -25.18781 1.000 75.73737 323 ARG B O 1
ATOM 5246 N N . ILE B 1 324 ? -99.44677 -23.02774 -23.45379 1.000 67.77954 324 ILE B N 1
ATOM 5247 C CA . ILE B 1 324 ? -98.76654 -24.27736 -23.78258 1.000 63.77237 324 ILE B CA 1
ATOM 5248 C C . ILE B 1 324 ? -99.72416 -25.46281 -23.70000 1.000 64.90832 324 ILE B C 1
ATOM 5249 O O . ILE B 1 324 ? -99.62756 -26.41027 -24.49187 1.000 63.17721 324 ILE B O 1
ATOM 5254 N N . ILE B 1 325 ? -100.66943 -25.42886 -22.75558 1.000 64.35389 325 ILE B N 1
ATOM 5255 C CA . ILE B 1 325 ? -101.62114 -26.52904 -22.61531 1.000 64.19307 325 ILE B CA 1
ATOM 5256 C C . ILE B 1 325 ? -102.58686 -26.56105 -23.79848 1.000 62.20924 325 ILE B C 1
ATOM 5257 O O . ILE B 1 325 ? -103.00388 -27.63658 -24.24555 1.000 57.17507 325 ILE B O 1
ATOM 5262 N N . ASP B 1 326 ? -102.96574 -25.38657 -24.31729 1.000 62.46060 326 ASP B N 1
ATOM 5263 C CA . ASP B 1 326 ? -103.70355 -25.34034 -25.57625 1.000 61.00527 326 ASP B CA 1
ATOM 5264 C C . ASP B 1 326 ? -102.89270 -25.97583 -26.70445 1.000 62.42424 326 ASP B C 1
ATOM 5265 O O . ASP B 1 326 ? -103.43673 -26.71658 -27.52993 1.000 59.87742 326 ASP B O 1
ATOM 5270 N N . PHE B 1 327 ? -101.58638 -25.69868 -26.75783 1.000 61.41973 327 PHE B N 1
ATOM 5271 C CA . PHE B 1 327 ? -100.76051 -26.29297 -27.80530 1.000 58.91020 327 PHE B CA 1
ATOM 5272 C C . PHE B 1 327 ? -100.75197 -27.81114 -27.69666 1.000 58.93867 327 PHE B C 1
ATOM 5273 O O . PHE B 1 327 ? -100.86936 -28.51634 -28.70598 1.000 58.54258 327 PHE B O 1
ATOM 5281 N N . ILE B 1 328 ? -100.62157 -28.33231 -26.47611 1.000 55.31164 328 ILE B N 1
ATOM 5282 C CA . ILE B 1 328 ? -100.62059 -29.77900 -26.28439 1.000 59.55398 328 ILE B CA 1
ATOM 5283 C C . ILE B 1 328 ? -101.96678 -30.37732 -26.68152 1.000 61.10286 328 ILE B C 1
ATOM 5284 O O . ILE B 1 328 ? -102.02602 -31.41636 -27.34826 1.000 60.54773 328 ILE B O 1
ATOM 5289 N N . ASN B 1 329 ? -103.06632 -29.73399 -26.28389 1.000 58.46313 329 ASN B N 1
ATOM 5290 C CA . ASN B 1 329 ? -104.38283 -30.30077 -26.55520 1.000 58.81156 329 ASN B CA 1
ATOM 5291 C C . ASN B 1 329 ? -104.70050 -30.28415 -28.04586 1.000 60.77760 329 ASN B C 1
ATOM 5292 O O . ASN B 1 329 ? -105.26264 -31.24950 -28.57727 1.000 63.34969 329 ASN B O 1
ATOM 5297 N N . ASN B 1 330 ? -104.35384 -29.19934 -28.73886 1.000 61.10159 330 ASN B N 1
ATOM 5298 C CA . ASN B 1 330 ? -104.57441 -29.15661 -30.18076 1.000 61.06199 330 ASN B CA 1
ATOM 5299 C C . ASN B 1 330 ? -103.71484 -30.18762 -30.90013 1.000 58.41407 330 ASN B C 1
ATOM 5300 O O . ASN B 1 330 ? -104.17226 -30.82515 -31.85664 1.000 63.39809 330 ASN B O 1
ATOM 5305 N N . THR B 1 331 ? -102.47513 -30.38245 -30.43880 1.000 56.21038 331 THR B N 1
ATOM 5306 C CA . THR B 1 331 ? -101.59266 -31.36357 -31.06321 1.000 57.13435 331 THR B CA 1
ATOM 5307 C C . THR B 1 331 ? -102.13683 -32.77773 -30.89168 1.000 62.56275 331 THR B C 1
ATOM 5308 O O . THR B 1 331 ? -102.20901 -33.54717 -31.85840 1.000 60.29942 331 THR B O 1
ATOM 5312 N N . LEU B 1 332 ? -102.53344 -33.13368 -29.66309 1.000 60.22413 332 LEU B N 1
ATOM 5313 C CA . LEU B 1 332 ? -103.12086 -34.44745 -29.41172 1.000 60.29278 332 LEU B CA 1
ATOM 5314 C C . LEU B 1 332 ? -104.24731 -34.75697 -30.38815 1.000 60.57434 332 LEU B C 1
ATOM 5315 O O . LEU B 1 332 ? -104.33699 -35.87537 -30.90604 1.000 60.88979 332 LEU B O 1
ATOM 5320 N N . LYS B 1 333 ? -105.12260 -33.78355 -30.64890 1.000 59.99165 333 LYS B N 1
ATOM 5321 C CA . LYS B 1 333 ? -106.20666 -34.02161 -31.59798 1.000 64.05181 333 LYS B CA 1
ATOM 5322 C C . LYS B 1 333 ? -105.66450 -34.16039 -33.01749 1.000 62.56416 333 LYS B C 1
ATOM 5323 O O . LYS B 1 333 ? -105.99036 -35.11961 -33.72386 1.000 61.43854 333 LYS B O 1
ATOM 5325 N N . ASP B 1 334 ? -104.78819 -33.24189 -33.43161 1.000 63.55521 334 ASP B N 1
ATOM 5326 C CA . ASP B 1 334 ? -104.32564 -33.23157 -34.81869 1.000 64.53996 334 ASP B CA 1
ATOM 5327 C C . ASP B 1 334 ? -103.57827 -34.50964 -35.20256 1.000 58.06851 334 ASP B C 1
ATOM 5328 O O . ASP B 1 334 ? -103.61295 -34.91333 -36.37104 1.000 56.96994 334 ASP B O 1
ATOM 5333 N N . ILE B 1 335 ? -102.89564 -35.15730 -34.25505 1.000 59.25881 335 ILE B N 1
ATOM 5334 C CA . ILE B 1 335 ? -102.12976 -36.35989 -34.57710 1.000 59.67636 335 ILE B CA 1
ATOM 5335 C C . ILE B 1 335 ? -102.95206 -37.60260 -34.26138 1.000 63.37038 335 ILE B C 1
ATOM 5336 O O . ILE B 1 335 ? -102.44357 -38.72906 -34.34738 1.000 60.15418 335 ILE B O 1
ATOM 5341 N N . ARG B 1 336 ? -104.21962 -37.39691 -33.89354 1.000 58.92717 336 ARG B N 1
ATOM 5342 C CA . ARG B 1 336 ? -105.14878 -38.46441 -33.52503 1.000 65.12181 336 ARG B CA 1
ATOM 5343 C C . ARG B 1 336 ? -104.48936 -39.44224 -32.54827 1.000 65.88956 336 ARG B C 1
ATOM 5344 O O . ARG B 1 336 ? -104.39801 -40.65521 -32.77919 1.000 63.39406 336 ARG B O 1
ATOM 5352 N N . ALA B 1 337 ? -104.02658 -38.87128 -31.43698 1.000 64.19785 337 ALA B N 1
ATOM 5353 C CA . ALA B 1 337 ? -103.23560 -39.61248 -30.46591 1.000 68.24505 337 ALA B CA 1
ATOM 5354 C C . ALA B 1 337 ? -104.00741 -40.80385 -29.91951 1.000 71.04939 337 ALA B C 1
ATOM 5355 O O . ALA B 1 337 ? -105.23478 -40.77244 -29.77976 1.000 71.07808 337 ALA B O 1
ATOM 5357 N N . LYS B 1 338 ? -103.26497 -41.86178 -29.60550 1.000 71.58275 338 LYS B N 1
ATOM 5358 C CA . LYS B 1 338 ? -103.85683 -43.04673 -29.00929 1.000 75.76816 338 LYS B CA 1
ATOM 5359 C C . LYS B 1 338 ? -104.38479 -42.72287 -27.61180 1.000 76.53297 338 LYS B C 1
ATOM 5360 O O . LYS B 1 338 ? -103.93450 -41.78415 -26.94884 1.000 75.30918 338 LYS B O 1
ATOM 5366 N N . ASP B 1 339 ? -105.37600 -43.50157 -27.17519 1.000 83.68110 339 ASP B N 1
ATOM 5367 C CA . ASP B 1 339 ? -105.99483 -43.24237 -25.87752 1.000 80.68352 339 ASP B CA 1
ATOM 5368 C C . ASP B 1 339 ? -104.96767 -43.30023 -24.75354 1.000 81.83548 339 ASP B C 1
ATOM 5369 O O . ASP B 1 339 ? -105.02304 -42.49974 -23.81208 1.000 77.88536 339 ASP B O 1
ATOM 5374 N N . SER B 1 340 ? -104.01160 -44.23053 -24.83897 1.000 82.89043 340 SER B N 1
ATOM 5375 C CA . SER B 1 340 ? -102.96613 -44.30294 -23.82449 1.000 76.39941 340 SER B CA 1
ATOM 5376 C C . SER B 1 340 ? -102.01516 -43.11917 -23.90143 1.000 79.30925 340 SER B C 1
ATOM 5377 O O . SER B 1 340 ? -101.35882 -42.79916 -22.90355 1.000 77.03980 340 SER B O 1
ATOM 5380 N N . THR B 1 341 ? -101.92723 -42.46033 -25.05785 1.000 78.39263 341 THR B N 1
ATOM 5381 C CA . THR B 1 341 ? -101.06878 -41.28879 -25.16628 1.000 75.94232 341 THR B CA 1
ATOM 5382 C C . THR B 1 341 ? -101.71659 -40.06453 -24.52690 1.000 73.32283 341 THR B C 1
ATOM 5383 O O . THR B 1 341 ? -101.06127 -39.33148 -23.78211 1.000 69.55765 341 THR B O 1
ATOM 5387 N N . ILE B 1 342 ? -103.00332 -39.83114 -24.80015 1.000 74.42311 342 ILE B N 1
ATOM 5388 C CA . ILE B 1 342 ? -103.71538 -38.74059 -24.13896 1.000 73.05766 342 ILE B CA 1
ATOM 5389 C C . ILE B 1 342 ? -103.63629 -38.89989 -22.62534 1.000 79.49809 342 ILE B C 1
ATOM 5390 O O . ILE B 1 342 ? -103.49049 -37.91704 -21.88841 1.000 78.64308 342 ILE B O 1
ATOM 5395 N N . GLU B 1 343 ? -103.70603 -40.14238 -22.14074 1.000 81.06258 343 GLU B N 1
ATOM 5396 C CA . GLU B 1 343 ? -103.65972 -40.38408 -20.70206 1.000 83.08036 343 GLU B CA 1
ATOM 5397 C C . GLU B 1 343 ? -102.29864 -40.03451 -20.12441 1.000 79.72706 343 GLU B C 1
ATOM 5398 O O . GLU B 1 343 ? -102.21035 -39.38363 -19.07659 1.000 83.62265 343 GLU B O 1
ATOM 5404 N N . TYR B 1 344 ? -101.22401 -40.47324 -20.78296 1.000 77.40595 344 TYR B N 1
ATOM 5405 C CA . TYR B 1 344 ? -99.89298 -40.19711 -20.25955 1.000 76.52716 344 TYR B CA 1
ATOM 5406 C C . TYR B 1 344 ? -99.62299 -38.69970 -20.22249 1.000 79.93008 344 TYR B C 1
ATOM 5407 O O . TYR B 1 344 ? -99.03876 -38.18627 -19.25989 1.000 78.57174 344 TYR B O 1
ATOM 5416 N N . ILE B 1 345 ? -100.06566 -37.98063 -21.25300 1.000 75.79262 345 ILE B N 1
ATOM 5417 C CA . ILE B 1 345 ? -99.87655 -36.53626 -21.29106 1.000 76.97432 345 ILE B CA 1
ATOM 5418 C C . ILE B 1 345 ? -100.65877 -35.85830 -20.17190 1.000 82.65875 345 ILE B C 1
ATOM 5419 O O . ILE B 1 345 ? -100.14817 -34.95562 -19.49847 1.000 83.56297 345 ILE B O 1
ATOM 5424 N N . GLN B 1 346 ? -101.90346 -36.28216 -19.94634 1.000 80.95719 346 GLN B N 1
ATOM 5425 C CA . GLN B 1 346 ? -102.69692 -35.66939 -18.88696 1.000 82.42783 346 GLN B CA 1
ATOM 5426 C C . GLN B 1 346 ? -102.14792 -36.00333 -17.50141 1.000 85.83180 346 GLN B C 1
ATOM 5427 O O . GLN B 1 346 ? -102.34348 -35.22720 -16.55823 1.000 85.16093 346 GLN B O 1
ATOM 5433 N N . SER B 1 347 ? -101.43719 -37.12746 -17.36005 1.000 88.46809 347 SER B N 1
ATOM 5434 C CA . SER B 1 347 ? -100.79426 -37.47162 -16.09295 1.000 88.51905 347 SER B CA 1
ATOM 5435 C C . SER B 1 347 ? -99.64561 -36.53429 -15.74241 1.000 89.61202 347 SER B C 1
ATOM 5436 O O . SER B 1 347 ? -99.03203 -36.68997 -14.68079 1.000 90.89740 347 SER B O 1
ATOM 5439 N N . ILE B 1 348 ? -99.33449 -35.57979 -16.61318 1.000 86.10266 348 ILE B N 1
ATOM 5440 C CA . ILE B 1 348 ? -98.31854 -34.58448 -16.33912 1.000 81.31294 348 ILE B CA 1
ATOM 5441 C C . ILE B 1 348 ? -98.91901 -33.20406 -16.08951 1.000 81.78103 348 ILE B C 1
ATOM 5442 O O . ILE B 1 348 ? -98.40171 -32.46132 -15.24772 1.000 88.71049 348 ILE B O 1
ATOM 5447 N N . PHE B 1 349 ? -100.00770 -32.85376 -16.76924 1.000 84.12997 349 PHE B N 1
ATOM 5448 C CA . PHE B 1 349 ? -100.63425 -31.54330 -16.64336 1.000 80.44880 349 PHE B CA 1
ATOM 5449 C C . PHE B 1 349 ? -102.08886 -31.66176 -16.16992 1.000 80.10308 349 PHE B C 1
ATOM 5450 O O . PHE B 1 349 ? -102.37630 -31.67077 -14.96879 1.000 83.16543 349 PHE B O 1
#